Protein 7RZ3 (pdb70)

Foldseek 3Di:
DDDDDDPDDDDDDFDAWPAWDDPVDDAHDPQWGQDADDDVGRGTIDRDFAFDAQAKDQLVDHRHDPPWHFDDDDPRIGGTHD

Radius of gyration: 18.51 Å; Cα contacts (8 Å, |Δi|>4): 141; chains: 1; bounding box: 61×26×35 Å

Structure (mmCIF, N/CA/C/O backbone):
data_7RZ3
#
_entry.id   7RZ3
#
loop_
_atom_site.group_PDB
_atom_site.id
_atom_site.type_symbol
_atom_site.label_atom_id
_atom_site.label_alt_id
_atom_site.label_comp_id
_atom_site.label_asym_id
_atom_site.label_entity_id
_atom_site.label_seq_id
_atom_site.pdbx_PDB_ins_code
_atom_site.Cartn_x
_atom_site.Cartn_y
_atom_site.Cartn_z
_atom_site.occupancy
_atom_site.B_iso_or_equiv
_atom_site.auth_seq_id
_atom_site.auth_comp_id
_atom_site.auth_asym_id
_atom_site.auth_atom_id
_atom_site.pdbx_PDB_model_num
ATOM 1 N N . SER A 1 1 ? 0.228 5.814 17.807 1.00 73.11 1 SER A N 1
ATOM 2 C CA . SER A 1 1 ? 1.657 6.098 17.781 1.00 52.13 1 SER A CA 1
ATOM 3 C C . SER A 1 1 ? 2.323 5.424 16.586 1.00 73.05 1 SER A C 1
ATOM 4 O O . SER A 1 1 ? 3.163 4.539 16.747 1.00 43.25 1 SER A O 1
ATOM 12 N N . ALA A 1 2 ? 1.942 5.850 15.387 1.00 25.14 2 ALA A N 1
ATOM 13 C CA . ALA A 1 2 ? 2.503 5.291 14.164 1.00 4.35 2 ALA A CA 1
ATOM 14 C C . ALA A 1 2 ? 3.955 5.720 13.978 1.00 72.42 2 ALA A C 1
ATOM 15 O O . ALA A 1 2 ? 4.292 6.892 14.144 1.00 53.43 2 ALA A O 1
ATOM 22 N N . VAL A 1 3 ? 4.811 4.763 13.635 1.00 23.15 3 VAL A N 1
ATOM 23 C CA . VAL A 1 3 ? 6.227 5.042 13.427 1.00 75.31 3 VAL A CA 1
ATOM 24 C C . VAL A 1 3 ? 6.463 5.715 12.080 1.00 61.41 3 VAL A C 1
ATOM 25 O O . VAL A 1 3 ? 5.791 5.409 11.094 1.00 14.30 3 VAL A O 1
ATOM 38 N N . LEU A 1 4 ? 7.421 6.634 12.044 1.00 2.44 4 LEU A N 1
ATOM 39 C CA . LEU A 1 4 ? 7.747 7.352 10.817 1.00 42.34 4 LEU A CA 1
ATOM 40 C C . LEU A 1 4 ? 8.241 6.392 9.739 1.00 75.54 4 LEU A C 1
ATOM 41 O O . LEU A 1 4 ? 8.696 5.289 10.038 1.00 20.53 4 LEU A O 1
ATOM 57 N N . TRP A 1 5 ? 8.148 6.822 8.485 1.00 54.31 5 TRP A N 1
ATOM 58 C CA . TRP A 1 5 ? 8.588 6.000 7.364 1.00 13.01 5 TRP A CA 1
ATOM 59 C C . TRP A 1 5 ? 10.109 5.960 7.280 1.00 73.25 5 TRP A C 1
ATOM 60 O O . TRP A 1 5 ? 10.787 6.906 7.680 1.00 23.42 5 TRP A O 1
ATOM 81 N N . ASN A 1 6 ? 10.641 4.859 6.759 1.00 45.05 6 ASN A N 1
ATOM 82 C CA . ASN A 1 6 ? 12.083 4.696 6.624 1.00 51.42 6 ASN A CA 1
ATOM 83 C C . ASN A 1 6 ? 12.662 5.738 5.671 1.00 62.41 6 ASN A C 1
ATOM 84 O O . ASN A 1 6 ? 11.963 6.248 4.796 1.00 64.35 6 ASN A O 1
ATOM 95 N N . GLN A 1 7 ? 13.943 6.047 5.847 1.00 55.41 7 GLN A N 1
ATOM 96 C CA . GLN A 1 7 ? 14.615 7.028 5.003 1.00 53.02 7 GLN A CA 1
ATOM 97 C C . GLN A 1 7 ? 15.049 6.401 3.682 1.00 73.21 7 GLN A C 1
ATOM 98 O O . GLN A 1 7 ? 14.960 7.030 2.627 1.00 4.01 7 GLN A O 1
ATOM 112 N N . GLN A 1 8 ? 15.520 5.160 3.747 1.00 74.13 8 GLN A N 1
ATOM 113 C CA . GLN A 1 8 ? 15.970 4.450 2.556 1.00 51.12 8 GLN A CA 1
ATOM 114 C C . GLN A 1 8 ? 16.101 2.955 2.830 1.00 73.52 8 GLN A C 1
ATOM 115 O O . GLN A 1 8 ? 16.349 2.541 3.963 1.00 45.12 8 GLN A O 1
ATOM 129 N N . TYR A 1 9 ? 15.933 2.150 1.787 1.00 60.22 9 TYR A N 1
ATOM 130 C CA . TYR A 1 9 ? 16.031 0.701 1.916 1.00 72.40 9 TYR A CA 1
ATOM 131 C C . TYR A 1 9 ? 17.093 0.140 0.977 1.00 4.12 9 TYR A C 1
ATOM 132 O O . TYR A 1 9 ? 17.799 -0.810 1.317 1.00 45.00 9 TYR A O 1
ATOM 150 N N . ASP A 1 10 ? 17.203 0.736 -0.205 1.00 72.44 10 ASP A N 1
ATOM 151 C CA . ASP A 1 10 ? 18.181 0.298 -1.195 1.00 53.55 10 ASP A CA 1
ATOM 152 C C . ASP A 1 10 ? 19.583 0.266 -0.595 1.00 44.24 10 ASP A C 1
ATOM 153 O O . ASP A 1 10 ? 19.830 0.838 0.466 1.00 70.40 10 ASP A O 1
ATOM 162 N N . LYS A 1 11 ? 20.499 -0.410 -1.281 1.00 11.11 11 LYS A N 1
ATOM 163 C CA . LYS A 1 11 ? 21.877 -0.519 -0.818 1.00 45.20 11 LYS A CA 1
ATOM 164 C C . LYS A 1 11 ? 22.482 0.861 -0.582 1.00 1.20 11 LYS A C 1
ATOM 165 O O . LYS A 1 11 ? 21.858 1.883 -0.872 1.00 64.04 11 LYS A O 1
ATOM 184 N N . THR A 1 12 ? 23.702 0.885 -0.055 1.00 13.54 12 THR A N 1
ATOM 185 C CA . THR A 1 12 ? 24.392 2.139 0.220 1.00 4.01 12 THR A CA 1
ATOM 186 C C . THR A 1 12 ? 24.553 2.968 -1.050 1.00 31.01 12 THR A C 1
ATOM 187 O O . THR A 1 12 ? 25.262 2.572 -1.975 1.00 72.23 12 THR A O 1
ATOM 198 N N . VAL A 1 13 ? 23.891 4.120 -1.088 1.00 11.12 13 VAL A N 1
ATOM 199 C CA . VAL A 1 13 ? 23.962 5.005 -2.244 1.00 34.51 13 VAL A CA 1
ATOM 200 C C . VAL A 1 13 ? 24.814 6.234 -1.944 1.00 32.12 13 VAL A C 1
ATOM 201 O O . VAL A 1 13 ? 24.889 6.687 -0.802 1.00 14.35 13 VAL A O 1
ATOM 214 N N . CYS A 1 14 ? 25.455 6.769 -2.978 1.00 43.12 14 CYS A N 1
ATOM 215 C CA . CYS A 1 14 ? 26.302 7.946 -2.826 1.00 42.44 14 CYS A CA 1
ATOM 216 C C . CYS A 1 14 ? 25.741 9.125 -3.614 1.00 52.42 14 CYS A C 1
ATOM 217 O O . CYS A 1 14 ? 24.794 8.975 -4.386 1.00 44.10 14 CYS A O 1
ATOM 224 N N . ASN A 1 15 ? 26.332 10.298 -3.414 1.00 40.43 15 ASN A N 1
ATOM 225 C CA . ASN A 1 15 ? 25.891 11.505 -4.106 1.00 3.45 15 ASN A CA 1
ATOM 226 C C . ASN A 1 15 ? 27.085 12.313 -4.607 1.00 72.01 15 ASN A C 1
ATOM 227 O O . ASN A 1 15 ? 28.191 12.194 -4.079 1.00 51.21 15 ASN A O 1
ATOM 238 N N . GLN A 1 16 ? 26.852 13.133 -5.626 1.00 21.42 16 GLN A N 1
ATOM 239 C CA . GLN A 1 16 ? 27.909 13.959 -6.197 1.00 63.32 16 GLN A CA 1
ATOM 240 C C . GLN A 1 16 ? 28.243 15.129 -5.277 1.00 72.23 16 GLN A C 1
ATOM 241 O O . GLN A 1 16 ? 27.562 15.357 -4.277 1.00 10.32 16 GLN A O 1
ATOM 255 N N . GLU A 1 17 ? 29.294 15.865 -5.621 1.00 20.21 17 GLU A N 1
ATOM 256 C CA . GLU A 1 17 ? 29.718 17.010 -4.824 1.00 44.34 17 GLU A CA 1
ATOM 257 C C . GLU A 1 17 ? 28.549 17.957 -4.568 1.00 21.33 17 GLU A C 1
ATOM 258 O O . GLU A 1 17 ? 27.698 18.158 -5.434 1.00 61.44 17 GLU A O 1
ATOM 270 N N . GLY A 1 18 ? 28.516 18.537 -3.371 1.00 65.24 18 GLY A N 1
ATOM 271 C CA . GLY A 1 18 ? 27.448 19.455 -3.023 1.00 22.11 18 GLY A CA 1
ATOM 272 C C . GLY A 1 18 ? 26.539 18.905 -1.942 1.00 34.41 18 GLY A C 1
ATOM 273 O O . GLY A 1 18 ? 25.976 19.661 -1.150 1.00 24.53 18 GLY A O 1
ATOM 277 N N . GLU A 1 19 ? 26.394 17.584 -1.908 1.00 3.04 19 GLU A N 1
ATOM 278 C CA . GLU A 1 19 ? 25.546 16.934 -0.917 1.00 63.11 19 GLU A CA 1
ATOM 279 C C . GLU A 1 19 ? 26.096 17.141 0.491 1.00 4.44 19 GLU A C 1
ATOM 280 O O . GLU A 1 19 ? 27.288 17.389 0.674 1.00 5.13 19 GLU A O 1
ATOM 292 N N . PHE A 1 20 ? 25.219 17.038 1.484 1.00 3.42 20 PHE A N 1
ATOM 293 C CA . PHE A 1 20 ? 25.616 17.216 2.876 1.00 2.01 20 PHE A CA 1
ATOM 294 C C . PHE A 1 20 ? 25.845 15.868 3.553 1.00 70.14 20 PHE A C 1
ATOM 295 O O . PHE A 1 20 ? 25.259 14.857 3.164 1.00 3.52 20 PHE A O 1
ATOM 312 N N . CYS A 1 21 ? 26.704 15.861 4.567 1.00 34.20 21 CYS A N 1
ATOM 313 C CA . CYS A 1 21 ? 27.013 14.638 5.298 1.00 60.11 21 CYS A CA 1
ATOM 314 C C . CYS A 1 21 ? 26.480 14.709 6.726 1.00 34.23 21 CYS A C 1
ATOM 315 O O . CYS A 1 21 ? 26.629 15.724 7.406 1.00 61.12 21 CYS A O 1
ATOM 322 N N . SER A 1 22 ? 25.857 13.622 7.174 1.00 32.04 22 SER A N 1
ATOM 323 C CA . SER A 1 22 ? 25.299 13.562 8.519 1.00 34.41 22 SER A CA 1
ATOM 324 C C . SER A 1 22 ? 26.363 13.147 9.531 1.00 44.53 22 SER A C 1
ATOM 325 O O . SER A 1 22 ? 27.475 12.772 9.162 1.00 64.11 22 SER A O 1
ATOM 333 N N . LYS A 1 23 ? 26.011 13.216 10.811 1.00 12.05 23 LYS A N 1
ATOM 334 C CA . LYS A 1 23 ? 26.933 12.846 11.878 1.00 4.40 23 LYS A CA 1
ATOM 335 C C . LYS A 1 23 ? 26.919 11.340 12.113 1.00 32.54 23 LYS A C 1
ATOM 336 O O . LYS A 1 23 ? 27.614 10.832 12.992 1.00 51.52 23 LYS A O 1
ATOM 355 N N . SER A 1 24 ? 26.126 10.629 11.318 1.00 41.31 24 SER A N 1
ATOM 356 C CA . SER A 1 24 ? 26.021 9.180 11.439 1.00 14.33 24 SER A CA 1
ATOM 357 C C . SER A 1 24 ? 27.302 8.500 10.967 1.00 42.33 24 SER A C 1
ATOM 358 O O . SER A 1 24 ? 27.568 7.348 11.307 1.00 50.54 24 SER A O 1
ATOM 366 N N . GLY A 1 25 ? 28.093 9.225 10.182 1.00 63.14 25 GLY A N 1
ATOM 367 C CA . GLY A 1 25 ? 29.338 8.675 9.675 1.00 74.40 25 GLY A CA 1
ATOM 368 C C . GLY A 1 25 ? 29.266 8.343 8.198 1.00 10.11 25 GLY A C 1
ATOM 369 O O . GLY A 1 25 ? 29.965 7.449 7.721 1.00 64.11 25 GLY A O 1
ATOM 373 N N . VAL A 1 26 ? 28.417 9.063 7.471 1.00 13.21 26 VAL A N 1
ATOM 374 C CA . VAL A 1 26 ? 28.256 8.840 6.039 1.00 5.11 26 VAL A CA 1
ATOM 375 C C . VAL A 1 26 ? 29.452 9.374 5.261 1.00 11.32 26 VAL A C 1
ATOM 376 O O . VAL A 1 26 ? 30.032 10.400 5.621 1.00 40.54 26 VAL A O 1
ATOM 389 N N . ASP A 1 27 ? 29.817 8.673 4.194 1.00 44.45 27 ASP A N 1
ATOM 390 C CA . ASP A 1 27 ? 30.945 9.078 3.362 1.00 42.14 27 ASP A CA 1
ATOM 391 C C . ASP A 1 27 ? 30.488 9.391 1.941 1.00 54.34 27 ASP A C 1
ATOM 392 O O . ASP A 1 27 ? 29.705 8.647 1.351 1.00 45.41 27 ASP A O 1
ATOM 401 N N . CYS A 1 28 ? 30.980 10.500 1.398 1.00 41.42 28 CYS A N 1
ATOM 402 C CA . CYS A 1 28 ? 30.621 10.914 0.047 1.00 44.12 28 CYS A CA 1
ATOM 403 C C . CYS A 1 28 ? 31.058 9.870 -0.977 1.00 63.31 28 CYS A C 1
ATOM 404 O O . CYS A 1 28 ? 31.839 8.969 -0.667 1.00 73.15 28 CYS A O 1
ATOM 411 N N . CYS A 1 29 ? 30.551 9.998 -2.198 1.00 1.54 29 CYS A N 1
ATOM 412 C CA . CYS A 1 29 ? 30.887 9.067 -3.268 1.00 54.24 29 CYS A CA 1
ATOM 413 C C . CYS A 1 29 ? 32.397 9.003 -3.479 1.00 32.20 29 CYS A C 1
ATOM 414 O O . CYS A 1 29 ? 33.144 9.820 -2.942 1.00 2.31 29 CYS A O 1
ATOM 421 N N . ALA A 1 30 ? 32.838 8.026 -4.264 1.00 33.34 30 ALA A N 1
ATOM 422 C CA . ALA A 1 30 ? 34.258 7.856 -4.548 1.00 72.10 30 ALA A CA 1
ATOM 423 C C . ALA A 1 30 ? 34.849 9.119 -5.165 1.00 21.32 30 ALA A C 1
ATOM 424 O O . ALA A 1 30 ? 34.445 9.540 -6.249 1.00 11.13 30 ALA A O 1
ATOM 431 N N . GLY A 1 31 ? 35.809 9.720 -4.468 1.00 34.52 31 GLY A N 1
ATOM 432 C CA . GLY A 1 31 ? 36.438 10.930 -4.964 1.00 53.24 31 GLY A CA 1
ATOM 433 C C . GLY A 1 31 ? 35.778 12.188 -4.434 1.00 35.21 31 GLY A C 1
ATOM 434 O O . GLY A 1 31 ? 35.856 13.248 -5.056 1.00 13.11 31 GLY A O 1
ATOM 438 N N . LEU A 1 32 ? 35.122 12.070 -3.285 1.00 20.14 32 LEU A N 1
ATOM 439 C CA . LEU A 1 32 ? 34.444 13.206 -2.672 1.00 44.02 32 LEU A CA 1
ATOM 440 C C . LEU A 1 32 ? 34.759 13.292 -1.183 1.00 44.02 32 LEU A C 1
ATOM 441 O O . LEU A 1 32 ? 34.903 12.272 -0.509 1.00 41.20 32 LEU A O 1
ATOM 457 N N . SER A 1 33 ? 34.865 14.515 -0.674 1.00 54.13 33 SER A N 1
ATOM 458 C CA . SER A 1 33 ? 35.166 14.734 0.736 1.00 52.13 33 SER A CA 1
ATOM 459 C C . SER A 1 33 ? 34.277 15.830 1.317 1.00 12.14 33 SER A C 1
ATOM 460 O O . SER A 1 33 ? 34.143 16.909 0.738 1.00 34.42 33 SER A O 1
ATOM 468 N N . CYS A 1 34 ? 33.673 15.546 2.466 1.00 24.42 34 CYS A N 1
ATOM 469 C CA . CYS A 1 34 ? 32.798 16.504 3.127 1.00 21.31 34 CYS A CA 1
ATOM 470 C C . CYS A 1 34 ? 33.608 17.606 3.804 1.00 24.24 34 CYS A C 1
ATOM 471 O O . CYS A 1 34 ? 33.721 17.644 5.030 1.00 53.22 34 CYS A O 1
ATOM 478 N N . ARG A 1 35 ? 34.171 18.500 2.997 1.00 12.14 35 ARG A N 1
ATOM 479 C CA . ARG A 1 35 ? 34.973 19.601 3.518 1.00 51.14 35 ARG A CA 1
ATOM 480 C C . ARG A 1 35 ? 34.211 20.365 4.596 1.00 70.51 35 ARG A C 1
ATOM 481 O O . ARG A 1 35 ? 33.141 20.919 4.342 1.00 50.02 35 ARG A O 1
ATOM 502 N N . LYS A 1 36 ? 34.770 20.392 5.801 1.00 23.34 36 LYS A N 1
ATOM 503 C CA . LYS A 1 36 ? 34.145 21.088 6.920 1.00 33.43 36 LYS A CA 1
ATOM 504 C C . LYS A 1 36 ? 34.219 22.600 6.730 1.00 24.44 36 LYS A C 1
ATOM 505 O O . LYS A 1 36 ? 35.275 23.142 6.405 1.00 52.51 36 LYS A O 1
ATOM 524 N N . TYR A 1 37 ? 33.092 23.273 6.934 1.00 2.51 37 TYR A N 1
ATOM 525 C CA . TYR A 1 37 ? 33.030 24.721 6.784 1.00 11.51 37 TYR A CA 1
ATOM 526 C C . TYR A 1 37 ? 32.340 25.365 7.983 1.00 3.53 37 TYR A C 1
ATOM 527 O O . TYR A 1 37 ? 32.791 26.387 8.498 1.00 71.33 37 TYR A O 1
ATOM 545 N N . ASN A 1 38 ? 31.244 24.756 8.423 1.00 23.13 38 ASN A N 1
ATOM 546 C CA . ASN A 1 38 ? 30.491 25.267 9.562 1.00 20.42 38 ASN A CA 1
ATOM 547 C C . ASN A 1 38 ? 31.282 25.105 10.856 1.00 62.55 38 ASN A C 1
ATOM 548 O O . ASN A 1 38 ? 32.421 24.635 10.845 1.00 10.00 38 ASN A O 1
ATOM 559 N N . LEU A 1 39 ? 30.671 25.494 11.970 1.00 10.55 39 LEU A N 1
ATOM 560 C CA . LEU A 1 39 ? 31.319 25.392 13.273 1.00 0.14 39 LEU A CA 1
ATOM 561 C C . LEU A 1 39 ? 31.276 23.957 13.791 1.00 63.41 39 LEU A C 1
ATOM 562 O O . LEU A 1 39 ? 32.273 23.436 14.289 1.00 21.05 39 LEU A O 1
ATOM 578 N N . MET A 1 40 ? 30.114 23.324 13.667 1.00 32.04 40 MET A N 1
ATOM 579 C CA . MET A 1 40 ? 29.942 21.948 14.120 1.00 70.30 40 MET A CA 1
ATOM 580 C C . MET A 1 40 ? 30.564 20.969 13.129 1.00 10.43 40 MET A C 1
ATOM 581 O O . MET A 1 40 ? 30.947 19.860 13.497 1.00 41.32 40 MET A O 1
ATOM 595 N N . GLY A 1 41 ? 30.659 21.386 11.871 1.00 64.41 41 GLY A N 1
ATOM 596 C CA . GLY A 1 41 ? 31.234 20.533 10.848 1.00 42.42 41 GLY A CA 1
ATOM 597 C C . GLY A 1 41 ? 30.193 20.011 9.876 1.00 24.32 41 GLY A C 1
ATOM 598 O O . GLY A 1 41 ? 30.307 18.891 9.377 1.00 74.24 41 GLY A O 1
ATOM 602 N N . TYR A 1 42 ? 29.176 20.822 9.608 1.00 74.32 42 TYR A N 1
ATOM 603 C CA . TYR A 1 42 ? 28.109 20.434 8.694 1.00 53.42 42 TYR A CA 1
ATOM 604 C C . TYR A 1 42 ? 28.425 20.877 7.268 1.00 4.42 42 TYR A C 1
ATOM 605 O O . TYR A 1 42 ? 27.613 21.529 6.615 1.00 75.10 42 TYR A O 1
ATOM 623 N N . GLY A 1 43 ? 29.613 20.517 6.794 1.00 23.43 43 GLY A N 1
ATOM 624 C CA . GLY A 1 43 ? 30.018 20.884 5.449 1.00 44.45 43 GLY A CA 1
ATOM 625 C C . GLY A 1 43 ? 29.316 20.061 4.388 1.00 43.45 43 GLY A C 1
ATOM 626 O O . GLY A 1 43 ? 28.232 19.526 4.621 1.00 11.44 43 GLY A O 1
ATOM 630 N N . VAL A 1 44 ? 29.934 19.958 3.215 1.00 15.44 44 VAL A N 1
ATOM 631 C CA . VAL A 1 44 ? 29.363 19.194 2.113 1.00 34.23 44 VAL A CA 1
ATOM 632 C C . VAL A 1 44 ? 30.454 18.536 1.276 1.00 41.44 44 VAL A C 1
ATOM 633 O O . VAL A 1 44 ? 31.620 18.926 1.338 1.00 32.15 44 VAL A O 1
ATOM 646 N N . CYS A 1 45 ? 30.068 17.536 0.491 1.00 32.15 45 CYS A N 1
ATOM 647 C CA . CYS A 1 45 ? 31.012 16.823 -0.360 1.00 11.11 45 CYS A CA 1
ATOM 648 C C . CYS A 1 45 ? 31.769 17.791 -1.263 1.00 40.15 45 CYS A C 1
ATOM 649 O O . CYS A 1 45 ? 31.287 18.883 -1.562 1.00 4.13 45 CYS A O 1
ATOM 656 N N . ALA A 1 46 ? 32.959 17.382 -1.694 1.00 52.34 46 ALA A N 1
ATOM 657 C CA . ALA A 1 46 ? 33.782 18.213 -2.564 1.00 1.31 46 ALA A CA 1
ATOM 658 C C . ALA A 1 46 ? 34.888 17.392 -3.220 1.00 13.04 46 ALA A C 1
ATOM 659 O O . ALA A 1 46 ? 35.667 16.727 -2.539 1.00 12.35 46 ALA A O 1
ATOM 666 N N . ALA A 1 47 ? 34.948 17.443 -4.547 1.00 14.44 47 ALA A N 1
ATOM 667 C CA . ALA A 1 47 ? 35.958 16.706 -5.295 1.00 72.33 47 ALA A CA 1
ATOM 668 C C . ALA A 1 47 ? 37.358 17.005 -4.768 1.00 70.11 47 ALA A C 1
ATOM 669 O O . ALA A 1 47 ? 37.789 18.157 -4.747 1.00 53.34 47 ALA A O 1
ATOM 676 N N . GLN A 1 48 ? 38.061 15.960 -4.345 1.00 32.33 48 GLN A N 1
ATOM 677 C CA . GLN A 1 48 ? 39.412 16.112 -3.817 1.00 64.53 48 GLN A CA 1
ATOM 678 C C . GLN A 1 48 ? 40.288 16.904 -4.783 1.00 44.44 48 GLN A C 1
ATOM 679 O O . GLN A 1 48 ? 39.988 17.000 -5.974 1.00 71.42 48 GLN A O 1
ATOM 693 N N . THR A 1 49 ? 41.374 17.469 -4.264 1.00 61.23 49 THR A N 1
ATOM 694 C CA . THR A 1 49 ? 42.292 18.253 -5.079 1.00 43.30 49 THR A CA 1
ATOM 695 C C . THR A 1 49 ? 43.647 17.563 -5.198 1.00 64.12 49 THR A C 1
ATOM 696 O O . THR A 1 49 ? 44.315 17.659 -6.226 1.00 53.11 49 THR A O 1
ATOM 707 N N . CYS A 1 50 ? 44.046 16.868 -4.138 1.00 13.21 50 CYS A N 1
ATOM 708 C CA . CYS A 1 50 ? 45.321 16.163 -4.122 1.00 2.22 50 CYS A CA 1
ATOM 709 C C . CYS A 1 50 ? 45.340 15.048 -5.166 1.00 62.53 50 CYS A C 1
ATOM 710 O O . CYS A 1 50 ? 44.303 14.468 -5.487 1.00 20.42 50 CYS A O 1
ATOM 717 N N . SER A 1 51 ? 46.525 14.756 -5.691 1.00 62.22 51 SER A N 1
ATOM 718 C CA . SER A 1 51 ? 46.678 13.715 -6.700 1.00 14.52 51 SER A CA 1
ATOM 719 C C . SER A 1 51 ? 46.534 12.330 -6.077 1.00 13.40 51 SER A C 1
ATOM 720 O O . SER A 1 51 ? 46.914 12.112 -4.929 1.00 3.31 51 SER A O 1
ATOM 728 N N . GLU A 1 52 ? 45.979 11.397 -6.847 1.00 23.23 52 GLU A N 1
ATOM 729 C CA . GLU A 1 52 ? 45.783 10.033 -6.370 1.00 24.51 52 GLU A CA 1
ATOM 730 C C . GLU A 1 52 ? 47.083 9.237 -6.451 1.00 21.34 52 GLU A C 1
ATOM 731 O O . GLU A 1 52 ? 48.048 9.667 -7.081 1.00 42.43 52 GLU A O 1
ATOM 743 N N . GLU A 1 53 ? 47.098 8.074 -5.806 1.00 41.54 53 GLU A N 1
ATOM 744 C CA . GLU A 1 53 ? 48.279 7.219 -5.803 1.00 44.05 53 GLU A CA 1
ATOM 745 C C . GLU A 1 53 ? 48.426 6.491 -7.136 1.00 65.52 53 GLU A C 1
ATOM 746 O O . GLU A 1 53 ? 47.514 5.796 -7.580 1.00 1.24 53 GLU A O 1
ATOM 758 N N . GLY A 1 54 ? 49.584 6.658 -7.769 1.00 45.41 54 GLY A N 1
ATOM 759 C CA . GLY A 1 54 ? 49.831 6.012 -9.045 1.00 43.32 54 GLY A CA 1
ATOM 760 C C . GLY A 1 54 ? 49.766 6.980 -10.208 1.00 53.22 54 GLY A C 1
ATOM 761 O O . GLY A 1 54 ? 50.329 6.725 -11.273 1.00 13.42 54 GLY A O 1
ATOM 765 N N . THR A 1 55 ? 49.075 8.099 -10.006 1.00 41.11 55 THR A N 1
ATOM 766 C CA . THR A 1 55 ? 48.935 9.109 -11.048 1.00 54.03 55 THR A CA 1
ATOM 767 C C . THR A 1 55 ? 50.213 9.927 -11.196 1.00 33.40 55 THR A C 1
ATOM 768 O O . THR A 1 55 ? 50.920 10.175 -10.218 1.00 11.32 55 THR A O 1
ATOM 779 N N . PHE A 1 56 ? 50.505 10.344 -12.423 1.00 21.34 56 PHE A N 1
ATOM 780 C CA . PHE A 1 56 ? 51.698 11.135 -12.699 1.00 52.21 56 PHE A CA 1
ATOM 781 C C . PHE A 1 56 ? 51.647 12.472 -11.966 1.00 24.23 56 PHE A C 1
ATOM 782 O O . PHE A 1 56 ? 50.630 13.166 -11.988 1.00 42.43 56 PHE A O 1
ATOM 799 N N . CYS A 1 57 ? 52.751 12.827 -11.317 1.00 54.13 57 CYS A N 1
ATOM 800 C CA . CYS A 1 57 ? 52.832 14.080 -10.575 1.00 54.10 57 CYS A CA 1
ATOM 801 C C . CYS A 1 57 ? 54.160 14.783 -10.841 1.00 61.23 57 CYS A C 1
ATOM 802 O O . CYS A 1 57 ? 55.026 14.254 -11.537 1.00 75.44 57 CYS A O 1
ATOM 809 N N . SER A 1 58 ? 54.313 15.978 -10.281 1.00 74.30 58 SER A N 1
ATOM 810 C CA . SER A 1 58 ? 55.534 16.757 -10.460 1.00 11.24 58 SER A CA 1
ATOM 811 C C . SER A 1 58 ? 56.564 16.404 -9.391 1.00 30.51 58 SER A C 1
ATOM 812 O O . SER A 1 58 ? 56.388 16.719 -8.214 1.00 63.10 58 SER A O 1
ATOM 820 N N . LEU A 1 59 ? 57.640 15.746 -9.810 1.00 25.50 59 LEU A N 1
ATOM 821 C CA . LEU A 1 59 ? 58.700 15.349 -8.890 1.00 65.54 59 LEU A CA 1
ATOM 822 C C . LEU A 1 59 ? 59.347 16.571 -8.246 1.00 11.12 59 LEU A C 1
ATOM 823 O O . LEU A 1 59 ? 59.827 16.507 -7.114 1.00 3.24 59 LEU A O 1
ATOM 839 N N . SER A 1 60 ? 59.357 17.682 -8.975 1.00 22.22 60 SER A N 1
ATOM 840 C CA . SER A 1 60 ? 59.947 18.918 -8.474 1.00 13.32 60 SER A CA 1
ATOM 841 C C . SER A 1 60 ? 59.139 19.471 -7.304 1.00 22.13 60 SER A C 1
ATOM 842 O O . SER A 1 60 ? 59.677 20.157 -6.433 1.00 54.41 60 SER A O 1
ATOM 850 N N . ASP A 1 61 ? 57.846 19.168 -7.290 1.00 33.23 61 ASP A N 1
ATOM 851 C CA . ASP A 1 61 ? 56.964 19.633 -6.226 1.00 74.32 61 ASP A CA 1
ATOM 852 C C . ASP A 1 61 ? 55.819 18.649 -6.002 1.00 22.24 61 ASP A C 1
ATOM 853 O O . ASP A 1 61 ? 54.861 18.610 -6.773 1.00 15.21 61 ASP A O 1
ATOM 862 N N . SER A 1 62 ? 55.927 17.857 -4.940 1.00 32.11 62 SER A N 1
ATOM 863 C CA . SER A 1 62 ? 54.903 16.870 -4.616 1.00 2.31 62 SER A CA 1
ATOM 864 C C . SER A 1 62 ? 53.518 17.509 -4.597 1.00 64.24 62 SER A C 1
ATOM 865 O O . SER A 1 62 ? 53.328 18.586 -4.030 1.00 24.22 62 SER A O 1
ATOM 873 N N . ASP A 1 63 ? 52.555 16.839 -5.219 1.00 3.42 63 ASP A N 1
ATOM 874 C CA . ASP A 1 63 ? 51.187 17.340 -5.273 1.00 2.35 63 ASP A CA 1
ATOM 875 C C . ASP A 1 63 ? 50.185 16.208 -5.064 1.00 24.52 63 ASP A C 1
ATOM 876 O O . ASP A 1 63 ? 49.098 16.213 -5.642 1.00 75.34 63 ASP A O 1
ATOM 885 N N . CYS A 1 64 ? 50.559 15.240 -4.236 1.00 65.54 64 CYS A N 1
ATOM 886 C CA . CYS A 1 64 ? 49.695 14.100 -3.951 1.00 35.21 64 CYS A CA 1
ATOM 887 C C . CYS A 1 64 ? 49.079 14.219 -2.560 1.00 1.13 64 CYS A C 1
ATOM 888 O O . CYS A 1 64 ? 49.433 15.109 -1.787 1.00 20.53 64 CYS A O 1
ATOM 895 N N . CYS A 1 65 ? 48.155 13.315 -2.249 1.00 34.45 65 CYS A N 1
ATOM 896 C CA . CYS A 1 65 ? 47.489 13.317 -0.953 1.00 3.01 65 CYS A CA 1
ATOM 897 C C . CYS A 1 65 ? 48.471 12.980 0.164 1.00 52.31 65 CYS A C 1
ATOM 898 O O . CYS A 1 65 ? 49.648 12.719 -0.087 1.00 61.23 65 CYS A O 1
ATOM 905 N N . SER A 1 66 ? 47.979 12.986 1.399 1.00 52.41 66 SER A N 1
ATOM 906 C CA . SER A 1 66 ? 48.814 12.683 2.556 1.00 11.01 66 SER A CA 1
ATOM 907 C C . SER A 1 66 ? 49.218 11.212 2.565 1.00 34.45 66 SER A C 1
ATOM 908 O O . SER A 1 66 ? 48.379 10.327 2.726 1.00 33.14 66 SER A O 1
ATOM 916 N N . GLY A 1 67 ? 50.512 10.959 2.390 1.00 61.03 67 GLY A N 1
ATOM 917 C CA . GLY A 1 67 ? 51.006 9.594 2.380 1.00 74.44 67 GLY A CA 1
ATOM 918 C C . GLY A 1 67 ? 51.424 9.138 0.997 1.00 74.23 67 GLY A C 1
ATOM 919 O O . GLY A 1 67 ? 51.539 7.940 0.738 1.00 73.03 67 GLY A O 1
ATOM 923 N N . LEU A 1 68 ? 51.651 10.095 0.103 1.00 5.43 68 LEU A N 1
ATOM 924 C CA . LEU A 1 68 ? 52.057 9.786 -1.262 1.00 2.00 68 LEU A CA 1
ATOM 925 C C . LEU A 1 68 ? 53.296 10.584 -1.656 1.00 72.05 68 LEU A C 1
ATOM 926 O O . LEU A 1 68 ? 53.363 11.794 -1.441 1.00 34.21 68 LEU A O 1
ATOM 942 N N . LYS A 1 69 ? 54.276 9.898 -2.235 1.00 25.25 69 LYS A N 1
ATOM 943 C CA . LYS A 1 69 ? 55.512 10.542 -2.663 1.00 64.14 69 LYS A CA 1
ATOM 944 C C . LYS A 1 69 ? 55.747 10.333 -4.156 1.00 0.14 69 LYS A C 1
ATOM 945 O O . LYS A 1 69 ? 55.721 9.204 -4.646 1.00 40.41 69 LYS A O 1
ATOM 964 N N . CYS A 1 70 ? 55.975 11.428 -4.874 1.00 2.14 70 CYS A N 1
ATOM 965 C CA . CYS A 1 70 ? 56.215 11.365 -6.310 1.00 74.02 70 CYS A CA 1
ATOM 966 C C . CYS A 1 70 ? 57.551 10.689 -6.609 1.00 13.12 70 CYS A C 1
ATOM 967 O O . CYS A 1 70 ? 58.613 11.289 -6.442 1.00 23.43 70 CYS A O 1
ATOM 974 N N . LYS A 1 71 ? 57.489 9.439 -7.054 1.00 45.15 71 LYS A N 1
ATOM 975 C CA . LYS A 1 71 ? 58.691 8.681 -7.378 1.00 40.52 71 LYS A CA 1
ATOM 976 C C . LYS A 1 71 ? 58.942 8.679 -8.882 1.00 3.25 71 LYS A C 1
ATOM 977 O O . LYS A 1 71 ? 58.171 8.102 -9.649 1.00 40.52 71 LYS A O 1
ATOM 996 N N . ARG A 1 72 ? 60.028 9.324 -9.298 1.00 64.31 72 ARG A N 1
ATOM 997 C CA . ARG A 1 72 ? 60.380 9.395 -10.711 1.00 33.10 72 ARG A CA 1
ATOM 998 C C . ARG A 1 72 ? 60.299 8.017 -11.361 1.00 14.14 72 ARG A C 1
ATOM 999 O O . ARG A 1 72 ? 60.904 7.058 -10.884 1.00 64.23 72 ARG A O 1
ATOM 1020 N N . ARG A 1 73 ? 59.546 7.928 -12.453 1.00 63.53 73 ARG A N 1
ATOM 1021 C CA . ARG A 1 73 ? 59.384 6.668 -13.168 1.00 51.31 73 ARG A CA 1
ATOM 1022 C C . ARG A 1 73 ? 59.462 6.885 -14.676 1.00 42.45 73 ARG A C 1
ATOM 1023 O O . ARG A 1 73 ? 58.443 7.071 -15.341 1.00 73.23 73 ARG A O 1
ATOM 1044 N N . GLY A 1 74 ? 60.679 6.860 -15.211 1.00 54.12 74 GLY A N 1
ATOM 1045 C CA . GLY A 1 74 ? 60.867 7.056 -16.636 1.00 74.42 74 GLY A CA 1
ATOM 1046 C C . GLY A 1 74 ? 62.105 7.873 -16.951 1.00 32.13 74 GLY A C 1
ATOM 1047 O O . GLY A 1 74 ? 63.224 7.363 -16.897 1.00 12.34 74 GLY A O 1
ATOM 1051 N N . HIS A 1 75 ? 61.904 9.144 -17.284 1.00 33.33 75 HIS A N 1
ATOM 1052 C CA . HIS A 1 75 ? 63.013 10.034 -17.609 1.00 2.15 75 HIS A CA 1
ATOM 1053 C C . HIS A 1 75 ? 62.638 11.489 -17.348 1.00 64.01 75 HIS A C 1
ATOM 1054 O O . HIS A 1 75 ? 62.457 12.271 -18.281 1.00 5.40 75 HIS A O 1
ATOM 1068 N N . GLY A 1 76 ? 62.522 11.846 -16.073 1.00 51.24 76 GLY A N 1
ATOM 1069 C CA . GLY A 1 76 ? 62.168 13.206 -15.712 1.00 72.32 76 GLY A CA 1
ATOM 1070 C C . GLY A 1 76 ? 60.700 13.349 -15.360 1.00 3.42 76 GLY A C 1
ATOM 1071 O O . GLY A 1 76 ? 60.168 14.459 -15.327 1.00 34.42 76 GLY 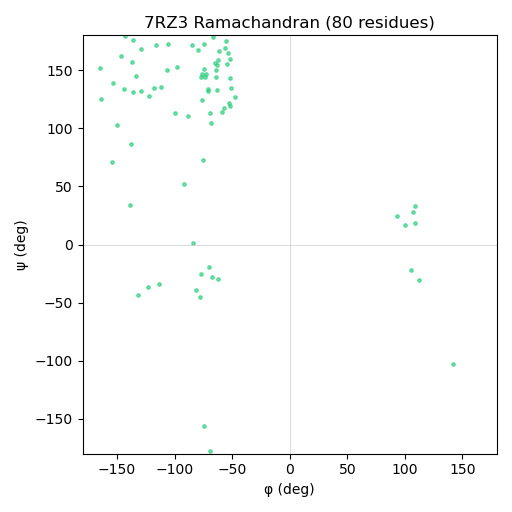A O 1
ATOM 1075 N N . TYR A 1 77 ? 60.044 12.225 -15.098 1.00 11.44 77 TYR A N 1
ATOM 1076 C CA . TYR A 1 77 ? 58.628 12.229 -14.752 1.00 65.45 77 TYR A CA 1
ATOM 1077 C C . TYR A 1 77 ? 58.272 11.017 -13.895 1.00 21.42 77 TYR A C 1
ATOM 1078 O O . TYR A 1 77 ? 58.741 9.908 -14.145 1.00 3.30 77 TYR A O 1
ATOM 1096 N N . GLY A 1 78 ? 57.438 11.240 -12.884 1.00 31.14 78 GLY A N 1
ATOM 1097 C CA . GLY A 1 78 ? 57.033 10.158 -12.006 1.00 31.14 78 GLY A CA 1
ATOM 1098 C C . GLY A 1 78 ? 55.588 10.281 -11.564 1.00 41.10 78 GLY A C 1
ATOM 1099 O O . GLY A 1 78 ? 54.898 11.228 -11.936 1.00 5.04 78 GLY A O 1
ATOM 1103 N N . GLU A 1 79 ? 55.130 9.319 -10.768 1.00 33.23 79 GLU A N 1
ATOM 1104 C CA . GLU A 1 79 ? 53.757 9.323 -10.278 1.00 34.42 79 GLU A CA 1
ATOM 1105 C C . GLU A 1 79 ? 53.719 9.143 -8.763 1.00 54.51 79 GLU A C 1
ATOM 1106 O O . GLU A 1 79 ? 54.727 8.801 -8.141 1.00 50.02 79 GLU A O 1
ATOM 1118 N N . CYS A 1 80 ? 52.552 9.375 -8.174 1.00 4.35 80 CYS A N 1
ATOM 1119 C CA . CYS A 1 80 ? 52.381 9.240 -6.732 1.00 75.42 80 CYS A CA 1
ATOM 1120 C C . CYS A 1 80 ? 52.587 7.794 -6.294 1.00 2.02 80 CYS A C 1
ATOM 1121 O O . CYS A 1 80 ? 52.217 6.859 -7.006 1.00 33.01 80 CYS A O 1
ATOM 1128 N N . SER A 1 81 ? 53.176 7.616 -5.116 1.00 23.04 81 SER A N 1
ATOM 1129 C CA . SER A 1 81 ? 53.434 6.283 -4.583 1.00 14.33 81 SER A CA 1
ATOM 1130 C C . SER A 1 81 ? 53.262 6.261 -3.067 1.00 14.23 81 SER A C 1
ATOM 1131 O O . SER A 1 81 ? 53.762 7.137 -2.361 1.00 14.21 81 SER A O 1
ATOM 1139 N N . LYS A 1 82 ? 52.550 5.255 -2.573 1.00 30.40 82 LYS A N 1
ATOM 1140 C CA . LYS A 1 82 ? 52.312 5.115 -1.141 1.00 53.43 82 LYS A CA 1
ATOM 1141 C C . LYS A 1 82 ? 53.623 4.911 -0.389 1.00 64.50 82 LYS A C 1
ATOM 1142 O O . LYS A 1 82 ? 54.181 3.814 -0.382 1.00 4.21 82 LYS A O 1
ATOM 1161 N N . SER A 1 1 ? 6.280 2.192 19.461 1.00 73.11 1 SER A N 2
ATOM 1162 C CA . SER A 1 1 ? 7.495 2.486 18.709 1.00 52.13 1 SER A CA 2
ATOM 1163 C C . SER A 1 1 ? 8.140 1.201 18.196 1.00 73.05 1 SER A C 2
ATOM 1164 O O . SER A 1 1 ? 8.455 0.300 18.972 1.00 43.25 1 SER A O 2
ATOM 1172 N N . ALA A 1 2 ? 8.331 1.127 16.884 1.00 25.14 2 ALA A N 2
ATOM 1173 C CA . ALA A 1 2 ? 8.938 -0.044 16.265 1.00 4.35 2 ALA A CA 2
ATOM 1174 C C . ALA A 1 2 ? 10.456 0.094 16.200 1.00 72.42 2 ALA A C 2
ATOM 1175 O O . ALA A 1 2 ? 10.995 1.190 16.348 1.00 53.43 2 ALA A O 2
ATOM 1182 N N . VAL A 1 3 ? 11.139 -1.025 15.979 1.00 23.15 3 VAL A N 2
ATOM 1183 C CA . VAL A 1 3 ? 12.594 -1.028 15.894 1.00 75.31 3 VAL A CA 2
ATOM 1184 C C . VAL A 1 3 ? 13.073 -0.340 14.620 1.00 61.41 3 VAL A C 2
ATOM 1185 O O . VAL A 1 3 ? 12.461 -0.478 13.560 1.00 14.30 3 VAL A O 2
ATOM 1198 N N . LEU A 1 4 ? 14.169 0.401 14.730 1.00 2.44 4 LEU A N 2
ATOM 1199 C CA . LEU A 1 4 ? 14.731 1.112 13.587 1.00 42.34 4 LEU A CA 2
ATOM 1200 C C . LEU A 1 4 ? 15.221 0.133 12.525 1.00 75.54 4 LEU A C 2
ATOM 1201 O O . LEU A 1 4 ? 15.759 -0.927 12.846 1.00 20.53 4 LEU A O 2
ATOM 1217 N N . TRP A 1 5 ? 15.035 0.496 11.262 1.00 54.31 5 TRP A N 2
ATOM 1218 C CA . TRP A 1 5 ? 15.462 -0.350 10.153 1.00 13.01 5 TRP A CA 2
ATOM 1219 C C . TRP A 1 5 ? 16.971 -0.262 9.950 1.00 73.25 5 TRP A C 2
ATOM 1220 O O . TRP A 1 5 ? 17.614 0.680 10.409 1.00 23.42 5 TRP A O 2
ATOM 1241 N N . ASN A 1 6 ? 17.528 -1.252 9.260 1.00 45.05 6 ASN A N 2
ATOM 1242 C CA . ASN A 1 6 ? 18.964 -1.286 8.999 1.00 51.42 6 ASN A CA 2
ATOM 1243 C C . ASN A 1 6 ? 19.435 0.025 8.377 1.00 62.41 6 ASN A C 2
ATOM 1244 O O . ASN A 1 6 ? 18.676 0.700 7.683 1.00 64.35 6 ASN A O 2
ATOM 1255 N N . GLN A 1 7 ? 20.690 0.377 8.634 1.00 55.41 7 GLN A N 2
ATOM 1256 C CA . GLN A 1 7 ? 21.261 1.608 8.100 1.00 53.02 7 GLN A CA 2
ATOM 1257 C C . GLN A 1 7 ? 21.055 1.695 6.592 1.00 73.21 7 GLN A C 2
ATOM 1258 O O . GLN A 1 7 ? 20.626 2.725 6.073 1.00 4.01 7 GLN A O 2
ATOM 1272 N N . GLN A 1 8 ? 21.363 0.607 5.894 1.00 74.13 8 GLN A N 2
ATOM 1273 C CA . GLN A 1 8 ? 21.212 0.561 4.444 1.00 51.12 8 GLN A CA 2
ATOM 1274 C C . GLN A 1 8 ? 21.325 -0.870 3.929 1.00 73.52 8 GLN A C 2
ATOM 1275 O O . GLN A 1 8 ? 22.087 -1.675 4.466 1.00 45.12 8 GLN A O 2
ATOM 1289 N N . TYR A 1 9 ? 20.563 -1.181 2.887 1.00 60.22 9 TYR A N 2
ATOM 1290 C CA . TYR A 1 9 ? 20.577 -2.516 2.301 1.00 72.40 9 TYR A CA 2
ATOM 1291 C C . TYR A 1 9 ? 20.916 -2.456 0.815 1.00 4.12 9 TYR A C 2
ATOM 1292 O O . TYR A 1 9 ? 21.602 -3.331 0.288 1.00 45.00 9 TYR A O 2
ATOM 1310 N N . ASP A 1 10 ? 20.432 -1.416 0.146 1.00 72.44 10 ASP A N 2
ATOM 1311 C CA . ASP A 1 10 ? 20.685 -1.239 -1.279 1.00 53.55 10 ASP A CA 2
ATOM 1312 C C . ASP A 1 10 ? 22.182 -1.175 -1.562 1.00 44.24 10 ASP A C 2
ATOM 1313 O O . ASP A 1 10 ? 22.989 -0.984 -0.652 1.00 70.40 10 ASP A O 2
ATOM 1322 N N . LYS A 1 11 ? 22.548 -1.336 -2.829 1.00 11.11 11 LYS A N 2
ATOM 1323 C CA . LYS A 1 11 ? 23.947 -1.295 -3.233 1.00 45.20 11 LYS A CA 2
ATOM 1324 C C . LYS A 1 11 ? 24.616 -0.009 -2.756 1.00 1.20 11 LYS A C 2
ATOM 1325 O O . LYS A 1 11 ? 23.956 0.887 -2.227 1.00 64.04 11 LYS A O 2
ATOM 1344 N N . THR A 1 12 ? 25.928 0.076 -2.948 1.00 13.54 12 THR A N 2
ATOM 1345 C CA . THR A 1 12 ? 26.685 1.253 -2.538 1.00 4.01 12 THR A CA 2
ATOM 1346 C C . THR A 1 12 ? 26.130 2.518 -3.184 1.00 31.01 12 THR A C 2
ATOM 1347 O O . THR A 1 12 ? 26.189 2.681 -4.402 1.00 72.23 12 THR A O 2
ATOM 1358 N N . VAL A 1 13 ? 25.589 3.409 -2.361 1.00 11.12 13 VAL A N 2
ATOM 1359 C CA . VAL A 1 13 ? 25.024 4.660 -2.853 1.00 34.51 13 VAL A CA 2
ATOM 1360 C C . VAL A 1 13 ? 25.930 5.839 -2.521 1.00 32.12 13 VAL A C 2
ATOM 1361 O O . VAL A 1 13 ? 26.641 5.828 -1.514 1.00 14.35 13 VAL A O 2
ATOM 1374 N N . CYS A 1 14 ? 25.901 6.859 -3.372 1.00 43.12 14 CYS A N 2
ATOM 1375 C CA . CYS A 1 14 ? 26.720 8.049 -3.170 1.00 42.44 14 CYS A CA 2
ATOM 1376 C C . CYS A 1 14 ? 26.116 9.252 -3.889 1.00 52.42 14 CYS A C 2
ATOM 1377 O O . CYS A 1 14 ? 25.156 9.119 -4.646 1.00 44.10 14 CYS A O 2
ATOM 1384 N N . ASN A 1 15 ? 26.689 10.426 -3.648 1.00 40.43 15 ASN A N 2
ATOM 1385 C CA . ASN A 1 15 ? 26.209 11.654 -4.272 1.00 3.45 15 ASN A CA 2
ATOM 1386 C C . ASN A 1 15 ? 27.376 12.533 -4.712 1.00 72.01 15 ASN A C 2
ATOM 1387 O O . ASN A 1 15 ? 28.425 12.554 -4.069 1.00 51.21 15 ASN A O 2
ATOM 1398 N N . GLN A 1 16 ? 27.182 13.259 -5.809 1.00 21.42 16 GLN A N 2
ATOM 1399 C CA . GLN A 1 16 ? 28.219 14.140 -6.334 1.00 63.32 16 GLN A CA 2
ATOM 1400 C C . GLN A 1 16 ? 28.487 15.296 -5.376 1.00 72.23 16 GLN A C 2
ATOM 1401 O O . GLN A 1 16 ? 27.752 15.497 -4.411 1.00 10.32 16 GLN A O 2
ATOM 1415 N N . GLU A 1 17 ? 29.547 16.051 -5.649 1.00 20.21 17 GLU A N 2
ATOM 1416 C CA . GLU A 1 17 ? 29.912 17.186 -4.809 1.00 44.34 17 GLU A CA 2
ATOM 1417 C C . GLU A 1 17 ? 28.724 18.122 -4.612 1.00 21.33 17 GLU A C 2
ATOM 1418 O O . GLU A 1 17 ? 27.939 18.350 -5.532 1.00 61.44 17 GLU A O 2
ATOM 1430 N N . GLY A 1 18 ? 28.597 18.662 -3.404 1.00 65.24 18 GLY A N 2
ATOM 1431 C CA . GLY A 1 18 ? 27.502 19.568 -3.107 1.00 22.11 18 GLY A CA 2
ATOM 1432 C C . GLY A 1 18 ? 26.514 18.978 -2.119 1.00 34.41 18 GLY A C 2
ATOM 1433 O O . GLY A 1 18 ? 25.889 19.705 -1.349 1.00 24.53 18 GLY A O 2
ATOM 1437 N N . GLU A 1 19 ? 26.372 17.656 -2.145 1.00 3.04 19 GLU A N 2
ATOM 1438 C CA . GLU A 1 19 ? 25.450 16.971 -1.247 1.00 63.11 19 GLU A CA 2
ATOM 1439 C C . GLU A 1 19 ? 25.977 16.984 0.187 1.00 4.44 19 GLU A C 2
ATOM 1440 O O . GLU A 1 19 ? 27.176 17.144 0.418 1.00 5.13 19 GLU A O 2
ATOM 1452 N N . PHE A 1 20 ? 25.071 16.816 1.145 1.00 3.42 20 PHE A N 2
ATOM 1453 C CA . PHE A 1 20 ? 25.442 16.811 2.555 1.00 2.01 20 PHE A CA 2
ATOM 1454 C C . PHE A 1 20 ? 25.657 15.386 3.056 1.00 70.14 20 PHE A C 2
ATOM 1455 O O . PHE A 1 20 ? 25.165 14.426 2.461 1.00 3.52 20 PHE A O 2
ATOM 1472 N N . CYS A 1 21 ? 26.393 15.256 4.153 1.00 34.20 21 CYS A N 2
ATOM 1473 C CA . CYS A 1 21 ? 26.675 13.948 4.735 1.00 60.11 21 CYS A CA 2
ATOM 1474 C C . CYS A 1 21 ? 26.185 13.879 6.178 1.00 34.23 21 CYS A C 2
ATOM 1475 O O . CYS A 1 21 ? 26.458 14.772 6.981 1.00 61.12 21 CYS A O 2
ATOM 1482 N N . SER A 1 22 ? 25.464 12.811 6.502 1.00 32.04 22 SER A N 2
ATOM 1483 C CA . SER A 1 22 ? 24.933 12.627 7.848 1.00 34.41 22 SER A CA 2
ATOM 1484 C C . SER A 1 22 ? 26.061 12.562 8.872 1.00 44.53 22 SER A C 2
ATOM 1485 O O . SER A 1 22 ? 27.231 12.410 8.517 1.00 64.11 22 SER A O 2
ATOM 1493 N N . LYS A 1 23 ? 25.703 12.676 10.147 1.00 12.05 23 LYS A N 2
ATOM 1494 C CA . LYS A 1 23 ? 26.682 12.630 11.225 1.00 4.40 23 LYS A CA 2
ATOM 1495 C C . LYS A 1 23 ? 27.013 11.188 11.598 1.00 32.54 23 LYS A C 2
ATOM 1496 O O . LYS A 1 23 ? 27.803 10.938 12.507 1.00 51.52 23 LYS A O 2
ATOM 1515 N N . SER A 1 24 ? 26.403 10.244 10.888 1.00 41.31 24 SER A N 2
ATOM 1516 C CA . SER A 1 24 ? 26.631 8.828 11.147 1.00 14.33 24 SER A CA 2
ATOM 1517 C C . SER A 1 24 ? 28.036 8.415 10.716 1.00 42.33 24 SER A C 2
ATOM 1518 O O . SER A 1 24 ? 28.555 7.389 11.154 1.00 50.54 24 SER A O 2
ATOM 1526 N N . GLY A 1 25 ? 28.645 9.225 9.856 1.00 63.14 25 GLY A N 2
ATOM 1527 C CA . GLY A 1 25 ? 29.983 8.928 9.379 1.00 74.40 25 GLY A CA 2
ATOM 1528 C C . GLY A 1 25 ? 29.996 8.457 7.939 1.00 10.11 25 GLY A C 2
ATOM 1529 O O . GLY A 1 25 ? 30.881 7.705 7.531 1.00 64.11 25 GLY A O 2
ATOM 1533 N N . VAL A 1 26 ? 29.009 8.900 7.165 1.00 13.21 26 VAL A N 2
ATOM 1534 C CA . VAL A 1 26 ? 28.909 8.517 5.760 1.00 5.11 26 VAL A CA 2
ATOM 1535 C C . VAL A 1 26 ? 30.065 9.094 4.952 1.00 11.32 26 VAL A C 2
ATOM 1536 O O . VAL A 1 26 ? 30.601 10.151 5.281 1.00 40.54 26 VAL A O 2
ATOM 1549 N N . ASP A 1 27 ? 30.443 8.392 3.889 1.00 44.45 27 ASP A N 2
ATOM 1550 C CA . ASP A 1 27 ? 31.534 8.835 3.028 1.00 42.14 27 ASP A CA 2
ATOM 1551 C C . ASP A 1 27 ? 31.024 9.168 1.631 1.00 54.34 27 ASP A C 2
ATOM 1552 O O . ASP A 1 27 ? 30.377 8.346 0.982 1.00 45.41 27 ASP A O 2
ATOM 1561 N N . CYS A 1 28 ? 31.319 10.380 1.171 1.00 41.42 28 CYS A N 2
ATOM 1562 C CA . CYS A 1 28 ? 30.890 10.824 -0.149 1.00 44.12 28 CYS A CA 2
ATOM 1563 C C . CYS A 1 28 ? 31.416 9.890 -1.234 1.00 63.31 28 CYS A C 2
ATOM 1564 O O . CYS A 1 28 ? 32.289 9.058 -0.984 1.00 73.15 28 CYS A O 2
ATOM 1571 N N . CYS A 1 29 ? 30.880 10.035 -2.442 1.00 1.54 29 CYS A N 2
ATOM 1572 C CA . CYS A 1 29 ? 31.295 9.204 -3.566 1.00 54.24 29 CYS A CA 2
ATOM 1573 C C . CYS A 1 29 ? 32.814 9.216 -3.721 1.00 32.20 29 CYS A C 2
ATOM 1574 O O . CYS A 1 29 ? 33.506 10.003 -3.078 1.00 2.31 29 CYS A O 2
ATOM 1581 N N . ALA A 1 30 ? 33.322 8.338 -4.579 1.00 33.34 30 ALA A N 2
ATOM 1582 C CA . ALA A 1 30 ? 34.757 8.248 -4.820 1.00 72.10 30 ALA A CA 2
ATOM 1583 C C . ALA A 1 30 ? 35.316 9.583 -5.300 1.00 21.32 30 ALA A C 2
ATOM 1584 O O . ALA A 1 30 ? 34.908 10.101 -6.339 1.00 11.13 30 ALA A O 2
ATOM 1591 N N . GLY A 1 31 ? 36.255 10.135 -4.538 1.00 34.52 31 GLY A N 2
ATOM 1592 C CA . GLY A 1 31 ? 36.854 11.405 -4.902 1.00 53.24 31 GLY A CA 2
ATOM 1593 C C . GLY A 1 31 ? 36.099 12.588 -4.330 1.00 35.21 31 GLY A C 2
ATOM 1594 O O . GLY A 1 31 ? 36.153 13.691 -4.876 1.00 13.11 31 GLY A O 2
ATOM 1598 N N . LEU A 1 32 ? 35.392 12.361 -3.230 1.00 20.14 32 LEU A N 2
ATOM 1599 C CA . LEU A 1 32 ? 34.619 13.416 -2.585 1.00 44.02 32 LEU A CA 2
ATOM 1600 C C . LEU A 1 32 ? 34.849 13.416 -1.077 1.00 44.02 32 LEU A C 2
ATOM 1601 O O . LEU A 1 32 ? 34.994 12.360 -0.462 1.00 41.20 32 LEU A O 2
ATOM 1617 N N . SER A 1 33 ? 34.879 14.608 -0.488 1.00 54.13 33 SER A N 2
ATOM 1618 C CA . SER A 1 33 ? 35.094 14.744 0.948 1.00 52.13 33 SER A CA 2
ATOM 1619 C C . SER A 1 33 ? 34.235 15.869 1.520 1.00 12.14 33 SER A C 2
ATOM 1620 O O . SER A 1 33 ? 34.104 16.934 0.917 1.00 34.42 33 SER A O 2
ATOM 1628 N N . CYS A 1 34 ? 33.653 15.623 2.690 1.00 24.42 34 CYS A N 2
ATOM 1629 C CA . CYS A 1 34 ? 32.808 16.613 3.345 1.00 21.31 34 CYS A CA 2
ATOM 1630 C C . CYS A 1 34 ? 33.628 17.817 3.799 1.00 24.24 34 CYS A C 2
ATOM 1631 O O . CYS A 1 34 ? 34.121 17.857 4.927 1.00 53.22 34 CYS A O 2
ATOM 1638 N N . ARG A 1 35 ? 33.773 18.796 2.912 1.00 12.14 35 ARG A N 2
ATOM 1639 C CA . ARG A 1 35 ? 34.535 20.001 3.220 1.00 51.14 35 ARG A CA 2
ATOM 1640 C C . ARG A 1 35 ? 33.619 21.108 3.731 1.00 70.51 35 ARG A C 2
ATOM 1641 O O . ARG A 1 35 ? 32.638 21.467 3.079 1.00 50.02 35 ARG A O 2
ATOM 1662 N N . LYS A 1 36 ? 33.945 21.646 4.902 1.00 23.34 36 LYS A N 2
ATOM 1663 C CA . LYS A 1 36 ? 33.152 22.713 5.502 1.00 33.43 36 LYS A CA 2
ATOM 1664 C C . LYS A 1 36 ? 32.983 23.876 4.530 1.00 24.44 36 LYS A C 2
ATOM 1665 O O . LYS A 1 36 ? 33.938 24.594 4.234 1.00 52.51 36 LYS A O 2
ATOM 1684 N N . TYR A 1 37 ? 31.761 24.056 4.037 1.00 2.51 37 TYR A N 2
ATOM 1685 C CA . TYR A 1 37 ? 31.467 25.131 3.098 1.00 11.51 37 TYR A CA 2
ATOM 1686 C C . TYR A 1 37 ? 30.248 25.931 3.550 1.00 3.53 37 TYR A C 2
ATOM 1687 O O . TYR A 1 37 ? 30.218 27.154 3.434 1.00 71.33 37 TYR A O 2
ATOM 1705 N N . ASN A 1 38 ? 29.245 25.227 4.066 1.00 23.13 38 ASN A N 2
ATOM 1706 C CA . ASN A 1 38 ? 28.023 25.869 4.536 1.00 20.42 38 ASN A CA 2
ATOM 1707 C C . ASN A 1 38 ? 28.343 27.002 5.507 1.00 62.55 38 ASN A C 2
ATOM 1708 O O . ASN A 1 38 ? 29.473 27.129 5.980 1.00 10.00 38 ASN A O 2
ATOM 1719 N N . LEU A 1 39 ? 27.340 27.821 5.800 1.00 10.55 39 LEU A N 2
ATOM 1720 C CA . LEU A 1 39 ? 27.512 28.943 6.717 1.00 0.14 39 LEU A CA 2
ATOM 1721 C C . LEU A 1 39 ? 27.479 28.473 8.167 1.00 63.41 39 LEU A C 2
ATOM 1722 O O . LEU A 1 39 ? 28.306 28.880 8.982 1.00 21.05 39 LEU A O 2
ATOM 1738 N N . MET A 1 40 ? 26.519 27.609 8.481 1.00 32.04 40 MET A N 2
ATOM 1739 C CA . MET A 1 40 ? 26.379 27.080 9.833 1.00 70.30 40 MET A CA 2
ATOM 1740 C C . MET A 1 40 ? 27.441 26.021 10.114 1.00 10.43 40 MET A C 2
ATOM 1741 O O . MET A 1 40 ? 27.810 25.789 11.264 1.00 41.32 40 MET A O 2
ATOM 1755 N N . GLY A 1 41 ? 27.926 25.381 9.054 1.00 64.41 41 GLY A N 2
ATOM 1756 C CA . GLY A 1 41 ? 28.941 24.355 9.210 1.00 42.42 41 GLY A CA 2
ATOM 1757 C C . GLY A 1 41 ? 28.376 22.955 9.058 1.00 24.32 41 GLY A C 2
ATOM 1758 O O . GLY A 1 41 ? 28.841 22.017 9.705 1.00 74.24 41 GLY A O 2
ATOM 1762 N N . TYR A 1 42 ? 27.371 22.815 8.201 1.00 74.32 42 TYR A N 2
ATOM 1763 C CA . TYR A 1 42 ? 26.740 21.521 7.969 1.00 53.42 42 TYR A CA 2
ATOM 1764 C C . TYR A 1 42 ? 27.717 20.546 7.319 1.00 4.42 42 TYR A C 2
ATOM 1765 O O . TYR A 1 42 ? 27.760 19.367 7.668 1.00 75.10 42 TYR A O 2
ATOM 1783 N N . GLY A 1 43 ? 28.504 21.051 6.373 1.00 23.43 43 GLY A N 2
ATOM 1784 C CA . GLY A 1 43 ? 29.471 20.212 5.689 1.00 44.45 43 GLY A CA 2
ATOM 1785 C C . GLY A 1 43 ? 28.878 19.502 4.489 1.00 43.45 43 GLY A C 2
ATOM 1786 O O . GLY A 1 43 ? 27.843 18.845 4.596 1.00 11.44 43 GLY A O 2
ATOM 1790 N N . VAL A 1 44 ? 29.535 19.634 3.340 1.00 15.44 44 VAL A N 2
ATOM 1791 C CA . VAL A 1 44 ? 29.066 19.000 2.114 1.00 34.23 44 VAL A CA 2
ATOM 1792 C C . VAL A 1 44 ? 30.228 18.412 1.321 1.00 41.44 44 VAL A C 2
ATOM 1793 O O . VAL A 1 44 ? 31.378 18.816 1.490 1.00 32.15 44 VAL A O 2
ATOM 1806 N N . CYS A 1 45 ? 29.918 17.455 0.453 1.00 32.15 45 CYS A N 2
ATOM 1807 C CA . CYS A 1 45 ? 30.936 16.807 -0.367 1.00 11.11 45 CYS A CA 2
ATOM 1808 C C . CYS A 1 45 ? 31.735 17.841 -1.155 1.00 40.15 45 CYS A C 2
ATOM 1809 O O . CYS A 1 45 ? 31.254 18.941 -1.424 1.00 4.13 45 CYS A O 2
ATOM 1816 N N . ALA A 1 46 ? 32.960 17.478 -1.521 1.00 52.34 46 ALA A N 2
ATOM 1817 C CA . ALA A 1 46 ? 33.828 18.372 -2.279 1.00 1.31 46 ALA A CA 2
ATOM 1818 C C . ALA A 1 46 ? 34.968 17.602 -2.938 1.00 13.04 46 ALA A C 2
ATOM 1819 O O . ALA A 1 46 ? 35.732 16.910 -2.264 1.00 12.35 46 ALA A O 2
ATOM 1826 N N . ALA A 1 47 ? 35.076 17.728 -4.255 1.00 14.44 47 ALA A N 2
ATOM 1827 C CA . ALA A 1 47 ? 36.125 17.045 -5.005 1.00 72.33 47 ALA A CA 2
ATOM 1828 C C . ALA A 1 47 ? 37.504 17.378 -4.445 1.00 70.11 47 ALA A C 2
ATOM 1829 O O . ALA A 1 47 ? 37.929 18.532 -4.462 1.00 53.34 47 ALA A O 2
ATOM 1836 N N . GLN A 1 48 ? 38.197 16.358 -3.949 1.00 32.33 48 GLN A N 2
ATOM 1837 C CA . GLN A 1 48 ? 39.529 16.544 -3.383 1.00 64.53 48 GLN A CA 2
ATOM 1838 C C . GLN A 1 48 ? 40.434 17.296 -4.354 1.00 44.44 48 GLN A C 2
ATOM 1839 O O . GLN A 1 48 ? 40.131 17.406 -5.542 1.00 71.42 48 GLN A O 2
ATOM 1853 N N . THR A 1 49 ? 41.546 17.810 -3.840 1.00 61.23 49 THR A N 2
ATOM 1854 C CA . THR A 1 49 ? 42.494 18.553 -4.661 1.00 43.30 49 THR A CA 2
ATOM 1855 C C . THR A 1 49 ? 43.821 17.811 -4.778 1.00 64.12 49 THR A C 2
ATOM 1856 O O . THR A 1 49 ? 44.483 17.859 -5.814 1.00 53.11 49 THR A O 2
ATOM 1867 N N . CYS A 1 50 ? 44.203 17.121 -3.707 1.00 13.21 50 CYS A N 2
ATOM 1868 C CA . CYS A 1 50 ? 45.451 16.368 -3.688 1.00 2.22 50 CYS A CA 2
ATOM 1869 C C . CYS A 1 50 ? 45.416 15.232 -4.706 1.00 62.53 50 CYS A C 2
ATOM 1870 O O . CYS A 1 50 ? 44.368 14.632 -4.946 1.00 20.42 50 CYS A O 2
ATOM 1877 N N . SER A 1 51 ? 46.569 14.942 -5.301 1.00 62.22 51 SER A N 2
ATOM 1878 C CA . SER A 1 51 ? 46.669 13.881 -6.296 1.00 14.52 51 SER A CA 2
ATOM 1879 C C . SER A 1 51 ? 46.534 12.508 -5.642 1.00 13.40 51 SER A C 2
ATOM 1880 O O . SER A 1 51 ? 46.995 12.295 -4.522 1.00 3.31 51 SER A O 2
ATOM 1888 N N . GLU A 1 52 ? 45.896 11.583 -6.352 1.00 23.23 52 GLU A N 2
ATOM 1889 C CA . GLU A 1 52 ? 45.698 10.231 -5.839 1.00 24.51 52 GLU A CA 2
ATOM 1890 C C . GLU A 1 52 ? 46.979 9.410 -5.963 1.00 21.34 52 GLU A C 2
ATOM 1891 O O . GLU A 1 52 ? 47.916 9.805 -6.656 1.00 42.43 52 GLU A O 2
ATOM 1903 N N . GLU A 1 53 ? 47.011 8.268 -5.284 1.00 41.54 53 GLU A N 2
ATOM 1904 C CA . GLU A 1 53 ? 48.176 7.393 -5.317 1.00 44.05 53 GLU A CA 2
ATOM 1905 C C . GLU A 1 53 ? 48.241 6.620 -6.631 1.00 65.52 53 GLU A C 2
ATOM 1906 O O . GLU A 1 53 ? 47.295 5.928 -7.005 1.00 1.24 53 GLU A O 2
ATOM 1918 N N . GLY A 1 54 ? 49.365 6.747 -7.329 1.00 45.41 54 GLY A N 2
ATOM 1919 C CA . GLY A 1 54 ? 49.533 6.057 -8.596 1.00 43.32 54 GLY A CA 2
ATOM 1920 C C . GLY A 1 54 ? 49.431 6.993 -9.783 1.00 53.22 54 GLY A C 2
ATOM 1921 O O . GLY A 1 54 ? 49.936 6.693 -10.867 1.00 13.42 54 GLY A O 2
ATOM 1925 N N . THR A 1 55 ? 48.774 8.131 -9.584 1.00 41.11 55 THR A N 2
ATOM 1926 C CA . THR A 1 55 ? 48.605 9.113 -10.648 1.00 54.03 55 THR A CA 2
ATOM 1927 C C . THR A 1 55 ? 49.886 9.908 -10.873 1.00 33.40 55 THR A C 2
ATOM 1928 O O . THR A 1 55 ? 50.641 10.165 -9.935 1.00 11.32 55 THR A O 2
ATOM 1939 N N . PHE A 1 56 ? 50.126 10.295 -12.121 1.00 21.34 56 PHE A N 2
ATOM 1940 C CA . PHE A 1 56 ? 51.317 11.061 -12.468 1.00 52.21 56 PHE A CA 2
ATOM 1941 C C . PHE A 1 56 ? 51.321 12.411 -11.758 1.00 24.23 56 PHE A C 2
ATOM 1942 O O . PHE A 1 56 ? 50.301 13.098 -11.698 1.00 42.43 56 PHE A O 2
ATOM 1959 N N . CYS A 1 57 ? 52.478 12.786 -11.220 1.00 54.13 57 CYS A N 2
ATOM 1960 C CA . CYS A 1 57 ? 52.617 14.053 -10.513 1.00 54.10 57 CYS A CA 2
ATOM 1961 C C . CYS A 1 57 ? 53.947 14.722 -10.850 1.00 61.23 57 CYS A C 2
ATOM 1962 O O . CYS A 1 57 ? 54.771 14.158 -11.571 1.00 75.44 57 CYS A O 2
ATOM 1969 N N . SER A 1 58 ? 54.149 15.927 -10.324 1.00 74.30 58 SER A N 2
ATOM 1970 C CA . SER A 1 58 ? 55.376 16.672 -10.572 1.00 11.24 58 SER A CA 2
ATOM 1971 C C . SER A 1 58 ? 56.443 16.322 -9.540 1.00 30.51 58 SER A C 2
ATOM 1972 O O . SER A 1 58 ? 56.324 16.670 -8.364 1.00 63.10 58 SER A O 2
ATOM 1980 N N . LEU A 1 59 ? 57.486 15.631 -9.986 1.00 25.50 59 LEU A N 2
ATOM 1981 C CA . LEU A 1 59 ? 58.575 15.233 -9.101 1.00 65.54 59 LEU A CA 2
ATOM 1982 C C . LEU A 1 59 ? 59.275 16.454 -8.515 1.00 11.12 59 LEU A C 2
ATOM 1983 O O . LEU A 1 59 ? 59.795 16.407 -7.401 1.00 3.24 59 LEU A O 2
ATOM 1999 N N . SER A 1 60 ? 59.281 17.546 -9.272 1.00 22.22 60 SER A N 2
ATOM 2000 C CA . SER A 1 60 ? 59.917 18.780 -8.828 1.00 13.32 60 SER A CA 2
ATOM 2001 C C . SER A 1 60 ? 59.169 19.384 -7.644 1.00 22.13 60 SER A C 2
ATOM 2002 O O . SER A 1 60 ? 59.754 20.077 -6.813 1.00 54.41 60 SER A O 2
ATOM 2010 N N . ASP A 1 61 ? 57.870 19.112 -7.574 1.00 33.23 61 ASP A N 2
ATOM 2011 C CA . ASP A 1 61 ? 57.039 19.627 -6.493 1.00 74.32 61 ASP A CA 2
ATOM 2012 C C . ASP A 1 61 ? 55.887 18.672 -6.191 1.00 22.24 61 ASP A C 2
ATOM 2013 O O . ASP A 1 61 ? 54.871 18.669 -6.887 1.00 15.21 61 ASP A O 2
ATOM 2022 N N . SER A 1 62 ? 56.053 17.863 -5.150 1.00 32.11 62 SER A N 2
ATOM 2023 C CA . SER A 1 62 ? 55.030 16.899 -4.759 1.00 2.31 62 SER A CA 2
ATOM 2024 C C . SER A 1 62 ? 53.669 17.576 -4.630 1.00 64.24 62 SER A C 2
ATOM 2025 O O . SER A 1 62 ? 53.550 18.648 -4.037 1.00 24.22 62 SER A O 2
ATOM 2033 N N . ASP A 1 63 ? 52.645 16.940 -5.190 1.00 3.42 63 ASP A N 2
ATOM 2034 C CA . ASP A 1 63 ? 51.290 17.479 -5.137 1.00 2.35 63 ASP A CA 2
ATOM 2035 C C . ASP A 1 63 ? 50.276 16.373 -4.870 1.00 24.52 63 ASP A C 2
ATOM 2036 O O . ASP A 1 63 ? 49.152 16.410 -5.373 1.00 75.34 63 ASP A O 2
ATOM 2045 N N . CYS A 1 64 ? 50.678 15.387 -4.074 1.00 65.54 64 CYS A N 2
ATOM 2046 C CA . CYS A 1 64 ? 49.806 14.268 -3.740 1.00 35.21 64 CYS A CA 2
ATOM 2047 C C . CYS A 1 64 ? 49.241 14.421 -2.331 1.00 1.13 64 CYS A C 2
ATOM 2048 O O . CYS A 1 64 ? 49.634 15.318 -1.585 1.00 20.53 64 CYS A O 2
ATOM 2055 N N . CYS A 1 65 ? 48.315 13.538 -1.972 1.00 34.45 65 CYS A N 2
ATOM 2056 C CA . CYS A 1 65 ? 47.696 13.572 -0.653 1.00 3.01 65 CYS A CA 2
ATOM 2057 C C . CYS A 1 65 ? 48.719 13.271 0.438 1.00 52.31 65 CYS A C 2
ATOM 2058 O O . CYS A 1 65 ? 49.890 13.019 0.153 1.00 61.23 65 CYS A O 2
ATOM 2065 N N . SER A 1 66 ? 48.269 13.297 1.688 1.00 52.41 66 SER A N 2
ATOM 2066 C CA . SER A 1 66 ? 49.145 13.031 2.822 1.00 11.01 66 SER A CA 2
ATOM 2067 C C . SER A 1 66 ? 49.549 11.560 2.864 1.00 34.45 66 SER A C 2
ATOM 2068 O O . SER A 1 66 ? 48.715 10.683 3.088 1.00 33.14 66 SER A O 2
ATOM 2076 N N . GLY A 1 67 ? 50.833 11.298 2.647 1.00 61.03 67 GLY A N 2
ATOM 2077 C CA . GLY A 1 67 ? 51.326 9.932 2.663 1.00 74.44 67 GLY A CA 2
ATOM 2078 C C . GLY A 1 67 ? 51.683 9.429 1.278 1.00 74.23 67 GLY A C 2
ATOM 2079 O O . GLY A 1 67 ? 51.785 8.222 1.056 1.00 73.03 67 GLY A O 2
ATOM 2083 N N . LEU A 1 68 ? 51.873 10.354 0.345 1.00 5.43 68 LEU A N 2
ATOM 2084 C CA . LEU A 1 68 ? 52.220 9.998 -1.026 1.00 2.00 68 LEU A CA 2
ATOM 2085 C C . LEU A 1 68 ? 53.452 10.768 -1.494 1.00 72.05 68 LEU A C 2
ATOM 2086 O O . LEU A 1 68 ? 53.554 11.978 -1.293 1.00 34.21 68 LEU A O 2
ATOM 2102 N N . LYS A 1 69 ? 54.384 10.058 -2.120 1.00 25.25 69 LYS A N 2
ATOM 2103 C CA . LYS A 1 69 ? 55.607 10.674 -2.621 1.00 64.14 69 LYS A CA 2
ATOM 2104 C C . LYS A 1 69 ? 55.775 10.415 -4.115 1.00 0.14 69 LYS A C 2
ATOM 2105 O O . LYS A 1 69 ? 55.746 9.269 -4.564 1.00 40.41 69 LYS A O 2
ATOM 2124 N N . CYS A 1 70 ? 55.953 11.487 -4.881 1.00 2.14 70 CYS A N 2
ATOM 2125 C CA . CYS A 1 70 ? 56.125 11.376 -6.323 1.00 74.02 70 CYS A CA 2
ATOM 2126 C C . CYS A 1 70 ? 57.433 10.665 -6.662 1.00 13.12 70 CYS A C 2
ATOM 2127 O O . CYS A 1 70 ? 58.514 11.247 -6.559 1.00 23.43 70 CYS A O 2
ATOM 2134 N N . LYS A 1 71 ? 57.328 9.404 -7.064 1.00 45.15 71 LYS A N 2
ATOM 2135 C CA . LYS A 1 71 ? 58.500 8.613 -7.419 1.00 40.52 71 LYS A CA 2
ATOM 2136 C C . LYS A 1 71 ? 58.686 8.562 -8.932 1.00 3.25 71 LYS A C 2
ATOM 2137 O O . LYS A 1 71 ? 57.868 7.983 -9.648 1.00 40.52 71 LYS A O 2
ATOM 2156 N N . ARG A 1 72 ? 59.765 9.172 -9.413 1.00 64.31 72 ARG A N 2
ATOM 2157 C CA . ARG A 1 72 ? 60.056 9.197 -10.842 1.00 33.10 72 ARG A CA 2
ATOM 2158 C C . ARG A 1 72 ? 59.912 7.804 -11.449 1.00 14.14 72 ARG A C 2
ATOM 2159 O O . ARG A 1 72 ? 60.539 6.848 -10.992 1.00 64.23 72 ARG A O 2
ATOM 2180 N N . ARG A 1 73 ? 59.082 7.698 -12.481 1.00 63.53 73 ARG A N 2
ATOM 2181 C CA . ARG A 1 73 ? 58.854 6.423 -13.150 1.00 51.31 73 ARG A CA 2
ATOM 2182 C C . ARG A 1 73 ? 58.876 6.593 -14.667 1.00 42.45 73 ARG A C 2
ATOM 2183 O O . ARG A 1 73 ? 57.837 6.802 -15.293 1.00 73.23 73 ARG A O 2
ATOM 2204 N N . GLY A 1 74 ? 60.066 6.503 -15.250 1.00 54.12 74 GLY A N 2
ATOM 2205 C CA . GLY A 1 74 ? 60.201 6.650 -16.688 1.00 74.42 74 GLY A CA 2
ATOM 2206 C C . GLY A 1 74 ? 61.430 7.447 -17.077 1.00 32.13 74 GLY A C 2
ATOM 2207 O O . GLY A 1 74 ? 62.539 6.913 -17.117 1.00 12.34 74 GLY A O 2
ATOM 2211 N N . HIS A 1 75 ? 61.235 8.730 -17.364 1.00 33.33 75 HIS A N 2
ATOM 2212 C CA . HIS A 1 75 ? 62.337 9.603 -17.754 1.00 2.15 75 HIS A CA 2
ATOM 2213 C C . HIS A 1 75 ? 61.979 11.067 -17.523 1.00 64.01 75 HIS A C 2
ATOM 2214 O O . HIS A 1 75 ? 61.633 11.788 -18.458 1.00 5.40 75 HIS A O 2
ATOM 2228 N N . GLY A 1 76 ? 62.062 11.501 -16.268 1.00 51.24 76 GLY A N 2
ATOM 2229 C CA . GLY A 1 76 ? 61.743 12.877 -15.936 1.00 72.32 76 GLY A CA 2
ATOM 2230 C C . GLY A 1 76 ? 60.291 13.056 -15.537 1.00 3.42 76 GLY A C 2
ATOM 2231 O O . GLY A 1 76 ? 59.781 14.176 -15.504 1.00 34.42 76 GLY A O 2
ATOM 2235 N N . TYR A 1 77 ? 59.622 11.948 -15.235 1.00 11.44 77 TYR A N 2
ATOM 2236 C CA . TYR A 1 77 ? 58.219 11.986 -14.839 1.00 65.45 77 TYR A CA 2
ATOM 2237 C C . TYR A 1 77 ? 57.871 10.797 -13.950 1.00 21.42 77 TYR A C 2
ATOM 2238 O O . TYR A 1 77 ? 58.308 9.672 -14.197 1.00 3.30 77 TYR A O 2
ATOM 2256 N N . GLY A 1 78 ? 57.081 11.053 -12.912 1.00 31.14 78 GLY A N 2
ATOM 2257 C CA . GLY A 1 78 ? 56.686 9.994 -12.001 1.00 31.14 78 GLY A CA 2
ATOM 2258 C C . GLY A 1 78 ? 55.267 10.162 -11.497 1.00 41.10 78 GLY A C 2
ATOM 2259 O O . GLY A 1 78 ? 54.583 11.119 -11.858 1.00 5.04 78 GLY A O 2
ATOM 2263 N N . GLU A 1 79 ? 54.823 9.230 -10.660 1.00 33.23 79 GLU A N 2
ATOM 2264 C CA . GLU A 1 79 ? 53.474 9.279 -10.108 1.00 34.42 79 GLU A CA 2
ATOM 2265 C C . GLU A 1 79 ? 53.502 9.138 -8.589 1.00 54.51 79 GLU A C 2
ATOM 2266 O O . GLU A 1 79 ? 54.530 8.793 -8.005 1.00 50.02 79 GLU A O 2
ATOM 2278 N N . CYS A 1 80 ? 52.366 9.407 -7.955 1.00 4.35 80 CYS A N 2
ATOM 2279 C CA . CYS A 1 80 ? 52.258 9.311 -6.504 1.00 75.42 80 CYS A CA 2
ATOM 2280 C C . CYS A 1 80 ? 52.461 7.872 -6.037 1.00 2.02 80 CYS A C 2
ATOM 2281 O O . CYS A 1 80 ? 52.032 6.928 -6.700 1.00 33.01 80 CYS A O 2
ATOM 2288 N N . SER A 1 81 ? 53.117 7.715 -4.892 1.00 23.04 81 SER A N 2
ATOM 2289 C CA . SER A 1 81 ? 53.380 6.392 -4.337 1.00 14.33 81 SER A CA 2
ATOM 2290 C C . SER A 1 81 ? 53.290 6.414 -2.814 1.00 14.23 81 SER A C 2
ATOM 2291 O O . SER A 1 81 ? 53.799 7.325 -2.163 1.00 14.21 81 SER A O 2
ATOM 2299 N N . LYS A 1 82 ? 52.638 5.401 -2.252 1.00 30.40 82 LYS A N 2
ATOM 2300 C CA . LYS A 1 82 ? 52.481 5.300 -0.807 1.00 53.43 82 LYS A CA 2
ATOM 2301 C C . LYS A 1 82 ? 53.830 5.105 -0.124 1.00 64.50 82 LYS A C 2
ATOM 2302 O O . LYS A 1 82 ? 54.294 3.977 0.046 1.00 4.21 82 LYS A O 2
ATOM 2321 N N . SER A 1 1 ? 9.749 -13.208 14.381 1.00 73.11 1 SER A N 3
ATOM 2322 C CA . SER A 1 1 ? 9.268 -11.838 14.510 1.00 52.13 1 SER A CA 3
ATOM 2323 C C . SER A 1 1 ? 9.744 -10.982 13.340 1.00 73.05 1 SER A C 3
ATOM 2324 O O . SER A 1 1 ? 10.899 -11.066 12.926 1.00 43.25 1 SER A O 3
ATOM 2332 N N . ALA A 1 2 ? 8.844 -10.159 12.812 1.00 25.14 2 ALA A N 3
ATOM 2333 C CA . ALA A 1 2 ? 9.170 -9.286 11.693 1.00 4.35 2 ALA A CA 3
ATOM 2334 C C . ALA A 1 2 ? 10.302 -8.330 12.054 1.00 72.42 2 ALA A C 3
ATOM 2335 O O . ALA A 1 2 ? 10.215 -7.594 13.037 1.00 53.43 2 ALA A O 3
ATOM 2342 N N . VAL A 1 3 ? 11.362 -8.344 11.254 1.00 23.15 3 VAL A N 3
ATOM 2343 C CA . VAL A 1 3 ? 12.510 -7.477 11.488 1.00 75.31 3 VAL A CA 3
ATOM 2344 C C . VAL A 1 3 ? 12.218 -6.046 11.052 1.00 61.41 3 VAL A C 3
ATOM 2345 O O . VAL A 1 3 ? 11.498 -5.818 10.078 1.00 14.30 3 VAL A O 3
ATOM 2358 N N . LEU A 1 4 ? 12.779 -5.085 11.777 1.00 2.44 4 LEU A N 3
ATOM 2359 C CA . LEU A 1 4 ? 12.579 -3.675 11.465 1.00 42.34 4 LEU A CA 3
ATOM 2360 C C . LEU A 1 4 ? 12.938 -3.383 10.011 1.00 75.54 4 LEU A C 3
ATOM 2361 O O . LEU A 1 4 ? 13.933 -3.890 9.493 1.00 20.53 4 LEU A O 3
ATOM 2377 N N . TRP A 1 5 ? 12.123 -2.561 9.360 1.00 54.31 5 TRP A N 3
ATOM 2378 C CA . TRP A 1 5 ? 12.356 -2.200 7.965 1.00 13.01 5 TRP A CA 3
ATOM 2379 C C . TRP A 1 5 ? 13.787 -1.714 7.760 1.00 73.25 5 TRP A C 3
ATOM 2380 O O . TRP A 1 5 ? 14.314 -0.953 8.570 1.00 23.42 5 TRP A O 3
ATOM 2401 N N . ASN A 1 6 ? 14.408 -2.159 6.673 1.00 45.05 6 ASN A N 3
ATOM 2402 C CA . ASN A 1 6 ? 15.780 -1.768 6.365 1.00 51.42 6 ASN A CA 3
ATOM 2403 C C . ASN A 1 6 ? 15.837 -0.324 5.880 1.00 62.41 6 ASN A C 3
ATOM 2404 O O . ASN A 1 6 ? 14.846 0.216 5.390 1.00 64.35 6 ASN A O 3
ATOM 2415 N N . GLN A 1 7 ? 17.005 0.297 6.022 1.00 55.41 7 GLN A N 3
ATOM 2416 C CA . GLN A 1 7 ? 17.190 1.679 5.599 1.00 53.02 7 GLN A CA 3
ATOM 2417 C C . GLN A 1 7 ? 17.399 1.764 4.091 1.00 73.21 7 GLN A C 3
ATOM 2418 O O . GLN A 1 7 ? 16.896 2.676 3.436 1.00 4.01 7 GLN A O 3
ATOM 2432 N N . GLN A 1 8 ? 18.144 0.806 3.546 1.00 74.13 8 GLN A N 3
ATOM 2433 C CA . GLN A 1 8 ? 18.420 0.774 2.115 1.00 51.12 8 GLN A CA 3
ATOM 2434 C C . GLN A 1 8 ? 18.741 -0.644 1.654 1.00 73.52 8 GLN A C 3
ATOM 2435 O O . GLN A 1 8 ? 19.353 -1.421 2.387 1.00 45.12 8 GLN A O 3
ATOM 2449 N N . TYR A 1 9 ? 18.324 -0.973 0.437 1.00 60.22 9 TYR A N 3
ATOM 2450 C CA . TYR A 1 9 ? 18.566 -2.298 -0.120 1.00 72.40 9 TYR A CA 3
ATOM 2451 C C . TYR A 1 9 ? 19.347 -2.205 -1.428 1.00 4.12 9 TYR A C 3
ATOM 2452 O O . TYR A 1 9 ? 20.192 -3.052 -1.721 1.00 45.00 9 TYR A O 3
ATOM 2470 N N . ASP A 1 10 ? 19.059 -1.171 -2.209 1.00 72.44 10 ASP A N 3
ATOM 2471 C CA . ASP A 1 10 ? 19.735 -0.966 -3.485 1.00 53.55 10 ASP A CA 3
ATOM 2472 C C . ASP A 1 10 ? 21.250 -0.963 -3.303 1.00 44.24 10 ASP A C 3
ATOM 2473 O O . ASP A 1 10 ? 21.753 -0.836 -2.186 1.00 70.40 10 ASP A O 3
ATOM 2482 N N . LYS A 1 11 ? 21.973 -1.107 -4.409 1.00 11.11 11 LYS A N 3
ATOM 2483 C CA . LYS A 1 11 ? 23.431 -1.122 -4.373 1.00 45.20 11 LYS A CA 3
ATOM 2484 C C . LYS A 1 11 ? 23.972 0.142 -3.712 1.00 1.20 11 LYS A C 3
ATOM 2485 O O . LYS A 1 11 ? 23.215 1.054 -3.378 1.00 64.04 11 LYS A O 3
ATOM 2504 N N . THR A 1 12 ? 25.287 0.190 -3.526 1.00 13.54 12 THR A N 3
ATOM 2505 C CA . THR A 1 12 ? 25.930 1.343 -2.906 1.00 4.01 12 THR A CA 3
ATOM 2506 C C . THR A 1 12 ? 25.656 2.618 -3.697 1.00 31.01 12 THR A C 3
ATOM 2507 O O . THR A 1 12 ? 26.099 2.758 -4.837 1.00 72.23 12 THR A O 3
ATOM 2518 N N . VAL A 1 13 ? 24.926 3.543 -3.083 1.00 11.12 13 VAL A N 3
ATOM 2519 C CA . VAL A 1 13 ? 24.594 4.807 -3.731 1.00 34.51 13 VAL A CA 3
ATOM 2520 C C . VAL A 1 13 ? 25.468 5.939 -3.203 1.00 32.12 13 VAL A C 3
ATOM 2521 O O . VAL A 1 13 ? 25.899 5.920 -2.049 1.00 14.35 13 VAL A O 3
ATOM 2534 N N . CYS A 1 14 ? 25.725 6.928 -4.053 1.00 43.12 14 CYS A N 3
ATOM 2535 C CA . CYS A 1 14 ? 26.547 8.070 -3.673 1.00 42.44 14 CYS A CA 3
ATOM 2536 C C . CYS A 1 14 ? 25.957 9.369 -4.215 1.00 52.42 14 CYS A C 3
ATOM 2537 O O . CYS A 1 14 ? 25.004 9.352 -4.993 1.00 44.10 14 CYS A O 3
ATOM 2544 N N . ASN A 1 15 ? 26.532 10.492 -3.799 1.00 40.43 15 ASN A N 3
ATOM 2545 C CA . ASN A 1 15 ? 26.063 11.800 -4.243 1.00 3.45 15 ASN A CA 3
ATOM 2546 C C . ASN A 1 15 ? 27.228 12.663 -4.717 1.00 72.01 15 ASN A C 3
ATOM 2547 O O . ASN A 1 15 ? 28.353 12.521 -4.240 1.00 51.21 15 ASN A O 3
ATOM 2558 N N . GLN A 1 16 ? 26.948 13.557 -5.660 1.00 21.42 16 GLN A N 3
ATOM 2559 C CA . GLN A 1 16 ? 27.973 14.443 -6.200 1.00 63.32 16 GLN A CA 3
ATOM 2560 C C . GLN A 1 16 ? 28.302 15.559 -5.215 1.00 72.23 16 GLN A C 3
ATOM 2561 O O . GLN A 1 16 ? 27.604 15.745 -4.218 1.00 10.32 16 GLN A O 3
ATOM 2575 N N . GLU A 1 17 ? 29.370 16.299 -5.500 1.00 20.21 17 GLU A N 3
ATOM 2576 C CA . GLU A 1 17 ? 29.791 17.395 -4.637 1.00 44.34 17 GLU A CA 3
ATOM 2577 C C . GLU A 1 17 ? 28.630 18.344 -4.356 1.00 21.33 17 GLU A C 3
ATOM 2578 O O . GLU A 1 17 ? 27.820 18.630 -5.236 1.00 61.44 17 GLU A O 3
ATOM 2590 N N . GLY A 1 18 ? 28.555 18.828 -3.119 1.00 65.24 18 GLY A N 3
ATOM 2591 C CA . GLY A 1 18 ? 27.489 19.738 -2.742 1.00 22.11 18 GLY A CA 3
ATOM 2592 C C . GLY A 1 18 ? 26.526 19.123 -1.746 1.00 34.41 18 GLY A C 3
ATOM 2593 O O . GLY A 1 18 ? 25.943 19.825 -0.923 1.00 24.53 18 GLY A O 3
ATOM 2597 N N . GLU A 1 19 ? 26.356 17.806 -1.825 1.00 3.04 19 GLU A N 3
ATOM 2598 C CA . GLU A 1 19 ? 25.455 17.098 -0.924 1.00 63.11 19 GLU A CA 3
ATOM 2599 C C . GLU A 1 19 ? 26.035 17.031 0.485 1.00 4.44 19 GLU A C 3
ATOM 2600 O O 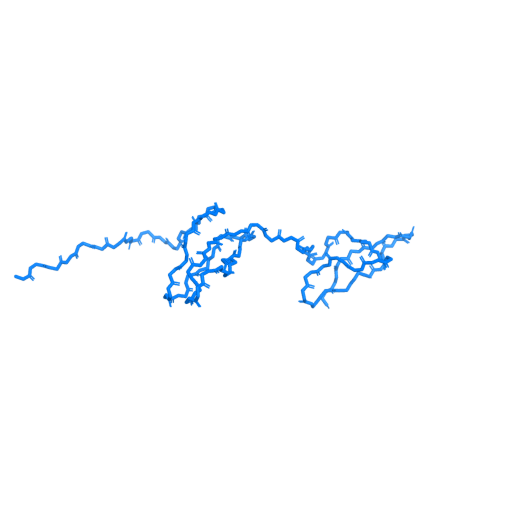. GLU A 1 19 ? 27.252 17.058 0.670 1.00 5.13 19 GLU A O 3
ATOM 2612 N N . PHE A 1 20 ? 25.155 16.946 1.478 1.00 3.42 20 PHE A N 3
ATOM 2613 C CA . PHE A 1 20 ? 25.579 16.878 2.872 1.00 2.01 20 PHE A CA 3
ATOM 2614 C C . PHE A 1 20 ? 25.771 15.429 3.310 1.00 70.14 20 PHE A C 3
ATOM 2615 O O . PHE A 1 20 ? 25.260 14.502 2.678 1.00 3.52 20 PHE A O 3
ATOM 2632 N N . CYS A 1 21 ? 26.512 15.240 4.397 1.00 34.20 21 CYS A N 3
ATOM 2633 C CA . CYS A 1 21 ? 26.773 13.904 4.923 1.00 60.11 21 CYS A CA 3
ATOM 2634 C C . CYS A 1 21 ? 26.358 13.805 6.387 1.00 34.23 21 CYS A C 3
ATOM 2635 O O . CYS A 1 21 ? 26.726 14.647 7.206 1.00 61.12 21 CYS A O 3
ATOM 2642 N N . SER A 1 22 ? 25.589 12.770 6.710 1.00 32.04 22 SER A N 3
ATOM 2643 C CA . SER A 1 22 ? 25.120 12.562 8.074 1.00 34.41 22 SER A CA 3
ATOM 2644 C C . SER A 1 22 ? 26.295 12.383 9.031 1.00 44.53 22 SER A C 3
ATOM 2645 O O . SER A 1 22 ? 27.438 12.216 8.605 1.00 64.11 22 SER A O 3
ATOM 2653 N N . LYS A 1 23 ? 26.005 12.419 10.327 1.00 12.05 23 LYS A N 3
ATOM 2654 C CA . LYS A 1 23 ? 27.035 12.259 11.348 1.00 4.40 23 LYS A CA 3
ATOM 2655 C C . LYS A 1 23 ? 27.321 10.783 11.606 1.00 32.54 23 LYS A C 3
ATOM 2656 O O . LYS A 1 23 ? 28.144 10.440 12.454 1.00 51.52 23 LYS A O 3
ATOM 2675 N N . SER A 1 24 ? 26.636 9.914 10.868 1.00 41.31 24 SER A N 3
ATOM 2676 C CA . SER A 1 24 ? 26.814 8.475 11.022 1.00 14.33 24 SER A CA 3
ATOM 2677 C C . SER A 1 24 ? 28.176 8.037 10.488 1.00 42.33 24 SER A C 3
ATOM 2678 O O . SER A 1 24 ? 28.673 6.965 10.830 1.00 50.54 24 SER A O 3
ATOM 2686 N N . GLY A 1 25 ? 28.773 8.877 9.647 1.00 63.14 25 GLY A N 3
ATOM 2687 C CA . GLY A 1 25 ? 30.070 8.560 9.080 1.00 74.40 25 GLY A CA 3
ATOM 2688 C C . GLY A 1 25 ? 29.986 8.181 7.615 1.00 10.11 25 GLY A C 3
ATOM 2689 O O . GLY A 1 25 ? 30.815 7.422 7.113 1.00 64.11 25 GLY A O 3
ATOM 2693 N N . VAL A 1 26 ? 28.980 8.710 6.927 1.00 13.21 26 VAL A N 3
ATOM 2694 C CA . VAL A 1 26 ? 28.790 8.424 5.509 1.00 5.11 26 VAL A CA 3
ATOM 2695 C C . VAL A 1 26 ? 29.962 8.936 4.682 1.00 11.32 26 VAL A C 3
ATOM 2696 O O . VAL A 1 26 ? 30.607 9.920 5.043 1.00 40.54 26 VAL A O 3
ATOM 2709 N N . ASP A 1 27 ? 30.234 8.263 3.569 1.00 44.45 27 ASP A N 3
ATOM 2710 C CA . ASP A 1 27 ? 31.330 8.650 2.689 1.00 42.14 27 ASP A CA 3
ATOM 2711 C C . ASP A 1 27 ? 30.802 9.092 1.327 1.00 54.34 27 ASP A C 3
ATOM 2712 O O . ASP A 1 27 ? 30.037 8.372 0.684 1.00 45.41 27 ASP A O 3
ATOM 2721 N N . CYS A 1 28 ? 31.214 10.278 0.894 1.00 41.42 28 CYS A N 3
ATOM 2722 C CA . CYS A 1 28 ? 30.783 10.816 -0.390 1.00 44.12 28 CYS A CA 3
ATOM 2723 C C . CYS A 1 28 ? 31.266 9.935 -1.540 1.00 63.31 28 CYS A C 3
ATOM 2724 O O . CYS A 1 28 ? 32.116 9.064 -1.353 1.00 73.15 28 CYS A O 3
ATOM 2731 N N . CYS A 1 29 ? 30.716 10.169 -2.727 1.00 1.54 29 CYS A N 3
ATOM 2732 C CA . CYS A 1 29 ? 31.089 9.398 -3.905 1.00 54.24 29 CYS A CA 3
ATOM 2733 C C . CYS A 1 29 ? 32.604 9.375 -4.086 1.00 32.20 29 CYS A C 3
ATOM 2734 O O . CYS A 1 29 ? 33.329 10.112 -3.418 1.00 2.31 29 CYS A O 3
ATOM 2741 N N . ALA A 1 30 ? 33.075 8.525 -4.992 1.00 33.34 30 ALA A N 3
ATOM 2742 C CA . ALA A 1 30 ? 34.501 8.408 -5.261 1.00 72.10 30 ALA A CA 3
ATOM 2743 C C . ALA A 1 30 ? 35.092 9.748 -5.689 1.00 21.32 30 ALA A C 3
ATOM 2744 O O . ALA A 1 30 ? 34.695 10.315 -6.708 1.00 11.13 30 ALA A O 3
ATOM 2751 N N . GLY A 1 31 ? 36.041 10.249 -4.905 1.00 34.52 31 GLY A N 3
ATOM 2752 C CA . GLY A 1 31 ? 36.668 11.520 -5.220 1.00 53.24 31 GLY A CA 3
ATOM 2753 C C . GLY A 1 31 ? 35.958 12.693 -4.575 1.00 35.21 31 GLY A C 3
ATOM 2754 O O . GLY A 1 31 ? 36.026 13.819 -5.071 1.00 13.11 31 GLY A O 3
ATOM 2758 N N . LEU A 1 32 ? 35.273 12.431 -3.467 1.00 20.14 32 LEU A N 3
ATOM 2759 C CA . LEU A 1 32 ? 34.546 13.475 -2.753 1.00 44.02 32 LEU A CA 3
ATOM 2760 C C . LEU A 1 32 ? 34.819 13.402 -1.254 1.00 44.02 32 LEU A C 3
ATOM 2761 O O . LEU A 1 32 ? 34.978 12.317 -0.695 1.00 41.20 32 LEU A O 3
ATOM 2777 N N . SER A 1 33 ? 34.871 14.564 -0.611 1.00 54.13 33 SER A N 3
ATOM 2778 C CA . SER A 1 33 ? 35.127 14.632 0.823 1.00 52.13 33 SER A CA 3
ATOM 2779 C C . SER A 1 33 ? 34.303 15.740 1.471 1.00 12.14 33 SER A C 3
ATOM 2780 O O . SER A 1 33 ? 34.147 16.824 0.907 1.00 34.42 33 SER A O 3
ATOM 2788 N N . CYS A 1 34 ? 33.774 15.460 2.657 1.00 24.42 34 CYS A N 3
ATOM 2789 C CA . CYS A 1 34 ? 32.964 16.431 3.382 1.00 21.31 34 CYS A CA 3
ATOM 2790 C C . CYS A 1 34 ? 33.824 17.583 3.893 1.00 24.24 34 CYS A C 3
ATOM 2791 O O . CYS A 1 34 ? 34.265 17.580 5.043 1.00 53.22 34 CYS A O 3
ATOM 2798 N N . ARG A 1 35 ? 34.056 18.568 3.031 1.00 12.14 35 ARG A N 3
ATOM 2799 C CA . ARG A 1 35 ? 34.864 19.726 3.393 1.00 51.14 35 ARG A CA 3
ATOM 2800 C C . ARG A 1 35 ? 34.026 20.757 4.145 1.00 70.51 35 ARG A C 3
ATOM 2801 O O . ARG A 1 35 ? 32.797 20.722 4.109 1.00 50.02 35 ARG A O 3
ATOM 2822 N N . LYS A 1 36 ? 34.703 21.676 4.828 1.00 23.34 36 LYS A N 3
ATOM 2823 C CA . LYS A 1 36 ? 34.024 22.719 5.587 1.00 33.43 36 LYS A CA 3
ATOM 2824 C C . LYS A 1 36 ? 33.601 23.868 4.678 1.00 24.44 36 LYS A C 3
ATOM 2825 O O . LYS A 1 36 ? 34.150 24.968 4.753 1.00 52.51 36 LYS A O 3
ATOM 2844 N N . TYR A 1 37 ? 32.620 23.607 3.819 1.00 2.51 37 TYR A N 3
ATOM 2845 C CA . TYR A 1 37 ? 32.125 24.619 2.894 1.00 11.51 37 TYR A CA 3
ATOM 2846 C C . TYR A 1 37 ? 30.631 24.854 3.093 1.00 3.53 37 TYR A C 3
ATOM 2847 O O . TYR A 1 37 ? 29.804 24.302 2.368 1.00 71.33 37 TYR A O 3
ATOM 2865 N N . ASN A 1 38 ? 30.293 25.676 4.080 1.00 23.13 38 ASN A N 3
ATOM 2866 C CA . ASN A 1 38 ? 28.899 25.985 4.375 1.00 20.42 38 ASN A CA 3
ATOM 2867 C C . ASN A 1 38 ? 28.789 27.241 5.233 1.00 62.55 38 ASN A C 3
ATOM 2868 O O . ASN A 1 38 ? 29.798 27.849 5.596 1.00 10.00 38 ASN A O 3
ATOM 2879 N N . LEU A 1 39 ? 27.560 27.625 5.555 1.00 10.55 39 LEU A N 3
ATOM 2880 C CA . LEU A 1 39 ? 27.317 28.810 6.372 1.00 0.14 39 LEU A CA 3
ATOM 2881 C C . LEU A 1 39 ? 27.651 28.539 7.835 1.00 63.41 39 LEU A C 3
ATOM 2882 O O . LEU A 1 39 ? 28.296 29.354 8.496 1.00 21.05 39 LEU A O 3
ATOM 2898 N N . MET A 1 40 ? 27.209 27.389 8.336 1.00 32.04 40 MET A N 3
ATOM 2899 C CA . MET A 1 40 ? 27.465 27.010 9.720 1.00 70.30 40 MET A CA 3
ATOM 2900 C C . MET A 1 40 ? 28.583 25.976 9.803 1.00 10.43 40 MET A C 3
ATOM 2901 O O . MET A 1 40 ? 29.264 25.864 10.822 1.00 41.32 40 MET A O 3
ATOM 2915 N N . GLY A 1 41 ? 28.766 25.221 8.725 1.00 64.41 41 GLY A N 3
ATOM 2916 C CA . GLY A 1 41 ? 29.803 24.206 8.697 1.00 42.42 41 GLY A CA 3
ATOM 2917 C C . GLY A 1 41 ? 29.246 22.803 8.846 1.00 24.32 41 GLY A C 3
ATOM 2918 O O . GLY A 1 41 ? 29.887 21.933 9.433 1.00 74.24 41 GLY A O 3
ATOM 2922 N N . TYR A 1 42 ? 28.046 22.587 8.317 1.00 74.32 42 TYR A N 3
ATOM 2923 C CA . TYR A 1 42 ? 27.400 21.281 8.397 1.00 53.42 42 TYR A CA 3
ATOM 2924 C C . TYR A 1 42 ? 28.289 20.196 7.798 1.00 4.42 42 TYR A C 3
ATOM 2925 O O . TYR A 1 42 ? 28.364 19.083 8.316 1.00 75.10 42 TYR A O 3
ATOM 2943 N N . GLY A 1 43 ? 28.960 20.530 6.700 1.00 23.43 43 GLY A N 3
ATOM 2944 C CA . GLY A 1 43 ? 29.835 19.573 6.047 1.00 44.45 43 GLY A CA 3
ATOM 2945 C C . GLY A 1 43 ? 29.217 18.985 4.794 1.00 43.45 43 GLY A C 3
ATOM 2946 O O . GLY A 1 43 ? 28.303 18.165 4.869 1.00 11.44 43 GLY A O 3
ATOM 2950 N N . VAL A 1 44 ? 29.719 19.404 3.636 1.00 15.44 44 VAL A N 3
ATOM 2951 C CA . VAL A 1 44 ? 29.211 18.913 2.361 1.00 34.23 44 VAL A CA 3
ATOM 2952 C C . VAL A 1 44 ? 30.335 18.346 1.502 1.00 41.44 44 VAL A C 3
ATOM 2953 O O . VAL A 1 44 ? 31.496 18.730 1.647 1.00 32.15 44 VAL A O 3
ATOM 2966 N N . CYS A 1 45 ? 29.984 17.431 0.606 1.00 32.15 45 CYS A N 3
ATOM 2967 C CA . CYS A 1 45 ? 30.963 16.808 -0.277 1.00 11.11 45 CYS A CA 3
ATOM 2968 C C . CYS A 1 45 ? 31.748 17.865 -1.048 1.00 40.15 45 CYS A C 3
ATOM 2969 O O . CYS A 1 45 ? 31.270 18.980 -1.255 1.00 4.13 45 CYS A O 3
ATOM 2976 N N . ALA A 1 46 ? 32.956 17.507 -1.471 1.00 52.34 46 ALA A N 3
ATOM 2977 C CA . ALA A 1 46 ? 33.807 18.423 -2.221 1.00 1.31 46 ALA A CA 3
ATOM 2978 C C . ALA A 1 46 ? 34.933 17.675 -2.926 1.00 13.04 46 ALA A C 3
ATOM 2979 O O . ALA A 1 46 ? 35.711 16.965 -2.289 1.00 12.35 46 ALA A O 3
ATOM 2986 N N . ALA A 1 47 ? 35.013 17.837 -4.242 1.00 14.44 47 ALA A N 3
ATOM 2987 C CA . ALA A 1 47 ? 36.044 17.178 -5.032 1.00 72.33 47 ALA A CA 3
ATOM 2988 C C . ALA A 1 47 ? 37.437 17.520 -4.513 1.00 70.11 47 ALA A C 3
ATOM 2989 O O . ALA A 1 47 ? 37.854 18.678 -4.547 1.00 53.34 47 ALA A O 3
ATOM 2996 N N . GLN A 1 48 ? 38.150 16.507 -4.031 1.00 32.33 48 GLN A N 3
ATOM 2997 C CA . GLN A 1 48 ? 39.494 16.703 -3.503 1.00 64.53 48 GLN A CA 3
ATOM 2998 C C . GLN A 1 48 ? 40.388 17.392 -4.530 1.00 44.44 48 GLN A C 3
ATOM 2999 O O . GLN A 1 48 ? 40.069 17.429 -5.719 1.00 71.42 48 GLN A O 3
ATOM 3013 N N . THR A 1 49 ? 41.507 17.935 -4.063 1.00 61.23 49 THR A N 3
ATOM 3014 C CA . THR A 1 49 ? 42.447 18.622 -4.940 1.00 43.30 49 THR A CA 3
ATOM 3015 C C . THR A 1 49 ? 43.772 17.876 -5.021 1.00 64.12 49 THR A C 3
ATOM 3016 O O . THR A 1 49 ? 44.429 17.868 -6.062 1.00 53.11 49 THR A O 3
ATOM 3027 N N . CYS A 1 50 ? 44.161 17.250 -3.915 1.00 13.21 50 CYS A N 3
ATOM 3028 C CA . CYS A 1 50 ? 45.411 16.499 -3.860 1.00 2.22 50 CYS A CA 3
ATOM 3029 C C . CYS A 1 50 ? 45.372 15.310 -4.815 1.00 62.53 50 CYS A C 3
ATOM 3030 O O . CYS A 1 50 ? 44.323 14.698 -5.019 1.00 20.42 50 CYS A O 3
ATOM 3037 N N . SER A 1 51 ? 46.524 14.986 -5.394 1.00 62.22 51 SER A N 3
ATOM 3038 C CA . SER A 1 51 ? 46.621 13.871 -6.330 1.00 14.52 51 SER A CA 3
ATOM 3039 C C . SER A 1 51 ? 46.514 12.538 -5.599 1.00 13.40 51 SER A C 3
ATOM 3040 O O . SER A 1 51 ? 46.986 12.397 -4.471 1.00 3.31 51 SER A O 3
ATOM 3048 N N . GLU A 1 52 ? 45.890 11.561 -6.250 1.00 23.23 52 GLU A N 3
ATOM 3049 C CA . GLU A 1 52 ? 45.720 10.238 -5.661 1.00 24.51 52 GLU A CA 3
ATOM 3050 C C . GLU A 1 52 ? 47.008 9.427 -5.761 1.00 21.34 52 GLU A C 3
ATOM 3051 O O . GLU A 1 52 ? 47.948 9.820 -6.453 1.00 42.43 52 GLU A O 3
ATOM 3063 N N . GLU A 1 53 ? 47.046 8.296 -5.065 1.00 41.54 53 GLU A N 3
ATOM 3064 C CA . GLU A 1 53 ? 48.220 7.431 -5.075 1.00 44.05 53 GLU A CA 3
ATOM 3065 C C . GLU A 1 53 ? 48.301 6.640 -6.377 1.00 65.52 53 GLU A C 3
ATOM 3066 O O . GLU A 1 53 ? 47.356 5.950 -6.758 1.00 1.24 53 GLU A O 3
ATOM 3078 N N . GLY A 1 54 ? 49.438 6.743 -7.056 1.00 45.41 54 GLY A N 3
ATOM 3079 C CA . GLY A 1 54 ? 49.624 6.032 -8.308 1.00 43.32 54 GLY A CA 3
ATOM 3080 C C . GLY A 1 54 ? 49.494 6.940 -9.515 1.00 53.22 54 GLY A C 3
ATOM 3081 O O . GLY A 1 54 ? 50.008 6.634 -10.592 1.00 13.42 54 GLY A O 3
ATOM 3085 N N . THR A 1 55 ? 48.801 8.061 -9.338 1.00 41.11 55 THR A N 3
ATOM 3086 C CA . THR A 1 55 ? 48.602 9.016 -10.422 1.00 54.03 55 THR A CA 3
ATOM 3087 C C . THR A 1 55 ? 49.873 9.813 -10.694 1.00 33.40 55 THR A C 3
ATOM 3088 O O . THR A 1 55 ? 50.614 10.151 -9.772 1.00 11.32 55 THR A O 3
ATOM 3099 N N . PHE A 1 56 ? 50.117 10.109 -11.966 1.00 21.34 56 PHE A N 3
ATOM 3100 C CA . PHE A 1 56 ? 51.301 10.866 -12.358 1.00 52.21 56 PHE A CA 3
ATOM 3101 C C . PHE A 1 56 ? 51.303 12.248 -11.711 1.00 24.23 56 PHE A C 3
ATOM 3102 O O . PHE A 1 56 ? 50.276 12.928 -11.667 1.00 42.43 56 PHE A O 3
ATOM 3119 N N . CYS A 1 57 ? 52.462 12.656 -11.206 1.00 54.13 57 CYS A N 3
ATOM 3120 C CA . CYS A 1 57 ? 52.600 13.955 -10.559 1.00 54.10 57 CYS A CA 3
ATOM 3121 C C . CYS A 1 57 ? 53.928 14.609 -10.927 1.00 61.23 57 CYS A C 3
ATOM 3122 O O . CYS A 1 57 ? 54.753 14.015 -11.620 1.00 75.44 57 CYS A O 3
ATOM 3129 N N . SER A 1 58 ? 54.128 15.836 -10.459 1.00 74.30 58 SER A N 3
ATOM 3130 C CA . SER A 1 58 ? 55.354 16.574 -10.741 1.00 11.24 58 SER A CA 3
ATOM 3131 C C . SER A 1 58 ? 56.421 16.273 -9.694 1.00 30.51 58 SER A C 3
ATOM 3132 O O . SER A 1 58 ? 56.304 16.674 -8.536 1.00 63.10 58 SER A O 3
ATOM 3140 N N . LEU A 1 59 ? 57.466 15.563 -10.110 1.00 25.50 59 LEU A N 3
ATOM 3141 C CA . LEU A 1 59 ? 58.556 15.208 -9.209 1.00 65.54 59 LEU A CA 3
ATOM 3142 C C . LEU A 1 59 ? 59.250 16.456 -8.673 1.00 11.12 59 LEU A C 3
ATOM 3143 O O . LEU A 1 59 ? 59.767 16.460 -7.556 1.00 3.24 59 LEU A O 3
ATOM 3159 N N . SER A 1 60 ? 59.251 17.516 -9.475 1.00 22.22 60 SER A N 3
ATOM 3160 C CA . SER A 1 60 ? 59.881 18.771 -9.082 1.00 13.32 60 SER A CA 3
ATOM 3161 C C . SER A 1 60 ? 59.123 19.423 -7.931 1.00 22.13 60 SER A C 3
ATOM 3162 O O . SER A 1 60 ? 59.699 20.156 -7.127 1.00 54.41 60 SER A O 3
ATOM 3170 N N . ASP A 1 61 ? 57.824 19.150 -7.858 1.00 33.23 61 ASP A N 3
ATOM 3171 C CA . ASP A 1 61 ? 56.983 19.708 -6.805 1.00 74.32 61 ASP A CA 3
ATOM 3172 C C . ASP A 1 61 ? 55.836 18.761 -6.465 1.00 22.24 61 ASP A C 3
ATOM 3173 O O . ASP A 1 61 ? 54.830 18.709 -7.174 1.00 15.21 61 ASP A O 3
ATOM 3182 N N . SER A 1 62 ? 55.996 18.014 -5.379 1.00 32.11 62 SER A N 3
ATOM 3183 C CA . SER A 1 62 ? 54.976 17.064 -4.947 1.00 2.31 62 SER A CA 3
ATOM 3184 C C . SER A 1 62 ? 53.608 17.734 -4.872 1.00 64.24 62 SER A C 3
ATOM 3185 O O . SER A 1 62 ? 53.474 18.842 -4.350 1.00 24.22 62 SER A O 3
ATOM 3193 N N . ASP A 1 63 ? 52.594 17.055 -5.396 1.00 3.42 63 ASP A N 3
ATOM 3194 C CA . ASP A 1 63 ? 51.233 17.582 -5.388 1.00 2.35 63 ASP A CA 3
ATOM 3195 C C . ASP A 1 63 ? 50.227 16.484 -5.060 1.00 24.52 63 ASP A C 3
ATOM 3196 O O . ASP A 1 63 ? 49.108 16.478 -5.575 1.00 75.34 63 ASP A O 3
ATOM 3205 N N . CYS A 1 64 ? 50.631 15.556 -4.199 1.00 65.54 64 CYS A N 3
ATOM 3206 C CA . CYS A 1 64 ? 49.766 14.451 -3.802 1.00 35.21 64 CYS A CA 3
ATOM 3207 C C . CYS A 1 64 ? 49.212 14.671 -2.398 1.00 1.13 64 CYS A C 3
ATOM 3208 O O . CYS A 1 64 ? 49.601 15.613 -1.707 1.00 20.53 64 CYS A O 3
ATOM 3215 N N . CYS A 1 65 ? 48.301 13.798 -1.984 1.00 34.45 65 CYS A N 3
ATOM 3216 C CA . CYS A 1 65 ? 47.691 13.895 -0.663 1.00 3.01 65 CYS A CA 3
ATOM 3217 C C . CYS A 1 65 ? 48.726 13.651 0.433 1.00 52.31 65 CYS A C 3
ATOM 3218 O O . CYS A 1 65 ? 49.892 13.377 0.149 1.00 61.23 65 CYS A O 3
ATOM 3225 N N . SER A 1 66 ? 48.289 13.752 1.684 1.00 52.41 66 SER A N 3
ATOM 3226 C CA . SER A 1 66 ? 49.177 13.544 2.823 1.00 11.01 66 SER A CA 3
ATOM 3227 C C . SER A 1 66 ? 49.595 12.081 2.926 1.00 34.45 66 SER A C 3
ATOM 3228 O O . SER A 1 66 ? 48.772 11.207 3.195 1.00 33.14 66 SER A O 3
ATOM 3236 N N . GLY A 1 67 ? 50.881 11.823 2.711 1.00 61.03 67 GLY A N 3
ATOM 3237 C CA . GLY A 1 67 ? 51.388 10.464 2.783 1.00 74.44 67 GLY A CA 3
ATOM 3238 C C . GLY A 1 67 ? 51.712 9.892 1.418 1.00 74.23 67 GLY A C 3
ATOM 3239 O O . GLY A 1 67 ? 51.821 8.677 1.256 1.00 73.03 67 GLY A O 3
ATOM 3243 N N . LEU A 1 68 ? 51.866 10.769 0.432 1.00 5.43 68 LEU A N 3
ATOM 3244 C CA . LEU A 1 68 ? 52.178 10.345 -0.928 1.00 2.00 68 LEU A CA 3
ATOM 3245 C C . LEU A 1 68 ? 53.384 11.102 -1.473 1.00 72.05 68 LEU A C 3
ATOM 3246 O O . LEU A 1 68 ? 53.433 12.332 -1.421 1.00 34.21 68 LEU A O 3
ATOM 3262 N N . LYS A 1 69 ? 54.356 10.363 -1.994 1.00 25.25 69 LYS A N 3
ATOM 3263 C CA . LYS A 1 69 ? 55.562 10.964 -2.552 1.00 64.14 69 LYS A CA 3
ATOM 3264 C C . LYS A 1 69 ? 55.701 10.631 -4.033 1.00 0.14 69 LYS A C 3
ATOM 3265 O O . LYS A 1 69 ? 55.556 9.476 -4.437 1.00 40.41 69 LYS A O 3
ATOM 3284 N N . CYS A 1 70 ? 55.983 11.649 -4.838 1.00 2.14 70 CYS A N 3
ATOM 3285 C CA . CYS A 1 70 ? 56.143 11.465 -6.276 1.00 74.02 70 CYS A CA 3
ATOM 3286 C C . CYS A 1 70 ? 57.452 10.747 -6.591 1.00 13.12 70 CYS A C 3
ATOM 3287 O O . CYS A 1 70 ? 58.529 11.341 -6.535 1.00 23.43 70 CYS A O 3
ATOM 3294 N N . LYS A 1 71 ? 57.352 9.464 -6.924 1.00 45.15 71 LYS A N 3
ATOM 3295 C CA . LYS A 1 71 ? 58.526 8.663 -7.250 1.00 40.52 71 LYS A CA 3
ATOM 3296 C C . LYS A 1 71 ? 58.712 8.559 -8.760 1.00 3.25 71 LYS A C 3
ATOM 3297 O O . LYS A 1 71 ? 57.895 7.951 -9.454 1.00 40.52 71 LYS A O 3
ATOM 3316 N N . ARG A 1 72 ? 59.789 9.152 -9.262 1.00 64.31 72 ARG A N 3
ATOM 3317 C CA . ARG A 1 72 ? 60.081 9.125 -10.691 1.00 33.10 72 ARG A CA 3
ATOM 3318 C C . ARG A 1 72 ? 59.938 7.710 -11.247 1.00 14.14 72 ARG A C 3
ATOM 3319 O O . ARG A 1 72 ? 60.565 6.773 -10.755 1.00 64.23 72 ARG A O 3
ATOM 3340 N N . ARG A 1 73 ? 59.108 7.567 -12.275 1.00 63.53 73 ARG A N 3
ATOM 3341 C CA . ARG A 1 73 ? 58.882 6.267 -12.898 1.00 51.31 73 ARG A CA 3
ATOM 3342 C C . ARG A 1 73 ? 58.941 6.376 -14.419 1.00 42.45 73 ARG A C 3
ATOM 3343 O O . ARG A 1 73 ? 57.919 6.560 -15.078 1.00 73.23 73 ARG A O 3
ATOM 3364 N N . GLY A 1 74 ? 60.146 6.262 -14.969 1.00 54.12 74 GLY A N 3
ATOM 3365 C CA . GLY A 1 74 ? 60.315 6.349 -16.408 1.00 74.42 74 GLY A CA 3
ATOM 3366 C C . GLY A 1 74 ? 61.558 7.126 -16.798 1.00 32.13 74 GLY A C 3
ATOM 3367 O O . GLY A 1 74 ? 62.670 6.600 -16.743 1.00 12.34 74 GLY A O 3
ATOM 3371 N N . HIS A 1 75 ? 61.369 8.381 -17.195 1.00 33.33 75 HIS A N 3
ATOM 3372 C CA . HIS A 1 75 ? 62.482 9.231 -17.599 1.00 2.15 75 HIS A CA 3
ATOM 3373 C C . HIS A 1 75 ? 62.120 10.705 -17.458 1.00 64.01 75 HIS A C 3
ATOM 3374 O O . HIS A 1 75 ? 61.900 11.398 -18.449 1.00 5.40 75 HIS A O 3
ATOM 3388 N N . GLY A 1 76 ? 62.059 11.179 -16.217 1.00 51.24 76 GLY A N 3
ATOM 3389 C CA . GLY A 1 76 ? 61.720 12.568 -15.969 1.00 72.32 76 GLY A CA 3
ATOM 3390 C C . GLY A 1 76 ? 60.264 12.752 -15.590 1.00 3.42 76 GLY A C 3
ATOM 3391 O O . GLY A 1 76 ? 59.743 13.867 -15.622 1.00 34.42 76 GLY A O 3
ATOM 3395 N N . TYR A 1 77 ? 59.604 11.656 -15.232 1.00 11.44 77 TYR A N 3
ATOM 3396 C CA . TYR A 1 77 ? 58.198 11.701 -14.851 1.00 65.45 77 TYR A CA 3
ATOM 3397 C C . TYR A 1 77 ? 57.855 10.558 -13.901 1.00 21.42 77 TYR A C 3
ATOM 3398 O O . TYR A 1 77 ? 58.284 9.421 -14.097 1.00 3.30 77 TYR A O 3
ATOM 3416 N N . GLY A 1 78 ? 57.077 10.868 -12.867 1.00 31.14 78 GLY A N 3
ATOM 3417 C CA . GLY A 1 78 ? 56.688 9.858 -11.901 1.00 31.14 78 GLY A CA 3
ATOM 3418 C C . GLY A 1 78 ? 55.277 10.059 -11.389 1.00 41.10 78 GLY A C 3
ATOM 3419 O O . GLY A 1 78 ? 54.604 11.018 -11.766 1.00 5.04 78 GLY A O 3
ATOM 3423 N N . GLU A 1 79 ? 54.825 9.152 -10.529 1.00 33.23 79 GLU A N 3
ATOM 3424 C CA . GLU A 1 79 ? 53.482 9.233 -9.966 1.00 34.42 79 GLU A CA 3
ATOM 3425 C C . GLU A 1 79 ? 53.522 9.132 -8.444 1.00 54.51 79 GLU A C 3
ATOM 3426 O O . GLU A 1 79 ? 54.557 8.807 -7.859 1.00 50.02 79 GLU A O 3
ATOM 3438 N N . CYS A 1 80 ? 52.390 9.413 -7.808 1.00 4.35 80 CYS A N 3
ATOM 3439 C CA . CYS A 1 80 ? 52.294 9.356 -6.354 1.00 75.42 80 CYS A CA 3
ATOM 3440 C C . CYS A 1 80 ? 52.507 7.931 -5.852 1.00 2.02 80 CYS A C 3
ATOM 3441 O O . CYS A 1 80 ? 52.120 6.965 -6.511 1.00 33.01 80 CYS A O 3
ATOM 3448 N N . SER A 1 81 ? 53.122 7.807 -4.680 1.00 23.04 81 SER A N 3
ATOM 3449 C CA . SER A 1 81 ? 53.389 6.501 -4.089 1.00 14.33 81 SER A CA 3
ATOM 3450 C C . SER A 1 81 ? 53.256 6.554 -2.571 1.00 14.23 81 SER A C 3
ATOM 3451 O O . SER A 1 81 ? 53.807 7.441 -1.919 1.00 14.21 81 SER A O 3
ATOM 3459 N N . LYS A 1 82 ? 52.523 5.597 -2.014 1.00 30.40 82 LYS A N 3
ATOM 3460 C CA . LYS A 1 82 ? 52.318 5.530 -0.573 1.00 53.43 82 LYS A CA 3
ATOM 3461 C C . LYS A 1 82 ? 53.646 5.372 0.160 1.00 64.50 82 LYS A C 3
ATOM 3462 O O . LYS A 1 82 ? 54.223 4.285 0.193 1.00 4.21 82 LYS A O 3
ATOM 3481 N N . SER A 1 1 ? -3.266 -2.260 3.114 1.00 73.11 1 SER A N 4
ATOM 3482 C CA . SER A 1 1 ? -2.466 -1.257 3.807 1.00 52.13 1 SER A CA 4
ATOM 3483 C C . SER A 1 1 ? -1.195 -0.942 3.024 1.00 73.05 1 SER A C 4
ATOM 3484 O O . SER A 1 1 ? -0.598 -1.822 2.407 1.00 43.25 1 SER A O 4
ATOM 3492 N N . ALA A 1 2 ? -0.789 0.323 3.055 1.00 25.14 2 ALA A N 4
ATOM 3493 C CA . ALA A 1 2 ? 0.410 0.758 2.349 1.00 4.35 2 ALA A CA 4
ATOM 3494 C C . ALA A 1 2 ? 1.645 0.627 3.235 1.00 72.42 2 ALA A C 4
ATOM 3495 O O . ALA A 1 2 ? 1.637 1.040 4.395 1.00 53.43 2 ALA A O 4
ATOM 3502 N N . VAL A 1 3 ? 2.707 0.050 2.682 1.00 23.15 3 VAL A N 4
ATOM 3503 C CA . VAL A 1 3 ? 3.949 -0.134 3.421 1.00 75.31 3 VAL A CA 4
ATOM 3504 C C . VAL A 1 3 ? 4.660 1.196 3.644 1.00 61.41 3 VAL A C 4
ATOM 3505 O O . VAL A 1 3 ? 4.562 2.110 2.823 1.00 14.30 3 VAL A O 4
ATOM 3518 N N . LEU A 1 4 ? 5.375 1.299 4.757 1.00 2.44 4 LEU A N 4
ATOM 3519 C CA . LEU A 1 4 ? 6.105 2.518 5.088 1.00 42.34 4 LEU A CA 4
ATOM 3520 C C . LEU A 1 4 ? 7.206 2.788 4.069 1.00 75.54 4 LEU A C 4
ATOM 3521 O O . LEU A 1 4 ? 8.009 1.908 3.759 1.00 20.53 4 LEU A O 4
ATOM 3537 N N . TRP A 1 5 ? 7.238 4.011 3.550 1.00 54.31 5 TRP A N 4
ATOM 3538 C CA . TRP A 1 5 ? 8.243 4.398 2.566 1.00 13.01 5 TRP A CA 4
ATOM 3539 C C . TRP A 1 5 ? 9.646 4.053 3.057 1.00 73.25 5 TRP A C 4
ATOM 3540 O O . TRP A 1 5 ? 9.988 4.301 4.210 1.00 23.42 5 TRP A O 4
ATOM 3561 N N . ASN A 1 6 ? 10.453 3.478 2.170 1.00 45.05 6 ASN A N 4
ATOM 3562 C CA . ASN A 1 6 ? 11.817 3.098 2.511 1.00 51.42 6 ASN A CA 4
ATOM 3563 C C . ASN A 1 6 ? 12.805 4.184 2.095 1.00 62.41 6 ASN A C 4
ATOM 3564 O O . ASN A 1 6 ? 12.614 4.855 1.081 1.00 64.35 6 ASN A O 4
ATOM 3575 N N . GLN A 1 7 ? 13.862 4.351 2.885 1.00 55.41 7 GLN A N 4
ATOM 3576 C CA . GLN A 1 7 ? 14.878 5.355 2.598 1.00 53.02 7 GLN A CA 4
ATOM 3577 C C . GLN A 1 7 ? 15.388 5.220 1.166 1.00 73.21 7 GLN A C 4
ATOM 3578 O O . GLN A 1 7 ? 15.577 6.217 0.470 1.00 4.01 7 GLN A O 4
ATOM 3592 N N . GLN A 1 8 ? 15.607 3.982 0.735 1.00 74.13 8 GLN A N 4
ATOM 3593 C CA . GLN A 1 8 ? 16.095 3.719 -0.614 1.00 51.12 8 GLN A CA 4
ATOM 3594 C C . GLN A 1 8 ? 15.947 2.242 -0.967 1.00 73.52 8 GLN A C 4
ATOM 3595 O O . GLN A 1 8 ? 15.917 1.383 -0.085 1.00 45.12 8 GLN A O 4
ATOM 3609 N N . TYR A 1 9 ? 15.856 1.956 -2.261 1.00 60.22 9 TYR A N 4
ATOM 3610 C CA . TYR A 1 9 ? 15.708 0.583 -2.731 1.00 72.40 9 TYR A CA 4
ATOM 3611 C C . TYR A 1 9 ? 17.069 -0.041 -3.025 1.00 4.12 9 TYR A C 4
ATOM 3612 O O . TYR A 1 9 ? 17.342 -1.176 -2.635 1.00 45.00 9 TYR A O 4
ATOM 3630 N N . ASP A 1 10 ? 17.920 0.710 -3.715 1.00 72.44 10 ASP A N 4
ATOM 3631 C CA . ASP A 1 10 ? 19.253 0.233 -4.061 1.00 53.55 10 ASP A CA 4
ATOM 3632 C C . ASP A 1 10 ? 20.237 0.500 -2.926 1.00 44.24 10 ASP A C 4
ATOM 3633 O O . ASP A 1 10 ? 19.959 1.286 -2.020 1.00 70.40 10 ASP A O 4
ATOM 3642 N N . LYS A 1 11 ? 21.389 -0.162 -2.981 1.00 11.11 11 LYS A N 4
ATOM 3643 C CA . LYS A 1 11 ? 22.415 0.002 -1.959 1.00 45.20 11 LYS A CA 4
ATOM 3644 C C . LYS A 1 11 ? 22.783 1.473 -1.787 1.00 1.20 11 LYS A C 4
ATOM 3645 O O . LYS A 1 11 ? 22.309 2.333 -2.531 1.00 64.04 11 LYS A O 4
ATOM 3664 N N . THR A 1 12 ? 23.632 1.756 -0.804 1.00 13.54 12 THR A N 4
ATOM 3665 C CA . THR A 1 12 ? 24.064 3.122 -0.536 1.00 4.01 12 THR A CA 4
ATOM 3666 C C . THR A 1 12 ? 24.655 3.767 -1.784 1.00 31.01 12 THR A C 4
ATOM 3667 O O . THR A 1 12 ? 25.699 3.342 -2.279 1.00 72.23 12 THR A O 4
ATOM 3678 N N . VAL A 1 13 ? 23.980 4.795 -2.291 1.00 11.12 13 VAL A N 4
ATOM 3679 C CA . VAL A 1 13 ? 24.440 5.499 -3.480 1.00 34.51 13 VAL A CA 4
ATOM 3680 C C . VAL A 1 13 ? 25.222 6.754 -3.109 1.00 32.12 13 VAL A C 4
ATOM 3681 O O . VAL A 1 13 ? 24.990 7.356 -2.059 1.00 14.35 13 VAL A O 4
ATOM 3694 N N . CYS A 1 14 ? 26.149 7.147 -3.975 1.00 43.12 14 CYS A N 4
ATOM 3695 C CA . CYS A 1 14 ? 26.966 8.332 -3.740 1.00 42.44 14 CYS A CA 4
ATOM 3696 C C . CYS A 1 14 ? 26.411 9.535 -4.496 1.00 52.42 14 CYS A C 4
ATOM 3697 O O . CYS A 1 14 ? 25.490 9.404 -5.302 1.00 44.10 14 CYS A O 4
ATOM 3704 N N . ASN A 1 15 ? 26.978 10.707 -4.230 1.00 40.43 15 ASN A N 4
ATOM 3705 C CA . ASN A 1 15 ? 26.539 11.933 -4.885 1.00 3.45 15 ASN A CA 4
ATOM 3706 C C . ASN A 1 15 ? 27.725 12.849 -5.173 1.00 72.01 15 ASN A C 4
ATOM 3707 O O . ASN A 1 15 ? 28.826 12.629 -4.672 1.00 51.21 15 ASN A O 4
ATOM 3718 N N . GLN A 1 16 ? 27.488 13.878 -5.982 1.00 21.42 16 GLN A N 4
ATOM 3719 C CA . GLN A 1 16 ? 28.538 14.827 -6.335 1.00 63.32 16 GLN A CA 4
ATOM 3720 C C . GLN A 1 16 ? 28.726 15.867 -5.234 1.00 72.23 16 GLN A C 4
ATOM 3721 O O . GLN A 1 16 ? 27.969 15.901 -4.266 1.00 10.32 16 GLN A O 4
ATOM 3735 N N . GLU A 1 17 ? 29.741 16.710 -5.392 1.00 20.21 17 GLU A N 4
ATOM 3736 C CA . GLU A 1 17 ? 30.029 17.748 -4.410 1.00 44.34 17 GLU A CA 4
ATOM 3737 C C . GLU A 1 17 ? 28.782 18.580 -4.116 1.00 21.33 17 GLU A C 4
ATOM 3738 O O . GLU A 1 17 ? 27.983 18.857 -5.009 1.00 61.44 17 GLU A O 4
ATOM 3750 N N . GLY A 1 18 ? 28.624 18.972 -2.856 1.00 65.24 18 GLY A N 4
ATOM 3751 C CA . GLY A 1 18 ? 27.473 19.767 -2.465 1.00 22.11 18 GLY A CA 4
ATOM 3752 C C . GLY A 1 18 ? 26.531 19.010 -1.550 1.00 34.41 18 GLY A C 4
ATOM 3753 O O . GLY A 1 18 ? 25.864 19.607 -0.706 1.00 24.53 18 GLY A O 4
ATOM 3757 N N . GLU A 1 19 ? 26.475 17.693 -1.718 1.00 3.04 19 GLU A N 4
ATOM 3758 C CA . GLU A 1 19 ? 25.605 16.856 -0.902 1.00 63.11 19 GLU A CA 4
ATOM 3759 C C . GLU A 1 19 ? 26.134 16.750 0.525 1.00 4.44 19 GLU A C 4
ATOM 3760 O O . GLU A 1 19 ? 27.320 16.963 0.776 1.00 5.13 19 GLU A O 4
ATOM 3772 N N . PHE A 1 20 ? 25.245 16.420 1.457 1.00 3.42 20 PHE A N 4
ATOM 3773 C CA . PHE A 1 20 ? 25.621 16.288 2.859 1.00 2.01 20 PHE A CA 4
ATOM 3774 C C . PHE A 1 20 ? 25.885 14.829 3.216 1.00 70.14 20 PHE A C 4
ATOM 3775 O O . PHE A 1 20 ? 25.249 13.921 2.679 1.00 3.52 20 PHE A O 4
ATOM 3792 N N . CYS A 1 21 ? 26.828 14.609 4.127 1.00 34.20 21 CYS A N 4
ATOM 3793 C CA . CYS A 1 21 ? 27.178 13.261 4.557 1.00 60.11 21 CYS A CA 4
ATOM 3794 C C . CYS A 1 21 ? 26.278 12.803 5.701 1.00 34.23 21 CYS A C 4
ATOM 3795 O O . CYS A 1 21 ? 25.953 13.580 6.598 1.00 61.12 21 CYS A O 4
ATOM 3802 N N . SER A 1 22 ? 25.879 11.535 5.661 1.00 32.04 22 SER A N 4
ATOM 3803 C CA . SER A 1 22 ? 25.015 10.974 6.692 1.00 34.41 22 SER A CA 4
ATOM 3804 C C . SER A 1 22 ? 25.694 11.021 8.057 1.00 44.53 22 SER A C 4
ATOM 3805 O O . SER A 1 22 ? 26.921 10.990 8.154 1.00 64.11 22 SER A O 4
ATOM 3813 N N . LYS A 1 23 ? 24.886 11.099 9.110 1.00 12.05 23 LYS A N 4
ATOM 3814 C CA . LYS A 1 23 ? 25.408 11.150 10.472 1.00 4.40 23 LYS A CA 4
ATOM 3815 C C . LYS A 1 23 ? 26.100 9.841 10.839 1.00 32.54 23 LYS A C 4
ATOM 3816 O O . LYS A 1 23 ? 26.908 9.795 11.765 1.00 51.52 23 LYS A O 4
ATOM 3835 N N . SER A 1 24 ? 25.778 8.780 10.106 1.00 41.31 24 SER A N 4
ATOM 3836 C CA . SER A 1 24 ? 26.366 7.470 10.356 1.00 14.33 24 SER A CA 4
ATOM 3837 C C . SER A 1 24 ? 27.847 7.461 9.989 1.00 42.33 24 SER A C 4
ATOM 3838 O O . SER A 1 24 ? 28.601 6.594 10.427 1.00 50.54 24 SER A O 4
ATOM 3846 N N . GLY A 1 25 ? 28.256 8.434 9.181 1.00 63.14 25 GLY A N 4
ATOM 3847 C CA . GLY A 1 25 ? 29.645 8.520 8.768 1.00 74.40 25 GLY A CA 4
ATOM 3848 C C . GLY A 1 25 ? 29.842 8.137 7.316 1.00 10.11 25 GLY A C 4
ATOM 3849 O O . GLY A 1 25 ? 30.906 7.649 6.933 1.00 64.11 25 GLY A O 4
ATOM 3853 N N . VAL A 1 26 ? 28.814 8.355 6.502 1.00 13.21 26 VAL A N 4
ATOM 3854 C CA . VAL A 1 26 ? 28.879 8.028 5.082 1.00 5.11 26 VAL A CA 4
ATOM 3855 C C . VAL A 1 26 ? 29.955 8.847 4.378 1.00 11.32 26 VAL A C 4
ATOM 3856 O O . VAL A 1 26 ? 30.179 10.011 4.707 1.00 40.54 26 VAL A O 4
ATOM 3869 N N . ASP A 1 27 ? 30.620 8.227 3.409 1.00 44.45 27 ASP A N 4
ATOM 3870 C CA . ASP A 1 27 ? 31.675 8.898 2.657 1.00 42.14 27 ASP A CA 4
ATOM 3871 C C . ASP A 1 27 ? 31.193 9.267 1.257 1.00 54.34 27 ASP A C 4
ATOM 3872 O O . ASP A 1 27 ? 30.608 8.443 0.553 1.00 45.41 27 ASP A O 4
ATOM 3881 N N . CYS A 1 28 ? 31.442 10.510 0.859 1.00 41.42 28 CYS A N 4
ATOM 3882 C CA . CYS A 1 28 ? 31.034 10.990 -0.455 1.00 44.12 28 CYS A CA 4
ATOM 3883 C C . CYS A 1 28 ? 31.609 10.107 -1.558 1.00 63.31 28 CYS A C 4
ATOM 3884 O O . CYS A 1 28 ? 32.498 9.291 -1.316 1.00 73.15 28 CYS A O 4
ATOM 3891 N N . CYS A 1 29 ? 31.095 10.278 -2.773 1.00 1.54 29 CYS A N 4
ATOM 3892 C CA . CYS A 1 29 ? 31.556 9.499 -3.915 1.00 54.24 29 CYS A CA 4
ATOM 3893 C C . CYS A 1 29 ? 33.075 9.573 -4.047 1.00 32.20 29 CYS A C 4
ATOM 3894 O O . CYS A 1 29 ? 33.731 10.351 -3.355 1.00 2.31 29 CYS A O 4
ATOM 3901 N N . ALA A 1 30 ? 33.627 8.760 -4.942 1.00 33.34 30 ALA A N 4
ATOM 3902 C CA . ALA A 1 30 ? 35.066 8.734 -5.166 1.00 72.10 30 ALA A CA 4
ATOM 3903 C C . ALA A 1 30 ? 35.571 10.091 -5.648 1.00 21.32 30 ALA A C 4
ATOM 3904 O O . ALA A 1 30 ? 35.201 10.554 -6.725 1.00 11.13 30 ALA A O 4
ATOM 3911 N N . GLY A 1 31 ? 36.415 10.724 -4.839 1.00 34.52 31 GLY A N 4
ATOM 3912 C CA . GLY A 1 31 ? 36.955 12.022 -5.200 1.00 53.24 31 GLY A CA 4
ATOM 3913 C C . GLY A 1 31 ? 36.254 13.160 -4.484 1.00 35.21 31 GLY A C 4
ATOM 3914 O O . GLY A 1 31 ? 36.328 14.312 -4.913 1.00 13.11 31 GLY A O 4
ATOM 3918 N N . LEU A 1 32 ? 35.572 12.838 -3.391 1.00 20.14 32 LEU A N 4
ATOM 3919 C CA . LEU A 1 32 ? 34.852 13.843 -2.615 1.00 44.02 32 LEU A CA 4
ATOM 3920 C C . LEU A 1 32 ? 35.123 13.676 -1.123 1.00 44.02 32 LEU A C 4
ATOM 3921 O O . LEU A 1 32 ? 35.355 12.565 -0.645 1.00 41.20 32 LEU A O 4
ATOM 3937 N N . SER A 1 33 ? 35.090 14.785 -0.393 1.00 54.13 33 SER A N 4
ATOM 3938 C CA . SER A 1 33 ? 35.334 14.760 1.045 1.00 52.13 33 SER A CA 4
ATOM 3939 C C . SER A 1 33 ? 34.366 15.688 1.775 1.00 12.14 33 SER A C 4
ATOM 3940 O O . SER A 1 33 ? 33.985 16.738 1.260 1.00 34.42 33 SER A O 4
ATOM 3948 N N . CYS A 1 34 ? 33.972 15.289 2.981 1.00 24.42 34 CYS A N 4
ATOM 3949 C CA . CYS A 1 34 ? 33.048 16.080 3.784 1.00 21.31 34 CYS A CA 4
ATOM 3950 C C . CYS A 1 34 ? 33.734 17.329 4.329 1.00 24.24 34 CYS A C 4
ATOM 3951 O O . CYS A 1 34 ? 34.142 17.369 5.490 1.00 53.22 34 CYS A O 4
ATOM 3958 N N . ARG A 1 35 ? 33.857 18.347 3.483 1.00 12.14 35 ARG A N 4
ATOM 3959 C CA . ARG A 1 35 ? 34.494 19.597 3.879 1.00 51.14 35 ARG A CA 4
ATOM 3960 C C . ARG A 1 35 ? 33.482 20.547 4.514 1.00 70.51 35 ARG A C 4
ATOM 3961 O O . ARG A 1 35 ? 32.271 20.369 4.367 1.00 50.02 35 ARG A O 4
ATOM 3982 N N . LYS A 1 36 ? 33.984 21.553 5.220 1.00 23.34 36 LYS A N 4
ATOM 3983 C CA . LYS A 1 36 ? 33.125 22.531 5.877 1.00 33.43 36 LYS A CA 4
ATOM 3984 C C . LYS A 1 36 ? 32.843 23.713 4.957 1.00 24.44 36 LYS A C 4
ATOM 3985 O O . LYS A 1 36 ? 33.072 24.866 5.322 1.00 52.51 36 LYS A O 4
ATOM 4004 N N . TYR A 1 37 ? 32.342 23.419 3.762 1.00 2.51 37 TYR A N 4
ATOM 4005 C CA . TYR A 1 37 ? 32.029 24.458 2.788 1.00 11.51 37 TYR A CA 4
ATOM 4006 C C . TYR A 1 37 ? 30.903 25.355 3.292 1.00 3.53 37 TYR A C 4
ATOM 4007 O O . TYR A 1 37 ? 30.900 26.561 3.046 1.00 71.33 37 TYR A O 4
ATOM 4025 N N . ASN A 1 38 ? 29.950 24.757 4.000 1.00 23.13 38 ASN A N 4
ATOM 4026 C CA . ASN A 1 38 ? 28.819 25.504 4.540 1.00 20.42 38 ASN A CA 4
ATOM 4027 C C . ASN A 1 38 ? 29.296 26.717 5.334 1.00 62.55 38 ASN A C 4
ATOM 4028 O O . ASN A 1 38 ? 30.461 26.800 5.721 1.00 10.00 38 ASN A O 4
ATOM 4039 N N . LEU A 1 39 ? 28.386 27.654 5.572 1.00 10.55 39 LEU A N 4
ATOM 4040 C CA . LEU A 1 39 ? 28.712 28.864 6.320 1.00 0.14 39 LEU A CA 4
ATOM 4041 C C . LEU A 1 39 ? 28.745 28.585 7.819 1.00 63.41 39 LEU A C 4
ATOM 4042 O O . LEU A 1 39 ? 29.657 29.019 8.521 1.00 21.05 39 LEU A O 4
ATOM 4058 N N . MET A 1 40 ? 27.744 27.855 8.301 1.00 32.04 40 MET A N 4
ATOM 4059 C CA . MET A 1 40 ? 27.662 27.516 9.717 1.00 70.30 40 MET A CA 4
ATOM 4060 C C . MET A 1 40 ? 28.639 26.399 10.068 1.00 10.43 40 MET A C 4
ATOM 4061 O O . MET A 1 40 ? 29.072 26.277 11.212 1.00 41.32 40 MET A O 4
ATOM 4075 N N . GLY A 1 41 ? 28.984 25.586 9.072 1.00 64.41 41 GLY A N 4
ATOM 4076 C CA . GLY A 1 41 ? 29.908 24.491 9.296 1.00 42.42 41 GLY A CA 4
ATOM 4077 C C . GLY A 1 41 ? 29.211 23.146 9.350 1.00 24.32 41 GLY A C 4
ATOM 4078 O O . GLY A 1 41 ? 29.631 22.251 10.084 1.00 74.24 41 GLY A O 4
ATOM 4082 N N . TYR A 1 42 ? 28.144 23.003 8.572 1.00 74.32 42 TYR A N 4
ATOM 4083 C CA . TYR A 1 42 ? 27.384 21.759 8.537 1.00 53.42 42 TYR A CA 4
ATOM 4084 C C . TYR A 1 42 ? 28.247 20.608 8.029 1.00 4.42 42 TYR A C 4
ATOM 4085 O O . TYR A 1 42 ? 28.317 19.549 8.649 1.00 75.10 42 TYR A O 4
ATOM 4103 N N . GLY A 1 43 ? 28.905 20.827 6.894 1.00 23.43 43 GLY A N 4
ATOM 4104 C CA . GLY A 1 43 ? 29.756 19.801 6.320 1.00 44.45 43 GLY A CA 4
ATOM 4105 C C . GLY A 1 43 ? 29.132 19.145 5.103 1.00 43.45 43 GLY A C 4
ATOM 4106 O O . GLY A 1 43 ? 28.122 18.449 5.213 1.00 11.44 43 GLY A O 4
ATOM 4110 N N . VAL A 1 44 ? 29.733 19.369 3.940 1.00 15.44 44 VAL A N 4
ATOM 4111 C CA . VAL A 1 44 ? 29.231 18.795 2.697 1.00 34.23 44 VAL A CA 4
ATOM 4112 C C . VAL A 1 44 ? 30.374 18.293 1.822 1.00 41.44 44 VAL A C 4
ATOM 4113 O O . VAL A 1 44 ? 31.537 18.635 2.044 1.00 32.15 44 VAL A O 4
ATOM 4126 N N . CYS A 1 45 ? 30.037 17.481 0.825 1.00 32.15 45 CYS A N 4
ATOM 4127 C CA . CYS A 1 45 ? 31.034 16.933 -0.085 1.00 11.11 45 CYS A CA 4
ATOM 4128 C C . CYS A 1 45 ? 31.864 18.044 -0.720 1.00 40.15 45 CYS A C 4
ATOM 4129 O O . CYS A 1 45 ? 31.414 19.185 -0.825 1.00 4.13 45 CYS A O 4
ATOM 4136 N N . ALA A 1 46 ? 33.077 17.704 -1.141 1.00 52.34 46 ALA A N 4
ATOM 4137 C CA . ALA A 1 46 ? 33.968 18.673 -1.766 1.00 1.31 46 ALA A CA 4
ATOM 4138 C C . ALA A 1 46 ? 35.089 17.975 -2.530 1.00 13.04 46 ALA A C 4
ATOM 4139 O O . ALA A 1 46 ? 35.852 17.196 -1.960 1.00 12.35 46 ALA A O 4
ATOM 4146 N N . ALA A 1 47 ? 35.182 18.260 -3.826 1.00 14.44 47 ALA A N 4
ATOM 4147 C CA . ALA A 1 47 ? 36.209 17.660 -4.667 1.00 72.33 47 ALA A CA 4
ATOM 4148 C C . ALA A 1 47 ? 37.604 18.033 -4.181 1.00 70.11 47 ALA A C 4
ATOM 4149 O O . ALA A 1 47 ? 37.984 19.204 -4.194 1.00 53.34 47 ALA A O 4
ATOM 4156 N N . GLN A 1 48 ? 38.365 17.031 -3.750 1.00 32.33 48 GLN A N 4
ATOM 4157 C CA . GLN A 1 48 ? 39.718 17.256 -3.257 1.00 64.53 48 GLN A CA 4
ATOM 4158 C C . GLN A 1 48 ? 40.598 17.865 -4.343 1.00 44.44 48 GLN A C 4
ATOM 4159 O O . GLN A 1 48 ? 40.254 17.838 -5.525 1.00 71.42 48 GLN A O 4
ATOM 4173 N N . THR A 1 49 ? 41.737 18.417 -3.935 1.00 61.23 49 THR A N 4
ATOM 4174 C CA . THR A 1 49 ? 42.666 19.035 -4.872 1.00 43.30 49 THR A CA 4
ATOM 4175 C C . THR A 1 49 ? 43.970 18.248 -4.953 1.00 64.12 49 THR A C 4
ATOM 4176 O O . THR A 1 49 ? 44.590 18.162 -6.014 1.00 53.11 49 THR A O 4
ATOM 4187 N N . CYS A 1 50 ? 44.380 17.676 -3.827 1.00 13.21 50 CYS A N 4
ATOM 4188 C CA . CYS A 1 50 ? 45.611 16.894 -3.771 1.00 2.22 50 CYS A CA 4
ATOM 4189 C C . CYS A 1 50 ? 45.509 15.653 -4.652 1.00 62.53 50 CYS A C 4
ATOM 4190 O O . CYS A 1 50 ? 44.436 15.065 -4.793 1.00 20.42 50 CYS A O 4
ATOM 4197 N N . SER A 1 51 ? 46.632 15.259 -5.241 1.00 62.22 51 SER A N 4
ATOM 4198 C CA . SER A 1 51 ? 46.670 14.090 -6.112 1.00 14.52 51 SER A CA 4
ATOM 4199 C C . SER A 1 51 ? 46.562 12.804 -5.298 1.00 13.40 51 SER A C 4
ATOM 4200 O O . SER A 1 51 ? 47.063 12.722 -4.178 1.00 3.31 51 SER A O 4
ATOM 4208 N N . GLU A 1 52 ? 45.906 11.800 -5.873 1.00 23.23 52 GLU A N 4
ATOM 4209 C CA . GLU A 1 52 ? 45.732 10.518 -5.201 1.00 24.51 52 GLU A CA 4
ATOM 4210 C C . GLU A 1 52 ? 47.002 9.678 -5.295 1.00 21.34 52 GLU A C 4
ATOM 4211 O O . GLU A 1 52 ? 47.912 9.995 -6.061 1.00 42.43 52 GLU A O 4
ATOM 4223 N N . GLU A 1 53 ? 47.056 8.607 -4.510 1.00 41.54 53 GLU A N 4
ATOM 4224 C CA . GLU A 1 53 ? 48.215 7.722 -4.502 1.00 44.05 53 GLU A CA 4
ATOM 4225 C C . GLU A 1 53 ? 48.223 6.828 -5.738 1.00 65.52 53 GLU A C 4
ATOM 4226 O O . GLU A 1 53 ? 47.268 6.095 -5.995 1.00 1.24 53 GLU A O 4
ATOM 4238 N N . GLY A 1 54 ? 49.310 6.893 -6.503 1.00 45.41 54 GLY A N 4
ATOM 4239 C CA . GLY A 1 54 ? 49.423 6.085 -7.702 1.00 43.32 54 GLY A CA 4
ATOM 4240 C C . GLY A 1 54 ? 49.260 6.901 -8.969 1.00 53.22 54 GLY A C 4
ATOM 4241 O O . GLY A 1 54 ? 49.707 6.493 -10.042 1.00 13.42 54 GLY A O 4
ATOM 4245 N N . THR A 1 55 ? 48.617 8.058 -8.847 1.00 41.11 55 THR A N 4
ATOM 4246 C CA . THR A 1 55 ? 48.395 8.933 -9.991 1.00 54.03 55 THR A CA 4
ATOM 4247 C C . THR A 1 55 ? 49.670 9.679 -10.370 1.00 33.40 55 THR A C 4
ATOM 4248 O O . THR A 1 55 ? 50.482 10.016 -9.508 1.00 11.32 55 THR A O 4
ATOM 4259 N N . PHE A 1 56 ? 49.839 9.936 -11.663 1.00 21.34 56 PHE A N 4
ATOM 4260 C CA . PHE A 1 56 ? 51.015 10.643 -12.155 1.00 52.21 56 PHE A CA 4
ATOM 4261 C C . PHE A 1 56 ? 51.064 12.066 -11.606 1.00 24.23 56 PHE A C 4
ATOM 4262 O O . PHE A 1 56 ? 50.069 12.790 -11.640 1.00 42.43 56 PHE A O 4
ATOM 4279 N N . CYS A 1 57 ? 52.229 12.459 -11.101 1.00 54.13 57 CYS A N 4
ATOM 4280 C CA . CYS A 1 57 ? 52.409 13.793 -10.543 1.00 54.10 57 CYS A CA 4
ATOM 4281 C C . CYS A 1 57 ? 53.720 14.411 -11.023 1.00 61.23 57 CYS A C 4
ATOM 4282 O O . CYS A 1 57 ? 54.502 13.766 -11.722 1.00 75.44 57 CYS A O 4
ATOM 4289 N N . SER A 1 58 ? 53.952 15.662 -10.642 1.00 74.30 58 SER A N 4
ATOM 4290 C CA . SER A 1 58 ? 55.165 16.369 -11.036 1.00 11.24 58 SER A CA 4
ATOM 4291 C C . SER A 1 58 ? 56.287 16.126 -10.030 1.00 30.51 58 SER A C 4
ATOM 4292 O O . SER A 1 58 ? 56.233 16.600 -8.895 1.00 63.10 58 SER A O 4
ATOM 4300 N N . LEU A 1 59 ? 57.301 15.381 -10.454 1.00 25.50 59 LEU A N 4
ATOM 4301 C CA . LEU A 1 59 ? 58.438 15.072 -9.592 1.00 65.54 59 LEU A CA 4
ATOM 4302 C C . LEU A 1 59 ? 59.171 16.345 -9.181 1.00 11.12 59 LEU A C 4
ATOM 4303 O O . LEU A 1 59 ? 59.753 16.417 -8.099 1.00 3.24 59 LEU A O 4
ATOM 4319 N N . SER A 1 60 ? 59.134 17.349 -10.051 1.00 22.22 60 SER A N 4
ATOM 4320 C CA . SER A 1 60 ? 59.797 18.620 -9.780 1.00 13.32 60 SER A CA 4
ATOM 4321 C C . SER A 1 60 ? 59.116 19.353 -8.627 1.00 22.13 60 SER A C 4
ATOM 4322 O O . SER A 1 60 ? 59.748 20.129 -7.911 1.00 54.41 60 SER A O 4
ATOM 4330 N N . ASP A 1 61 ? 57.824 19.099 -8.457 1.00 33.23 61 ASP A N 4
ATOM 4331 C CA . ASP A 1 61 ? 57.054 19.733 -7.392 1.00 74.32 61 ASP A CA 4
ATOM 4332 C C . ASP A 1 61 ? 55.917 18.827 -6.930 1.00 22.24 61 ASP A C 4
ATOM 4333 O O . ASP A 1 61 ? 54.894 18.707 -7.601 1.00 15.21 61 ASP A O 4
ATOM 4342 N N . SER A 1 62 ? 56.106 18.191 -5.777 1.00 32.11 62 SER A N 4
ATOM 4343 C CA . SER A 1 62 ? 55.099 17.293 -5.225 1.00 2.31 62 SER A CA 4
ATOM 4344 C C . SER A 1 62 ? 53.732 17.969 -5.183 1.00 64.24 62 SER A C 4
ATOM 4345 O O . SER A 1 62 ? 53.609 19.119 -4.761 1.00 24.22 62 SER A O 4
ATOM 4353 N N . ASP A 1 63 ? 52.708 17.247 -5.622 1.00 3.42 63 ASP A N 4
ATOM 4354 C CA . ASP A 1 63 ? 51.348 17.775 -5.634 1.00 2.35 63 ASP A CA 4
ATOM 4355 C C . ASP A 1 63 ? 50.348 16.713 -5.186 1.00 24.52 63 ASP A C 4
ATOM 4356 O O . ASP A 1 63 ? 49.218 16.665 -5.672 1.00 75.34 63 ASP A O 4
ATOM 4365 N N . CYS A 1 64 ? 50.773 15.863 -4.256 1.00 65.54 64 CYS A N 4
ATOM 4366 C CA . CYS A 1 64 ? 49.916 14.802 -3.743 1.00 35.21 64 CYS A CA 4
ATOM 4367 C C . CYS A 1 64 ? 49.439 15.121 -2.329 1.00 1.13 64 CYS A C 4
ATOM 4368 O O . CYS A 1 64 ? 49.876 16.101 -1.722 1.00 20.53 64 CYS A O 4
ATOM 4375 N N . CYS A 1 65 ? 48.542 14.290 -1.811 1.00 34.45 65 CYS A N 4
ATOM 4376 C CA . CYS A 1 65 ? 48.006 14.483 -0.469 1.00 3.01 65 CYS A CA 4
ATOM 4377 C C . CYS A 1 65 ? 49.088 14.274 0.586 1.00 52.31 65 CYS A C 4
ATOM 4378 O O . CYS A 1 65 ? 50.220 13.912 0.265 1.00 61.23 65 CYS A O 4
ATOM 4385 N N . SER A 1 66 ? 48.732 14.505 1.845 1.00 52.41 66 SER A N 4
ATOM 4386 C CA . SER A 1 66 ? 49.673 14.344 2.948 1.00 11.01 66 SER A CA 4
ATOM 4387 C C . SER A 1 66 ? 50.053 12.878 3.129 1.00 34.45 66 SER A C 4
ATOM 4388 O O . SER A 1 66 ? 49.222 12.051 3.498 1.00 33.14 66 SER A O 4
ATOM 4396 N N . GLY A 1 67 ? 51.318 12.565 2.866 1.00 61.03 67 GLY A N 4
ATOM 4397 C CA . GLY A 1 67 ? 51.789 11.199 3.006 1.00 74.44 67 GLY A CA 4
ATOM 4398 C C . GLY A 1 67 ? 52.055 10.538 1.667 1.00 74.23 67 GLY A C 4
ATOM 4399 O O . GLY A 1 67 ? 52.125 9.312 1.574 1.00 73.03 67 GLY A O 4
ATOM 4403 N N . LEU A 1 68 ? 52.201 11.351 0.626 1.00 5.43 68 LEU A N 4
ATOM 4404 C CA . LEU A 1 68 ? 52.460 10.837 -0.715 1.00 2.00 68 LEU A CA 4
ATOM 4405 C C . LEU A 1 68 ? 53.672 11.524 -1.337 1.00 72.05 68 LEU A C 4
ATOM 4406 O O . LEU A 1 68 ? 53.782 12.750 -1.318 1.00 34.21 68 LEU A O 4
ATOM 4422 N N . LYS A 1 69 ? 54.579 10.725 -1.888 1.00 25.25 69 LYS A N 4
ATOM 4423 C CA . LYS A 1 69 ? 55.782 11.254 -2.520 1.00 64.14 69 LYS A CA 4
ATOM 4424 C C . LYS A 1 69 ? 55.856 10.838 -3.984 1.00 0.14 69 LYS A C 4
ATOM 4425 O O . LYS A 1 69 ? 55.738 9.656 -4.312 1.00 40.41 69 LYS A O 4
ATOM 4444 N N . CYS A 1 70 ? 56.053 11.814 -4.864 1.00 2.14 70 CYS A N 4
ATOM 4445 C CA . CYS A 1 70 ? 56.144 11.551 -6.294 1.00 74.02 70 CYS A CA 4
ATOM 4446 C C . CYS A 1 70 ? 57.427 10.796 -6.628 1.00 13.12 70 CYS A C 4
ATOM 4447 O O . CYS A 1 70 ? 58.513 11.376 -6.649 1.00 23.43 70 CYS A O 4
ATOM 4454 N N . LYS A 1 71 ? 57.294 9.500 -6.888 1.00 45.15 71 LYS A N 4
ATOM 4455 C CA . LYS A 1 71 ? 58.443 8.665 -7.223 1.00 40.52 71 LYS A CA 4
ATOM 4456 C C . LYS A 1 71 ? 58.546 8.461 -8.731 1.00 3.25 71 LYS A C 4
ATOM 4457 O O . LYS A 1 71 ? 57.689 7.821 -9.341 1.00 40.52 71 LYS A O 4
ATOM 4476 N N . ARG A 1 72 ? 59.601 9.007 -9.327 1.00 64.31 72 ARG A N 4
ATOM 4477 C CA . ARG A 1 72 ? 59.816 8.885 -10.763 1.00 33.10 72 ARG A CA 4
ATOM 4478 C C . ARG A 1 72 ? 59.627 7.441 -11.219 1.00 14.14 72 ARG A C 4
ATOM 4479 O O . ARG A 1 72 ? 60.268 6.526 -10.702 1.00 64.23 72 ARG A O 4
ATOM 4500 N N . ARG A 1 73 ? 58.742 7.244 -12.191 1.00 63.53 73 ARG A N 4
ATOM 4501 C CA . ARG A 1 73 ? 58.467 5.913 -12.716 1.00 51.31 73 ARG A CA 4
ATOM 4502 C C . ARG A 1 73 ? 58.432 5.925 -14.241 1.00 42.45 73 ARG A C 4
ATOM 4503 O O . ARG A 1 73 ? 57.374 6.081 -14.848 1.00 73.23 73 ARG A O 4
ATOM 4524 N N . GLY A 1 74 ? 59.600 5.761 -14.855 1.00 54.12 74 GLY A N 4
ATOM 4525 C CA . GLY A 1 74 ? 59.683 5.758 -16.304 1.00 74.42 74 GLY A CA 4
ATOM 4526 C C . GLY A 1 74 ? 60.901 6.500 -16.816 1.00 32.13 74 GLY A C 4
ATOM 4527 O O . GLY A 1 74 ? 62.014 5.972 -16.796 1.00 12.34 74 GLY A O 4
ATOM 4531 N N . HIS A 1 75 ? 60.693 7.729 -17.280 1.00 33.33 75 HIS A N 4
ATOM 4532 C CA . HIS A 1 75 ? 61.782 8.544 -17.802 1.00 2.15 75 HIS A CA 4
ATOM 4533 C C . HIS A 1 75 ? 61.433 10.028 -17.733 1.00 64.01 75 HIS A C 4
ATOM 4534 O O . HIS A 1 75 ? 61.119 10.650 -18.747 1.00 5.40 75 HIS A O 4
ATOM 4548 N N . GLY A 1 76 ? 61.488 10.588 -16.529 1.00 51.24 76 GLY A N 4
ATOM 4549 C CA . GLY A 1 76 ? 61.173 11.994 -16.350 1.00 72.32 76 GLY A CA 4
ATOM 4550 C C . GLY A 1 76 ? 59.744 12.215 -15.894 1.00 3.42 76 GLY A C 4
ATOM 4551 O O . GLY A 1 76 ? 59.229 13.331 -15.961 1.00 34.42 76 GLY A O 4
ATOM 4555 N N . TYR A 1 77 ? 59.100 11.148 -15.432 1.00 11.44 77 TYR A N 4
ATOM 4556 C CA . TYR A 1 77 ? 57.722 11.230 -14.968 1.00 65.45 77 TYR A CA 4
ATOM 4557 C C . TYR A 1 77 ? 57.430 10.150 -13.930 1.00 21.42 77 TYR A C 4
ATOM 4558 O O . TYR A 1 77 ? 57.852 9.004 -14.075 1.00 3.30 77 TYR A O 4
ATOM 4576 N N . GLY A 1 78 ? 56.704 10.526 -12.882 1.00 31.14 78 GLY A N 4
ATOM 4577 C CA . GLY A 1 78 ? 56.367 9.579 -11.834 1.00 31.14 78 GLY A CA 4
ATOM 4578 C C . GLY A 1 78 ? 54.978 9.805 -11.273 1.00 41.10 78 GLY A C 4
ATOM 4579 O O . GLY A 1 78 ? 54.272 10.719 -11.697 1.00 5.04 78 GLY A O 4
ATOM 4583 N N . GLU A 1 79 ? 54.583 8.967 -10.321 1.00 33.23 79 GLU A N 4
ATOM 4584 C CA . GLU A 1 79 ? 53.265 9.078 -9.704 1.00 34.42 79 GLU A CA 4
ATOM 4585 C C . GLU A 1 79 ? 53.379 9.110 -8.183 1.00 54.51 79 GLU A C 4
ATOM 4586 O O . GLU A 1 79 ? 54.442 8.840 -7.621 1.00 50.02 79 GLU A O 4
ATOM 4598 N N . CYS A 1 80 ? 52.276 9.442 -7.519 1.00 4.35 80 CYS A N 4
ATOM 4599 C CA . CYS A 1 80 ? 52.248 9.509 -6.064 1.00 75.42 80 CYS A CA 4
ATOM 4600 C C . CYS A 1 80 ? 52.473 8.131 -5.450 1.00 2.02 80 CYS A C 4
ATOM 4601 O O . CYS A 1 80 ? 52.020 7.119 -5.988 1.00 33.01 80 CYS A O 4
ATOM 4608 N N . SER A 1 81 ? 53.173 8.098 -4.321 1.00 23.04 81 SER A N 4
ATOM 4609 C CA . SER A 1 81 ? 53.460 6.843 -3.635 1.00 14.33 81 SER A CA 4
ATOM 4610 C C . SER A 1 81 ? 53.475 7.040 -2.123 1.00 14.23 81 SER A C 4
ATOM 4611 O O . SER A 1 81 ? 54.027 8.018 -1.618 1.00 14.21 81 SER A O 4
ATOM 4619 N N . LYS A 1 82 ? 52.862 6.106 -1.404 1.00 30.40 82 LYS A N 4
ATOM 4620 C CA . LYS A 1 82 ? 52.804 6.174 0.051 1.00 53.43 82 LYS A CA 4
ATOM 4621 C C . LYS A 1 82 ? 54.183 5.943 0.662 1.00 64.50 82 LYS A C 4
ATOM 4622 O O . LYS A 1 82 ? 54.821 4.920 0.411 1.00 4.21 82 LYS A O 4
ATOM 4641 N N . SER A 1 1 ? -2.458 -3.532 4.733 1.00 73.11 1 SER A N 5
ATOM 4642 C CA . SER A 1 1 ? -1.518 -3.732 5.831 1.00 52.13 1 SER A CA 5
ATOM 4643 C C . SER A 1 1 ? -0.142 -4.125 5.303 1.00 73.05 1 SER A C 5
ATOM 4644 O O . SER A 1 1 ? 0.332 -5.235 5.542 1.00 43.25 1 SER A O 5
ATOM 4652 N N . ALA A 1 2 ? 0.494 -3.205 4.583 1.00 25.14 2 ALA A N 5
ATOM 4653 C CA . ALA A 1 2 ? 1.816 -3.454 4.023 1.00 4.35 2 ALA A CA 5
ATOM 4654 C C . ALA A 1 2 ? 2.912 -3.048 5.003 1.00 72.42 2 ALA A C 5
ATOM 4655 O O . ALA A 1 2 ? 2.740 -2.120 5.792 1.00 53.43 2 ALA A O 5
ATOM 4662 N N . VAL A 1 3 ? 4.040 -3.751 4.946 1.00 23.15 3 VAL A N 5
ATOM 4663 C CA . VAL A 1 3 ? 5.164 -3.464 5.828 1.00 75.31 3 VAL A CA 5
ATOM 4664 C C . VAL A 1 3 ? 5.785 -2.110 5.504 1.00 61.41 3 VAL A C 5
ATOM 4665 O O . VAL A 1 3 ? 5.765 -1.664 4.356 1.00 14.30 3 VAL A O 5
ATOM 4678 N N . LEU A 1 4 ? 6.335 -1.459 6.523 1.00 2.44 4 LEU A N 5
ATOM 4679 C CA . LEU A 1 4 ? 6.963 -0.154 6.348 1.00 42.34 4 LEU A CA 5
ATOM 4680 C C . LEU A 1 4 ? 8.112 -0.233 5.346 1.00 75.54 4 LEU A C 5
ATOM 4681 O O . LEU A 1 4 ? 8.735 -1.282 5.184 1.00 20.53 4 LEU A O 5
ATOM 4697 N N . TRP A 1 5 ? 8.386 0.882 4.680 1.00 54.31 5 TRP A N 5
ATOM 4698 C CA . TRP A 1 5 ? 9.460 0.941 3.695 1.00 13.01 5 TRP A CA 5
ATOM 4699 C C . TRP A 1 5 ? 10.821 0.988 4.380 1.00 73.25 5 TRP A C 5
ATOM 4700 O O . TRP A 1 5 ? 10.960 1.544 5.468 1.00 23.42 5 TRP A O 5
ATOM 4721 N N . ASN A 1 6 ? 11.825 0.404 3.733 1.00 45.05 6 ASN A N 5
ATOM 4722 C CA . ASN A 1 6 ? 13.177 0.380 4.280 1.00 51.42 6 ASN A CA 5
ATOM 4723 C C . ASN A 1 6 ? 13.967 1.607 3.834 1.00 62.41 6 ASN A C 5
ATOM 4724 O O . ASN A 1 6 ? 13.645 2.228 2.821 1.00 64.35 6 ASN A O 5
ATOM 4735 N N . GLN A 1 7 ? 15.000 1.948 4.596 1.00 55.41 7 GLN A N 5
ATOM 4736 C CA . GLN A 1 7 ? 15.835 3.100 4.279 1.00 53.02 7 GLN A CA 5
ATOM 4737 C C . GLN A 1 7 ? 16.326 3.037 2.836 1.00 73.21 7 GLN A C 5
ATOM 4738 O O . GLN A 1 7 ? 16.338 4.045 2.131 1.00 4.01 7 GLN A O 5
ATOM 4752 N N . GLN A 1 8 ? 16.731 1.846 2.407 1.00 74.13 8 GLN A N 5
ATOM 4753 C CA . GLN A 1 8 ? 17.225 1.651 1.049 1.00 51.12 8 GLN A CA 5
ATOM 4754 C C . GLN A 1 8 ? 17.156 0.181 0.650 1.00 73.52 8 GLN A C 5
ATOM 4755 O O . GLN A 1 8 ? 17.217 -0.707 1.502 1.00 45.12 8 GLN A O 5
ATOM 4769 N N . TYR A 1 9 ? 17.030 -0.070 -0.648 1.00 60.22 9 TYR A N 5
ATOM 4770 C CA . TYR A 1 9 ? 16.952 -1.434 -1.159 1.00 72.40 9 TYR A CA 5
ATOM 4771 C C . TYR A 1 9 ? 18.181 -1.774 -1.997 1.00 4.12 9 TYR A C 5
ATOM 4772 O O . TYR A 1 9 ? 18.669 -2.904 -1.972 1.00 45.00 9 TYR A O 5
ATOM 4790 N N . ASP A 1 10 ? 18.678 -0.787 -2.734 1.00 72.44 10 ASP A N 5
ATOM 4791 C CA . ASP A 1 10 ? 19.852 -0.979 -3.578 1.00 53.55 10 ASP A CA 5
ATOM 4792 C C . ASP A 1 10 ? 21.134 -0.833 -2.765 1.00 44.24 10 ASP A C 5
ATOM 4793 O O . ASP A 1 10 ? 21.119 -0.315 -1.648 1.00 70.40 10 ASP A O 5
ATOM 4802 N N . LYS A 1 11 ? 22.244 -1.293 -3.332 1.00 11.11 11 LYS A N 5
ATOM 4803 C CA . LYS A 1 11 ? 23.538 -1.214 -2.662 1.00 45.20 11 LYS A CA 5
ATOM 4804 C C . LYS A 1 11 ? 23.852 0.222 -2.257 1.00 1.20 11 LYS A C 5
ATOM 4805 O O . LYS A 1 11 ? 23.110 1.148 -2.585 1.00 64.04 11 LYS A O 5
ATOM 4824 N N . THR A 1 12 ? 24.958 0.401 -1.542 1.00 13.54 12 THR A N 5
ATOM 4825 C CA . THR A 1 12 ? 25.372 1.724 -1.092 1.00 4.01 12 THR A CA 5
ATOM 4826 C C . THR A 1 12 ? 25.546 2.676 -2.269 1.00 31.01 12 THR A C 5
ATOM 4827 O O . THR A 1 12 ? 26.428 2.489 -3.107 1.00 72.23 12 THR A O 5
ATOM 4838 N N . VAL A 1 13 ? 24.698 3.698 -2.327 1.00 11.12 13 VAL A N 5
ATOM 4839 C CA . VAL A 1 13 ? 24.760 4.682 -3.402 1.00 34.51 13 VAL A CA 5
ATOM 4840 C C . VAL A 1 13 ? 25.522 5.927 -2.965 1.00 32.12 13 VAL A C 5
ATOM 4841 O O . VAL A 1 13 ? 25.529 6.283 -1.786 1.00 14.35 13 VAL A O 5
ATOM 4854 N N . CYS A 1 14 ? 26.164 6.587 -3.924 1.00 43.12 14 CYS A N 5
ATOM 4855 C CA . CYS A 1 14 ? 26.931 7.794 -3.639 1.00 42.44 14 CYS A CA 5
ATOM 4856 C C . CYS A 1 14 ? 26.363 8.991 -4.396 1.00 52.42 14 CYS A C 5
ATOM 4857 O O . CYS A 1 14 ? 25.476 8.843 -5.235 1.00 44.10 14 CYS A O 5
ATOM 4864 N N . ASN A 1 15 ? 26.880 10.176 -4.092 1.00 40.43 15 ASN A N 5
ATOM 4865 C CA . ASN A 1 15 ? 26.424 11.400 -4.742 1.00 3.45 15 ASN A CA 5
ATOM 4866 C C . ASN A 1 15 ? 27.607 12.271 -5.153 1.00 72.01 15 ASN A C 5
ATOM 4867 O O . ASN A 1 15 ? 28.745 12.016 -4.760 1.00 51.21 15 ASN A O 5
ATOM 4878 N N . GLN A 1 16 ? 27.328 13.302 -5.947 1.00 21.42 16 GLN A N 5
ATOM 4879 C CA . GLN A 1 16 ? 28.370 14.210 -6.410 1.00 63.32 16 GLN A CA 5
ATOM 4880 C C . GLN A 1 16 ? 28.613 15.322 -5.396 1.00 72.23 16 GLN A C 5
ATOM 4881 O O . GLN A 1 16 ? 27.891 15.442 -4.408 1.00 10.32 16 GLN A O 5
ATOM 4895 N N . GLU A 1 17 ? 29.636 16.133 -5.649 1.00 20.21 17 GLU A N 5
ATOM 4896 C CA . GLU A 1 17 ? 29.975 17.235 -4.756 1.00 44.34 17 GLU A CA 5
ATOM 4897 C C . GLU A 1 17 ? 28.751 18.099 -4.468 1.00 21.33 17 GLU A C 5
ATOM 4898 O O . GLU A 1 17 ? 27.907 18.308 -5.339 1.00 61.44 17 GLU A O 5
ATOM 4910 N N . GLY A 1 18 ? 28.662 18.598 -3.239 1.00 65.24 18 GLY A N 5
ATOM 4911 C CA . GLY A 1 18 ? 27.537 19.432 -2.858 1.00 22.11 18 GLY A CA 5
ATOM 4912 C C . GLY A 1 18 ? 26.639 18.764 -1.834 1.00 34.41 18 GLY A C 5
ATOM 4913 O O . GLY A 1 18 ? 26.021 19.434 -1.010 1.00 24.53 18 GLY A O 5
ATOM 4917 N N . GLU A 1 19 ? 26.567 17.438 -1.889 1.00 3.04 19 GLU A N 5
ATOM 4918 C CA . GLU A 1 19 ? 25.736 16.679 -0.961 1.00 63.11 19 GLU A CA 5
ATOM 4919 C C . GLU A 1 19 ? 26.206 16.881 0.476 1.00 4.44 19 GLU A C 5
ATOM 4920 O O . GLU A 1 19 ? 27.307 17.372 0.720 1.00 5.13 19 GLU A O 5
ATOM 4932 N N . PHE A 1 20 ? 25.358 16.498 1.427 1.00 3.42 20 PHE A N 5
ATOM 4933 C CA . PHE A 1 20 ? 25.683 16.638 2.841 1.00 2.01 20 PHE A CA 5
ATOM 4934 C C . PHE A 1 20 ? 25.998 15.280 3.463 1.00 70.14 20 PHE A C 5
ATOM 4935 O O . PHE A 1 20 ? 25.583 14.240 2.954 1.00 3.52 20 PHE A O 5
ATOM 4952 N N . CYS A 1 21 ? 26.738 15.300 4.567 1.00 34.20 21 CYS A N 5
ATOM 4953 C CA . CYS A 1 21 ? 27.113 14.072 5.260 1.00 60.11 21 CYS A CA 5
ATOM 4954 C C . CYS A 1 21 ? 26.624 14.094 6.705 1.00 34.23 21 CYS A C 5
ATOM 4955 O O . CYS A 1 21 ? 26.946 15.006 7.467 1.00 61.12 21 CYS A O 5
ATOM 4962 N N . SER A 1 22 ? 25.846 13.082 7.077 1.00 32.04 22 SER A N 5
ATOM 4963 C CA . SER A 1 22 ? 25.311 12.986 8.430 1.00 34.41 22 SER A CA 5
ATOM 4964 C C . SER A 1 22 ? 26.360 12.437 9.392 1.00 44.53 22 SER A C 5
ATOM 4965 O O . SER A 1 22 ? 27.472 12.094 8.987 1.00 64.11 22 SER A O 5
ATOM 4973 N N . LYS A 1 23 ? 25.999 12.355 10.668 1.00 12.05 23 LYS A N 5
ATOM 4974 C CA . LYS A 1 23 ? 26.908 11.847 11.689 1.00 4.40 23 LYS A CA 5
ATOM 4975 C C . LYS A 1 23 ? 26.876 10.324 11.735 1.00 32.54 23 LYS A C 5
ATOM 4976 O O . LYS A 1 23 ? 27.557 9.704 12.553 1.00 51.52 23 LYS A O 5
ATOM 4995 N N . SER A 1 24 ? 26.086 9.725 10.851 1.00 41.31 24 SER A N 5
ATOM 4996 C CA . SER A 1 24 ? 25.964 8.272 10.793 1.00 14.33 24 SER A CA 5
ATOM 4997 C C . SER A 1 24 ? 27.244 7.642 10.255 1.00 42.33 24 SER A C 5
ATOM 4998 O O . SER A 1 24 ? 27.496 6.453 10.451 1.00 50.54 24 SER A O 5
ATOM 5006 N N . GLY A 1 25 ? 28.054 8.449 9.574 1.00 63.14 25 GLY A N 5
ATOM 5007 C CA . GLY A 1 25 ? 29.299 7.954 9.017 1.00 74.40 25 GLY A CA 5
ATOM 5008 C C . GLY A 1 25 ? 29.243 7.808 7.509 1.00 10.11 25 GLY A C 5
ATOM 5009 O O . GLY A 1 25 ? 29.938 6.972 6.932 1.00 64.11 25 GLY A O 5
ATOM 5013 N N . VAL A 1 26 ? 28.410 8.622 6.868 1.00 13.21 26 VAL A N 5
ATOM 5014 C CA . VAL A 1 26 ? 28.265 8.580 5.418 1.00 5.11 26 VAL A CA 5
ATOM 5015 C C . VAL A 1 26 ? 29.545 9.034 4.725 1.00 11.32 26 VAL A C 5
ATOM 5016 O O . VAL A 1 26 ? 30.219 9.956 5.185 1.00 40.54 26 VAL A O 5
ATOM 5029 N N . ASP A 1 27 ? 29.873 8.382 3.615 1.00 44.45 27 ASP A N 5
ATOM 5030 C CA . ASP A 1 27 ? 31.071 8.721 2.855 1.00 42.14 27 ASP A CA 5
ATOM 5031 C C . ASP A 1 27 ? 30.715 9.112 1.424 1.00 54.34 27 ASP A C 5
ATOM 5032 O O . ASP A 1 27 ? 30.014 8.380 0.724 1.00 45.41 27 ASP A O 5
ATOM 5041 N N . CYS A 1 28 ? 31.200 10.273 0.995 1.00 41.42 28 CYS A N 5
ATOM 5042 C CA . CYS A 1 28 ? 30.932 10.764 -0.351 1.00 44.12 28 CYS A CA 5
ATOM 5043 C C . CYS A 1 28 ? 31.509 9.817 -1.400 1.00 63.31 28 CYS A C 5
ATOM 5044 O O . CYS A 1 28 ? 32.311 8.936 -1.084 1.00 73.15 28 CYS A O 5
ATOM 5051 N N . CYS A 1 29 ? 31.098 10.006 -2.649 1.00 1.54 29 CYS A N 5
ATOM 5052 C CA . CYS A 1 29 ? 31.572 9.170 -3.745 1.00 54.24 29 CYS A CA 5
ATOM 5053 C C . CYS A 1 29 ? 33.088 9.270 -3.889 1.00 32.20 29 CYS A C 5
ATOM 5054 O O . CYS A 1 29 ? 33.730 10.099 -3.243 1.00 2.31 29 CYS A O 5
ATOM 5061 N N . ALA A 1 30 ? 33.655 8.421 -4.740 1.00 33.34 30 ALA A N 5
ATOM 5062 C CA . ALA A 1 30 ? 35.094 8.416 -4.971 1.00 72.10 30 ALA A CA 5
ATOM 5063 C C . ALA A 1 30 ? 35.576 9.773 -5.471 1.00 21.32 30 ALA A C 5
ATOM 5064 O O . ALA A 1 30 ? 35.155 10.239 -6.528 1.00 11.13 30 ALA A O 5
ATOM 5071 N N . GLY A 1 31 ? 36.460 10.402 -4.704 1.00 34.52 31 GLY A N 5
ATOM 5072 C CA . GLY A 1 31 ? 36.983 11.700 -5.086 1.00 53.24 31 GLY A CA 5
ATOM 5073 C C . GLY A 1 31 ? 36.210 12.844 -4.461 1.00 35.21 31 GLY A C 5
ATOM 5074 O O . GLY A 1 31 ? 36.224 13.965 -4.971 1.00 13.11 31 GLY A O 5
ATOM 5078 N N . LEU A 1 32 ? 35.533 12.562 -3.353 1.00 20.14 32 LEU A N 5
ATOM 5079 C CA . LEU A 1 32 ? 34.748 13.577 -2.658 1.00 44.02 32 LEU A CA 5
ATOM 5080 C C . LEU A 1 32 ? 35.014 13.535 -1.156 1.00 44.02 32 LEU A C 5
ATOM 5081 O O . LEU A 1 32 ? 35.213 12.465 -0.579 1.00 41.20 32 LEU A O 5
ATOM 5097 N N . SER A 1 33 ? 35.012 14.707 -0.527 1.00 54.13 33 SER A N 5
ATOM 5098 C CA . SER A 1 33 ? 35.254 14.803 0.908 1.00 52.13 33 SER A CA 5
ATOM 5099 C C . SER A 1 33 ? 34.476 15.967 1.512 1.00 12.14 33 SER A C 5
ATOM 5100 O O . SER A 1 33 ? 34.352 17.030 0.904 1.00 34.42 33 SER A O 5
ATOM 5108 N N . CYS A 1 34 ? 33.950 15.758 2.715 1.00 24.42 34 CYS A N 5
ATOM 5109 C CA . CYS A 1 34 ? 33.182 16.788 3.404 1.00 21.31 34 CYS A CA 5
ATOM 5110 C C . CYS A 1 34 ? 34.103 17.855 3.989 1.00 24.24 34 CYS A C 5
ATOM 5111 O O . CYS A 1 34 ? 34.625 17.701 5.093 1.00 53.22 34 CYS A O 5
ATOM 5118 N N . ARG A 1 35 ? 34.300 18.935 3.240 1.00 12.14 35 ARG A N 5
ATOM 5119 C CA . ARG A 1 35 ? 35.159 20.026 3.683 1.00 51.14 35 ARG A CA 5
ATOM 5120 C C . ARG A 1 35 ? 34.759 20.500 5.078 1.00 70.51 35 ARG A C 5
ATOM 5121 O O . ARG A 1 35 ? 33.715 20.111 5.603 1.00 50.02 35 ARG A O 5
ATOM 5142 N N . LYS A 1 36 ? 35.599 21.340 5.674 1.00 23.34 36 LYS A N 5
ATOM 5143 C CA . LYS A 1 36 ? 35.335 21.868 7.008 1.00 33.43 36 LYS A CA 5
ATOM 5144 C C . LYS A 1 36 ? 34.668 23.236 6.928 1.00 24.44 36 LYS A C 5
ATOM 5145 O O . LYS A 1 36 ? 34.926 24.113 7.754 1.00 52.51 36 LYS A O 5
ATOM 5164 N N . TYR A 1 37 ? 33.807 23.413 5.933 1.00 2.51 37 TYR A N 5
ATOM 5165 C CA . TYR A 1 37 ? 33.102 24.675 5.746 1.00 11.51 37 TYR A CA 5
ATOM 5166 C C . TYR A 1 37 ? 31.636 24.545 6.148 1.00 3.53 37 TYR A C 5
ATOM 5167 O O . TYR A 1 37 ? 30.841 23.921 5.446 1.00 71.33 37 TYR A O 5
ATOM 5185 N N . ASN A 1 38 ? 31.286 25.141 7.283 1.00 23.13 38 ASN A N 5
ATOM 5186 C CA . ASN A 1 38 ? 29.915 25.092 7.780 1.00 20.42 38 ASN A CA 5
ATOM 5187 C C . ASN A 1 38 ? 29.783 25.870 9.088 1.00 62.55 38 ASN A C 5
ATOM 5188 O O . ASN A 1 38 ? 30.611 25.733 9.990 1.00 10.00 38 ASN A O 5
ATOM 5199 N N . LEU A 1 39 ? 28.739 26.685 9.182 1.00 10.55 39 LEU A N 5
ATOM 5200 C CA . LEU A 1 39 ? 28.496 27.484 10.378 1.00 0.14 39 LEU A CA 5
ATOM 5201 C C . LEU A 1 39 ? 27.751 26.671 11.433 1.00 63.41 39 LEU A C 5
ATOM 5202 O O . LEU A 1 39 ? 28.103 26.699 12.613 1.00 21.05 39 LEU A O 5
ATOM 5218 N N . MET A 1 40 ? 26.724 25.948 11.000 1.00 32.04 40 MET A N 5
ATOM 5219 C CA . MET A 1 40 ? 25.933 25.126 11.908 1.00 70.30 40 MET A CA 5
ATOM 5220 C C . MET A 1 40 ? 26.572 23.755 12.096 1.00 10.43 40 MET A C 5
ATOM 5221 O O . MET A 1 40 ? 26.366 23.097 13.115 1.00 41.32 40 MET A O 5
ATOM 5235 N N . GLY A 1 41 ? 27.349 23.327 11.104 1.00 64.41 41 GLY A N 5
ATOM 5236 C CA . GLY A 1 41 ? 28.005 22.035 11.180 1.00 42.42 41 GLY A CA 5
ATOM 5237 C C . GLY A 1 41 ? 27.453 21.043 10.176 1.00 24.32 41 GLY A C 5
ATOM 5238 O O . GLY A 1 41 ? 27.406 19.841 10.440 1.00 74.24 41 GLY A O 5
ATOM 5242 N N . TYR A 1 42 ? 27.032 21.547 9.021 1.00 74.32 42 TYR A N 5
ATOM 5243 C CA . TYR A 1 42 ? 26.475 20.697 7.974 1.00 53.42 42 TYR A CA 5
ATOM 5244 C C . TYR A 1 42 ? 27.399 20.653 6.760 1.00 4.42 42 TYR A C 5
ATOM 5245 O O . TYR A 1 42 ? 27.019 21.059 5.663 1.00 75.10 42 TYR A O 5
ATOM 5263 N N . GLY A 1 43 ? 28.615 20.156 6.968 1.00 23.43 43 GLY A N 5
ATOM 5264 C CA . GLY A 1 43 ? 29.574 20.067 5.882 1.00 44.45 43 GLY A CA 5
ATOM 5265 C C . GLY A 1 43 ? 29.007 19.366 4.664 1.00 43.45 43 GLY A C 5
ATOM 5266 O O . GLY A 1 43 ? 28.046 18.603 4.768 1.00 11.44 43 GLY A O 5
ATOM 5270 N N . VAL A 1 44 ? 29.602 19.625 3.504 1.00 15.44 44 VAL A N 5
ATOM 5271 C CA . VAL A 1 44 ? 29.150 19.013 2.259 1.00 34.23 44 VAL A CA 5
ATOM 5272 C C . VAL A 1 44 ? 30.327 18.478 1.451 1.00 41.44 44 VAL A C 5
ATOM 5273 O O . VAL A 1 44 ? 31.455 18.956 1.584 1.00 32.15 44 VAL A O 5
ATOM 5286 N N . CYS A 1 45 ? 30.059 17.482 0.613 1.00 32.15 45 CYS A N 5
ATOM 5287 C CA . CYS A 1 45 ? 31.094 16.881 -0.218 1.00 11.11 45 CYS A CA 5
ATOM 5288 C C . CYS A 1 45 ? 31.811 17.942 -1.047 1.00 40.15 45 CYS A C 5
ATOM 5289 O O . CYS A 1 45 ? 31.258 19.003 -1.330 1.00 4.13 45 CYS A O 5
ATOM 5296 N N . ALA A 1 46 ? 33.049 17.647 -1.433 1.00 52.34 46 ALA A N 5
ATOM 5297 C CA . ALA A 1 46 ? 33.841 18.574 -2.232 1.00 1.31 46 ALA A CA 5
ATOM 5298 C C . ALA A 1 46 ? 34.992 17.853 -2.927 1.00 13.04 46 ALA A C 5
ATOM 5299 O O . ALA A 1 46 ? 35.807 17.196 -2.282 1.00 12.35 46 ALA A O 5
ATOM 5306 N N . ALA A 1 47 ? 35.050 17.982 -4.249 1.00 14.44 47 ALA A N 5
ATOM 5307 C CA . ALA A 1 47 ? 36.101 17.345 -5.033 1.00 72.33 47 ALA A CA 5
ATOM 5308 C C . ALA A 1 47 ? 37.482 17.707 -4.496 1.00 70.11 47 ALA A C 5
ATOM 5309 O O . ALA A 1 47 ? 37.868 18.876 -4.487 1.00 53.34 47 ALA A O 5
ATOM 5316 N N . GLN A 1 48 ? 38.221 16.696 -4.047 1.00 32.33 48 GLN A N 5
ATOM 5317 C CA . GLN A 1 48 ? 39.558 16.910 -3.508 1.00 64.53 48 GLN A CA 5
ATOM 5318 C C . GLN A 1 48 ? 40.446 17.626 -4.520 1.00 44.44 48 GLN A C 5
ATOM 5319 O O . G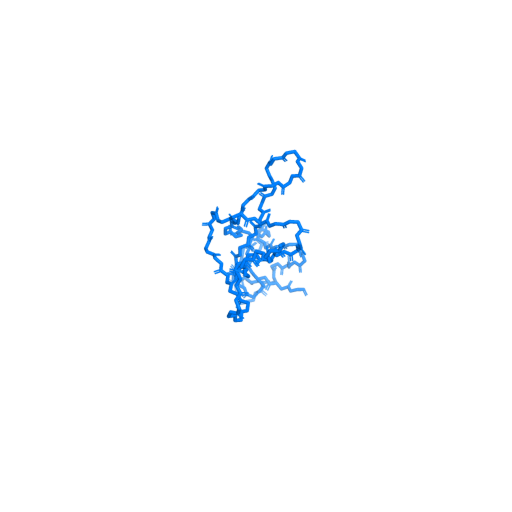LN A 1 48 ? 40.126 17.688 -5.708 1.00 71.42 48 GLN A O 5
ATOM 5333 N N . THR A 1 49 ? 41.563 18.167 -4.042 1.00 61.23 49 THR A N 5
ATOM 5334 C CA . THR A 1 49 ? 42.497 18.880 -4.905 1.00 43.30 49 THR A CA 5
ATOM 5335 C C . THR A 1 49 ? 43.827 18.142 -5.004 1.00 64.12 49 THR A C 5
ATOM 5336 O O . THR A 1 49 ? 44.474 18.145 -6.052 1.00 53.11 49 THR A O 5
ATOM 5347 N N . CYS A 1 50 ? 44.231 17.509 -3.907 1.00 13.21 50 CYS A N 5
ATOM 5348 C CA . CYS A 1 50 ? 45.484 16.767 -3.870 1.00 2.22 50 CYS A CA 5
ATOM 5349 C C . CYS A 1 50 ? 45.443 15.581 -4.831 1.00 62.53 50 CYS A C 5
ATOM 5350 O O . CYS A 1 50 ? 44.392 14.976 -5.043 1.00 20.42 50 CYS A O 5
ATOM 5357 N N . SER A 1 51 ? 46.595 15.256 -5.409 1.00 62.22 51 SER A N 5
ATOM 5358 C CA . SER A 1 51 ? 46.690 14.147 -6.351 1.00 14.52 51 SER A CA 5
ATOM 5359 C C . SER A 1 51 ? 46.531 12.810 -5.633 1.00 13.40 51 SER A C 5
ATOM 5360 O O . SER A 1 51 ? 47.008 12.634 -4.512 1.00 3.31 51 SER A O 5
ATOM 5368 N N . GLU A 1 52 ? 45.855 11.871 -6.286 1.00 23.23 52 GLU A N 5
ATOM 5369 C CA . GLU A 1 52 ? 45.630 10.549 -5.710 1.00 24.51 52 GLU A CA 5
ATOM 5370 C C . GLU A 1 52 ? 46.892 9.697 -5.800 1.00 21.34 52 GLU A C 5
ATOM 5371 O O . GLU A 1 52 ? 47.835 10.038 -6.512 1.00 42.43 52 GLU A O 5
ATOM 5383 N N . GLU A 1 53 ? 46.900 8.585 -5.070 1.00 41.54 53 GLU A N 5
ATOM 5384 C CA . GLU A 1 53 ? 48.046 7.684 -5.065 1.00 44.05 53 GLU A CA 5
ATOM 5385 C C . GLU A 1 53 ? 48.090 6.853 -6.345 1.00 65.52 53 GLU A C 5
ATOM 5386 O O . GLU A 1 53 ? 47.128 6.165 -6.686 1.00 1.24 53 GLU A O 5
ATOM 5398 N N . GLY A 1 54 ? 49.215 6.924 -7.052 1.00 45.41 54 GLY A N 5
ATOM 5399 C CA . GLY A 1 54 ? 49.364 6.175 -8.285 1.00 43.32 54 GLY A CA 5
ATOM 5400 C C . GLY A 1 54 ? 49.274 7.059 -9.514 1.00 53.22 54 GLY A C 5
ATOM 5401 O O . GLY A 1 54 ? 49.765 6.700 -10.584 1.00 13.42 54 GLY A O 5
ATOM 5405 N N . THR A 1 55 ? 48.641 8.217 -9.363 1.00 41.11 55 THR A N 5
ATOM 5406 C CA . THR A 1 55 ? 48.485 9.154 -10.468 1.00 54.03 55 THR A CA 5
ATOM 5407 C C . THR A 1 55 ? 49.782 9.906 -10.738 1.00 33.40 55 THR A C 5
ATOM 5408 O O . THR A 1 55 ? 50.549 10.192 -9.819 1.00 11.32 55 THR A O 5
ATOM 5419 N N . PHE A 1 56 ? 50.022 10.227 -12.005 1.00 21.34 56 PHE A N 5
ATOM 5420 C CA . PHE A 1 56 ? 51.228 10.947 -12.398 1.00 52.21 56 PHE A CA 5
ATOM 5421 C C . PHE A 1 56 ? 51.266 12.332 -11.758 1.00 24.23 56 PHE A C 5
ATOM 5422 O O . PHE A 1 56 ? 50.271 13.058 -11.764 1.00 42.43 56 PHE A O 5
ATOM 5439 N N . CYS A 1 57 ? 52.420 12.691 -11.207 1.00 54.13 57 CYS A N 5
ATOM 5440 C CA . CYS A 1 57 ? 52.590 13.988 -10.562 1.00 54.10 57 CYS A CA 5
ATOM 5441 C C . CYS A 1 57 ? 53.928 14.614 -10.943 1.00 61.23 57 CYS A C 5
ATOM 5442 O O . CYS A 1 57 ? 54.734 14.003 -11.645 1.00 75.44 57 CYS A O 5
ATOM 5449 N N . SER A 1 58 ? 54.158 15.838 -10.476 1.00 74.30 58 SER A N 5
ATOM 5450 C CA . SER A 1 58 ? 55.396 16.548 -10.771 1.00 11.24 58 SER A CA 5
ATOM 5451 C C . SER A 1 58 ? 56.465 16.230 -9.731 1.00 30.51 58 SER A C 5
ATOM 5452 O O . SER A 1 58 ? 56.364 16.635 -8.572 1.00 63.10 58 SER A O 5
ATOM 5460 N N . LEU A 1 59 ? 57.491 15.498 -10.152 1.00 25.50 59 LEU A N 5
ATOM 5461 C CA . LEU A 1 59 ? 58.582 15.124 -9.259 1.00 65.54 59 LEU A CA 5
ATOM 5462 C C . LEU A 1 59 ? 59.309 16.360 -8.738 1.00 11.12 59 LEU A C 5
ATOM 5463 O O . LEU A 1 59 ? 59.843 16.358 -7.629 1.00 3.24 59 LEU A O 5
ATOM 5479 N N . SER A 1 60 ? 59.324 17.415 -9.546 1.00 22.22 60 SER A N 5
ATOM 5480 C CA . SER A 1 60 ? 59.988 18.657 -9.169 1.00 13.32 60 SER A CA 5
ATOM 5481 C C . SER A 1 60 ? 59.264 19.328 -8.005 1.00 22.13 60 SER A C 5
ATOM 5482 O O . SER A 1 60 ? 59.872 20.049 -7.214 1.00 54.41 60 SER A O 5
ATOM 5490 N N . ASP A 1 61 ? 57.962 19.081 -7.907 1.00 33.23 61 ASP A N 5
ATOM 5491 C CA . ASP A 1 61 ? 57.154 19.660 -6.839 1.00 74.32 61 ASP A CA 5
ATOM 5492 C C . ASP A 1 61 ? 55.984 18.747 -6.489 1.00 22.24 61 ASP A C 5
ATOM 5493 O O . ASP A 1 61 ? 54.965 18.731 -7.181 1.00 15.21 61 ASP A O 5
ATOM 5502 N N . SER A 1 62 ? 56.137 17.984 -5.410 1.00 32.11 62 SER A N 5
ATOM 5503 C CA . SER A 1 62 ? 55.095 17.063 -4.970 1.00 2.31 62 SER A CA 5
ATOM 5504 C C . SER A 1 62 ? 53.750 17.776 -4.866 1.00 64.24 62 SER A C 5
ATOM 5505 O O . SER A 1 62 ? 53.657 18.876 -4.321 1.00 24.22 62 SER A O 5
ATOM 5513 N N . ASP A 1 63 ? 52.708 17.139 -5.393 1.00 3.42 63 ASP A N 5
ATOM 5514 C CA . ASP A 1 63 ? 51.368 17.710 -5.358 1.00 2.35 63 ASP A CA 5
ATOM 5515 C C . ASP A 1 63 ? 50.330 16.639 -5.033 1.00 24.52 63 ASP A C 5
ATOM 5516 O O . ASP A 1 63 ? 49.205 16.677 -5.535 1.00 75.34 63 ASP A O 5
ATOM 5525 N N . CYS A 1 64 ? 50.715 15.684 -4.195 1.00 65.54 64 CYS A N 5
ATOM 5526 C CA . CYS A 1 64 ? 49.820 14.602 -3.804 1.00 35.21 64 CYS A CA 5
ATOM 5527 C C . CYS A 1 64 ? 49.273 14.829 -2.398 1.00 1.13 64 CYS A C 5
ATOM 5528 O O . CYS A 1 64 ? 49.695 15.749 -1.697 1.00 20.53 64 CYS A O 5
ATOM 5535 N N . CYS A 1 65 ? 48.329 13.986 -1.993 1.00 34.45 65 CYS A N 5
ATOM 5536 C CA . CYS A 1 65 ? 47.722 14.093 -0.672 1.00 3.01 65 CYS A CA 5
ATOM 5537 C C . CYS A 1 65 ? 48.749 13.818 0.423 1.00 52.31 65 CYS A C 5
ATOM 5538 O O . CYS A 1 65 ? 49.913 13.533 0.138 1.00 61.23 65 CYS A O 5
ATOM 5545 N N . SER A 1 66 ? 48.309 13.905 1.675 1.00 52.41 66 SER A N 5
ATOM 5546 C CA . SER A 1 66 ? 49.192 13.668 2.812 1.00 11.01 66 SER A CA 5
ATOM 5547 C C . SER A 1 66 ? 49.561 12.192 2.916 1.00 34.45 66 SER A C 5
ATOM 5548 O O . SER A 1 66 ? 48.711 11.345 3.184 1.00 33.14 66 SER A O 5
ATOM 5556 N N . GLY A 1 67 ? 50.838 11.892 2.698 1.00 61.03 67 GLY A N 5
ATOM 5557 C CA . GLY A 1 67 ? 51.300 10.518 2.772 1.00 74.44 67 GLY A CA 5
ATOM 5558 C C . GLY A 1 67 ? 51.633 9.946 1.409 1.00 74.23 67 GLY A C 5
ATOM 5559 O O . GLY A 1 67 ? 51.708 8.728 1.240 1.00 73.03 67 GLY A O 5
ATOM 5563 N N . LEU A 1 68 ? 51.833 10.825 0.432 1.00 5.43 68 LEU A N 5
ATOM 5564 C CA . LEU A 1 68 ? 52.159 10.399 -0.925 1.00 2.00 68 LEU A CA 5
ATOM 5565 C C . LEU A 1 68 ? 53.404 11.116 -1.435 1.00 72.05 68 LEU A C 5
ATOM 5566 O O . LEU A 1 68 ? 53.529 12.334 -1.308 1.00 34.21 68 LEU A O 5
ATOM 5582 N N . LYS A 1 69 ? 54.324 10.354 -2.018 1.00 25.25 69 LYS A N 5
ATOM 5583 C CA . LYS A 1 69 ? 55.558 10.915 -2.551 1.00 64.14 69 LYS A CA 5
ATOM 5584 C C . LYS A 1 69 ? 55.706 10.590 -4.035 1.00 0.14 69 LYS A C 5
ATOM 5585 O O . LYS A 1 69 ? 55.623 9.430 -4.438 1.00 40.41 69 LYS A O 5
ATOM 5604 N N . CYS A 1 70 ? 55.929 11.622 -4.842 1.00 2.14 70 CYS A N 5
ATOM 5605 C CA . CYS A 1 70 ? 56.090 11.446 -6.280 1.00 74.02 70 CYS A CA 5
ATOM 5606 C C . CYS A 1 70 ? 57.381 10.696 -6.596 1.00 13.12 70 CYS A C 5
ATOM 5607 O O . CYS A 1 70 ? 58.473 11.261 -6.527 1.00 23.43 70 CYS A O 5
ATOM 5614 N N . LYS A 1 71 ? 57.248 9.420 -6.942 1.00 45.15 71 LYS A N 5
ATOM 5615 C CA . LYS A 1 71 ? 58.402 8.593 -7.270 1.00 40.52 71 LYS A CA 5
ATOM 5616 C C . LYS A 1 71 ? 58.576 8.476 -8.781 1.00 3.25 71 LYS A C 5
ATOM 5617 O O . LYS A 1 71 ? 57.742 7.885 -9.467 1.00 40.52 71 LYS A O 5
ATOM 5636 N N . ARG A 1 72 ? 59.665 9.042 -9.292 1.00 64.31 72 ARG A N 5
ATOM 5637 C CA . ARG A 1 72 ? 59.949 9.000 -10.722 1.00 33.10 72 ARG A CA 5
ATOM 5638 C C . ARG A 1 72 ? 59.765 7.588 -11.272 1.00 14.14 72 ARG A C 5
ATOM 5639 O O . ARG A 1 72 ? 60.366 6.636 -10.773 1.00 64.23 72 ARG A O 5
ATOM 5660 N N . ARG A 1 73 ? 58.933 7.461 -12.299 1.00 63.53 73 ARG A N 5
ATOM 5661 C CA . ARG A 1 73 ? 58.670 6.166 -12.915 1.00 51.31 73 ARG A CA 5
ATOM 5662 C C . ARG A 1 73 ? 58.714 6.270 -14.437 1.00 42.45 73 ARG A C 5
ATOM 5663 O O . ARG A 1 73 ? 57.689 6.476 -15.086 1.00 73.23 73 ARG A O 5
ATOM 5684 N N . GLY A 1 74 ? 59.910 6.123 -15.001 1.00 54.12 74 GLY A N 5
ATOM 5685 C CA . GLY A 1 74 ? 60.066 6.203 -16.441 1.00 74.42 74 GLY A CA 5
ATOM 5686 C C . GLY A 1 74 ? 61.317 6.955 -16.848 1.00 32.13 74 GLY A C 5
ATOM 5687 O O . GLY A 1 74 ? 62.420 6.407 -16.808 1.00 12.34 74 GLY A O 5
ATOM 5691 N N . HIS A 1 75 ? 61.147 8.213 -17.242 1.00 33.33 75 HIS A N 5
ATOM 5692 C CA . HIS A 1 75 ? 62.273 9.042 -17.659 1.00 2.15 75 HIS A CA 5
ATOM 5693 C C . HIS A 1 75 ? 61.940 10.523 -17.518 1.00 64.01 75 HIS A C 5
ATOM 5694 O O . HIS A 1 75 ? 61.704 11.215 -18.507 1.00 5.40 75 HIS A O 5
ATOM 5708 N N . GLY A 1 76 ? 61.920 11.006 -16.278 1.00 51.24 76 GLY A N 5
ATOM 5709 C CA . GLY A 1 76 ? 61.613 12.401 -16.030 1.00 72.32 76 GLY A CA 5
ATOM 5710 C C . GLY A 1 76 ? 60.164 12.615 -15.638 1.00 3.42 76 GLY A C 5
ATOM 5711 O O . GLY A 1 76 ? 59.666 13.741 -15.669 1.00 34.42 76 GLY A O 5
ATOM 5715 N N . TYR A 1 77 ? 59.485 11.533 -15.273 1.00 11.44 77 TYR A N 5
ATOM 5716 C CA . TYR A 1 77 ? 58.084 11.608 -14.878 1.00 65.45 77 TYR A CA 5
ATOM 5717 C C . TYR A 1 77 ? 57.727 10.474 -13.922 1.00 21.42 77 TYR A C 5
ATOM 5718 O O . TYR A 1 77 ? 58.137 9.331 -14.115 1.00 3.30 77 TYR A O 5
ATOM 5736 N N . GLY A 1 78 ? 56.958 10.801 -12.887 1.00 31.14 78 GLY A N 5
ATOM 5737 C CA . GLY A 1 78 ? 56.556 9.801 -11.916 1.00 31.14 78 GLY A CA 5
ATOM 5738 C C . GLY A 1 78 ? 55.144 10.017 -11.410 1.00 41.10 78 GLY A C 5
ATOM 5739 O O . GLY A 1 78 ? 54.472 10.966 -11.815 1.00 5.04 78 GLY A O 5
ATOM 5743 N N . GLU A 1 79 ? 54.694 9.135 -10.524 1.00 33.23 79 GLU A N 5
ATOM 5744 C CA . GLU A 1 79 ? 53.349 9.234 -9.965 1.00 34.42 79 GLU A CA 5
ATOM 5745 C C . GLU A 1 79 ? 53.389 9.163 -8.440 1.00 54.51 79 GLU A C 5
ATOM 5746 O O . GLU A 1 79 ? 54.415 8.833 -7.850 1.00 50.02 79 GLU A O 5
ATOM 5758 N N . CYS A 1 80 ? 52.261 9.478 -7.812 1.00 4.35 80 CYS A N 5
ATOM 5759 C CA . CYS A 1 80 ? 52.163 9.453 -6.357 1.00 75.42 80 CYS A CA 5
ATOM 5760 C C . CYS A 1 80 ? 52.334 8.033 -5.825 1.00 2.02 80 CYS A C 5
ATOM 5761 O O . CYS A 1 80 ? 51.899 7.068 -6.452 1.00 33.01 80 CYS A O 5
ATOM 5768 N N . SER A 1 81 ? 52.972 7.913 -4.665 1.00 23.04 81 SER A N 5
ATOM 5769 C CA . SER A 1 81 ? 53.204 6.612 -4.051 1.00 14.33 81 SER A CA 5
ATOM 5770 C C . SER A 1 81 ? 53.125 6.707 -2.529 1.00 14.23 81 SER A C 5
ATOM 5771 O O . SER A 1 81 ? 53.666 7.634 -1.926 1.00 14.21 81 SER A O 5
ATOM 5779 N N . LYS A 1 82 ? 52.449 5.742 -1.917 1.00 30.40 82 LYS A N 5
ATOM 5780 C CA . LYS A 1 82 ? 52.300 5.715 -0.466 1.00 53.43 82 LYS A CA 5
ATOM 5781 C C . LYS A 1 82 ? 53.644 5.480 0.215 1.00 64.50 82 LYS A C 5
ATOM 5782 O O . LYS A 1 82 ? 53.911 4.393 0.726 1.00 4.21 82 LYS A O 5
ATOM 5801 N N . SER A 1 1 ? 12.834 -16.214 11.615 1.00 73.11 1 SER A N 6
ATOM 5802 C CA . SER A 1 1 ? 12.170 -16.243 10.316 1.00 52.13 1 SER A CA 6
ATOM 5803 C C . SER A 1 1 ? 12.869 -15.315 9.328 1.00 73.05 1 SER A C 6
ATOM 5804 O O . SER A 1 1 ? 13.552 -15.769 8.411 1.00 43.25 1 SER A O 6
ATOM 5812 N N . ALA A 1 2 ? 12.692 -14.013 9.522 1.00 25.14 2 ALA A N 6
ATOM 5813 C CA . ALA A 1 2 ? 13.308 -13.020 8.648 1.00 4.35 2 ALA A CA 6
ATOM 5814 C C . ALA A 1 2 ? 14.781 -12.826 8.990 1.00 72.42 2 ALA A C 6
ATOM 5815 O O . ALA A 1 2 ? 15.155 -12.780 10.161 1.00 53.43 2 ALA A O 6
ATOM 5822 N N . VAL A 1 3 ? 15.613 -12.713 7.959 1.00 23.15 3 VAL A N 6
ATOM 5823 C CA . VAL A 1 3 ? 17.045 -12.525 8.150 1.00 75.31 3 VAL A CA 6
ATOM 5824 C C . VAL A 1 3 ? 17.367 -11.074 8.491 1.00 61.41 3 VAL A C 6
ATOM 5825 O O . VAL A 1 3 ? 16.711 -10.150 8.006 1.00 14.30 3 VAL A O 6
ATOM 5838 N N . LEU A 1 4 ? 18.381 -10.879 9.327 1.00 2.44 4 LEU A N 6
ATOM 5839 C CA . LEU A 1 4 ? 18.791 -9.540 9.734 1.00 42.34 4 LEU A CA 6
ATOM 5840 C C . LEU A 1 4 ? 19.196 -8.704 8.524 1.00 75.54 4 LEU A C 6
ATOM 5841 O O . LEU A 1 4 ? 19.901 -9.181 7.635 1.00 20.53 4 LEU A O 6
ATOM 5857 N N . TRP A 1 5 ? 18.746 -7.455 8.498 1.00 54.31 5 TRP A N 6
ATOM 5858 C CA . TRP A 1 5 ? 19.064 -6.550 7.398 1.00 13.01 5 TRP A CA 6
ATOM 5859 C C . TRP A 1 5 ? 20.564 -6.521 7.134 1.00 73.25 5 TRP A C 6
ATOM 5860 O O . TRP A 1 5 ? 21.369 -6.555 8.064 1.00 23.42 5 TRP A O 6
ATOM 5881 N N . ASN A 1 6 ? 20.936 -6.459 5.859 1.00 45.05 6 ASN A N 6
ATOM 5882 C CA . ASN A 1 6 ? 22.342 -6.425 5.473 1.00 51.42 6 ASN A CA 6
ATOM 5883 C C . ASN A 1 6 ? 22.827 -4.989 5.313 1.00 62.41 6 ASN A C 6
ATOM 5884 O O . ASN A 1 6 ? 22.029 -4.069 5.136 1.00 64.35 6 ASN A O 6
ATOM 5895 N N . GLN A 1 7 ? 24.143 -4.803 5.375 1.00 55.41 7 GLN A N 6
ATOM 5896 C CA . GLN A 1 7 ? 24.735 -3.479 5.238 1.00 53.02 7 GLN A CA 6
ATOM 5897 C C . GLN A 1 7 ? 24.263 -2.801 3.956 1.00 73.21 7 GLN A C 6
ATOM 5898 O O . GLN A 1 7 ? 23.884 -1.630 3.964 1.00 4.01 7 GLN A O 6
ATOM 5912 N N . GLN A 1 8 ? 24.289 -3.547 2.855 1.00 74.13 8 GLN A N 6
ATOM 5913 C CA . GLN A 1 8 ? 23.864 -3.017 1.564 1.00 51.12 8 GLN A CA 6
ATOM 5914 C C . GLN A 1 8 ? 23.635 -4.144 0.563 1.00 73.52 8 GLN A C 6
ATOM 5915 O O . GLN A 1 8 ? 24.313 -5.170 0.603 1.00 45.12 8 GLN A O 6
ATOM 5929 N N . TYR A 1 9 ? 22.677 -3.945 -0.335 1.00 60.22 9 TYR A N 6
ATOM 5930 C CA . TYR A 1 9 ? 22.357 -4.945 -1.346 1.00 72.40 9 TYR A CA 6
ATOM 5931 C C . TYR A 1 9 ? 22.453 -4.352 -2.748 1.00 4.12 9 TYR A C 6
ATOM 5932 O O . TYR A 1 9 ? 22.885 -5.021 -3.689 1.00 45.00 9 TYR A O 6
ATOM 5950 N N . ASP A 1 10 ? 22.049 -3.095 -2.881 1.00 72.44 10 ASP A N 6
ATOM 5951 C CA . ASP A 1 10 ? 22.091 -2.409 -4.167 1.00 53.55 10 ASP A CA 6
ATOM 5952 C C . ASP A 1 10 ? 23.528 -2.071 -4.557 1.00 44.24 10 ASP A C 6
ATOM 5953 O O . ASP A 1 10 ? 24.431 -2.102 -3.722 1.00 70.40 10 ASP A O 6
ATOM 5962 N N . LYS A 1 11 ? 23.730 -1.751 -5.831 1.00 11.11 11 LYS A N 6
ATOM 5963 C CA . LYS A 1 11 ? 25.055 -1.408 -6.332 1.00 45.20 11 LYS A CA 6
ATOM 5964 C C . LYS A 1 11 ? 25.670 -0.275 -5.514 1.00 1.20 11 LYS A C 6
ATOM 5965 O O . LYS A 1 11 ? 25.019 0.296 -4.638 1.00 64.04 11 LYS A O 6
ATOM 5984 N N . THR A 1 12 ? 26.927 0.044 -5.806 1.00 13.54 12 THR A N 6
ATOM 5985 C CA . THR A 1 12 ? 27.628 1.109 -5.098 1.00 4.01 12 THR A CA 6
ATOM 5986 C C . THR A 1 12 ? 26.918 2.446 -5.274 1.00 31.01 12 THR A C 6
ATOM 5987 O O . THR A 1 12 ? 26.848 2.982 -6.381 1.00 72.23 12 THR A O 6
ATOM 5998 N N . VAL A 1 13 ? 26.394 2.982 -4.177 1.00 11.12 13 VAL A N 6
ATOM 5999 C CA . VAL A 1 13 ? 25.693 4.259 -4.211 1.00 34.51 13 VAL A CA 6
ATOM 6000 C C . VAL A 1 13 ? 26.558 5.377 -3.641 1.00 32.12 13 VAL A C 6
ATOM 6001 O O . VAL A 1 13 ? 27.384 5.149 -2.757 1.00 14.35 13 VAL A O 6
ATOM 6014 N N . CYS A 1 14 ? 26.364 6.588 -4.154 1.00 43.12 14 CYS A N 6
ATOM 6015 C CA . CYS A 1 14 ? 27.127 7.744 -3.699 1.00 42.44 14 CYS A CA 6
ATOM 6016 C C . CYS A 1 14 ? 26.451 9.044 -4.124 1.00 52.42 14 CYS A C 6
ATOM 6017 O O . CYS A 1 14 ? 25.482 9.033 -4.882 1.00 44.10 14 CYS A O 6
ATOM 6024 N N . ASN A 1 15 ? 26.970 10.164 -3.630 1.00 40.43 15 ASN A N 6
ATOM 6025 C CA . ASN A 1 15 ? 26.416 11.472 -3.958 1.00 3.45 15 ASN A CA 6
ATOM 6026 C C . ASN A 1 15 ? 27.498 12.396 -4.510 1.00 72.01 15 ASN A C 6
ATOM 6027 O O . ASN A 1 15 ? 28.648 12.347 -4.077 1.00 51.21 15 ASN A O 6
ATOM 6038 N N . GLN A 1 16 ? 27.118 13.240 -5.464 1.00 21.42 16 GLN A N 6
ATOM 6039 C CA . GLN A 1 16 ? 28.054 14.176 -6.073 1.00 63.32 16 GLN A CA 6
ATOM 6040 C C . GLN A 1 16 ? 28.347 15.343 -5.135 1.00 72.23 16 GLN A C 6
ATOM 6041 O O . GLN A 1 16 ? 27.689 15.503 -4.108 1.00 10.32 16 GLN A O 6
ATOM 6055 N N . GLU A 1 17 ? 29.336 16.154 -5.497 1.00 20.21 17 GLU A N 6
ATOM 6056 C CA . GLU A 1 17 ? 29.714 17.305 -4.686 1.00 44.34 17 GLU A CA 6
ATOM 6057 C C . GLU A 1 17 ? 28.497 18.169 -4.368 1.00 21.33 17 GLU A C 6
ATOM 6058 O O . GLU A 1 17 ? 27.644 18.398 -5.224 1.00 61.44 17 GLU A O 6
ATOM 6070 N N . GLY A 1 18 ? 28.426 18.647 -3.128 1.00 65.24 18 GLY A N 6
ATOM 6071 C CA . GLY A 1 18 ? 27.311 19.480 -2.718 1.00 22.11 18 GLY A CA 6
ATOM 6072 C C . GLY A 1 18 ? 26.422 18.797 -1.696 1.00 34.41 18 GLY A C 6
ATOM 6073 O O . GLY A 1 18 ? 25.811 19.456 -0.857 1.00 24.53 18 GLY A O 6
ATOM 6077 N N . GLU A 1 19 ? 26.348 17.471 -1.770 1.00 3.04 19 GLU A N 6
ATOM 6078 C CA . GLU A 1 19 ? 25.526 16.701 -0.846 1.00 63.11 19 GLU A CA 6
ATOM 6079 C C . GLU A 1 19 ? 26.155 16.666 0.544 1.00 4.44 19 GLU A C 6
ATOM 6080 O O . GLU A 1 19 ? 27.378 16.645 0.683 1.00 5.13 19 GLU A O 6
ATOM 6092 N N . PHE A 1 20 ? 25.310 16.662 1.570 1.00 3.42 20 PHE A N 6
ATOM 6093 C CA . PHE A 1 20 ? 25.782 16.633 2.949 1.00 2.01 20 PHE A CA 6
ATOM 6094 C C . PHE A 1 20 ? 26.272 15.238 3.326 1.00 70.14 20 PHE A C 6
ATOM 6095 O O . PHE A 1 20 ? 25.935 14.251 2.671 1.00 3.52 20 PHE A O 6
ATOM 6112 N N . CYS A 1 21 ? 27.069 15.164 4.387 1.00 34.20 21 CYS A N 6
ATOM 6113 C CA . CYS A 1 21 ? 27.607 13.892 4.852 1.00 60.11 21 CYS A CA 6
ATOM 6114 C C . CYS A 1 21 ? 27.108 13.571 6.259 1.00 34.23 21 CYS A C 6
ATOM 6115 O O . CYS A 1 21 ? 27.324 14.341 7.195 1.00 61.12 21 CYS A O 6
ATOM 6122 N N . SER A 1 22 ? 26.440 12.431 6.399 1.00 32.04 22 SER A N 6
ATOM 6123 C CA . SER A 1 22 ? 25.907 12.010 7.688 1.00 34.41 22 SER A CA 6
ATOM 6124 C C . SER A 1 22 ? 27.026 11.842 8.711 1.00 44.53 22 SER A C 6
ATOM 6125 O O . SER A 1 22 ? 28.197 11.709 8.351 1.00 64.11 22 SER A O 6
ATOM 6133 N N . LYS A 1 23 ? 26.659 11.848 9.987 1.00 12.05 23 LYS A N 6
ATOM 6134 C CA . LYS A 1 23 ? 27.632 11.695 11.064 1.00 4.40 23 LYS A CA 6
ATOM 6135 C C . LYS A 1 23 ? 27.936 10.222 11.317 1.00 32.54 23 LYS A C 6
ATOM 6136 O O . LYS A 1 23 ? 28.717 9.882 12.206 1.00 51.52 23 LYS A O 6
ATOM 6155 N N . SER A 1 24 ? 27.314 9.350 10.529 1.00 41.31 24 SER A N 6
ATOM 6156 C CA . SER A 1 24 ? 27.516 7.912 10.670 1.00 14.33 24 SER A CA 6
ATOM 6157 C C . SER A 1 24 ? 28.903 7.508 10.180 1.00 42.33 24 SER A C 6
ATOM 6158 O O . SER A 1 24 ? 29.410 6.442 10.526 1.00 50.54 24 SER A O 6
ATOM 6166 N N . GLY A 1 25 ? 29.514 8.370 9.372 1.00 63.14 25 GLY A N 6
ATOM 6167 C CA . GLY A 1 25 ? 30.836 8.087 8.847 1.00 74.40 25 GLY A CA 6
ATOM 6168 C C . GLY A 1 25 ? 30.811 7.727 7.376 1.00 10.11 25 GLY A C 6
ATOM 6169 O O . GLY A 1 25 ? 31.674 6.993 6.894 1.00 64.11 25 GLY A O 6
ATOM 6173 N N . VAL A 1 26 ? 29.819 8.246 6.659 1.00 13.21 26 VAL A N 6
ATOM 6174 C CA . VAL A 1 26 ? 29.685 7.975 5.231 1.00 5.11 26 VAL A CA 6
ATOM 6175 C C . VAL A 1 26 ? 30.774 8.683 4.433 1.00 11.32 26 VAL A C 6
ATOM 6176 O O . VAL A 1 26 ? 31.263 9.740 4.832 1.00 40.54 26 VAL A O 6
ATOM 6189 N N . ASP A 1 27 ? 31.150 8.093 3.304 1.00 44.45 27 ASP A N 6
ATOM 6190 C CA . ASP A 1 27 ? 32.179 8.668 2.446 1.00 42.14 27 ASP A CA 6
ATOM 6191 C C . ASP A 1 27 ? 31.603 9.061 1.091 1.00 54.34 27 ASP A C 6
ATOM 6192 O O . ASP A 1 27 ? 31.063 8.222 0.368 1.00 45.41 27 ASP A O 6
ATOM 6201 N N . CYS A 1 28 ? 31.717 10.340 0.752 1.00 41.42 28 CYS A N 6
ATOM 6202 C CA . CYS A 1 28 ? 31.207 10.845 -0.516 1.00 44.12 28 CYS A CA 6
ATOM 6203 C C . CYS A 1 28 ? 31.725 10.010 -1.683 1.00 63.31 28 CYS A C 6
ATOM 6204 O O . CYS A 1 28 ? 32.649 9.213 -1.528 1.00 73.15 28 CYS A O 6
ATOM 6211 N N . CYS A 1 29 ? 31.123 10.200 -2.853 1.00 1.54 29 CYS A N 6
ATOM 6212 C CA . CYS A 1 29 ? 31.522 9.465 -4.048 1.00 54.24 29 CYS A CA 6
ATOM 6213 C C . CYS A 1 29 ? 33.029 9.566 -4.269 1.00 32.20 29 CYS A C 6
ATOM 6214 O O . CYS A 1 29 ? 33.710 10.357 -3.619 1.00 2.31 29 CYS A O 6
ATOM 6221 N N . ALA A 1 30 ? 33.540 8.760 -5.194 1.00 33.34 30 ALA A N 6
ATOM 6222 C CA . ALA A 1 30 ? 34.965 8.760 -5.504 1.00 72.10 30 ALA A CA 6
ATOM 6223 C C . ALA A 1 30 ? 35.437 10.150 -5.917 1.00 21.32 30 ALA A C 6
ATOM 6224 O O . ALA A 1 30 ? 34.981 10.697 -6.919 1.00 11.13 30 ALA A O 6
ATOM 6231 N N . GLY A 1 31 ? 36.352 10.716 -5.135 1.00 34.52 31 GLY A N 6
ATOM 6232 C CA . GLY A 1 31 ? 36.869 12.037 -5.435 1.00 53.24 31 GLY A CA 6
ATOM 6233 C C . GLY A 1 31 ? 36.074 13.138 -4.762 1.00 35.21 31 GLY A C 6
ATOM 6234 O O . GLY A 1 31 ? 36.069 14.281 -5.222 1.00 13.11 31 GLY A O 6
ATOM 6238 N N . LEU A 1 32 ? 35.398 12.795 -3.672 1.00 20.14 32 LEU A N 6
ATOM 6239 C CA . LEU A 1 32 ? 34.593 13.763 -2.934 1.00 44.02 32 LEU A CA 6
ATOM 6240 C C . LEU A 1 32 ? 34.845 13.650 -1.434 1.00 44.02 32 LEU A C 6
ATOM 6241 O O . LEU A 1 32 ? 35.033 12.554 -0.907 1.00 41.20 32 LEU A O 6
ATOM 6257 N N . SER A 1 33 ? 34.844 14.791 -0.752 1.00 54.13 33 SER A N 6
ATOM 6258 C CA . SER A 1 33 ? 35.074 14.820 0.688 1.00 52.13 33 SER A CA 6
ATOM 6259 C C . SER A 1 33 ? 34.443 16.061 1.314 1.00 12.14 33 SER A C 6
ATOM 6260 O O . SER A 1 33 ? 34.470 17.146 0.733 1.00 34.42 33 SER A O 6
ATOM 6268 N N . CYS A 1 34 ? 33.874 15.892 2.502 1.00 24.42 34 CYS A N 6
ATOM 6269 C CA . CYS A 1 34 ? 33.236 16.996 3.209 1.00 21.31 34 CYS A CA 6
ATOM 6270 C C . CYS A 1 34 ? 34.267 18.031 3.646 1.00 24.24 34 CYS A C 6
ATOM 6271 O O . CYS A 1 34 ? 34.937 17.864 4.665 1.00 53.22 34 CYS A O 6
ATOM 6278 N N . ARG A 1 35 ? 34.389 19.103 2.869 1.00 12.14 35 ARG A N 6
ATOM 6279 C CA . ARG A 1 35 ? 35.338 20.165 3.175 1.00 51.14 35 ARG A CA 6
ATOM 6280 C C . ARG A 1 35 ? 34.613 21.478 3.459 1.00 70.51 35 ARG A C 6
ATOM 6281 O O . ARG A 1 35 ? 34.654 21.993 4.576 1.00 50.02 35 ARG A O 6
ATOM 6302 N N . LYS A 1 36 ? 33.950 22.014 2.439 1.00 23.34 36 LYS A N 6
ATOM 6303 C CA . LYS A 1 36 ? 33.214 23.265 2.578 1.00 33.43 36 LYS A CA 6
ATOM 6304 C C . LYS A 1 36 ? 32.270 23.211 3.775 1.00 24.44 36 LYS A C 6
ATOM 6305 O O . LYS A 1 36 ? 31.207 22.592 3.712 1.00 52.51 36 LYS A O 6
ATOM 6324 N N . TYR A 1 37 ? 32.662 23.864 4.863 1.00 2.51 37 TYR A N 6
ATOM 6325 C CA . TYR A 1 37 ? 31.851 23.890 6.074 1.00 11.51 37 TYR A CA 6
ATOM 6326 C C . TYR A 1 37 ? 31.304 25.289 6.333 1.00 3.53 37 TYR A C 6
ATOM 6327 O O . TYR A 1 37 ? 32.019 26.282 6.202 1.00 71.33 37 TYR A O 6
ATOM 6345 N N . ASN A 1 38 ? 30.030 25.360 6.703 1.00 23.13 38 ASN A N 6
ATOM 6346 C CA . ASN A 1 38 ? 29.384 26.638 6.983 1.00 20.42 38 ASN A CA 6
ATOM 6347 C C . ASN A 1 38 ? 29.606 27.055 8.433 1.00 62.55 38 ASN A C 6
ATOM 6348 O O . ASN A 1 38 ? 30.404 26.448 9.149 1.00 10.00 38 ASN A O 6
ATOM 6359 N N . LEU A 1 39 ? 28.893 28.090 8.861 1.00 10.55 39 LEU A N 6
ATOM 6360 C CA . LEU A 1 39 ? 29.010 28.588 10.227 1.00 0.14 39 LEU A CA 6
ATOM 6361 C C . LEU A 1 39 ? 28.344 27.633 11.213 1.00 63.41 39 LEU A C 6
ATOM 6362 O O . LEU A 1 39 ? 28.907 27.317 12.262 1.00 21.05 39 LEU A O 6
ATOM 6378 N N . MET A 1 40 ? 27.146 27.177 10.869 1.00 32.04 40 MET A N 6
ATOM 6379 C CA . MET A 1 40 ? 26.404 26.255 11.722 1.00 70.30 40 MET A CA 6
ATOM 6380 C C . MET A 1 40 ? 27.099 24.899 11.789 1.00 10.43 40 MET A C 6
ATOM 6381 O O . MET A 1 40 ? 26.937 24.156 12.756 1.00 41.32 40 MET A O 6
ATOM 6395 N N . GLY A 1 41 ? 27.871 24.583 10.754 1.00 64.41 41 GLY A N 6
ATOM 6396 C CA . GLY A 1 41 ? 28.578 23.316 10.716 1.00 42.42 41 GLY A CA 6
ATOM 6397 C C . GLY A 1 41 ? 27.908 22.306 9.806 1.00 24.32 41 GLY A C 6
ATOM 6398 O O . GLY A 1 41 ? 27.933 21.104 10.074 1.00 74.24 41 GLY A O 6
ATOM 6402 N N . TYR A 1 42 ? 27.308 22.793 8.725 1.00 74.32 42 TYR A N 6
ATOM 6403 C CA . TYR A 1 42 ? 26.625 21.926 7.774 1.00 53.42 42 TYR A CA 6
ATOM 6404 C C . TYR A 1 42 ? 27.598 20.931 7.147 1.00 4.42 42 TYR A C 6
ATOM 6405 O O . TYR A 1 42 ? 27.530 19.731 7.406 1.00 75.10 42 TYR A O 6
ATOM 6423 N N . GLY A 1 43 ? 28.505 21.441 6.320 1.00 23.43 43 GLY A N 6
ATOM 6424 C CA . GLY A 1 43 ? 29.480 20.587 5.669 1.00 44.45 43 GLY A CA 6
ATOM 6425 C C . GLY A 1 43 ? 28.883 19.791 4.527 1.00 43.45 43 GLY A C 6
ATOM 6426 O O . GLY A 1 43 ? 27.835 19.163 4.678 1.00 11.44 43 GLY A O 6
ATOM 6430 N N . VAL A 1 44 ? 29.550 19.816 3.377 1.00 15.44 44 VAL A N 6
ATOM 6431 C CA . VAL A 1 44 ? 29.078 19.091 2.203 1.00 34.23 44 VAL A CA 6
ATOM 6432 C C . VAL A 1 44 ? 30.245 18.583 1.365 1.00 41.44 44 VAL A C 6
ATOM 6433 O O . VAL A 1 44 ? 31.360 19.096 1.457 1.00 32.15 44 VAL A O 6
ATOM 6446 N N . CYS A 1 45 ? 29.981 17.571 0.545 1.00 32.15 45 CYS A N 6
ATOM 6447 C CA . CYS A 1 45 ? 31.009 16.991 -0.310 1.00 11.11 45 CYS A CA 6
ATOM 6448 C C . CYS A 1 45 ? 31.676 18.066 -1.164 1.00 40.15 45 CYS A C 6
ATOM 6449 O O . CYS A 1 45 ? 31.084 19.109 -1.442 1.00 4.13 45 CYS A O 6
ATOM 6456 N N . ALA A 1 46 ? 32.911 17.804 -1.575 1.00 52.34 46 ALA A N 6
ATOM 6457 C CA . ALA A 1 46 ? 33.659 18.746 -2.399 1.00 1.31 46 ALA A CA 6
ATOM 6458 C C . ALA A 1 46 ? 34.815 18.055 -3.114 1.00 13.04 46 ALA A C 6
ATOM 6459 O O . ALA A 1 46 ? 35.626 17.375 -2.486 1.00 12.35 46 ALA A O 6
ATOM 6466 N N . ALA A 1 47 ? 34.885 18.236 -4.428 1.00 14.44 47 ALA A N 6
ATOM 6467 C CA . ALA A 1 47 ? 35.944 17.631 -5.226 1.00 72.33 47 ALA A CA 6
ATOM 6468 C C . ALA A 1 47 ? 37.319 17.959 -4.654 1.00 70.11 47 ALA A C 6
ATOM 6469 O O . ALA A 1 47 ? 37.725 19.119 -4.614 1.00 53.34 47 ALA A O 6
ATOM 6476 N N . GLN A 1 48 ? 38.030 16.926 -4.211 1.00 32.33 48 GLN A N 6
ATOM 6477 C CA . GLN A 1 48 ? 39.360 17.105 -3.639 1.00 64.53 48 GLN A CA 6
ATOM 6478 C C . GLN A 1 48 ? 40.292 17.792 -4.631 1.00 44.44 48 GLN A C 6
ATOM 6479 O O . GLN A 1 48 ? 40.004 17.858 -5.827 1.00 71.42 48 GLN A O 6
ATOM 6493 N N . THR A 1 49 ? 41.412 18.303 -4.128 1.00 61.23 49 THR A N 6
ATOM 6494 C CA . THR A 1 49 ? 42.385 18.987 -4.970 1.00 43.30 49 THR A CA 6
ATOM 6495 C C . THR A 1 49 ? 43.697 18.213 -5.033 1.00 64.12 49 THR A C 6
ATOM 6496 O O . THR A 1 49 ? 44.371 18.197 -6.063 1.00 53.11 49 THR A O 6
ATOM 6507 N N . CYS A 1 50 ? 44.052 17.569 -3.926 1.00 13.21 50 CYS A N 6
ATOM 6508 C CA . CYS A 1 50 ? 45.284 16.793 -3.856 1.00 2.22 50 CYS A CA 6
ATOM 6509 C C . CYS A 1 50 ? 45.237 15.609 -4.820 1.00 62.53 50 CYS A C 6
ATOM 6510 O O . CYS A 1 50 ? 44.180 15.023 -5.046 1.00 20.42 50 CYS A O 6
ATOM 6517 N N . SER A 1 51 ? 46.390 15.266 -5.383 1.00 62.22 51 SER A N 6
ATOM 6518 C CA . SER A 1 51 ? 46.480 14.155 -6.324 1.00 14.52 51 SER A CA 6
ATOM 6519 C C . SER A 1 51 ? 46.295 12.821 -5.609 1.00 13.40 51 SER A C 6
ATOM 6520 O O . SER A 1 51 ? 46.733 12.649 -4.472 1.00 3.31 51 SER A O 6
ATOM 6528 N N . GLU A 1 52 ? 45.642 11.881 -6.285 1.00 23.23 52 GLU A N 6
ATOM 6529 C CA . GLU A 1 52 ? 45.398 10.562 -5.714 1.00 24.51 52 GLU A CA 6
ATOM 6530 C C . GLU A 1 52 ? 46.654 9.697 -5.782 1.00 21.34 52 GLU A C 6
ATOM 6531 O O . GLU A 1 52 ? 47.612 10.033 -6.476 1.00 42.43 52 GLU A O 6
ATOM 6543 N N . GLU A 1 53 ? 46.639 8.584 -5.056 1.00 41.54 53 GLU A N 6
ATOM 6544 C CA . GLU A 1 53 ? 47.778 7.674 -5.032 1.00 44.05 53 GLU A CA 6
ATOM 6545 C C . GLU A 1 53 ? 47.838 6.846 -6.314 1.00 65.52 53 GLU A C 6
ATOM 6546 O O . GLU A 1 53 ? 46.875 6.173 -6.676 1.00 1.24 53 GLU A O 6
ATOM 6558 N N . GLY A 1 54 ? 48.979 6.900 -6.994 1.00 45.41 54 GLY A N 6
ATOM 6559 C CA . GLY A 1 54 ? 49.145 6.152 -8.226 1.00 43.32 54 GLY A CA 6
ATOM 6560 C C . GLY A 1 54 ? 49.080 7.036 -9.455 1.00 53.22 54 GLY A C 6
ATOM 6561 O O . GLY A 1 54 ? 49.582 6.673 -10.519 1.00 13.42 54 GLY A O 6
ATOM 6565 N N . THR A 1 55 ? 48.459 8.203 -9.309 1.00 41.11 55 THR A N 6
ATOM 6566 C CA . THR A 1 55 ? 48.328 9.142 -10.417 1.00 54.03 55 THR A CA 6
ATOM 6567 C C . THR A 1 55 ? 49.634 9.887 -10.664 1.00 33.40 55 THR A C 6
ATOM 6568 O O . THR A 1 55 ? 50.385 10.169 -9.730 1.00 11.32 55 THR A O 6
ATOM 6579 N N . PHE A 1 56 ? 49.899 10.206 -11.926 1.00 21.34 56 PHE A N 6
ATOM 6580 C CA . PHE A 1 56 ? 51.117 10.919 -12.296 1.00 52.21 56 PHE A CA 6
ATOM 6581 C C . PHE A 1 56 ? 51.153 12.302 -11.652 1.00 24.23 56 PHE A C 6
ATOM 6582 O O . PHE A 1 56 ? 50.157 13.028 -11.658 1.00 42.43 56 PHE A O 6
ATOM 6599 N N . CYS A 1 57 ? 52.306 12.660 -11.096 1.00 54.13 57 CYS A N 6
ATOM 6600 C CA . CYS A 1 57 ? 52.473 13.954 -10.448 1.00 54.10 57 CYS A CA 6
ATOM 6601 C C . CYS A 1 57 ? 53.821 14.572 -10.806 1.00 61.23 57 CYS A C 6
ATOM 6602 O O . CYS A 1 57 ? 54.634 13.956 -11.494 1.00 75.44 57 CYS A O 6
ATOM 6609 N N . SER A 1 58 ? 54.051 15.793 -10.334 1.00 74.30 58 SER A N 6
ATOM 6610 C CA . SER A 1 58 ? 55.298 16.497 -10.607 1.00 11.24 58 SER A CA 6
ATOM 6611 C C . SER A 1 58 ? 56.349 16.171 -9.550 1.00 30.51 58 SER A C 6
ATOM 6612 O O . SER A 1 58 ? 56.230 16.577 -8.394 1.00 63.10 58 SER A O 6
ATOM 6620 N N . LEU A 1 59 ? 57.377 15.433 -9.955 1.00 25.50 59 LEU A N 6
ATOM 6621 C CA . LEU A 1 59 ? 58.450 15.051 -9.044 1.00 65.54 59 LEU A CA 6
ATOM 6622 C C . LEU A 1 59 ? 59.176 16.282 -8.511 1.00 11.12 59 LEU A C 6
ATOM 6623 O O . LEU A 1 59 ? 59.692 16.275 -7.394 1.00 3.24 59 LEU A O 6
ATOM 6639 N N . SER A 1 60 ? 59.210 17.338 -9.317 1.00 22.22 60 SER A N 6
ATOM 6640 C CA . SER A 1 60 ? 59.875 18.577 -8.927 1.00 13.32 60 SER A CA 6
ATOM 6641 C C . SER A 1 60 ? 59.137 19.249 -7.773 1.00 22.13 60 SER A C 6
ATOM 6642 O O . SER A 1 60 ? 59.736 19.968 -6.973 1.00 54.41 60 SER A O 6
ATOM 6650 N N . ASP A 1 61 ? 57.832 19.010 -7.696 1.00 33.23 61 ASP A N 6
ATOM 6651 C CA . ASP A 1 61 ? 57.011 19.590 -6.639 1.00 74.32 61 ASP A CA 6
ATOM 6652 C C . ASP A 1 61 ? 55.828 18.684 -6.310 1.00 22.24 61 ASP A C 6
ATOM 6653 O O . ASP A 1 61 ? 54.823 18.676 -7.022 1.00 15.21 61 ASP A O 6
ATOM 6662 N N . SER A 1 62 ? 55.956 17.921 -5.230 1.00 32.11 62 SER A N 6
ATOM 6663 C CA . SER A 1 62 ? 54.900 17.007 -4.810 1.00 2.31 62 SER A CA 6
ATOM 6664 C C . SER A 1 62 ? 53.557 17.728 -4.734 1.00 64.24 62 SER A C 6
ATOM 6665 O O . SER A 1 62 ? 53.461 18.830 -4.195 1.00 24.22 62 SER A O 6
ATOM 6673 N N . ASP A 1 63 ? 52.523 17.097 -5.278 1.00 3.42 63 ASP A N 6
ATOM 6674 C CA . ASP A 1 63 ? 51.184 17.676 -5.272 1.00 2.35 63 ASP A CA 6
ATOM 6675 C C . ASP A 1 63 ? 50.134 16.612 -4.966 1.00 24.52 63 ASP A C 6
ATOM 6676 O O . ASP A 1 63 ? 49.020 16.655 -5.490 1.00 75.34 63 ASP A O 6
ATOM 6685 N N . CYS A 1 64 ? 50.497 15.659 -4.116 1.00 65.54 64 CYS A N 6
ATOM 6686 C CA . CYS A 1 64 ? 49.587 14.583 -3.739 1.00 35.21 64 CYS A CA 6
ATOM 6687 C C . CYS A 1 64 ? 49.011 14.820 -2.346 1.00 1.13 64 CYS A C 6
ATOM 6688 O O . CYS A 1 64 ? 49.421 15.741 -1.640 1.00 20.53 64 CYS A O 6
ATOM 6695 N N . CYS A 1 65 ? 48.058 13.980 -1.956 1.00 34.45 65 CYS A N 6
ATOM 6696 C CA . CYS A 1 65 ? 47.424 14.097 -0.648 1.00 3.01 65 CYS A CA 6
ATOM 6697 C C . CYS A 1 65 ? 48.427 13.821 0.470 1.00 52.31 65 CYS A C 6
ATOM 6698 O O . CYS A 1 65 ? 49.594 13.529 0.211 1.00 61.23 65 CYS A O 6
ATOM 6705 N N . SER A 1 66 ? 47.962 13.917 1.711 1.00 52.41 66 SER A N 6
ATOM 6706 C CA . SER A 1 66 ? 48.819 13.681 2.867 1.00 11.01 66 SER A CA 6
ATOM 6707 C C . SER A 1 66 ? 49.196 12.207 2.973 1.00 34.45 66 SER A C 6
ATOM 6708 O O . SER A 1 66 ? 48.344 11.353 3.217 1.00 33.14 66 SER A O 6
ATOM 6716 N N . GLY A 1 67 ? 50.480 11.916 2.788 1.00 61.03 67 GLY A N 6
ATOM 6717 C CA . GLY A 1 67 ? 50.948 10.545 2.866 1.00 74.44 67 GLY A CA 6
ATOM 6718 C C . GLY A 1 67 ? 51.274 9.965 1.504 1.00 74.23 67 GLY A C 6
ATOM 6719 O O . GLY A 1 67 ? 51.350 8.746 1.342 1.00 73.03 67 GLY A O 6
ATOM 6723 N N . LEU A 1 68 ? 51.465 10.838 0.521 1.00 5.43 68 LEU A N 6
ATOM 6724 C CA . LEU A 1 68 ? 51.782 10.405 -0.834 1.00 2.00 68 LEU A CA 6
ATOM 6725 C C . LEU A 1 68 ? 53.023 11.122 -1.359 1.00 72.05 68 LEU A C 6
ATOM 6726 O O . LEU A 1 68 ? 53.114 12.349 -1.303 1.00 34.21 68 LEU A O 6
ATOM 6742 N N . LYS A 1 69 ? 53.976 10.350 -1.870 1.00 25.25 69 LYS A N 6
ATOM 6743 C CA . LYS A 1 69 ? 55.210 10.909 -2.406 1.00 64.14 69 LYS A CA 6
ATOM 6744 C C . LYS A 1 69 ? 55.358 10.576 -3.887 1.00 0.14 69 LYS A C 6
ATOM 6745 O O . LYS A 1 69 ? 55.152 9.436 -4.301 1.00 40.41 69 LYS A O 6
ATOM 6764 N N . CYS A 1 70 ? 55.718 11.580 -4.682 1.00 2.14 70 CYS A N 6
ATOM 6765 C CA . CYS A 1 70 ? 55.895 11.395 -6.117 1.00 74.02 70 CYS A CA 6
ATOM 6766 C C . CYS A 1 70 ? 57.184 10.635 -6.411 1.00 13.12 70 CYS A C 6
ATOM 6767 O O . CYS A 1 70 ? 58.280 11.192 -6.333 1.00 23.43 70 CYS A O 6
ATOM 6774 N N . LYS A 1 71 ? 57.048 9.357 -6.752 1.00 45.15 71 LYS A N 6
ATOM 6775 C CA . LYS A 1 71 ? 58.200 8.519 -7.060 1.00 40.52 71 LYS A CA 6
ATOM 6776 C C . LYS A 1 71 ? 58.396 8.397 -8.567 1.00 3.25 71 LYS A C 6
ATOM 6777 O O . LYS A 1 71 ? 57.570 7.808 -9.264 1.00 40.52 71 LYS A O 6
ATOM 6796 N N . ARG A 1 72 ? 59.495 8.955 -9.064 1.00 64.31 72 ARG A N 6
ATOM 6797 C CA . ARG A 1 72 ? 59.799 8.908 -10.489 1.00 33.10 72 ARG A CA 6
ATOM 6798 C C . ARG A 1 72 ? 59.628 7.493 -11.035 1.00 14.14 72 ARG A C 6
ATOM 6799 O O . ARG A 1 72 ? 60.239 6.548 -10.538 1.00 64.23 72 ARG A O 6
ATOM 6820 N N . ARG A 1 73 ? 58.792 7.357 -12.059 1.00 63.53 73 ARG A N 6
ATOM 6821 C CA . ARG A 1 73 ? 58.539 6.059 -12.671 1.00 51.31 73 ARG A CA 6
ATOM 6822 C C . ARG A 1 73 ? 58.585 6.156 -14.194 1.00 42.45 73 ARG A C 6
ATOM 6823 O O . ARG A 1 73 ? 57.561 6.363 -14.843 1.00 73.23 73 ARG A O 6
ATOM 6844 N N . GLY A 1 74 ? 59.781 6.006 -14.755 1.00 54.12 74 GLY A N 6
ATOM 6845 C CA . GLY A 1 74 ? 59.937 6.083 -16.197 1.00 74.42 74 GLY A CA 6
ATOM 6846 C C . GLY A 1 74 ? 61.197 6.819 -16.605 1.00 32.13 74 GLY A C 6
ATOM 6847 O O . GLY A 1 74 ? 62.292 6.255 -16.580 1.00 12.34 74 GLY A O 6
ATOM 6851 N N . HIS A 1 75 ? 61.044 8.085 -16.983 1.00 33.33 75 HIS A N 6
ATOM 6852 C CA . HIS A 1 75 ? 62.180 8.900 -17.400 1.00 2.15 75 HIS A CA 6
ATOM 6853 C C . HIS A 1 75 ? 61.866 10.386 -17.249 1.00 64.01 75 HIS A C 6
ATOM 6854 O O . HIS A 1 75 ? 61.613 11.080 -18.232 1.00 5.40 75 HIS A O 6
ATOM 6868 N N . GLY A 1 76 ? 61.885 10.867 -16.009 1.00 51.24 76 GLY A N 6
ATOM 6869 C CA . GLY A 1 76 ? 61.600 12.267 -15.752 1.00 72.32 76 GLY A CA 6
ATOM 6870 C C . GLY A 1 76 ? 60.151 12.503 -15.376 1.00 3.42 76 GLY A C 6
ATOM 6871 O O . GLY A 1 76 ? 59.672 13.637 -15.409 1.00 34.42 76 GLY A O 6
ATOM 6875 N N . TYR A 1 77 ? 59.450 11.432 -15.023 1.00 11.44 77 TYR A N 6
ATOM 6876 C CA . TYR A 1 77 ? 58.045 11.529 -14.646 1.00 65.45 77 TYR A CA 6
ATOM 6877 C C . TYR A 1 77 ? 57.658 10.399 -13.696 1.00 21.42 77 TYR A C 6
ATOM 6878 O O . TYR A 1 77 ? 58.058 9.250 -13.885 1.00 3.30 77 TYR A O 6
ATOM 6896 N N . GLY A 1 78 ? 56.875 10.733 -12.676 1.00 31.14 78 GLY A N 6
ATOM 6897 C CA . GLY A 1 78 ? 56.444 9.736 -11.713 1.00 31.14 78 GLY A CA 6
ATOM 6898 C C . GLY A 1 78 ? 55.025 9.968 -11.233 1.00 41.10 78 GLY A C 6
ATOM 6899 O O . GLY A 1 78 ? 54.374 10.928 -11.643 1.00 5.04 78 GLY A O 6
ATOM 6903 N N . GLU A 1 79 ? 54.545 9.085 -10.363 1.00 33.23 79 GLU A N 6
ATOM 6904 C CA . GLU A 1 79 ? 53.192 9.198 -9.828 1.00 34.42 79 GLU A CA 6
ATOM 6905 C C . GLU A 1 79 ? 53.199 9.115 -8.305 1.00 54.51 79 GLU A C 6
ATOM 6906 O O . GLU A 1 79 ? 54.208 8.757 -7.696 1.00 50.02 79 GLU A O 6
ATOM 6918 N N . CYS A 1 80 ? 52.068 9.450 -7.696 1.00 4.35 80 CYS A N 6
ATOM 6919 C CA . CYS A 1 80 ? 51.943 9.416 -6.243 1.00 75.42 80 CYS A CA 6
ATOM 6920 C C . CYS A 1 80 ? 52.088 7.991 -5.719 1.00 2.02 80 CYS A C 6
ATOM 6921 O O . CYS A 1 80 ? 51.646 7.036 -6.356 1.00 33.01 80 CYS A O 6
ATOM 6928 N N . SER A 1 81 ? 52.709 7.856 -4.550 1.00 23.04 81 SER A N 6
ATOM 6929 C CA . SER A 1 81 ? 52.915 6.548 -3.941 1.00 14.33 81 SER A CA 6
ATOM 6930 C C . SER A 1 81 ? 52.737 6.620 -2.427 1.00 14.23 81 SER A C 6
ATOM 6931 O O . SER A 1 81 ? 53.223 7.545 -1.776 1.00 14.21 81 SER A O 6
ATOM 6939 N N . LYS A 1 82 ? 52.034 5.638 -1.873 1.00 30.40 82 LYS A N 6
ATOM 6940 C CA . LYS A 1 82 ? 51.792 5.587 -0.437 1.00 53.43 82 LYS A CA 6
ATOM 6941 C C . LYS A 1 82 ? 53.092 5.353 0.328 1.00 64.50 82 LYS A C 6
ATOM 6942 O O . LYS A 1 82 ? 53.085 5.189 1.548 1.00 4.21 82 LYS A O 6
ATOM 6961 N N . SER A 1 1 ? 14.576 -20.823 8.849 1.00 73.11 1 SER A N 7
ATOM 6962 C CA . SER A 1 1 ? 15.420 -20.957 7.667 1.00 52.13 1 SER A CA 7
ATOM 6963 C C . SER A 1 1 ? 15.575 -19.615 6.957 1.00 73.05 1 SER A C 7
ATOM 6964 O O . SER A 1 1 ? 16.662 -19.270 6.492 1.00 43.25 1 SER A O 7
ATOM 6972 N N . ALA A 1 2 ? 14.483 -18.863 6.880 1.00 25.14 2 ALA A N 7
ATOM 6973 C CA . ALA A 1 2 ? 14.498 -17.558 6.228 1.00 4.35 2 ALA A CA 7
ATOM 6974 C C . ALA A 1 2 ? 15.449 -16.602 6.940 1.00 72.42 2 ALA A C 7
ATOM 6975 O O . ALA A 1 2 ? 15.455 -16.515 8.168 1.00 53.43 2 ALA A O 7
ATOM 6982 N N . VAL A 1 3 ? 16.252 -15.886 6.159 1.00 23.15 3 VAL A N 7
ATOM 6983 C CA . VAL A 1 3 ? 17.208 -14.934 6.715 1.00 75.31 3 VAL A CA 7
ATOM 6984 C C . VAL A 1 3 ? 16.508 -13.665 7.189 1.00 61.41 3 VAL A C 7
ATOM 6985 O O . VAL A 1 3 ? 15.531 -13.219 6.586 1.00 14.30 3 VAL A O 7
ATOM 6998 N N . LEU A 1 4 ? 17.014 -13.087 8.273 1.00 2.44 4 LEU A N 7
ATOM 6999 C CA . LEU A 1 4 ? 16.437 -11.867 8.829 1.00 42.34 4 LEU A CA 7
ATOM 7000 C C . LEU A 1 4 ? 16.411 -10.754 7.787 1.00 75.54 4 LEU A C 7
ATOM 7001 O O . LEU A 1 4 ? 17.385 -10.541 7.067 1.00 20.53 4 LEU A O 7
ATOM 7017 N N . TRP A 1 5 ? 15.290 -10.046 7.714 1.00 54.31 5 TRP A N 7
ATOM 7018 C CA . TRP A 1 5 ? 15.137 -8.952 6.763 1.00 13.01 5 TRP A CA 7
ATOM 7019 C C . TRP A 1 5 ? 16.307 -7.980 6.857 1.00 73.25 5 TRP A C 7
ATOM 7020 O O . TRP A 1 5 ? 16.7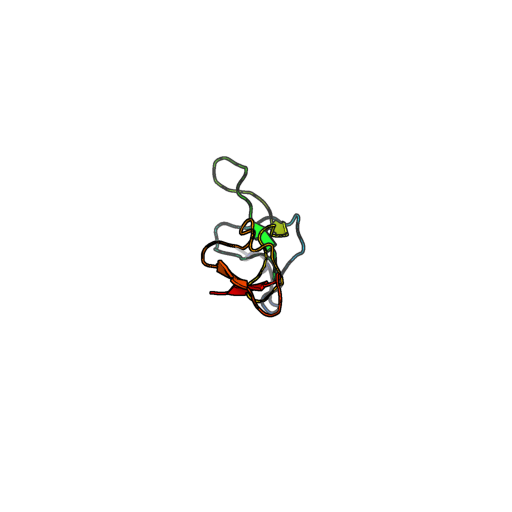51 -7.634 7.950 1.00 23.42 5 TRP A O 7
ATOM 7041 N N . ASN A 1 6 ? 16.802 -7.542 5.704 1.00 45.05 6 ASN A N 7
ATOM 7042 C CA . ASN A 1 6 ? 17.922 -6.609 5.657 1.00 51.42 6 ASN A CA 7
ATOM 7043 C C . ASN A 1 6 ? 17.441 -5.172 5.832 1.00 62.41 6 ASN A C 7
ATOM 7044 O O . ASN A 1 6 ? 16.240 -4.915 5.904 1.00 64.35 6 ASN A O 7
ATOM 7055 N N . GLN A 1 7 ? 18.388 -4.241 5.900 1.00 55.41 7 GLN A N 7
ATOM 7056 C CA . GLN A 1 7 ? 18.058 -2.830 6.066 1.00 53.02 7 GLN A CA 7
ATOM 7057 C C . GLN A 1 7 ? 17.863 -2.154 4.714 1.00 73.21 7 GLN A C 7
ATOM 7058 O O . GLN A 1 7 ? 17.010 -1.278 4.566 1.00 4.01 7 GLN A O 7
ATOM 7072 N N . GLN A 1 8 ? 18.656 -2.566 3.731 1.00 74.13 8 GLN A N 7
ATOM 7073 C CA . GLN A 1 8 ? 18.571 -1.998 2.391 1.00 51.12 8 GLN A CA 7
ATOM 7074 C C . GLN A 1 8 ? 18.739 -3.081 1.329 1.00 73.52 8 GLN A C 7
ATOM 7075 O O . GLN A 1 8 ? 19.420 -4.081 1.550 1.00 45.12 8 GLN A O 7
ATOM 7089 N N . TYR A 1 9 ? 18.111 -2.874 0.176 1.00 60.22 9 TYR A N 7
ATOM 7090 C CA . TYR A 1 9 ? 18.189 -3.833 -0.919 1.00 72.40 9 TYR A CA 7
ATOM 7091 C C . TYR A 1 9 ? 19.092 -3.314 -2.035 1.00 4.12 9 TYR A C 7
ATOM 7092 O O . TYR A 1 9 ? 19.822 -4.081 -2.663 1.00 45.00 9 TYR A O 7
ATOM 7110 N N . ASP A 1 10 ? 19.035 -2.009 -2.272 1.00 72.44 10 ASP A N 7
ATOM 7111 C CA . ASP A 1 10 ? 19.849 -1.386 -3.310 1.00 53.55 10 ASP A CA 7
ATOM 7112 C C . ASP A 1 10 ? 21.319 -1.355 -2.904 1.00 44.24 10 ASP A C 7
ATOM 7113 O O . ASP A 1 10 ? 21.652 -1.490 -1.726 1.00 70.40 10 ASP A O 7
ATOM 7122 N N . LYS A 1 11 ? 22.195 -1.176 -3.887 1.00 11.11 11 LYS A N 7
ATOM 7123 C CA . LYS A 1 11 ? 23.631 -1.127 -3.632 1.00 45.20 11 LYS A CA 7
ATOM 7124 C C . LYS A 1 11 ? 24.035 0.227 -3.056 1.00 1.20 11 LYS A C 7
ATOM 7125 O O . LYS A 1 11 ? 23.214 1.139 -2.952 1.00 64.04 11 LYS A O 7
ATOM 7144 N N . THR A 1 12 ? 25.304 0.351 -2.683 1.00 13.54 12 THR A N 7
ATOM 7145 C CA . THR A 1 12 ? 25.818 1.592 -2.118 1.00 4.01 12 THR A CA 7
ATOM 7146 C C . THR A 1 12 ? 25.721 2.735 -3.123 1.00 31.01 12 THR A C 7
ATOM 7147 O O . THR A 1 12 ? 26.373 2.712 -4.168 1.00 72.23 12 THR A O 7
ATOM 7158 N N . VAL A 1 13 ? 24.905 3.734 -2.801 1.00 11.12 13 VAL A N 7
ATOM 7159 C CA . VAL A 1 13 ? 24.724 4.885 -3.675 1.00 34.51 13 VAL A CA 7
ATOM 7160 C C . VAL A 1 13 ? 25.541 6.078 -3.187 1.00 32.12 13 VAL A C 7
ATOM 7161 O O . VAL A 1 13 ? 25.784 6.230 -1.990 1.00 14.35 13 VAL A O 7
ATOM 7174 N N . CYS A 1 14 ? 25.960 6.923 -4.123 1.00 43.12 14 CYS A N 7
ATOM 7175 C CA . CYS A 1 14 ? 26.748 8.103 -3.790 1.00 42.44 14 CYS A CA 7
ATOM 7176 C C . CYS A 1 14 ? 26.116 9.362 -4.374 1.00 52.42 14 CYS A C 7
ATOM 7177 O O . CYS A 1 14 ? 25.183 9.288 -5.173 1.00 44.10 14 CYS A O 7
ATOM 7184 N N . ASN A 1 15 ? 26.631 10.520 -3.969 1.00 40.43 15 ASN A N 7
ATOM 7185 C CA . ASN A 1 15 ? 26.117 11.796 -4.452 1.00 3.45 15 ASN A CA 7
ATOM 7186 C C . ASN A 1 15 ? 27.256 12.705 -4.904 1.00 72.01 15 ASN A C 7
ATOM 7187 O O . ASN A 1 15 ? 28.416 12.481 -4.559 1.00 51.21 15 ASN A O 7
ATOM 7198 N N . GLN A 1 16 ? 26.915 13.731 -5.677 1.00 21.42 16 GLN A N 7
ATOM 7199 C CA . GLN A 1 16 ? 27.909 14.674 -6.176 1.00 63.32 16 GLN A CA 7
ATOM 7200 C C . GLN A 1 16 ? 28.241 15.725 -5.122 1.00 72.23 16 GLN A C 7
ATOM 7201 O O . GLN A 1 16 ? 27.594 15.793 -4.077 1.00 10.32 16 GLN A O 7
ATOM 7215 N N . GLU A 1 17 ? 29.254 16.538 -5.402 1.00 20.21 17 GLU A N 7
ATOM 7216 C CA . GLU A 1 17 ? 29.672 17.584 -4.476 1.00 44.34 17 GLU A CA 7
ATOM 7217 C C . GLU A 1 17 ? 28.485 18.446 -4.058 1.00 21.33 17 GLU A C 7
ATOM 7218 O O . GLU A 1 17 ? 27.599 18.735 -4.862 1.00 61.44 17 GLU A O 7
ATOM 7230 N N . GLY A 1 18 ? 28.474 18.856 -2.793 1.00 65.24 18 GLY A N 7
ATOM 7231 C CA . GLY A 1 18 ? 27.391 19.681 -2.288 1.00 22.11 18 GLY A CA 7
ATOM 7232 C C . GLY A 1 18 ? 26.536 18.956 -1.268 1.00 34.41 18 GLY A C 7
ATOM 7233 O O . GLY A 1 18 ? 25.979 19.576 -0.364 1.00 24.53 18 GLY A O 7
ATOM 7237 N N . GLU A 1 19 ? 26.433 17.639 -1.414 1.00 3.04 19 GLU A N 7
ATOM 7238 C CA . GLU A 1 19 ? 25.638 16.829 -0.498 1.00 63.11 19 GLU A CA 7
ATOM 7239 C C . GLU A 1 19 ? 26.236 16.847 0.905 1.00 4.44 19 GLU A C 7
ATOM 7240 O O . GLU A 1 19 ? 27.390 17.235 1.095 1.00 5.13 19 GLU A O 7
ATOM 7252 N N . PHE A 1 20 ? 25.446 16.424 1.885 1.00 3.42 20 PHE A N 7
ATOM 7253 C CA . PHE A 1 20 ? 25.897 16.393 3.272 1.00 2.01 20 PHE A CA 7
ATOM 7254 C C . PHE A 1 20 ? 26.186 14.962 3.718 1.00 70.14 20 PHE A C 7
ATOM 7255 O O . PHE A 1 20 ? 25.723 14.002 3.099 1.00 3.52 20 PHE A O 7
ATOM 7272 N N . CYS A 1 21 ? 26.954 14.827 4.793 1.00 34.20 21 CYS A N 7
ATOM 7273 C CA . CYS A 1 21 ? 27.306 13.515 5.322 1.00 60.11 21 CYS A CA 7
ATOM 7274 C C . CYS A 1 21 ? 26.930 13.404 6.797 1.00 34.23 21 CYS A C 7
ATOM 7275 O O . CYS A 1 21 ? 27.409 14.174 7.629 1.00 61.12 21 CYS A O 7
ATOM 7282 N N . SER A 1 22 ? 26.071 12.441 7.113 1.00 32.04 22 SER A N 7
ATOM 7283 C CA . SER A 1 22 ? 25.628 12.231 8.486 1.00 34.41 22 SER A CA 7
ATOM 7284 C C . SER A 1 22 ? 26.783 11.760 9.363 1.00 44.53 22 SER A C 7
ATOM 7285 O O . SER A 1 22 ? 27.896 11.545 8.883 1.00 64.11 22 SER A O 7
ATOM 7293 N N . LYS A 1 23 ? 26.512 11.601 10.654 1.00 12.05 23 LYS A N 7
ATOM 7294 C CA . LYS A 1 23 ? 27.526 11.155 11.601 1.00 4.40 23 LYS A CA 7
ATOM 7295 C C . LYS A 1 23 ? 27.646 9.634 11.593 1.00 32.54 23 LYS A C 7
ATOM 7296 O O . LYS A 1 23 ? 28.433 9.059 12.345 1.00 51.52 23 LYS A O 7
ATOM 7315 N N . SER A 1 24 ? 26.861 8.987 10.738 1.00 41.31 24 SER A N 7
ATOM 7316 C CA . SER A 1 24 ? 26.878 7.532 10.633 1.00 14.33 24 SER A CA 7
ATOM 7317 C C . SER A 1 24 ? 28.176 7.048 9.995 1.00 42.33 24 SER A C 7
ATOM 7318 O O . SER A 1 24 ? 28.552 5.886 10.131 1.00 50.54 24 SER A O 7
ATOM 7326 N N . GLY A 1 25 ? 28.856 7.951 9.294 1.00 63.14 25 GLY A N 7
ATOM 7327 C CA . GLY A 1 25 ? 30.104 7.599 8.644 1.00 74.40 25 GLY A CA 7
ATOM 7328 C C . GLY A 1 25 ? 29.963 7.492 7.138 1.00 10.11 25 GLY A C 7
ATOM 7329 O O . GLY A 1 25 ? 30.698 6.747 6.489 1.00 64.11 25 GLY A O 7
ATOM 7333 N N . VAL A 1 26 ? 29.015 8.238 6.579 1.00 13.21 26 VAL A N 7
ATOM 7334 C CA . VAL A 1 26 ? 28.780 8.224 5.140 1.00 5.11 26 VAL A CA 7
ATOM 7335 C C . VAL A 1 26 ? 29.990 8.755 4.380 1.00 11.32 26 VAL A C 7
ATOM 7336 O O . VAL A 1 26 ? 30.673 9.670 4.840 1.00 40.54 26 VAL A O 7
ATOM 7349 N N . ASP A 1 27 ? 30.249 8.175 3.213 1.00 44.45 27 ASP A N 7
ATOM 7350 C CA . ASP A 1 27 ? 31.377 8.590 2.386 1.00 42.14 27 ASP A CA 7
ATOM 7351 C C . ASP A 1 27 ? 30.899 9.092 1.027 1.00 54.34 27 ASP A C 7
ATOM 7352 O O . ASP A 1 27 ? 30.150 8.408 0.331 1.00 45.41 27 ASP A O 7
ATOM 7361 N N . CYS A 1 28 ? 31.338 10.290 0.657 1.00 41.42 28 CYS A N 7
ATOM 7362 C CA . CYS A 1 28 ? 30.955 10.885 -0.617 1.00 44.12 28 CYS A CA 7
ATOM 7363 C C . CYS A 1 28 ? 31.413 10.014 -1.784 1.00 63.31 28 CYS A C 7
ATOM 7364 O O . CYS A 1 28 ? 32.222 9.100 -1.612 1.00 73.15 28 CYS A O 7
ATOM 7371 N N . CYS A 1 29 ? 30.891 10.302 -2.972 1.00 1.54 29 CYS A N 7
ATOM 7372 C CA . CYS A 1 29 ? 31.247 9.548 -4.167 1.00 54.24 29 CYS A CA 7
ATOM 7373 C C . CYS A 1 29 ? 32.748 9.613 -4.427 1.00 32.20 29 CYS A C 7
ATOM 7374 O O . CYS A 1 29 ? 33.460 10.409 -3.813 1.00 2.31 29 CYS A O 7
ATOM 7381 N N . ALA A 1 30 ? 33.223 8.774 -5.342 1.00 33.34 30 ALA A N 7
ATOM 7382 C CA . ALA A 1 30 ? 34.638 8.739 -5.685 1.00 72.10 30 ALA A CA 7
ATOM 7383 C C . ALA A 1 30 ? 35.127 10.109 -6.143 1.00 21.32 30 ALA A C 7
ATOM 7384 O O . ALA A 1 30 ? 34.659 10.641 -7.149 1.00 11.13 30 ALA A O 7
ATOM 7391 N N . GLY A 1 31 ? 36.070 10.677 -5.396 1.00 34.52 31 GLY A N 7
ATOM 7392 C CA . GLY A 1 31 ? 36.605 11.981 -5.742 1.00 53.24 31 GLY A CA 7
ATOM 7393 C C . GLY A 1 31 ? 35.914 13.106 -4.999 1.00 35.21 31 GLY A C 7
ATOM 7394 O O . GLY A 1 31 ? 35.913 14.251 -5.453 1.00 13.11 31 GLY A O 7
ATOM 7398 N N . LEU A 1 32 ? 35.322 12.782 -3.854 1.00 20.14 32 LEU A N 7
ATOM 7399 C CA . LEU A 1 32 ? 34.623 13.774 -3.047 1.00 44.02 32 LEU A CA 7
ATOM 7400 C C . LEU A 1 32 ? 35.009 13.651 -1.577 1.00 44.02 32 LEU A C 7
ATOM 7401 O O . LEU A 1 32 ? 35.228 12.549 -1.073 1.00 41.20 32 LEU A O 7
ATOM 7417 N N . SER A 1 33 ? 35.087 14.788 -0.893 1.00 54.13 33 SER A N 7
ATOM 7418 C CA . SER A 1 33 ? 35.449 14.807 0.520 1.00 52.13 33 SER A CA 7
ATOM 7419 C C . SER A 1 33 ? 34.604 15.823 1.283 1.00 12.14 33 SER A C 7
ATOM 7420 O O . SER A 1 33 ? 34.411 16.952 0.831 1.00 34.42 33 SER A O 7
ATOM 7428 N N . CYS A 1 34 ? 34.104 15.414 2.444 1.00 24.42 34 CYS A N 7
ATOM 7429 C CA . CYS A 1 34 ? 33.277 16.286 3.271 1.00 21.31 34 CYS A CA 7
ATOM 7430 C C . CYS A 1 34 ? 34.130 17.350 3.957 1.00 24.24 34 CYS A C 7
ATOM 7431 O O . CYS A 1 34 ? 34.568 17.172 5.093 1.00 53.22 34 CYS A O 7
ATOM 7438 N N . ARG A 1 35 ? 34.361 18.456 3.258 1.00 12.14 35 ARG A N 7
ATOM 7439 C CA . ARG A 1 35 ? 35.162 19.549 3.798 1.00 51.14 35 ARG A CA 7
ATOM 7440 C C . ARG A 1 35 ? 34.456 20.887 3.605 1.00 70.51 35 ARG A C 7
ATOM 7441 O O . ARG A 1 35 ? 34.604 21.537 2.570 1.00 50.02 35 ARG A O 7
ATOM 7462 N N . LYS A 1 36 ? 33.686 21.295 4.609 1.00 23.34 36 LYS A N 7
ATOM 7463 C CA . LYS A 1 36 ? 32.957 22.556 4.551 1.00 33.43 36 LYS A CA 7
ATOM 7464 C C . LYS A 1 36 ? 32.340 22.890 5.905 1.00 24.44 36 LYS A C 7
ATOM 7465 O O . LYS A 1 36 ? 32.169 22.015 6.754 1.00 52.51 36 LYS A O 7
ATOM 7484 N N . TYR A 1 37 ? 32.006 24.161 6.101 1.00 2.51 37 TYR A N 7
ATOM 7485 C CA . TYR A 1 37 ? 31.409 24.611 7.353 1.00 11.51 37 TYR A CA 7
ATOM 7486 C C . TYR A 1 37 ? 30.119 23.851 7.645 1.00 3.53 37 TYR A C 7
ATOM 7487 O O . TYR A 1 37 ? 29.611 23.118 6.796 1.00 71.33 37 TYR A O 7
ATOM 7505 N N . ASN A 1 38 ? 29.593 24.033 8.852 1.00 23.13 38 ASN A N 7
ATOM 7506 C CA . ASN A 1 38 ? 28.361 23.365 9.256 1.00 20.42 38 ASN A CA 7
ATOM 7507 C C . ASN A 1 38 ? 27.927 23.820 10.648 1.00 62.55 38 ASN A C 7
ATOM 7508 O O . ASN A 1 38 ? 28.617 24.606 11.299 1.00 10.00 38 ASN A O 7
ATOM 7519 N N . LEU A 1 39 ? 26.780 23.322 11.095 1.00 10.55 39 LEU A N 7
ATOM 7520 C CA . LEU A 1 39 ? 26.253 23.677 12.409 1.00 0.14 39 LEU A CA 7
ATOM 7521 C C . LEU A 1 39 ? 26.869 22.803 13.497 1.00 63.41 39 LEU A C 7
ATOM 7522 O O . LEU A 1 39 ? 27.281 23.298 14.546 1.00 21.05 39 LEU A O 7
ATOM 7538 N N . MET A 1 40 ? 26.928 21.501 13.238 1.00 32.04 40 MET A N 7
ATOM 7539 C CA . MET A 1 40 ? 27.496 20.558 14.195 1.00 70.30 40 MET A CA 7
ATOM 7540 C C . MET A 1 40 ? 28.968 20.296 13.891 1.00 10.43 40 MET A C 7
ATOM 7541 O O . MET A 1 40 ? 29.739 19.929 14.777 1.00 41.32 40 MET A O 7
ATOM 7555 N N . GLY A 1 41 ? 29.351 20.488 12.632 1.00 64.41 41 GLY A N 7
ATOM 7556 C CA . GLY A 1 41 ? 30.731 20.267 12.235 1.00 42.42 41 GLY A CA 7
ATOM 7557 C C . GLY A 1 41 ? 30.886 19.069 11.321 1.00 24.32 41 GLY A C 7
ATOM 7558 O O . GLY A 1 41 ? 31.908 18.383 11.353 1.00 74.24 41 GLY A O 7
ATOM 7562 N N . TYR A 1 42 ? 29.868 18.811 10.508 1.00 74.32 42 TYR A N 7
ATOM 7563 C CA . TYR A 1 42 ? 29.895 17.683 9.583 1.00 53.42 42 TYR A CA 7
ATOM 7564 C C . TYR A 1 42 ? 30.592 18.062 8.281 1.00 4.42 42 TYR A C 7
ATOM 7565 O O . TYR A 1 42 ? 31.656 17.537 7.958 1.00 75.10 42 TYR A O 7
ATOM 7583 N N . GLY A 1 43 ? 29.983 18.980 7.535 1.00 23.43 43 GLY A N 7
ATOM 7584 C CA . GLY A 1 43 ? 30.559 19.416 6.277 1.00 44.45 43 GLY A CA 7
ATOM 7585 C C . GLY A 1 43 ? 29.913 18.744 5.081 1.00 43.45 43 GLY A C 7
ATOM 7586 O O . GLY A 1 43 ? 29.294 17.688 5.212 1.00 11.44 43 GLY A O 7
ATOM 7590 N N . VAL A 1 44 ? 30.057 19.357 3.911 1.00 15.44 44 VAL A N 7
ATOM 7591 C CA . VAL A 1 44 ? 29.484 18.812 2.686 1.00 34.23 44 VAL A CA 7
ATOM 7592 C C . VAL A 1 44 ? 30.574 18.323 1.739 1.00 41.44 44 VAL A C 7
ATOM 7593 O O . VAL A 1 44 ? 31.724 18.756 1.821 1.00 32.15 44 VAL A O 7
ATOM 7606 N N . CYS A 1 45 ? 30.204 17.420 0.837 1.00 32.15 45 CYS A N 7
ATOM 7607 C CA . CYS A 1 45 ? 31.149 16.871 -0.129 1.00 11.11 45 CYS A CA 7
ATOM 7608 C C . CYS A 1 45 ? 31.836 17.987 -0.911 1.00 40.15 45 CYS A C 7
ATOM 7609 O O . CYS A 1 45 ? 31.299 19.085 -1.048 1.00 4.13 45 CYS A O 7
ATOM 7616 N N . ALA A 1 46 ? 33.028 17.695 -1.423 1.00 52.34 46 ALA A N 7
ATOM 7617 C CA . ALA A 1 46 ? 33.788 18.671 -2.194 1.00 1.31 46 ALA A CA 7
ATOM 7618 C C . ALA A 1 46 ? 34.890 17.994 -3.002 1.00 13.04 46 ALA A C 7
ATOM 7619 O O . ALA A 1 46 ? 35.741 17.301 -2.448 1.00 12.35 46 ALA A O 7
ATOM 7626 N N . ALA A 1 47 ? 34.864 18.200 -4.316 1.00 14.44 47 ALA A N 7
ATOM 7627 C CA . ALA A 1 47 ? 35.863 17.611 -5.201 1.00 72.33 47 ALA A CA 7
ATOM 7628 C C . ALA A 1 47 ? 37.275 17.966 -4.747 1.00 70.11 47 ALA A C 7
ATOM 7629 O O . ALA A 1 47 ? 37.661 19.134 -4.746 1.00 53.34 47 ALA A O 7
ATOM 7636 N N . GLN A 1 48 ? 38.042 16.949 -4.364 1.00 32.33 48 GLN A N 7
ATOM 7637 C CA . GLN A 1 48 ? 39.410 17.156 -3.907 1.00 64.53 48 GLN A CA 7
ATOM 7638 C C . GLN A 1 48 ? 40.250 17.823 -4.992 1.00 44.44 48 GLN A C 7
ATOM 7639 O O . GLN A 1 48 ? 39.901 17.790 -6.172 1.00 71.42 48 GLN A O 7
ATOM 7653 N N . THR A 1 49 ? 41.363 18.427 -4.584 1.00 61.23 49 THR A N 7
ATOM 7654 C CA . THR A 1 49 ? 42.252 19.104 -5.519 1.00 43.30 49 THR A CA 7
ATOM 7655 C C . THR A 1 49 ? 43.601 18.396 -5.606 1.00 64.12 49 THR A C 7
ATOM 7656 O O . THR A 1 49 ? 44.217 18.339 -6.669 1.00 53.11 49 THR A O 7
ATOM 7667 N N . CYS A 1 50 ? 44.053 17.857 -4.478 1.00 13.21 50 CYS A N 7
ATOM 7668 C CA . CYS A 1 50 ? 45.328 17.152 -4.426 1.00 2.22 50 CYS A CA 7
ATOM 7669 C C . CYS A 1 50 ? 45.294 15.900 -5.297 1.00 62.53 50 CYS A C 7
ATOM 7670 O O . CYS A 1 50 ? 44.233 15.319 -5.525 1.00 20.42 50 CYS A O 7
ATOM 7677 N N . SER A 1 51 ? 46.463 15.489 -5.779 1.00 62.22 51 SER A N 7
ATOM 7678 C CA . SER A 1 51 ? 46.566 14.309 -6.628 1.00 14.52 51 SER A CA 7
ATOM 7679 C C . SER A 1 51 ? 46.396 13.032 -5.808 1.00 13.40 51 SER A C 7
ATOM 7680 O O . SER A 1 51 ? 46.863 12.946 -4.674 1.00 3.31 51 SER A O 7
ATOM 7688 N N . GLU A 1 52 ? 45.722 12.046 -6.393 1.00 23.23 52 GLU A N 7
ATOM 7689 C CA . GLU A 1 52 ? 45.488 10.776 -5.716 1.00 24.51 52 GLU A CA 7
ATOM 7690 C C . GLU A 1 52 ? 46.747 9.915 -5.726 1.00 21.34 52 GLU A C 7
ATOM 7691 O O . GLU A 1 52 ? 47.715 10.221 -6.421 1.00 42.43 52 GLU A O 7
ATOM 7703 N N . GLU A 1 53 ? 46.726 8.836 -4.949 1.00 41.54 53 GLU A N 7
ATOM 7704 C CA . GLU A 1 53 ? 47.866 7.931 -4.868 1.00 44.05 53 GLU A CA 7
ATOM 7705 C C . GLU A 1 53 ? 47.947 7.045 -6.108 1.00 65.52 53 GLU A C 7
ATOM 7706 O O . GLU A 1 53 ? 46.981 6.375 -6.469 1.00 1.24 53 GLU A O 7
ATOM 7718 N N . GLY A 1 54 ? 49.108 7.049 -6.756 1.00 45.41 54 GLY A N 7
ATOM 7719 C CA . GLY A 1 54 ? 49.295 6.243 -7.948 1.00 43.32 54 GLY A CA 7
ATOM 7720 C C . GLY A 1 54 ? 49.226 7.066 -9.220 1.00 53.22 54 GLY A C 7
ATOM 7721 O O . GLY A 1 54 ? 49.759 6.667 -10.256 1.00 13.42 54 GLY A O 7
ATOM 7725 N N . THR A 1 55 ? 48.571 8.221 -9.144 1.00 41.11 55 THR A N 7
ATOM 7726 C CA . THR A 1 55 ? 48.434 9.099 -10.297 1.00 54.03 55 THR A CA 7
ATOM 7727 C C . THR A 1 55 ? 49.736 9.835 -10.585 1.00 33.40 55 THR A C 7
ATOM 7728 O O . THR A 1 55 ? 50.466 10.209 -9.668 1.00 11.32 55 THR A O 7
ATOM 7739 N N . PHE A 1 56 ? 50.023 10.041 -11.867 1.00 21.34 56 PHE A N 7
ATOM 7740 C CA . PHE A 1 56 ? 51.239 10.733 -12.277 1.00 52.21 56 PHE A CA 7
ATOM 7741 C C . PHE A 1 56 ? 51.277 12.148 -11.711 1.00 24.23 56 PHE A C 7
ATOM 7742 O O . PHE A 1 56 ? 50.263 12.846 -11.685 1.00 42.43 56 PHE A O 7
ATOM 7759 N N . CYS A 1 57 ? 52.454 12.567 -11.256 1.00 54.13 57 CYS A N 7
ATOM 7760 C CA . CYS A 1 57 ? 52.625 13.899 -10.689 1.00 54.10 57 CYS A CA 7
ATOM 7761 C C . CYS A 1 57 ? 53.988 14.476 -11.059 1.00 61.23 57 CYS A C 7
ATOM 7762 O O . CYS A 1 57 ? 54.809 13.806 -11.688 1.00 75.44 57 CYS A O 7
ATOM 7769 N N . SER A 1 58 ? 54.224 15.723 -10.664 1.00 74.30 58 SER A N 7
ATOM 7770 C CA . SER A 1 58 ? 55.487 16.392 -10.956 1.00 11.24 58 SER A CA 7
ATOM 7771 C C . SER A 1 58 ? 56.513 16.120 -9.861 1.00 30.51 58 SER A C 7
ATOM 7772 O O . SER A 1 58 ? 56.379 16.601 -8.736 1.00 63.10 58 SER A O 7
ATOM 7780 N N . LEU A 1 59 ? 57.537 15.344 -10.198 1.00 25.50 59 LEU A N 7
ATOM 7781 C CA . LEU A 1 59 ? 58.586 15.005 -9.244 1.00 65.54 59 LEU A CA 7
ATOM 7782 C C . LEU A 1 59 ? 59.314 16.259 -8.768 1.00 11.12 59 LEU A C 7
ATOM 7783 O O . LEU A 1 59 ? 59.800 16.314 -7.639 1.00 3.24 59 LEU A O 7
ATOM 7799 N N . SER A 1 60 ? 59.383 17.263 -9.636 1.00 22.22 60 SER A N 7
ATOM 7800 C CA . SER A 1 60 ? 60.052 18.516 -9.304 1.00 13.32 60 SER A CA 7
ATOM 7801 C C . SER A 1 60 ? 59.291 19.268 -8.217 1.00 22.13 60 SER A C 7
ATOM 7802 O O . SER A 1 60 ? 59.877 20.027 -7.445 1.00 54.41 60 SER A O 7
ATOM 7810 N N . ASP A 1 61 ? 57.981 19.049 -8.161 1.00 33.23 61 ASP A N 7
ATOM 7811 C CA . ASP A 1 61 ? 57.138 19.704 -7.168 1.00 74.32 61 ASP A CA 7
ATOM 7812 C C . ASP A 1 61 ? 55.945 18.826 -6.803 1.00 22.24 61 ASP A C 7
ATOM 7813 O O . ASP A 1 61 ? 54.958 18.767 -7.537 1.00 15.21 61 ASP A O 7
ATOM 7822 N N . SER A 1 62 ? 56.043 18.143 -5.667 1.00 32.11 62 SER A N 7
ATOM 7823 C CA . SER A 1 62 ? 54.975 17.263 -5.209 1.00 2.31 62 SER A CA 7
ATOM 7824 C C . SER A 1 62 ? 53.633 17.989 -5.217 1.00 64.24 62 SER A C 7
ATOM 7825 O O . SER A 1 62 ? 53.533 19.137 -4.780 1.00 24.22 62 SER A O 7
ATOM 7833 N N . ASP A 1 63 ? 52.605 17.314 -5.715 1.00 3.42 63 ASP A N 7
ATOM 7834 C CA . ASP A 1 63 ? 51.268 17.893 -5.780 1.00 2.35 63 ASP A CA 7
ATOM 7835 C C . ASP A 1 63 ? 50.210 16.862 -5.398 1.00 24.52 63 ASP A C 7
ATOM 7836 O O . ASP A 1 63 ? 49.099 16.869 -5.931 1.00 75.34 63 ASP A O 7
ATOM 7845 N N . CYS A 1 64 ? 50.561 15.975 -4.474 1.00 65.54 64 CYS A N 7
ATOM 7846 C CA . CYS A 1 64 ? 49.645 14.935 -4.021 1.00 35.21 64 CYS A CA 7
ATOM 7847 C C . CYS A 1 64 ? 49.070 15.277 -2.650 1.00 1.13 64 CYS A C 7
ATOM 7848 O O . CYS A 1 64 ? 49.483 16.248 -2.015 1.00 20.53 64 CYS A O 7
ATOM 7855 N N . CYS A 1 65 ? 48.114 14.473 -2.198 1.00 34.45 65 CYS A N 7
ATOM 7856 C CA . CYS A 1 65 ? 47.480 14.688 -0.903 1.00 3.01 65 CYS A CA 7
ATOM 7857 C C . CYS A 1 65 ? 48.476 14.468 0.231 1.00 52.31 65 CYS A C 7
ATOM 7858 O O . CYS A 1 65 ? 49.641 14.146 -0.003 1.00 61.23 65 CYS A O 7
ATOM 7865 N N . SER A 1 66 ? 48.009 14.642 1.464 1.00 52.41 66 SER A N 7
ATOM 7866 C CA . SER A 1 66 ? 48.858 14.465 2.637 1.00 11.01 66 SER A CA 7
ATOM 7867 C C . SER A 1 66 ? 49.216 12.995 2.832 1.00 34.45 66 SER A C 7
ATOM 7868 O O . SER A 1 66 ? 48.353 12.168 3.122 1.00 33.14 66 SER A O 7
ATOM 7876 N N . GLY A 1 67 ? 50.498 12.678 2.670 1.00 61.03 67 GLY A N 7
ATOM 7877 C CA . GLY A 1 67 ? 50.949 11.308 2.832 1.00 74.44 67 GLY A CA 7
ATOM 7878 C C . GLY A 1 67 ? 51.275 10.645 1.507 1.00 74.23 67 GLY A C 7
ATOM 7879 O O . GLY A 1 67 ? 51.339 9.419 1.418 1.00 73.03 67 GLY A O 7
ATOM 7883 N N . LEU A 1 68 ? 51.482 11.457 0.476 1.00 5.43 68 LEU A N 7
ATOM 7884 C CA . LEU A 1 68 ? 51.802 10.943 -0.850 1.00 2.00 68 LEU A CA 7
ATOM 7885 C C . LEU A 1 68 ? 53.037 11.633 -1.419 1.00 72.05 68 LEU A C 7
ATOM 7886 O O . LEU A 1 68 ? 53.106 12.862 -1.472 1.00 34.21 68 LEU A O 7
ATOM 7902 N N . LYS A 1 69 ? 54.011 10.836 -1.845 1.00 25.25 69 LYS A N 7
ATOM 7903 C CA . LYS A 1 69 ? 55.243 11.370 -2.414 1.00 64.14 69 LYS A CA 7
ATOM 7904 C C . LYS A 1 69 ? 55.413 10.923 -3.863 1.00 0.14 69 LYS A C 7
ATOM 7905 O O . LYS A 1 69 ? 55.242 9.747 -4.184 1.00 40.41 69 LYS A O 7
ATOM 7924 N N . CYS A 1 70 ? 55.749 11.869 -4.733 1.00 2.14 70 CYS A N 7
ATOM 7925 C CA . CYS A 1 70 ? 55.942 11.573 -6.148 1.00 74.02 70 CYS A CA 7
ATOM 7926 C C . CYS A 1 70 ? 57.232 10.788 -6.368 1.00 13.12 70 CYS A C 7
ATOM 7927 O O . CYS A 1 70 ? 58.328 11.346 -6.317 1.00 23.43 70 CYS A O 7
ATOM 7934 N N . LYS A 1 71 ? 57.093 9.490 -6.613 1.00 45.15 71 LYS A N 7
ATOM 7935 C CA . LYS A 1 71 ? 58.246 8.627 -6.843 1.00 40.52 71 LYS A CA 7
ATOM 7936 C C . LYS A 1 71 ? 58.471 8.406 -8.335 1.00 3.25 71 LYS A C 7
ATOM 7937 O O . LYS A 1 71 ? 57.652 7.782 -9.011 1.00 40.52 71 LYS A O 7
ATOM 7956 N N . ARG A 1 72 ? 59.587 8.920 -8.843 1.00 64.31 72 ARG A N 7
ATOM 7957 C CA . ARG A 1 72 ? 59.919 8.779 -10.255 1.00 33.10 72 ARG A CA 7
ATOM 7958 C C . ARG A 1 72 ? 59.741 7.333 -10.714 1.00 14.14 72 ARG A C 7
ATOM 7959 O O . ARG A 1 72 ? 60.311 6.413 -10.130 1.00 64.23 72 ARG A O 7
ATOM 7980 N N . ARG A 1 73 ? 58.946 7.145 -11.762 1.00 63.53 73 ARG A N 7
ATOM 7981 C CA . ARG A 1 73 ? 58.691 5.813 -12.297 1.00 51.31 73 ARG A CA 7
ATOM 7982 C C . ARG A 1 73 ? 58.760 5.817 -13.821 1.00 42.45 73 ARG A C 7
ATOM 7983 O O . ARG A 1 73 ? 57.747 5.984 -14.498 1.00 73.23 73 ARG A O 7
ATOM 8004 N N . GLY A 1 74 ? 59.964 5.633 -14.356 1.00 54.12 74 GLY A N 7
ATOM 8005 C CA . GLY A 1 74 ? 60.142 5.619 -15.796 1.00 74.42 74 GLY A CA 7
ATOM 8006 C C . GLY A 1 74 ? 61.419 6.313 -16.227 1.00 32.13 74 GLY A C 7
ATOM 8007 O O . GLY A 1 74 ? 62.507 5.745 -16.128 1.00 12.34 74 GLY A O 7
ATOM 8011 N N . HIS A 1 75 ? 61.287 7.543 -16.713 1.00 33.33 75 HIS A N 7
ATOM 8012 C CA . HIS A 1 75 ? 62.439 8.315 -17.164 1.00 2.15 75 HIS A CA 7
ATOM 8013 C C . HIS A 1 75 ? 62.147 9.811 -17.109 1.00 64.01 75 HIS A C 7
ATOM 8014 O O . HIS A 1 75 ? 61.961 10.456 -18.140 1.00 5.40 75 HIS A O 7
ATOM 8028 N N . GLY A 1 76 ? 62.107 10.359 -15.897 1.00 51.24 76 GLY A N 7
ATOM 8029 C CA . GLY A 1 76 ? 61.837 11.774 -15.731 1.00 72.32 76 GLY A CA 7
ATOM 8030 C C . GLY A 1 76 ? 60.385 12.050 -15.390 1.00 3.42 76 GLY A C 7
ATOM 8031 O O . GLY A 1 76 ? 59.918 13.185 -15.503 1.00 34.42 76 GLY A O 7
ATOM 8035 N N . TYR A 1 77 ? 59.669 11.012 -14.974 1.00 11.44 77 TYR A N 7
ATOM 8036 C CA . TYR A 1 77 ? 58.261 11.146 -14.620 1.00 65.45 77 TYR A CA 7
ATOM 8037 C C . TYR A 1 77 ? 57.851 10.085 -13.604 1.00 21.42 77 TYR A C 7
ATOM 8038 O O . TYR A 1 77 ? 58.247 8.924 -13.708 1.00 3.30 77 TYR A O 7
ATOM 8056 N N . GLY A 1 78 ? 57.052 10.491 -12.622 1.00 31.14 78 GLY A N 7
ATOM 8057 C CA . GLY A 1 78 ? 56.599 9.564 -11.602 1.00 31.14 78 GLY A CA 7
ATOM 8058 C C . GLY A 1 78 ? 55.184 9.850 -11.145 1.00 41.10 78 GLY A C 7
ATOM 8059 O O . GLY A 1 78 ? 54.562 10.812 -11.594 1.00 5.04 78 GLY A O 7
ATOM 8063 N N . GLU A 1 79 ? 54.671 9.011 -10.248 1.00 33.23 79 GLU A N 7
ATOM 8064 C CA . GLU A 1 79 ? 53.317 9.180 -9.733 1.00 34.42 79 GLU A CA 7
ATOM 8065 C C . GLU A 1 79 ? 53.313 9.182 -8.206 1.00 54.51 79 GLU A C 7
ATOM 8066 O O . GLU A 1 79 ? 54.318 8.860 -7.572 1.00 50.02 79 GLU A O 7
ATOM 8078 N N . CYS A 1 80 ? 52.176 9.548 -7.624 1.00 4.35 80 CYS A N 7
ATOM 8079 C CA . CYS A 1 80 ? 52.039 9.594 -6.173 1.00 75.42 80 CYS A CA 7
ATOM 8080 C C . CYS A 1 80 ? 52.186 8.200 -5.570 1.00 2.02 80 CYS A C 7
ATOM 8081 O O . CYS A 1 80 ? 51.784 7.205 -6.173 1.00 33.01 80 CYS A O 7
ATOM 8088 N N . SER A 1 81 ? 52.763 8.137 -4.373 1.00 23.04 81 SER A N 7
ATOM 8089 C CA . SER A 1 81 ? 52.965 6.866 -3.689 1.00 14.33 81 SER A CA 7
ATOM 8090 C C . SER A 1 81 ? 52.818 7.034 -2.179 1.00 14.23 81 SER A C 7
ATOM 8091 O O . SER A 1 81 ? 53.365 7.966 -1.590 1.00 14.21 81 SER A O 7
ATOM 8099 N N . LYS A 1 82 ? 52.077 6.123 -1.559 1.00 30.40 82 LYS A N 7
ATOM 8100 C CA . LYS A 1 82 ? 51.859 6.166 -0.118 1.00 53.43 82 LYS A CA 7
ATOM 8101 C C . LYS A 1 82 ? 53.156 5.900 0.637 1.00 64.50 82 LYS A C 7
ATOM 8102 O O . LYS A 1 82 ? 53.456 4.761 0.997 1.00 4.21 82 LYS A O 7
ATOM 8121 N N . SER A 1 1 ? 0.502 -5.870 8.050 1.00 73.11 1 SER A N 8
ATOM 8122 C CA . SER A 1 1 ? 1.776 -5.455 8.626 1.00 52.13 1 SER A CA 8
ATOM 8123 C C . SER A 1 1 ? 2.942 -6.115 7.896 1.00 73.05 1 SER A C 8
ATOM 8124 O O . SER A 1 1 ? 3.481 -7.124 8.350 1.00 43.25 1 SER A O 8
ATOM 8132 N N . ALA A 1 2 ? 3.325 -5.539 6.761 1.00 25.14 2 ALA A N 8
ATOM 8133 C CA . ALA A 1 2 ? 4.427 -6.069 5.970 1.00 4.35 2 ALA A CA 8
ATOM 8134 C C . ALA A 1 2 ? 5.768 -5.807 6.648 1.00 72.42 2 ALA A C 8
ATOM 8135 O O . ALA A 1 2 ? 5.886 -4.914 7.486 1.00 53.43 2 ALA A O 8
ATOM 8142 N N . VAL A 1 3 ? 6.776 -6.590 6.278 1.00 23.15 3 VAL A N 8
ATOM 8143 C CA . VAL A 1 3 ? 8.109 -6.441 6.851 1.00 75.31 3 VAL A CA 8
ATOM 8144 C C . VAL A 1 3 ? 8.799 -5.190 6.320 1.00 61.41 3 VAL A C 8
ATOM 8145 O O . VAL A 1 3 ? 8.662 -4.842 5.147 1.00 14.30 3 VAL A O 8
ATOM 8158 N N . LEU A 1 4 ? 9.540 -4.514 7.192 1.00 2.44 4 LEU A N 8
ATOM 8159 C CA . LEU A 1 4 ? 10.253 -3.299 6.811 1.00 42.34 4 LEU A CA 8
ATOM 8160 C C . LEU A 1 4 ? 11.299 -3.594 5.742 1.00 75.54 4 LEU A C 8
ATOM 8161 O O . LEU A 1 4 ? 11.744 -4.733 5.592 1.00 20.53 4 LEU A O 8
ATOM 8177 N N . TRP A 1 5 ? 11.688 -2.562 5.001 1.00 54.31 5 TRP A N 8
ATOM 8178 C CA . TRP A 1 5 ? 12.684 -2.712 3.946 1.00 13.01 5 TRP A CA 8
ATOM 8179 C C . TRP A 1 5 ? 14.082 -2.868 4.535 1.00 73.25 5 TRP A C 8
ATOM 8180 O O . TRP A 1 5 ? 14.366 -2.370 5.623 1.00 23.42 5 TRP A O 8
ATOM 8201 N N . ASN A 1 6 ? 14.951 -3.563 3.808 1.00 45.05 6 ASN A N 8
ATOM 8202 C CA . ASN A 1 6 ? 16.319 -3.784 4.260 1.00 51.42 6 ASN A CA 8
ATOM 8203 C C . ASN A 1 6 ? 17.124 -2.489 4.216 1.00 62.41 6 ASN A C 8
ATOM 8204 O O . ASN A 1 6 ? 16.729 -1.524 3.560 1.00 64.35 6 ASN A O 8
ATOM 8215 N N . GLN A 1 7 ? 18.253 -2.475 4.918 1.00 55.41 7 GLN A N 8
ATOM 8216 C CA . GLN A 1 7 ? 19.112 -1.297 4.958 1.00 53.02 7 GLN A CA 8
ATOM 8217 C C . GLN A 1 7 ? 19.482 -0.844 3.550 1.00 73.21 7 GLN A C 8
ATOM 8218 O O . GLN A 1 7 ? 19.430 0.344 3.238 1.00 4.01 7 GLN A O 8
ATOM 8232 N N . GLN A 1 8 ? 19.854 -1.800 2.706 1.00 74.13 8 GLN A N 8
ATOM 8233 C CA . GLN A 1 8 ? 20.233 -1.497 1.330 1.00 51.12 8 GLN A CA 8
ATOM 8234 C C . GLN A 1 8 ? 20.297 -2.769 0.491 1.00 73.52 8 GLN A C 8
ATOM 8235 O O . GLN A 1 8 ? 20.669 -3.834 0.986 1.00 45.12 8 GLN A O 8
ATOM 8249 N N . TYR A 1 9 ? 19.930 -2.653 -0.780 1.00 60.22 9 TYR A N 8
ATOM 8250 C CA . TYR A 1 9 ? 19.942 -3.794 -1.688 1.00 72.40 9 TYR A CA 8
ATOM 8251 C C . TYR A 1 9 ? 20.813 -3.510 -2.908 1.00 4.12 9 TYR A C 8
ATOM 8252 O O . TYR A 1 9 ? 21.492 -4.400 -3.420 1.00 45.00 9 TYR A O 8
ATOM 8270 N N . ASP A 1 10 ? 20.788 -2.264 -3.367 1.00 72.44 10 ASP A N 8
ATOM 8271 C CA . ASP A 1 10 ? 21.574 -1.860 -4.527 1.00 53.55 10 ASP A CA 8
ATOM 8272 C C . ASP A 1 10 ? 23.041 -1.672 -4.149 1.00 44.24 10 ASP A C 8
ATOM 8273 O O . ASP A 1 10 ? 23.377 -1.536 -2.973 1.00 70.40 10 ASP A O 8
ATOM 8282 N N . LYS A 1 11 ? 23.910 -1.668 -5.155 1.00 11.11 11 LYS A N 8
ATOM 8283 C CA . LYS A 1 11 ? 25.340 -1.497 -4.930 1.00 45.20 11 LYS A CA 8
ATOM 8284 C C . LYS A 1 11 ? 25.621 -0.204 -4.170 1.00 1.20 11 LYS A C 8
ATOM 8285 O O . LYS A 1 11 ? 24.714 0.587 -3.912 1.00 64.04 11 LYS A O 8
ATOM 8304 N N . THR A 1 12 ? 26.884 0.005 -3.812 1.00 13.54 12 THR A N 8
ATOM 8305 C CA . THR A 1 12 ? 27.285 1.200 -3.083 1.00 4.01 12 THR A CA 8
ATOM 8306 C C . THR A 1 12 ? 26.961 2.462 -3.876 1.00 31.01 12 THR A C 8
ATOM 8307 O O . THR A 1 12 ? 27.530 2.702 -4.941 1.00 72.23 12 THR A O 8
ATOM 8318 N N . VAL A 1 13 ? 26.045 3.268 -3.349 1.00 11.12 13 VAL A N 8
ATOM 8319 C CA . VAL A 1 13 ? 25.647 4.506 -4.006 1.00 34.51 13 VAL A CA 8
ATOM 8320 C C . VAL A 1 13 ? 26.442 5.692 -3.471 1.00 32.12 13 VAL A C 8
ATOM 8321 O O . VAL A 1 13 ? 26.857 5.705 -2.311 1.00 14.35 13 VAL A O 8
ATOM 8334 N N . CYS A 1 14 ? 26.650 6.691 -4.323 1.00 43.12 14 CYS A N 8
ATOM 8335 C CA . CYS A 1 14 ? 27.395 7.883 -3.937 1.00 42.44 14 CYS A CA 8
ATOM 8336 C C . CYS A 1 14 ? 26.738 9.140 -4.498 1.00 52.42 14 CYS A C 8
ATOM 8337 O O . CYS A 1 14 ? 25.948 9.072 -5.439 1.00 44.10 14 CYS A O 8
ATOM 8344 N N . ASN A 1 15 ? 27.072 10.288 -3.916 1.00 40.43 15 ASN A N 8
ATOM 8345 C CA . ASN A 1 15 ? 26.515 11.560 -4.357 1.00 3.45 15 ASN A CA 8
ATOM 8346 C C . ASN A 1 15 ? 27.615 12.491 -4.856 1.00 72.01 15 ASN A C 8
ATOM 8347 O O . ASN A 1 15 ? 28.791 12.300 -4.547 1.00 51.21 15 ASN A O 8
ATOM 8358 N N . GLN A 1 16 ? 27.225 13.500 -5.631 1.00 21.42 16 GLN A N 8
ATOM 8359 C CA . GLN A 1 16 ? 28.178 14.461 -6.172 1.00 63.32 16 GLN A CA 8
ATOM 8360 C C . GLN A 1 16 ? 28.432 15.593 -5.182 1.00 72.23 16 GLN A C 8
ATOM 8361 O O . GLN A 1 16 ? 27.743 15.709 -4.170 1.00 10.32 16 GLN A O 8
ATOM 8375 N N . GLU A 1 17 ? 29.424 16.425 -5.484 1.00 20.21 17 GLU A N 8
ATOM 8376 C CA . GLU A 1 17 ? 29.769 17.547 -4.620 1.00 44.34 17 GLU A CA 8
ATOM 8377 C C . GLU A 1 17 ? 28.536 18.388 -4.304 1.00 21.33 17 GLU A C 8
ATOM 8378 O O . GLU A 1 17 ? 27.717 18.664 -5.181 1.00 61.44 17 GLU A O 8
ATOM 8390 N N . GLY A 1 18 ? 28.409 18.795 -3.044 1.00 65.24 18 GLY A N 8
ATOM 8391 C CA . GLY A 1 18 ? 27.274 19.601 -2.634 1.00 22.11 18 GLY A CA 8
ATOM 8392 C C . GLY A 1 18 ? 26.348 18.859 -1.691 1.00 34.41 18 GLY A C 8
ATOM 8393 O O . GLY A 1 18 ? 25.703 19.469 -0.839 1.00 24.53 18 GLY A O 8
ATOM 8397 N N . GLU A 1 19 ? 26.280 17.541 -1.845 1.00 3.04 19 GLU A N 8
ATOM 8398 C CA . GLU A 1 19 ? 25.423 16.717 -1.001 1.00 63.11 19 GLU A CA 8
ATOM 8399 C C . GLU A 1 19 ? 26.009 16.582 0.402 1.00 4.44 19 GLU A C 8
ATOM 8400 O O . GLU A 1 19 ? 27.224 16.480 0.571 1.00 5.13 19 GLU A O 8
ATOM 8412 N N . PHE A 1 20 ? 25.136 16.580 1.403 1.00 3.42 20 PHE A N 8
ATOM 8413 C CA . PHE A 1 20 ? 25.565 16.459 2.791 1.00 2.01 20 PHE A CA 8
ATOM 8414 C C . PHE A 1 20 ? 25.863 15.004 3.144 1.00 70.14 20 PHE A C 8
ATOM 8415 O O . PHE A 1 20 ? 25.421 14.084 2.456 1.00 3.52 20 PHE A O 8
ATOM 8432 N N . CYS A 1 21 ? 26.618 14.804 4.220 1.00 34.20 21 CYS A N 8
ATOM 8433 C CA . CYS A 1 21 ? 26.978 13.464 4.664 1.00 60.11 21 CYS A CA 8
ATOM 8434 C C . CYS A 1 21 ? 26.556 13.240 6.113 1.00 34.23 21 CYS A C 8
ATOM 8435 O O . CYS A 1 21 ? 26.741 14.110 6.966 1.00 61.12 21 CYS A O 8
ATOM 8442 N N . SER A 1 22 ? 25.990 12.069 6.386 1.00 32.04 22 SER A N 8
ATOM 8443 C CA . SER A 1 22 ? 25.540 11.731 7.731 1.00 34.41 22 SER A CA 8
ATOM 8444 C C . SER A 1 22 ? 26.714 11.707 8.707 1.00 44.53 22 SER A C 8
ATOM 8445 O O . SER A 1 22 ? 27.875 11.692 8.299 1.00 64.11 22 SER A O 8
ATOM 8453 N N . LYS A 1 23 ? 26.401 11.704 9.998 1.00 12.05 23 LYS A N 8
ATOM 8454 C CA . LYS A 1 23 ? 27.427 11.679 11.034 1.00 4.40 23 LYS A CA 8
ATOM 8455 C C . LYS A 1 23 ? 27.906 10.254 11.293 1.00 32.54 23 LYS A C 8
ATOM 8456 O O . LYS A 1 23 ? 28.756 10.021 12.152 1.00 51.52 23 LYS A O 8
ATOM 8475 N N . SER A 1 24 ? 27.356 9.305 10.542 1.00 41.31 24 SER A N 8
ATOM 8476 C CA . SER A 1 24 ? 27.726 7.903 10.694 1.00 14.33 24 SER A CA 8
ATOM 8477 C C . SER A 1 24 ? 29.141 7.654 10.180 1.00 42.33 24 SER A C 8
ATOM 8478 O O . SER A 1 24 ? 29.774 6.659 10.526 1.00 50.54 24 SER A O 8
ATOM 8486 N N . GLY A 1 25 ? 29.631 8.572 9.350 1.00 63.14 25 GLY A N 8
ATOM 8487 C CA . GLY A 1 25 ? 30.968 8.435 8.801 1.00 74.40 25 GLY A CA 8
ATOM 8488 C C . GLY A 1 25 ? 30.956 8.055 7.334 1.00 10.11 25 GLY A C 8
ATOM 8489 O O . GLY A 1 25 ? 31.888 7.419 6.843 1.00 64.11 25 GLY A O 8
ATOM 8493 N N . VAL A 1 26 ? 29.897 8.446 6.632 1.00 13.21 26 VAL A N 8
ATOM 8494 C CA . VAL A 1 26 ? 29.767 8.141 5.212 1.00 5.11 26 VAL A CA 8
ATOM 8495 C C . VAL A 1 26 ? 30.871 8.812 4.403 1.00 11.32 26 VAL A C 8
ATOM 8496 O O . VAL A 1 26 ? 31.375 9.870 4.778 1.00 40.54 26 VAL A O 8
ATOM 8509 N N . ASP A 1 27 ? 31.245 8.188 3.291 1.00 44.45 27 ASP A N 8
ATOM 8510 C CA . ASP A 1 27 ? 32.290 8.724 2.427 1.00 42.14 27 ASP A CA 8
ATOM 8511 C C . ASP A 1 27 ? 31.722 9.121 1.067 1.00 54.34 27 ASP A C 8
ATOM 8512 O O . ASP A 1 27 ? 31.143 8.295 0.360 1.00 45.41 27 ASP A O 8
ATOM 8521 N N . CYS A 1 28 ? 31.886 10.389 0.711 1.00 41.42 28 CYS A N 8
ATOM 8522 C CA . CYS A 1 28 ? 31.389 10.897 -0.562 1.00 44.12 28 CYS A CA 8
ATOM 8523 C C . CYS A 1 28 ? 31.955 10.091 -1.728 1.00 63.31 28 CYS A C 8
ATOM 8524 O O . CYS A 1 28 ? 32.899 9.318 -1.563 1.00 73.15 28 CYS A O 8
ATOM 8531 N N . CYS A 1 29 ? 31.374 10.279 -2.908 1.00 1.54 29 CYS A N 8
ATOM 8532 C CA . CYS A 1 29 ? 31.819 9.572 -4.103 1.00 54.24 29 CYS A CA 8
ATOM 8533 C C . CYS A 1 29 ? 33.325 9.722 -4.294 1.00 32.20 29 CYS A C 8
ATOM 8534 O O . CYS A 1 29 ? 33.967 10.534 -3.628 1.00 2.31 29 CYS A O 8
ATOM 8541 N N . ALA A 1 30 ? 33.881 8.936 -5.209 1.00 33.34 30 ALA A N 8
ATOM 8542 C CA . ALA A 1 30 ? 35.311 8.983 -5.491 1.00 72.10 30 ALA A CA 8
ATOM 8543 C C . ALA A 1 30 ? 35.741 10.382 -5.915 1.00 21.32 30 ALA A C 8
ATOM 8544 O O . ALA A 1 30 ? 35.279 10.905 -6.928 1.00 11.13 30 ALA A O 8
ATOM 8551 N N . GLY A 1 31 ? 36.629 10.987 -5.132 1.00 34.52 31 GLY A N 8
ATOM 8552 C CA . GLY A 1 31 ? 37.106 12.321 -5.444 1.00 53.24 31 GLY A CA 8
ATOM 8553 C C . GLY A 1 31 ? 36.290 13.403 -4.759 1.00 35.21 31 GLY A C 8
ATOM 8554 O O . GLY A 1 31 ? 36.234 14.539 -5.231 1.00 13.11 31 GLY A O 8
ATOM 8558 N N . LEU A 1 32 ? 35.658 13.049 -3.647 1.00 20.14 32 LEU A N 8
ATOM 8559 C CA . LEU A 1 32 ? 34.840 13.997 -2.898 1.00 44.02 32 LEU A CA 8
ATOM 8560 C C . LEU A 1 32 ? 35.150 13.923 -1.407 1.00 44.02 32 LEU A C 8
ATOM 8561 O O . LEU A 1 32 ? 35.407 12.846 -0.867 1.00 41.20 32 LEU A O 8
ATOM 8577 N N . SER A 1 33 ? 35.120 15.075 -0.742 1.00 54.13 33 SER A N 8
ATOM 8578 C CA . SER A 1 33 ? 35.399 15.141 0.687 1.00 52.13 33 SER A CA 8
ATOM 8579 C C . SER A 1 33 ? 34.455 16.119 1.379 1.00 12.14 33 SER A C 8
ATOM 8580 O O . SER A 1 33 ? 34.173 17.201 0.862 1.00 34.42 33 SER A O 8
ATOM 8588 N N . CYS A 1 34 ? 33.971 15.732 2.555 1.00 24.42 34 CYS A N 8
ATOM 8589 C CA . CYS A 1 34 ? 33.058 16.573 3.321 1.00 21.31 34 CYS A CA 8
ATOM 8590 C C . CYS A 1 34 ? 33.822 17.651 4.083 1.00 24.24 34 CYS A C 8
ATOM 8591 O O . CYS A 1 34 ? 34.198 17.461 5.239 1.00 53.22 34 CYS A O 8
ATOM 8598 N N . ARG A 1 35 ? 34.048 18.785 3.426 1.00 12.14 35 ARG A N 8
ATOM 8599 C CA . ARG A 1 35 ? 34.767 19.893 4.039 1.00 51.14 35 ARG A CA 8
ATOM 8600 C C . ARG A 1 35 ? 33.986 21.196 3.895 1.00 70.51 35 ARG A C 8
ATOM 8601 O O . ARG A 1 35 ? 33.593 21.811 4.887 1.00 50.02 35 ARG A O 8
ATOM 8622 N N . LYS A 1 36 ? 33.764 21.611 2.653 1.00 23.34 36 LYS A N 8
ATOM 8623 C CA . LYS A 1 36 ? 33.029 22.840 2.377 1.00 33.43 36 LYS A CA 8
ATOM 8624 C C . LYS A 1 36 ? 31.695 22.854 3.116 1.00 24.44 36 LYS A C 8
ATOM 8625 O O . LYS A 1 36 ? 31.202 21.811 3.547 1.00 52.51 36 LYS A O 8
ATOM 8644 N N . TYR A 1 37 ? 31.115 24.040 3.260 1.00 2.51 37 TYR A N 8
ATOM 8645 C CA . TYR A 1 37 ? 29.838 24.189 3.947 1.00 11.51 37 TYR A CA 8
ATOM 8646 C C . TYR A 1 37 ? 29.944 23.732 5.400 1.00 3.53 37 TYR A C 8
ATOM 8647 O O . TYR A 1 37 ? 29.195 22.864 5.845 1.00 71.33 37 TYR A O 8
ATOM 8665 N N . ASN A 1 38 ? 30.884 24.323 6.132 1.00 23.13 38 ASN A N 8
ATOM 8666 C CA . ASN A 1 38 ? 31.090 23.975 7.534 1.00 20.42 38 ASN A CA 8
ATOM 8667 C C . ASN A 1 38 ? 30.904 25.196 8.428 1.00 62.55 38 ASN A C 8
ATOM 8668 O O . ASN A 1 38 ? 31.598 25.356 9.433 1.00 10.00 38 ASN A O 8
ATOM 8679 N N . LEU A 1 39 ? 29.961 26.057 8.057 1.00 10.55 39 LEU A N 8
ATOM 8680 C CA . LEU A 1 39 ? 29.682 27.265 8.828 1.00 0.14 39 LEU A CA 8
ATOM 8681 C C . LEU A 1 39 ? 28.729 26.967 9.981 1.00 63.41 39 LEU A C 8
ATOM 8682 O O . LEU A 1 39 ? 28.943 27.415 11.107 1.00 21.05 39 LEU A O 8
ATOM 8698 N N . MET A 1 40 ? 27.678 26.206 9.691 1.00 32.04 40 MET A N 8
ATOM 8699 C CA . MET A 1 40 ? 26.694 25.845 10.706 1.00 70.30 40 MET A CA 8
ATOM 8700 C C . MET A 1 40 ? 27.113 24.578 11.444 1.00 10.43 40 MET A C 8
ATOM 8701 O O . MET A 1 40 ? 26.721 24.356 12.589 1.00 41.32 40 MET A O 8
ATOM 8715 N N . GLY A 1 41 ? 27.914 23.749 10.781 1.00 64.41 41 GLY A N 8
ATOM 8716 C CA . GLY A 1 41 ? 28.373 22.515 11.390 1.00 42.42 41 GLY A CA 8
ATOM 8717 C C . GLY A 1 41 ? 27.784 21.286 10.725 1.00 24.32 41 GLY A C 8
ATOM 8718 O O . GLY A 1 41 ? 27.505 20.287 11.387 1.00 74.24 41 GLY A O 8
ATOM 8722 N N . TYR A 1 42 ? 27.593 21.360 9.413 1.00 74.32 42 TYR A N 8
ATOM 8723 C CA . TYR A 1 42 ? 27.028 20.248 8.658 1.00 53.42 42 TYR A CA 8
ATOM 8724 C C . TYR A 1 42 ? 28.116 19.506 7.887 1.00 4.42 42 TYR A C 8
ATOM 8725 O O . TYR A 1 42 ? 28.516 18.403 8.259 1.00 75.10 42 TYR A O 8
ATOM 8743 N N . GLY A 1 43 ? 28.591 20.122 6.807 1.00 23.43 43 GLY A N 8
ATOM 8744 C CA . GLY A 1 43 ? 29.627 19.508 6.000 1.00 44.45 43 GLY A CA 8
ATOM 8745 C C . GLY A 1 43 ? 29.074 18.845 4.753 1.00 43.45 43 GLY A C 8
ATOM 8746 O O . GLY A 1 43 ? 28.297 17.894 4.841 1.00 11.44 43 GLY A O 8
ATOM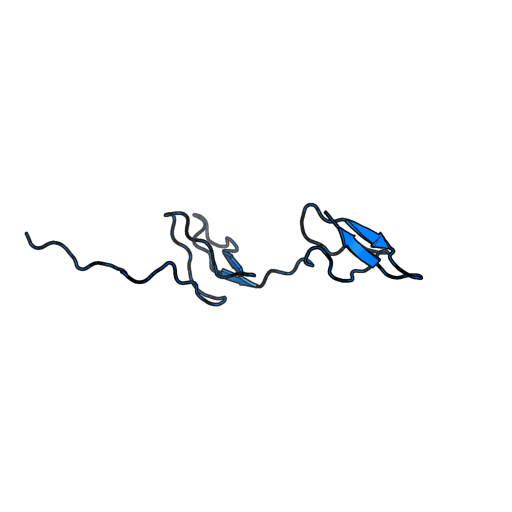 8750 N N . VAL A 1 44 ? 29.476 19.346 3.589 1.00 15.44 44 VAL A N 8
ATOM 8751 C CA . VAL A 1 44 ? 29.014 18.796 2.320 1.00 34.23 44 VAL A CA 8
ATOM 8752 C C . VAL A 1 44 ? 30.187 18.337 1.463 1.00 41.44 44 VAL A C 8
ATOM 8753 O O . VAL A 1 44 ? 31.311 18.813 1.621 1.00 32.15 44 VAL A O 8
ATOM 8766 N N . CYS A 1 45 ? 29.920 17.406 0.551 1.00 32.15 45 CYS A N 8
ATOM 8767 C CA . CYS A 1 45 ? 30.952 16.881 -0.333 1.00 11.11 45 CYS A CA 8
ATOM 8768 C C . CYS A 1 45 ? 31.652 18.009 -1.083 1.00 40.15 45 CYS A C 8
ATOM 8769 O O . CYS A 1 45 ? 31.085 19.084 -1.277 1.00 4.13 45 CYS A O 8
ATOM 8776 N N . ALA A 1 46 ? 32.887 17.756 -1.502 1.00 52.34 46 ALA A N 8
ATOM 8777 C CA . ALA A 1 46 ? 33.665 18.750 -2.232 1.00 1.31 46 ALA A CA 8
ATOM 8778 C C . ALA A 1 46 ? 34.810 18.096 -2.997 1.00 13.04 46 ALA A C 8
ATOM 8779 O O . ALA A 1 46 ? 35.570 17.305 -2.439 1.00 12.35 46 ALA A O 8
ATOM 8786 N N . ALA A 1 47 ? 34.927 18.431 -4.278 1.00 14.44 47 ALA A N 8
ATOM 8787 C CA . ALA A 1 47 ? 35.982 17.877 -5.119 1.00 72.33 47 ALA A CA 8
ATOM 8788 C C . ALA A 1 47 ? 37.360 18.196 -4.552 1.00 70.11 47 ALA A C 8
ATOM 8789 O O . ALA A 1 47 ? 37.752 19.358 -4.465 1.00 53.34 47 ALA A O 8
ATOM 8796 N N . GLN A 1 48 ? 38.091 17.153 -4.168 1.00 32.33 48 GLN A N 8
ATOM 8797 C CA . GLN A 1 48 ? 39.427 17.322 -3.606 1.00 64.53 48 GLN A CA 8
ATOM 8798 C C . GLN A 1 48 ? 40.366 17.962 -4.623 1.00 44.44 48 GLN A C 8
ATOM 8799 O O . GLN A 1 48 ? 40.074 17.998 -5.819 1.00 71.42 48 GLN A O 8
ATOM 8813 N N . THR A 1 49 ? 41.499 18.466 -4.140 1.00 61.23 49 THR A N 8
ATOM 8814 C CA . THR A 1 49 ? 42.482 19.104 -5.006 1.00 43.30 49 THR A CA 8
ATOM 8815 C C . THR A 1 49 ? 43.774 18.298 -5.060 1.00 64.12 49 THR A C 8
ATOM 8816 O O . THR A 1 49 ? 44.441 18.244 -6.093 1.00 53.11 49 THR A O 8
ATOM 8827 N N . CYS A 1 50 ? 44.121 17.669 -3.943 1.00 13.21 50 CYS A N 8
ATOM 8828 C CA . CYS A 1 50 ? 45.334 16.864 -3.862 1.00 2.22 50 CYS A CA 8
ATOM 8829 C C . CYS A 1 50 ? 45.251 15.662 -4.799 1.00 62.53 50 CYS A C 8
ATOM 8830 O O . CYS A 1 50 ? 44.178 15.094 -5.006 1.00 20.42 50 CYS A O 8
ATOM 8837 N N . SER A 1 51 ? 46.392 15.281 -5.366 1.00 62.22 51 SER A N 8
ATOM 8838 C CA . SER A 1 51 ? 46.450 14.150 -6.284 1.00 14.52 51 SER A CA 8
ATOM 8839 C C . SER A 1 51 ? 46.285 12.832 -5.533 1.00 13.40 51 SER A C 8
ATOM 8840 O O . SER A 1 51 ? 46.755 12.686 -4.405 1.00 3.31 51 SER A O 8
ATOM 8848 N N . GLU A 1 52 ? 45.614 11.876 -6.168 1.00 23.23 52 GLU A N 8
ATOM 8849 C CA . GLU A 1 52 ? 45.388 10.570 -5.561 1.00 24.51 52 GLU A CA 8
ATOM 8850 C C . GLU A 1 52 ? 46.646 9.710 -5.632 1.00 21.34 52 GLU A C 8
ATOM 8851 O O . GLU A 1 52 ? 47.593 10.038 -6.346 1.00 42.43 52 GLU A O 8
ATOM 8863 N N . GLU A 1 53 ? 46.646 8.609 -4.887 1.00 41.54 53 GLU A N 8
ATOM 8864 C CA . GLU A 1 53 ? 47.789 7.703 -4.865 1.00 44.05 53 GLU A CA 8
ATOM 8865 C C . GLU A 1 53 ? 47.838 6.858 -6.134 1.00 65.52 53 GLU A C 8
ATOM 8866 O O . GLU A 1 53 ? 46.873 6.172 -6.474 1.00 1.24 53 GLU A O 8
ATOM 8878 N N . GLY A 1 54 ? 48.968 6.914 -6.833 1.00 45.41 54 GLY A N 8
ATOM 8879 C CA . GLY A 1 54 ? 49.121 6.149 -8.057 1.00 43.32 54 GLY A CA 8
ATOM 8880 C C . GLY A 1 54 ? 49.038 7.018 -9.297 1.00 53.22 54 GLY A C 8
ATOM 8881 O O . GLY A 1 54 ? 49.540 6.648 -10.359 1.00 13.42 54 GLY A O 8
ATOM 8885 N N . THR A 1 55 ? 48.401 8.177 -9.164 1.00 41.11 55 THR A N 8
ATOM 8886 C CA . THR A 1 55 ? 48.251 9.100 -10.282 1.00 54.03 55 THR A CA 8
ATOM 8887 C C . THR A 1 55 ? 49.555 9.839 -10.563 1.00 33.40 55 THR A C 8
ATOM 8888 O O . THR A 1 55 ? 50.321 10.135 -9.648 1.00 11.32 55 THR A O 8
ATOM 8899 N N . PHE A 1 56 ? 49.798 10.136 -11.835 1.00 21.34 56 PHE A N 8
ATOM 8900 C CA . PHE A 1 56 ? 51.009 10.840 -12.237 1.00 52.21 56 PHE A CA 8
ATOM 8901 C C . PHE A 1 56 ? 51.057 12.235 -11.618 1.00 24.23 56 PHE A C 8
ATOM 8902 O O . PHE A 1 56 ? 50.066 12.965 -11.626 1.00 42.43 56 PHE A O 8
ATOM 8919 N N . CYS A 1 57 ? 52.219 12.598 -11.084 1.00 54.13 57 CYS A N 8
ATOM 8920 C CA . CYS A 1 57 ? 52.399 13.903 -10.460 1.00 54.10 57 CYS A CA 8
ATOM 8921 C C . CYS A 1 57 ? 53.745 14.510 -10.846 1.00 61.23 57 CYS A C 8
ATOM 8922 O O . CYS A 1 57 ? 54.548 13.878 -11.530 1.00 75.44 57 CYS A O 8
ATOM 8929 N N . SER A 1 58 ? 53.984 15.738 -10.399 1.00 74.30 58 SER A N 8
ATOM 8930 C CA . SER A 1 58 ? 55.231 16.433 -10.699 1.00 11.24 58 SER A CA 8
ATOM 8931 C C . SER A 1 58 ? 56.292 16.121 -9.649 1.00 30.51 58 SER A C 8
ATOM 8932 O O . SER A 1 58 ? 56.188 16.549 -8.498 1.00 63.10 58 SER A O 8
ATOM 8940 N N . LEU A 1 59 ? 57.313 15.373 -10.052 1.00 25.50 59 LEU A N 8
ATOM 8941 C CA . LEU A 1 59 ? 58.396 15.003 -9.147 1.00 65.54 59 LEU A CA 8
ATOM 8942 C C . LEU A 1 59 ? 59.131 16.240 -8.642 1.00 11.12 59 LEU A C 8
ATOM 8943 O O . LEU A 1 59 ? 59.659 16.250 -7.531 1.00 3.24 59 LEU A O 8
ATOM 8959 N N . SER A 1 60 ? 59.159 17.282 -9.468 1.00 22.22 60 SER A N 8
ATOM 8960 C CA . SER A 1 60 ? 59.833 18.524 -9.106 1.00 13.32 60 SER A CA 8
ATOM 8961 C C . SER A 1 60 ? 59.110 19.219 -7.956 1.00 22.13 60 SER A C 8
ATOM 8962 O O . SER A 1 60 ? 59.720 19.950 -7.176 1.00 54.41 60 SER A O 8
ATOM 8970 N N . ASP A 1 61 ? 57.806 18.987 -7.859 1.00 33.23 61 ASP A N 8
ATOM 8971 C CA . ASP A 1 61 ? 56.998 19.588 -6.805 1.00 74.32 61 ASP A CA 8
ATOM 8972 C C . ASP A 1 61 ? 55.821 18.688 -6.442 1.00 22.24 61 ASP A C 8
ATOM 8973 O O . ASP A 1 61 ? 54.822 18.635 -7.160 1.00 15.21 61 ASP A O 8
ATOM 8982 N N . SER A 1 62 ? 55.945 17.980 -5.322 1.00 32.11 62 SER A N 8
ATOM 8983 C CA . SER A 1 62 ? 54.894 17.079 -4.866 1.00 2.31 62 SER A CA 8
ATOM 8984 C C . SER A 1 62 ? 53.545 17.790 -4.835 1.00 64.24 62 SER A C 8
ATOM 8985 O O . SER A 1 62 ? 53.435 18.916 -4.348 1.00 24.22 62 SER A O 8
ATOM 8993 N N . ASP A 1 63 ? 52.519 17.126 -5.356 1.00 3.42 63 ASP A N 8
ATOM 8994 C CA . ASP A 1 63 ? 51.176 17.692 -5.389 1.00 2.35 63 ASP A CA 8
ATOM 8995 C C . ASP A 1 63 ? 50.132 16.634 -5.045 1.00 24.52 63 ASP A C 8
ATOM 8996 O O . ASP A 1 63 ? 49.022 16.646 -5.576 1.00 75.34 63 ASP A O 8
ATOM 9005 N N . CYS A 1 64 ? 50.496 15.719 -4.151 1.00 65.54 64 CYS A N 8
ATOM 9006 C CA . CYS A 1 64 ? 49.593 14.654 -3.736 1.00 35.21 64 CYS A CA 8
ATOM 9007 C C . CYS A 1 64 ? 49.044 14.918 -2.337 1.00 1.13 64 CYS A C 8
ATOM 9008 O O . CYS A 1 64 ? 49.468 15.854 -1.659 1.00 20.53 64 CYS A O 8
ATOM 9015 N N . CYS A 1 65 ? 48.099 14.087 -1.911 1.00 34.45 65 CYS A N 8
ATOM 9016 C CA . CYS A 1 65 ? 47.492 14.230 -0.593 1.00 3.01 65 CYS A CA 8
ATOM 9017 C C . CYS A 1 65 ? 48.512 13.954 0.508 1.00 52.31 65 CYS A C 8
ATOM 9018 O O . CYS A 1 65 ? 49.662 13.615 0.233 1.00 61.23 65 CYS A O 8
ATOM 9025 N N . SER A 1 66 ? 48.080 14.105 1.757 1.00 52.41 66 SER A N 8
ATOM 9026 C CA . SER A 1 66 ? 48.955 13.876 2.900 1.00 11.01 66 SER A CA 8
ATOM 9027 C C . SER A 1 66 ? 49.302 12.396 3.031 1.00 34.45 66 SER A C 8
ATOM 9028 O O . SER A 1 66 ? 48.437 11.568 3.313 1.00 33.14 66 SER A O 8
ATOM 9036 N N . GLY A 1 67 ? 50.575 12.073 2.824 1.00 61.03 67 GLY A N 8
ATOM 9037 C CA . GLY A 1 67 ? 51.015 10.693 2.923 1.00 74.44 67 GLY A CA 8
ATOM 9038 C C . GLY A 1 67 ? 51.342 10.090 1.572 1.00 74.23 67 GLY A C 8
ATOM 9039 O O . GLY A 1 67 ? 51.396 8.868 1.426 1.00 73.03 67 GLY A O 8
ATOM 9043 N N . LEU A 1 68 ? 51.557 10.946 0.580 1.00 5.43 68 LEU A N 8
ATOM 9044 C CA . LEU A 1 68 ? 51.878 10.492 -0.768 1.00 2.00 68 LEU A CA 8
ATOM 9045 C C . LEU A 1 68 ? 53.128 11.189 -1.295 1.00 72.05 68 LEU A C 8
ATOM 9046 O O . LEU A 1 68 ? 53.254 12.412 -1.209 1.00 34.21 68 LEU A O 8
ATOM 9062 N N . LYS A 1 69 ? 54.050 10.405 -1.844 1.00 25.25 69 LYS A N 8
ATOM 9063 C CA . LYS A 1 69 ? 55.290 10.945 -2.388 1.00 64.14 69 LYS A CA 8
ATOM 9064 C C . LYS A 1 69 ? 55.436 10.590 -3.865 1.00 0.14 69 LYS A C 8
ATOM 9065 O O . LYS A 1 69 ? 55.320 9.425 -4.247 1.00 40.41 69 LYS A O 8
ATOM 9084 N N . CYS A 1 70 ? 55.691 11.599 -4.689 1.00 2.14 70 CYS A N 8
ATOM 9085 C CA . CYS A 1 70 ? 55.855 11.395 -6.123 1.00 74.02 70 CYS A CA 8
ATOM 9086 C C . CYS A 1 70 ? 57.141 10.629 -6.421 1.00 13.12 70 CYS A C 8
ATOM 9087 O O . CYS A 1 70 ? 58.237 11.185 -6.358 1.00 23.43 70 CYS A O 8
ATOM 9094 N N . LYS A 1 71 ? 56.999 9.348 -6.744 1.00 45.15 71 LYS A N 8
ATOM 9095 C CA . LYS A 1 71 ? 58.147 8.504 -7.052 1.00 40.52 71 LYS A CA 8
ATOM 9096 C C . LYS A 1 71 ? 58.327 8.361 -8.560 1.00 3.25 71 LYS A C 8
ATOM 9097 O O . LYS A 1 71 ? 57.491 7.767 -9.241 1.00 40.52 71 LYS A O 8
ATOM 9116 N N . ARG A 1 72 ? 59.423 8.908 -9.075 1.00 64.31 72 ARG A N 8
ATOM 9117 C CA . ARG A 1 72 ? 59.713 8.840 -10.502 1.00 33.10 72 ARG A CA 8
ATOM 9118 C C . ARG A 1 72 ? 59.520 7.421 -11.029 1.00 14.14 72 ARG A C 8
ATOM 9119 O O . ARG A 1 72 ? 60.119 6.472 -10.521 1.00 64.23 72 ARG A O 8
ATOM 9140 N N . ARG A 1 73 ? 58.680 7.282 -12.050 1.00 63.53 73 ARG A N 8
ATOM 9141 C CA . ARG A 1 73 ? 58.408 5.979 -12.645 1.00 51.31 73 ARG A CA 8
ATOM 9142 C C . ARG A 1 73 ? 58.470 6.053 -14.168 1.00 42.45 73 ARG A C 8
ATOM 9143 O O . ARG A 1 73 ? 57.454 6.261 -14.831 1.00 73.23 73 ARG A O 8
ATOM 9164 N N . GLY A 1 74 ? 59.669 5.881 -14.716 1.00 54.12 74 GLY A N 8
ATOM 9165 C CA . GLY A 1 74 ? 59.842 5.932 -16.155 1.00 74.42 74 GLY A CA 8
ATOM 9166 C C . GLY A 1 74 ? 61.102 6.669 -16.562 1.00 32.13 74 GLY A C 8
ATOM 9167 O O . GLY A 1 74 ? 62.199 6.112 -16.511 1.00 12.34 74 GLY A O 8
ATOM 9171 N N . HIS A 1 75 ? 60.947 7.924 -16.972 1.00 33.33 75 HIS A N 8
ATOM 9172 C CA . HIS A 1 75 ? 62.082 8.739 -17.389 1.00 2.15 75 HIS A CA 8
ATOM 9173 C C . HIS A 1 75 ? 61.752 10.224 -17.289 1.00 64.01 75 HIS A C 8
ATOM 9174 O O . HIS A 1 75 ? 61.530 10.891 -18.299 1.00 5.40 75 HIS A O 8
ATOM 9188 N N . GLY A 1 76 ? 61.719 10.737 -16.063 1.00 51.24 76 GLY A N 8
ATOM 9189 C CA . GLY A 1 76 ? 61.413 12.140 -15.852 1.00 72.32 76 GLY A CA 8
ATOM 9190 C C . GLY A 1 76 ? 59.963 12.368 -15.476 1.00 3.42 76 GLY A C 8
ATOM 9191 O O . GLY A 1 76 ? 59.470 13.494 -15.534 1.00 34.42 76 GLY A O 8
ATOM 9195 N N . TYR A 1 77 ? 59.278 11.297 -15.091 1.00 11.44 77 TYR A N 8
ATOM 9196 C CA . TYR A 1 77 ? 57.875 11.385 -14.708 1.00 65.45 77 TYR A CA 8
ATOM 9197 C C . TYR A 1 77 ? 57.507 10.274 -13.730 1.00 21.42 77 TYR A C 8
ATOM 9198 O O . TYR A 1 77 ? 57.897 9.120 -13.907 1.00 3.30 77 TYR A O 8
ATOM 9216 N N . GLY A 1 78 ? 56.749 10.630 -12.696 1.00 31.14 78 GLY A N 8
ATOM 9217 C CA . GLY A 1 78 ? 56.339 9.653 -11.705 1.00 31.14 78 GLY A CA 8
ATOM 9218 C C . GLY A 1 78 ? 54.927 9.888 -11.208 1.00 41.10 78 GLY A C 8
ATOM 9219 O O . GLY A 1 78 ? 54.268 10.841 -11.622 1.00 5.04 78 GLY A O 8
ATOM 9223 N N . GLU A 1 79 ? 54.461 9.017 -10.319 1.00 33.23 79 GLU A N 8
ATOM 9224 C CA . GLU A 1 79 ? 53.117 9.135 -9.766 1.00 34.42 79 GLU A CA 8
ATOM 9225 C C . GLU A 1 79 ? 53.148 9.098 -8.242 1.00 54.51 79 GLU A C 8
ATOM 9226 O O . GLU A 1 79 ? 54.172 8.777 -7.639 1.00 50.02 79 GLU A O 8
ATOM 9238 N N . CYS A 1 80 ? 52.019 9.431 -7.624 1.00 4.35 80 CYS A N 8
ATOM 9239 C CA . CYS A 1 80 ? 51.916 9.438 -6.170 1.00 75.42 80 CYS A CA 8
ATOM 9240 C C . CYS A 1 80 ? 52.080 8.030 -5.606 1.00 2.02 80 CYS A C 8
ATOM 9241 O O . CYS A 1 80 ? 51.642 7.052 -6.213 1.00 33.01 80 CYS A O 8
ATOM 9248 N N . SER A 1 81 ? 52.713 7.933 -4.441 1.00 23.04 81 SER A N 8
ATOM 9249 C CA . SER A 1 81 ? 52.938 6.645 -3.796 1.00 14.33 81 SER A CA 8
ATOM 9250 C C . SER A 1 81 ? 52.849 6.775 -2.279 1.00 14.23 81 SER A C 8
ATOM 9251 O O . SER A 1 81 ? 53.424 7.689 -1.687 1.00 14.21 81 SER A O 8
ATOM 9259 N N . LYS A 1 82 ? 52.126 5.852 -1.654 1.00 30.40 82 LYS A N 8
ATOM 9260 C CA . LYS A 1 82 ? 51.961 5.859 -0.205 1.00 53.43 82 LYS A CA 8
ATOM 9261 C C . LYS A 1 82 ? 53.302 5.662 0.496 1.00 64.50 82 LYS A C 8
ATOM 9262 O O . LYS A 1 82 ? 53.396 5.769 1.718 1.00 4.21 82 LYS A O 8
ATOM 9281 N N . SER A 1 1 ? 23.883 -2.268 20.156 1.00 73.11 1 SER A N 9
ATOM 9282 C CA . SER A 1 1 ? 22.647 -1.565 19.833 1.00 52.13 1 SER A CA 9
ATOM 9283 C C . SER A 1 1 ? 22.201 -1.877 18.408 1.00 73.05 1 SER A C 9
ATOM 9284 O O . SER A 1 1 ? 23.000 -2.305 17.576 1.00 43.25 1 SER A O 9
ATOM 9292 N N . ALA A 1 2 ? 20.918 -1.659 18.134 1.00 25.14 2 ALA A N 9
ATOM 9293 C CA . ALA A 1 2 ? 20.365 -1.916 16.810 1.00 4.35 2 ALA A CA 9
ATOM 9294 C C . ALA A 1 2 ? 20.729 -0.798 15.839 1.00 72.42 2 ALA A C 9
ATOM 9295 O O . ALA A 1 2 ? 20.648 0.384 16.176 1.00 53.43 2 ALA A O 9
ATOM 9302 N N . VAL A 1 3 ? 21.130 -1.180 14.630 1.00 23.15 3 VAL A N 9
ATOM 9303 C CA . VAL A 1 3 ? 21.506 -0.210 13.608 1.00 75.31 3 VAL A CA 9
ATOM 9304 C C . VAL A 1 3 ? 20.274 0.438 12.987 1.00 61.41 3 VAL A C 9
ATOM 9305 O O . VAL A 1 3 ? 19.248 -0.214 12.789 1.00 14.30 3 VAL A O 9
ATOM 9318 N N . LEU A 1 4 ? 20.382 1.726 12.679 1.00 2.44 4 LEU A N 9
ATOM 9319 C CA . LEU A 1 4 ? 19.276 2.465 12.078 1.00 42.34 4 LEU A CA 9
ATOM 9320 C C . LEU A 1 4 ? 18.914 1.889 10.713 1.00 75.54 4 LEU A C 9
ATOM 9321 O O . LEU A 1 4 ? 19.785 1.669 9.870 1.00 20.53 4 LEU A O 9
ATOM 9337 N N . TRP A 1 5 ? 17.626 1.647 10.501 1.00 54.31 5 TRP A N 9
ATOM 9338 C CA . TRP A 1 5 ? 17.149 1.098 9.237 1.00 13.01 5 TRP A CA 9
ATOM 9339 C C . TRP A 1 5 ? 17.681 1.905 8.057 1.00 73.25 5 TRP A C 9
ATOM 9340 O O . TRP A 1 5 ? 17.767 3.131 8.122 1.00 23.42 5 TRP A O 9
ATOM 9361 N N . ASN A 1 6 ? 18.037 1.209 6.983 1.00 45.05 6 ASN A N 9
ATOM 9362 C CA . ASN A 1 6 ? 18.559 1.863 5.788 1.00 51.42 6 ASN A CA 9
ATOM 9363 C C . ASN A 1 6 ? 17.431 2.472 4.962 1.00 62.41 6 ASN A C 9
ATOM 9364 O O . ASN A 1 6 ? 16.362 1.877 4.821 1.00 64.35 6 ASN A O 9
ATOM 9375 N N . GLN A 1 7 ? 17.678 3.658 4.418 1.00 55.41 7 GLN A N 9
ATOM 9376 C CA . GLN A 1 7 ? 16.682 4.348 3.605 1.00 53.02 7 GLN A CA 9
ATOM 9377 C C . GLN A 1 7 ? 16.538 3.684 2.239 1.00 73.21 7 GLN A C 9
ATOM 9378 O O . GLN A 1 7 ? 15.438 3.591 1.696 1.00 4.01 7 GLN A O 9
ATOM 9392 N N . GLN A 1 8 ? 17.659 3.224 1.691 1.00 74.13 8 GLN A N 9
ATOM 9393 C CA . GLN A 1 8 ? 17.657 2.568 0.388 1.00 51.12 8 GLN A CA 9
ATOM 9394 C C . GLN A 1 8 ? 18.086 1.110 0.511 1.00 73.52 8 GLN A C 9
ATOM 9395 O O . GLN A 1 8 ? 18.827 0.746 1.423 1.00 45.12 8 GLN A O 9
ATOM 9409 N N . TYR A 1 9 ? 17.613 0.280 -0.412 1.00 60.22 9 TYR A N 9
ATOM 9410 C CA . TYR A 1 9 ? 17.944 -1.139 -0.405 1.00 72.40 9 TYR A CA 9
ATOM 9411 C C . TYR A 1 9 ? 19.097 -1.435 -1.361 1.00 4.12 9 TYR A C 9
ATOM 9412 O O . TYR A 1 9 ? 19.943 -2.287 -1.086 1.00 45.00 9 TYR A O 9
ATOM 9430 N N . ASP A 1 10 ? 19.123 -0.725 -2.482 1.00 72.44 10 ASP A N 9
ATOM 9431 C CA . ASP A 1 10 ? 20.171 -0.909 -3.480 1.00 53.55 10 ASP A CA 9
ATOM 9432 C C . ASP A 1 10 ? 21.552 -0.770 -2.848 1.00 44.24 10 ASP A C 9
ATOM 9433 O O . ASP A 1 10 ? 21.689 -0.264 -1.734 1.00 70.40 10 ASP A O 9
ATOM 9442 N N . LYS A 1 11 ? 22.574 -1.224 -3.565 1.00 11.11 11 LYS A N 9
ATOM 9443 C CA . LYS A 1 11 ? 23.946 -1.151 -3.077 1.00 45.20 11 LYS A CA 9
ATOM 9444 C C . LYS A 1 11 ? 24.287 0.266 -2.626 1.00 1.20 11 LYS A C 9
ATOM 9445 O O . LYS A 1 11 ? 23.536 1.209 -2.878 1.00 64.04 11 LYS A O 9
ATOM 9464 N N . THR A 1 12 ? 25.428 0.411 -1.958 1.00 13.54 12 THR A N 9
ATOM 9465 C CA . THR A 1 12 ? 25.871 1.712 -1.473 1.00 4.01 12 THR A CA 9
ATOM 9466 C C . THR A 1 12 ? 25.978 2.716 -2.614 1.00 31.01 12 THR A C 9
ATOM 9467 O O . THR A 1 12 ? 26.809 2.567 -3.510 1.00 72.23 12 THR A O 9
ATOM 9478 N N . VAL A 1 13 ? 25.133 3.742 -2.576 1.00 11.12 13 VAL A N 9
ATOM 9479 C CA . VAL A 1 13 ? 25.134 4.773 -3.607 1.00 34.51 13 VAL A CA 9
ATOM 9480 C C . VAL A 1 13 ? 25.882 6.017 -3.140 1.00 32.12 13 VAL A C 9
ATOM 9481 O O . VAL A 1 13 ? 25.920 6.320 -1.947 1.00 14.35 13 VAL A O 9
ATOM 9494 N N . CYS A 1 14 ? 26.476 6.735 -4.088 1.00 43.12 14 CYS A N 9
ATOM 9495 C CA . CYS A 1 14 ? 27.224 7.946 -3.774 1.00 42.44 14 CYS A CA 9
ATOM 9496 C C . CYS A 1 14 ? 26.619 9.157 -4.480 1.00 52.42 14 CYS A C 9
ATOM 9497 O O . CYS A 1 14 ? 25.777 9.014 -5.366 1.00 44.10 14 CYS A O 9
ATOM 9504 N N . ASN A 1 15 ? 27.054 10.347 -4.079 1.00 40.43 15 ASN A N 9
ATOM 9505 C CA . ASN A 1 15 ? 26.556 11.581 -4.672 1.00 3.45 15 ASN A CA 9
ATOM 9506 C C . ASN A 1 15 ? 27.708 12.511 -5.043 1.00 72.01 15 ASN A C 9
ATOM 9507 O O . ASN A 1 15 ? 28.829 12.345 -4.564 1.00 51.21 15 ASN A O 9
ATOM 9518 N N . GLN A 1 16 ? 27.421 13.490 -5.895 1.00 21.42 16 GLN A N 9
ATOM 9519 C CA . GLN A 1 16 ? 28.433 14.445 -6.329 1.00 63.32 16 GLN A CA 9
ATOM 9520 C C . GLN A 1 16 ? 28.624 15.545 -5.289 1.00 72.23 16 GLN A C 9
ATOM 9521 O O . GLN A 1 16 ? 27.901 15.604 -4.294 1.00 10.32 16 GLN A O 9
ATOM 9535 N N . GLU A 1 17 ? 29.602 16.414 -5.527 1.00 20.21 17 GLU A N 9
ATOM 9536 C CA . GLU A 1 17 ? 29.887 17.511 -4.609 1.00 44.34 17 GLU A CA 9
ATOM 9537 C C . GLU A 1 17 ? 28.621 18.299 -4.292 1.00 21.33 17 GLU A C 9
ATOM 9538 O O . GLU A 1 17 ? 27.775 18.514 -5.160 1.00 61.44 17 GLU A O 9
ATOM 9550 N N . GLY A 1 18 ? 28.494 18.726 -3.039 1.00 65.24 18 GLY A N 9
ATOM 9551 C CA . GLY A 1 18 ? 27.329 19.484 -2.627 1.00 22.11 18 GLY A CA 9
ATOM 9552 C C . GLY A 1 18 ? 26.456 18.721 -1.649 1.00 34.41 18 GLY A C 9
ATOM 9553 O O . GLY A 1 18 ? 25.797 19.319 -0.799 1.00 24.53 18 GLY A O 9
ATOM 9557 N N . GLU A 1 19 ? 26.451 17.397 -1.771 1.00 3.04 19 GLU A N 9
ATOM 9558 C CA . GLU A 1 19 ? 25.651 16.553 -0.891 1.00 63.11 19 GLU A CA 9
ATOM 9559 C C . GLU A 1 19 ? 26.189 16.590 0.536 1.00 4.44 19 GLU A C 9
ATOM 9560 O O . GLU A 1 19 ? 27.397 16.684 0.754 1.00 5.13 19 GLU A O 9
ATOM 9572 N N . PHE A 1 20 ? 25.283 16.518 1.506 1.00 3.42 20 PHE A N 9
ATOM 9573 C CA . PHE A 1 20 ? 25.665 16.546 2.912 1.00 2.01 20 PHE A CA 9
ATOM 9574 C C . PHE A 1 20 ? 26.107 15.163 3.383 1.00 70.14 20 PHE A C 9
ATOM 9575 O O . PHE A 1 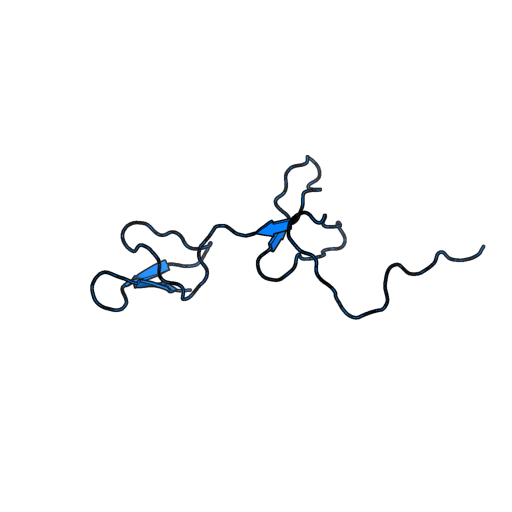20 ? 25.792 14.150 2.755 1.00 3.52 20 PHE A O 9
ATOM 9592 N N . CYS A 1 21 ? 26.837 15.127 4.492 1.00 34.20 21 CYS A N 9
ATOM 9593 C CA . CYS A 1 21 ? 27.324 13.869 5.048 1.00 60.11 21 CYS A CA 9
ATOM 9594 C C . CYS A 1 21 ? 26.673 13.585 6.398 1.00 34.23 21 CYS A C 9
ATOM 9595 O O . CYS A 1 21 ? 26.719 14.414 7.308 1.00 61.12 21 CYS A O 9
ATOM 9602 N N . SER A 1 22 ? 26.069 12.407 6.523 1.00 32.04 22 SER A N 9
ATOM 9603 C CA . SER A 1 22 ? 25.407 12.014 7.760 1.00 34.41 22 SER A CA 9
ATOM 9604 C C . SER A 1 22 ? 26.428 11.598 8.815 1.00 44.53 22 SER A C 9
ATOM 9605 O O . SER A 1 22 ? 27.595 11.356 8.505 1.00 64.11 22 SER A O 9
ATOM 9613 N N . LYS A 1 23 ? 25.981 11.519 10.063 1.00 12.05 23 LYS A N 9
ATOM 9614 C CA . LYS A 1 23 ? 26.852 11.132 11.165 1.00 4.40 23 LYS A CA 9
ATOM 9615 C C . LYS A 1 23 ? 26.967 9.614 11.263 1.00 32.54 23 LYS A C 9
ATOM 9616 O O . LYS A 1 23 ? 27.641 9.089 12.149 1.00 51.52 23 LYS A O 9
ATOM 9635 N N . SER A 1 24 ? 26.306 8.915 10.345 1.00 41.31 24 SER A N 9
ATOM 9636 C CA . SER A 1 24 ? 26.332 7.457 10.329 1.00 14.33 24 SER A CA 9
ATOM 9637 C C . SER A 1 24 ? 27.704 6.943 9.907 1.00 42.33 24 SER A C 9
ATOM 9638 O O . SER A 1 24 ? 28.054 5.791 10.161 1.00 50.54 24 SER A O 9
ATOM 9646 N N . GLY A 1 25 ? 28.480 7.808 9.259 1.00 63.14 25 GLY A N 9
ATOM 9647 C CA . GLY A 1 25 ? 29.805 7.423 8.810 1.00 74.40 25 GLY A CA 9
ATOM 9648 C C . GLY A 1 25 ? 29.878 7.232 7.307 1.00 10.11 25 GLY A C 9
ATOM 9649 O O . GLY A 1 25 ? 30.691 6.455 6.812 1.00 64.11 25 GLY A O 9
ATOM 9653 N N . VAL A 1 26 ? 29.022 7.945 6.582 1.00 13.21 26 VAL A N 9
ATOM 9654 C CA . VAL A 1 26 ? 28.991 7.851 5.127 1.00 5.11 26 VAL A CA 9
ATOM 9655 C C . VAL A 1 26 ? 30.130 8.646 4.501 1.00 11.32 26 VAL A C 9
ATOM 9656 O O . VAL A 1 26 ? 30.532 9.688 5.020 1.00 40.54 26 VAL A O 9
ATOM 9669 N N . ASP A 1 27 ? 30.645 8.150 3.381 1.00 44.45 27 ASP A N 9
ATOM 9670 C CA . ASP A 1 27 ? 31.738 8.816 2.681 1.00 42.14 27 ASP A CA 9
ATOM 9671 C C . ASP A 1 27 ? 31.313 9.222 1.273 1.00 54.34 27 ASP A C 9
ATOM 9672 O O . ASP A 1 27 ? 30.800 8.407 0.508 1.00 45.41 27 ASP A O 9
ATOM 9681 N N . CYS A 1 28 ? 31.533 10.489 0.938 1.00 41.42 28 CYS A N 9
ATOM 9682 C CA . CYS A 1 28 ? 31.172 11.006 -0.377 1.00 44.12 28 CYS A CA 9
ATOM 9683 C C . CYS A 1 28 ? 31.754 10.130 -1.484 1.00 63.31 28 CYS A C 9
ATOM 9684 O O . CYS A 1 28 ? 32.656 9.326 -1.245 1.00 73.15 28 CYS A O 9
ATOM 9691 N N . CYS A 1 29 ? 31.230 10.289 -2.694 1.00 1.54 29 CYS A N 9
ATOM 9692 C CA . CYS A 1 29 ? 31.694 9.515 -3.838 1.00 54.24 29 CYS A CA 9
ATOM 9693 C C . CYS A 1 29 ? 33.209 9.621 -3.988 1.00 32.20 29 CYS A C 9
ATOM 9694 O O . CYS A 1 29 ? 33.849 10.455 -3.348 1.00 2.31 29 CYS A O 9
ATOM 9701 N N . ALA A 1 30 ? 33.776 8.773 -4.840 1.00 33.34 30 ALA A N 9
ATOM 9702 C CA . ALA A 1 30 ? 35.213 8.773 -5.076 1.00 72.10 30 ALA A CA 9
ATOM 9703 C C . ALA A 1 30 ? 35.688 10.136 -5.569 1.00 21.32 30 ALA A C 9
ATOM 9704 O O . ALA A 1 30 ? 35.298 10.590 -6.645 1.00 11.13 30 ALA A O 9
ATOM 9711 N N . GLY A 1 31 ? 36.532 10.787 -4.774 1.00 34.52 31 GLY A N 9
ATOM 9712 C CA . GLY A 1 31 ? 37.046 12.093 -5.146 1.00 53.24 31 GLY A CA 9
ATOM 9713 C C . GLY A 1 31 ? 36.270 13.225 -4.503 1.00 35.21 31 GLY A C 9
ATOM 9714 O O . GLY A 1 31 ? 36.277 14.353 -4.999 1.00 13.11 31 GLY A O 9
ATOM 9718 N N . LEU A 1 32 ? 35.599 12.927 -3.397 1.00 20.14 32 LEU A N 9
ATOM 9719 C CA . LEU A 1 32 ? 34.813 13.928 -2.685 1.00 44.02 32 LEU A CA 9
ATOM 9720 C C . LEU A 1 32 ? 35.080 13.865 -1.184 1.00 44.02 32 LEU A C 9
ATOM 9721 O O . LEU A 1 32 ? 35.281 12.787 -0.624 1.00 41.20 32 LEU A O 9
ATOM 9737 N N . SER A 1 33 ? 35.081 15.027 -0.538 1.00 54.13 33 SER A N 9
ATOM 9738 C CA . SER A 1 33 ? 35.326 15.104 0.897 1.00 52.13 33 SER A CA 9
ATOM 9739 C C . SER A 1 33 ? 34.380 16.103 1.557 1.00 12.14 33 SER A C 9
ATOM 9740 O O . SER A 1 33 ? 34.229 17.233 1.092 1.00 34.42 33 SER A O 9
ATOM 9748 N N . CYS A 1 34 ? 33.745 15.678 2.643 1.00 24.42 34 CYS A N 9
ATOM 9749 C CA . CYS A 1 34 ? 32.811 16.532 3.368 1.00 21.31 34 CYS A CA 9
ATOM 9750 C C . CYS A 1 34 ? 33.561 17.572 4.198 1.00 24.24 34 CYS A C 9
ATOM 9751 O O . CYS A 1 34 ? 33.905 17.327 5.354 1.00 53.22 34 CYS A O 9
ATOM 9758 N N . ARG A 1 35 ? 33.807 18.733 3.599 1.00 12.14 35 ARG A N 9
ATOM 9759 C CA . ARG A 1 35 ? 34.513 19.810 4.282 1.00 51.14 35 ARG A CA 9
ATOM 9760 C C . ARG A 1 35 ? 33.698 20.333 5.461 1.00 70.51 35 ARG A C 9
ATOM 9761 O O . ARG A 1 35 ? 32.548 20.741 5.302 1.00 50.02 35 ARG A O 9
ATOM 9782 N N . LYS A 1 36 ? 34.302 20.318 6.645 1.00 23.34 36 LYS A N 9
ATOM 9783 C CA . LYS A 1 36 ? 33.634 20.793 7.850 1.00 33.43 36 LYS A CA 9
ATOM 9784 C C . LYS A 1 36 ? 33.045 22.183 7.635 1.00 24.44 36 LYS A C 9
ATOM 9785 O O . LYS A 1 36 ? 33.463 22.912 6.736 1.00 52.51 36 LYS A O 9
ATOM 9804 N N . TYR A 1 37 ? 32.072 22.543 8.466 1.00 2.51 37 TYR A N 9
ATOM 9805 C CA . TYR A 1 37 ? 31.424 23.845 8.365 1.00 11.51 37 TYR A CA 9
ATOM 9806 C C . TYR A 1 37 ? 32.458 24.967 8.337 1.00 3.53 37 TYR A C 9
ATOM 9807 O O . TYR A 1 37 ? 33.030 25.325 9.365 1.00 71.33 37 TYR A O 9
ATOM 9825 N N . ASN A 1 38 ? 32.692 25.518 7.150 1.00 23.13 38 ASN A N 9
ATOM 9826 C CA . ASN A 1 38 ? 33.656 26.599 6.984 1.00 20.42 38 ASN A CA 9
ATOM 9827 C C . ASN A 1 38 ? 33.173 27.869 7.679 1.00 62.55 38 ASN A C 9
ATOM 9828 O O . ASN A 1 38 ? 32.217 27.840 8.454 1.00 10.00 38 ASN A O 9
ATOM 9839 N N . LEU A 1 39 ? 33.841 28.982 7.396 1.00 10.55 39 LEU A N 9
ATOM 9840 C CA . LEU A 1 39 ? 33.480 30.263 7.993 1.00 0.14 39 LEU A CA 9
ATOM 9841 C C . LEU A 1 39 ? 31.991 30.543 7.822 1.00 63.41 39 LEU A C 9
ATOM 9842 O O . LEU A 1 39 ? 31.319 30.971 8.760 1.00 21.05 39 LEU A O 9
ATOM 9858 N N . MET A 1 40 ? 31.482 30.296 6.620 1.00 32.04 40 MET A N 9
ATOM 9859 C CA . MET A 1 40 ? 30.069 30.519 6.329 1.00 70.30 40 MET A CA 9
ATOM 9860 C C . MET A 1 40 ? 29.213 29.390 6.894 1.00 10.43 40 MET A C 9
ATOM 9861 O O . MET A 1 40 ? 28.026 29.571 7.159 1.00 41.32 40 MET A O 9
ATOM 9875 N N . GLY A 1 41 ? 29.825 28.225 7.078 1.00 64.41 41 GLY A N 9
ATOM 9876 C CA . GLY A 1 41 ? 29.103 27.083 7.610 1.00 42.42 41 GLY A CA 9
ATOM 9877 C C . GLY A 1 41 ? 28.787 26.049 6.548 1.00 24.32 41 GLY A C 9
ATOM 9878 O O . GLY A 1 41 ? 27.716 25.441 6.563 1.00 74.24 41 GLY A O 9
ATOM 9882 N N . TYR A 1 42 ? 29.717 25.852 5.623 1.00 74.32 42 TYR A N 9
ATOM 9883 C CA . TYR A 1 42 ? 29.531 24.887 4.544 1.00 53.42 42 TYR A CA 9
ATOM 9884 C C . TYR A 1 42 ? 29.942 23.487 4.989 1.00 4.42 42 TYR A C 9
ATOM 9885 O O . TYR A 1 42 ? 31.115 23.228 5.258 1.00 75.10 42 TYR A O 9
ATOM 9903 N N . GLY A 1 43 ? 28.967 22.587 5.065 1.00 23.43 43 GLY A N 9
ATOM 9904 C CA . GLY A 1 43 ? 29.245 21.223 5.477 1.00 44.45 43 GLY A CA 9
ATOM 9905 C C . GLY A 1 43 ? 28.730 20.201 4.484 1.00 43.45 43 GLY A C 9
ATOM 9906 O O . GLY A 1 43 ? 27.751 19.504 4.751 1.00 11.44 43 GLY A O 9
ATOM 9910 N N . VAL A 1 44 ? 29.389 20.111 3.333 1.00 15.44 44 VAL A N 9
ATOM 9911 C CA . VAL A 1 44 ? 28.993 19.167 2.296 1.00 34.23 44 VAL A CA 9
ATOM 9912 C C . VAL A 1 44 ? 30.205 18.651 1.529 1.00 41.44 44 VAL A C 9
ATOM 9913 O O . VAL A 1 44 ? 31.320 19.141 1.707 1.00 32.15 44 VAL A O 9
ATOM 9926 N N . CYS A 1 45 ? 29.979 17.658 0.675 1.00 32.15 45 CYS A N 9
ATOM 9927 C CA . CYS A 1 45 ? 31.052 17.075 -0.121 1.00 11.11 45 CYS A CA 9
ATOM 9928 C C . CYS A 1 45 ? 31.775 18.148 -0.931 1.00 40.15 45 CYS A C 9
ATOM 9929 O O . CYS A 1 45 ? 31.211 19.200 -1.228 1.00 4.13 45 CYS A O 9
ATOM 9936 N N . ALA A 1 46 ? 33.025 17.872 -1.285 1.00 52.34 46 ALA A N 9
ATOM 9937 C CA . ALA A 1 46 ? 33.824 18.811 -2.063 1.00 1.31 46 ALA A CA 9
ATOM 9938 C C . ALA A 1 46 ? 34.966 18.099 -2.780 1.00 13.04 46 ALA A C 9
ATOM 9939 O O . ALA A 1 46 ? 35.737 17.363 -2.163 1.00 12.35 46 ALA A O 9
ATOM 9946 N N . ALA A 1 47 ? 35.070 18.322 -4.087 1.00 14.44 47 ALA A N 9
ATOM 9947 C CA . ALA A 1 47 ? 36.118 17.702 -4.886 1.00 72.33 47 ALA A CA 9
ATOM 9948 C C . ALA A 1 47 ? 37.500 18.049 -4.342 1.00 70.11 47 ALA A C 9
ATOM 9949 O O . ALA A 1 47 ? 37.872 19.219 -4.264 1.00 53.34 47 ALA A O 9
ATOM 9956 N N . GLN A 1 48 ? 38.257 17.022 -3.966 1.00 32.33 48 GLN A N 9
ATOM 9957 C CA . GLN A 1 48 ? 39.597 17.220 -3.427 1.00 64.53 48 GLN A CA 9
ATOM 9958 C C . GLN A 1 48 ? 40.514 17.854 -4.468 1.00 44.44 48 GLN A C 9
ATOM 9959 O O . GLN A 1 48 ? 40.205 17.867 -5.660 1.00 71.42 48 GLN A O 9
ATOM 9973 N N . THR A 1 49 ? 41.646 18.382 -4.010 1.00 61.23 49 THR A N 9
ATOM 9974 C CA . THR A 1 49 ? 42.607 19.020 -4.901 1.00 43.30 49 THR A CA 9
ATOM 9975 C C . THR A 1 49 ? 43.903 18.222 -4.973 1.00 64.12 49 THR A C 9
ATOM 9976 O O . THR A 1 49 ? 44.551 18.165 -6.018 1.00 53.11 49 THR A O 9
ATOM 9987 N N . CYS A 1 50 ? 44.276 17.606 -3.856 1.00 13.21 50 CYS A N 9
ATOM 9988 C CA . CYS A 1 50 ? 45.495 16.810 -3.792 1.00 2.22 50 CYS A CA 9
ATOM 9989 C C . CYS A 1 50 ? 45.404 15.600 -4.717 1.00 62.53 50 CYS A C 9
ATOM 9990 O O . CYS A 1 50 ? 44.330 15.031 -4.910 1.00 20.42 50 CYS A O 9
ATOM 9997 N N . SER A 1 51 ? 46.541 15.211 -5.288 1.00 62.22 51 SER A N 9
ATOM 9998 C CA . SER A 1 51 ? 46.589 14.071 -6.196 1.00 14.52 51 SER A CA 9
ATOM 9999 C C . SER A 1 51 ? 46.467 12.759 -5.427 1.00 13.40 51 SER A C 9
ATOM 10000 O O . SER A 1 51 ? 46.974 12.630 -4.314 1.00 3.31 51 SER A O 9
ATOM 10008 N N . GLU A 1 52 ? 45.788 11.788 -6.030 1.00 23.23 52 GLU A N 9
ATOM 10009 C CA . GLU A 1 52 ? 45.598 10.486 -5.402 1.00 24.51 52 GLU A CA 9
ATOM 10010 C C . GLU A 1 52 ? 46.868 9.645 -5.497 1.00 21.34 52 GLU A C 9
ATOM 10011 O O . GLU A 1 52 ? 47.791 9.979 -6.239 1.00 42.43 52 GLU A O 9
ATOM 10023 N N . GLU A 1 53 ? 46.906 8.554 -4.739 1.00 41.54 53 GLU A N 9
ATOM 10024 C CA . GLU A 1 53 ? 48.063 7.666 -4.737 1.00 44.05 53 GLU A CA 9
ATOM 10025 C C . GLU A 1 53 ? 48.089 6.802 -5.994 1.00 65.52 53 GLU A C 9
ATOM 10026 O O . GLU A 1 53 ? 47.130 6.092 -6.293 1.00 1.24 53 GLU A O 9
ATOM 10038 N N . GLY A 1 54 ? 49.195 6.870 -6.729 1.00 45.41 54 GLY A N 9
ATOM 10039 C CA . GLY A 1 54 ? 49.326 6.090 -7.946 1.00 43.32 54 GLY A CA 9
ATOM 10040 C C . GLY A 1 54 ? 49.203 6.939 -9.194 1.00 53.22 54 GLY A C 9
ATOM 10041 O O . GLY A 1 54 ? 49.679 6.558 -10.264 1.00 13.42 54 GLY A O 9
ATOM 10045 N N . THR A 1 55 ? 48.559 8.095 -9.062 1.00 41.11 55 THR A N 9
ATOM 10046 C CA . THR A 1 55 ? 48.370 8.999 -10.188 1.00 54.03 55 THR A CA 9
ATOM 10047 C C . THR A 1 55 ? 49.656 9.753 -10.509 1.00 33.40 55 THR A C 9
ATOM 10048 O O . THR A 1 55 ? 50.440 10.072 -9.616 1.00 11.32 55 THR A O 9
ATOM 10059 N N . PHE A 1 56 ? 49.867 10.034 -11.790 1.00 21.34 56 PHE A N 9
ATOM 10060 C CA . PHE A 1 56 ? 51.060 10.749 -12.230 1.00 52.21 56 PHE A CA 9
ATOM 10061 C C . PHE A 1 56 ? 51.101 12.155 -11.635 1.00 24.23 56 PHE A C 9
ATOM 10062 O O . PHE A 1 56 ? 50.103 12.875 -11.647 1.00 42.43 56 PHE A O 9
ATOM 10079 N N . CYS A 1 57 ? 52.262 12.536 -11.115 1.00 54.13 57 CYS A N 9
ATOM 10080 C CA . CYS A 1 57 ? 52.435 13.852 -10.513 1.00 54.10 57 CYS A CA 9
ATOM 10081 C C . CYS A 1 57 ? 53.760 14.477 -10.943 1.00 61.23 57 CYS A C 9
ATOM 10082 O O . CYS A 1 57 ? 54.557 13.849 -11.64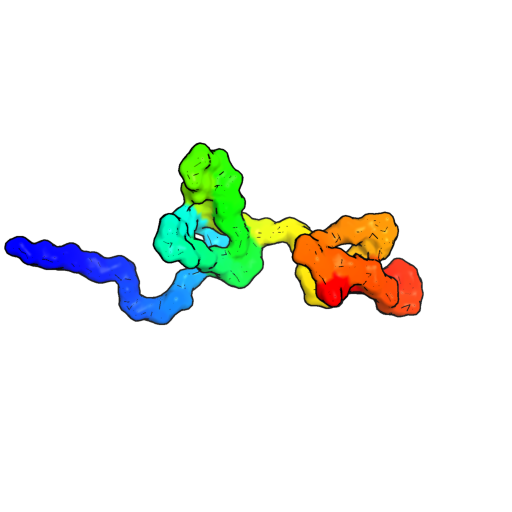1 1.00 75.44 57 CYS A O 9
ATOM 10089 N N . SER A 1 58 ? 53.989 15.716 -10.521 1.00 74.30 58 SER A N 9
ATOM 10090 C CA . SER A 1 58 ? 55.214 16.428 -10.864 1.00 11.24 58 SER A CA 9
ATOM 10091 C C . SER A 1 58 ? 56.310 16.148 -9.840 1.00 30.51 58 SER A C 9
ATOM 10092 O O . SER A 1 58 ? 56.229 16.586 -8.691 1.00 63.10 58 SER A O 9
ATOM 10100 N N . LEU A 1 59 ? 57.333 15.414 -10.263 1.00 25.50 59 LEU A N 9
ATOM 10101 C CA . LEU A 1 59 ? 58.445 15.074 -9.383 1.00 65.54 59 LEU A CA 9
ATOM 10102 C C . LEU A 1 59 ? 59.174 16.330 -8.917 1.00 11.12 59 LEU A C 9
ATOM 10103 O O . LEU A 1 59 ? 59.735 16.365 -7.821 1.00 3.24 59 LEU A O 9
ATOM 10119 N N . SER A 1 60 ? 59.160 17.362 -9.755 1.00 22.22 60 SER A N 9
ATOM 10120 C CA . SER A 1 60 ? 59.821 18.620 -9.429 1.00 13.32 60 SER A CA 9
ATOM 10121 C C . SER A 1 60 ? 59.121 19.317 -8.266 1.00 22.13 60 SER A C 9
ATOM 10122 O O . SER A 1 60 ? 59.741 20.066 -7.512 1.00 54.41 60 SER A O 9
ATOM 10130 N N . ASP A 1 61 ? 57.824 19.062 -8.128 1.00 33.23 61 ASP A N 9
ATOM 10131 C CA . ASP A 1 61 ? 57.039 19.663 -7.056 1.00 74.32 61 ASP A CA 9
ATOM 10132 C C . ASP A 1 61 ? 55.884 18.749 -6.652 1.00 22.24 61 ASP A C 9
ATOM 10133 O O . ASP A 1 61 ? 54.873 18.667 -7.348 1.00 15.21 61 ASP A O 9
ATOM 10142 N N . SER A 1 62 ? 56.045 18.066 -5.522 1.00 32.11 62 SER A N 9
ATOM 10143 C CA . SER A 1 62 ? 55.019 17.156 -5.028 1.00 2.31 62 SER A CA 9
ATOM 10144 C C . SER A 1 62 ? 53.658 17.845 -4.981 1.00 64.24 62 SER A C 9
ATOM 10145 O O . SER A 1 62 ? 53.540 18.978 -4.511 1.00 24.22 62 SER A O 9
ATOM 10153 N N . ASP A 1 63 ? 52.634 17.154 -5.469 1.00 3.42 63 ASP A N 9
ATOM 10154 C CA . ASP A 1 63 ? 51.282 17.698 -5.481 1.00 2.35 63 ASP A CA 9
ATOM 10155 C C . ASP A 1 63 ? 50.263 16.629 -5.096 1.00 24.52 63 ASP A C 9
ATOM 10156 O O . ASP A 1 63 ? 49.141 16.613 -5.604 1.00 75.34 63 ASP A O 9
ATOM 10165 N N . CYS A 1 64 ? 50.662 15.737 -4.195 1.00 65.54 64 CYS A N 9
ATOM 10166 C CA . CYS A 1 64 ? 49.785 14.664 -3.741 1.00 35.21 64 CYS A CA 9
ATOM 10167 C C . CYS A 1 64 ? 49.271 14.941 -2.332 1.00 1.13 64 CYS A C 9
ATOM 10168 O O . CYS A 1 64 ? 49.698 15.892 -1.678 1.00 20.53 64 CYS A O 9
ATOM 10175 N N . CYS A 1 65 ? 48.349 14.103 -1.869 1.00 34.45 65 CYS A N 9
ATOM 10176 C CA . CYS A 1 65 ? 47.775 14.256 -0.538 1.00 3.01 65 CYS A CA 9
ATOM 10177 C C . CYS A 1 65 ? 48.826 14.008 0.539 1.00 52.31 65 CYS A C 9
ATOM 10178 O O . CYS A 1 65 ? 49.970 13.665 0.239 1.00 61.23 65 CYS A O 9
ATOM 10185 N N . SER A 1 66 ? 48.430 14.183 1.797 1.00 52.41 66 SER A N 9
ATOM 10186 C CA . SER A 1 66 ? 49.339 13.983 2.919 1.00 11.01 66 SER A CA 9
ATOM 10187 C C . SER A 1 66 ? 49.707 12.509 3.064 1.00 34.45 66 SER A C 9
ATOM 10188 O O . SER A 1 66 ? 48.860 11.674 3.381 1.00 33.14 66 SER A O 9
ATOM 10196 N N . GLY A 1 67 ? 50.978 12.196 2.827 1.00 61.03 67 GLY A N 9
ATOM 10197 C CA . GLY A 1 67 ? 51.437 10.825 2.935 1.00 74.44 67 GLY A CA 9
ATOM 10198 C C . GLY A 1 67 ? 51.741 10.207 1.584 1.00 74.23 67 GLY A C 9
ATOM 10199 O O . GLY A 1 67 ? 51.809 8.984 1.453 1.00 73.03 67 GLY A O 9
ATOM 10203 N N . LEU A 1 68 ? 51.922 11.052 0.577 1.00 5.43 68 LEU A N 9
ATOM 10204 C CA . LEU A 1 68 ? 52.220 10.584 -0.773 1.00 2.00 68 LEU A CA 9
ATOM 10205 C C . LEU A 1 68 ? 53.450 11.287 -1.335 1.00 72.05 68 LEU A C 9
ATOM 10206 O O . LEU A 1 68 ? 53.569 12.510 -1.258 1.00 34.21 68 LEU A O 9
ATOM 10222 N N . LYS A 1 69 ? 54.362 10.508 -1.907 1.00 25.25 69 LYS A N 9
ATOM 10223 C CA . LYS A 1 69 ? 55.583 11.055 -2.486 1.00 64.14 69 LYS A CA 9
ATOM 10224 C C . LYS A 1 69 ? 55.698 10.683 -3.961 1.00 0.14 69 LYS A C 9
ATOM 10225 O O . LYS A 1 69 ? 55.594 9.512 -4.326 1.00 40.41 69 LYS A O 9
ATOM 10244 N N . CYS A 1 70 ? 55.917 11.687 -4.804 1.00 2.14 70 CYS A N 9
ATOM 10245 C CA . CYS A 1 70 ? 56.049 11.466 -6.240 1.00 74.02 70 CYS A CA 9
ATOM 10246 C C . CYS A 1 70 ? 57.340 10.718 -6.558 1.00 13.12 70 CYS A C 9
ATOM 10247 O O . CYS A 1 70 ? 58.428 11.294 -6.531 1.00 23.43 70 CYS A O 9
ATOM 10254 N N . LYS A 1 71 ? 57.213 9.430 -6.862 1.00 45.15 71 LYS A N 9
ATOM 10255 C CA . LYS A 1 71 ? 58.367 8.602 -7.186 1.00 40.52 71 LYS A CA 9
ATOM 10256 C C . LYS A 1 71 ? 58.509 8.436 -8.696 1.00 3.25 71 LYS A C 9
ATOM 10257 O O . LYS A 1 71 ? 57.667 7.811 -9.343 1.00 40.52 71 LYS A O 9
ATOM 10276 N N . ARG A 1 72 ? 59.578 8.997 -9.252 1.00 64.31 72 ARG A N 9
ATOM 10277 C CA . ARG A 1 72 ? 59.829 8.909 -10.684 1.00 33.10 72 ARG A CA 9
ATOM 10278 C C . ARG A 1 72 ? 59.659 7.477 -11.181 1.00 14.14 72 ARG A C 9
ATOM 10279 O O . ARG A 1 72 ? 60.267 6.548 -10.648 1.00 64.23 72 ARG A O 9
ATOM 10300 N N . ARG A 1 73 ? 58.827 7.304 -12.204 1.00 63.53 73 ARG A N 9
ATOM 10301 C CA . ARG A 1 73 ? 58.576 5.985 -12.769 1.00 51.31 73 ARG A CA 9
ATOM 10302 C C . ARG A 1 73 ? 58.549 6.044 -14.294 1.00 42.45 73 ARG A C 9
ATOM 10303 O O . ARG A 1 73 ? 57.489 6.199 -14.900 1.00 73.23 73 ARG A O 9
ATOM 10324 N N . GLY A 1 74 ? 59.721 5.918 -14.907 1.00 54.12 74 GLY A N 9
ATOM 10325 C CA . GLY A 1 74 ? 59.810 5.959 -16.355 1.00 74.42 74 GLY A CA 9
ATOM 10326 C C . GLY A 1 74 ? 61.042 6.696 -16.840 1.00 32.13 74 GLY A C 9
ATOM 10327 O O . GLY A 1 74 ? 62.145 6.149 -16.829 1.00 12.34 74 GLY A O 9
ATOM 10331 N N . HIS A 1 75 ? 60.855 7.941 -17.268 1.00 33.33 75 HIS A N 9
ATOM 10332 C CA . HIS A 1 75 ? 61.962 8.754 -17.760 1.00 2.15 75 HIS A CA 9
ATOM 10333 C C . HIS A 1 75 ? 61.646 10.240 -17.624 1.00 64.01 75 HIS A C 9
ATOM 10334 O O . HIS A 1 75 ? 61.412 10.929 -18.617 1.00 5.40 75 HIS A O 9
ATOM 10348 N N . GLY A 1 76 ? 61.641 10.729 -16.388 1.00 51.24 76 GLY A N 9
ATOM 10349 C CA . GLY A 1 76 ? 61.353 12.131 -16.145 1.00 72.32 76 GLY A CA 9
ATOM 10350 C C . GLY A 1 76 ? 59.918 12.361 -15.715 1.00 3.42 76 GLY A C 9
ATOM 10351 O O . GLY A 1 76 ? 59.421 13.487 -15.758 1.00 34.42 76 GLY A O 9
ATOM 10355 N N . TYR A 1 77 ? 59.248 11.291 -15.297 1.00 11.44 77 TYR A N 9
ATOM 10356 C CA . TYR A 1 77 ? 57.861 11.381 -14.859 1.00 65.45 77 TYR A CA 9
ATOM 10357 C C . TYR A 1 77 ? 57.531 10.274 -13.863 1.00 21.42 77 TYR A C 9
ATOM 10358 O O . TYR A 1 77 ? 57.942 9.127 -14.032 1.00 3.30 77 TYR A O 9
ATOM 10376 N N . GLY A 1 78 ? 56.784 10.628 -12.821 1.00 31.14 78 GLY A N 9
ATOM 10377 C CA . GLY A 1 78 ? 56.411 9.655 -11.811 1.00 31.14 78 GLY A CA 9
ATOM 10378 C C . GLY A 1 78 ? 55.008 9.876 -11.284 1.00 41.10 78 GLY A C 9
ATOM 10379 O O . GLY A 1 78 ? 54.322 10.809 -11.700 1.00 5.04 78 GLY A O 9
ATOM 10383 N N . GLU A 1 79 ? 54.578 9.013 -10.368 1.00 33.23 79 GLU A N 9
ATOM 10384 C CA . GLU A 1 79 ? 53.245 9.117 -9.787 1.00 34.42 79 GLU A CA 9
ATOM 10385 C C . GLU A 1 79 ? 53.313 9.096 -8.262 1.00 54.51 79 GLU A C 9
ATOM 10386 O O . GLU A 1 79 ? 54.353 8.786 -7.680 1.00 50.02 79 GLU A O 9
ATOM 10398 N N . CYS A 1 80 ? 52.197 9.429 -7.621 1.00 4.35 80 CYS A N 9
ATOM 10399 C CA . CYS A 1 80 ? 52.129 9.450 -6.165 1.00 75.42 80 CYS A CA 9
ATOM 10400 C C . CYS A 1 80 ? 52.326 8.049 -5.592 1.00 2.02 80 CYS A C 9
ATOM 10401 O O . CYS A 1 80 ? 51.878 7.061 -6.172 1.00 33.01 80 CYS A O 9
ATOM 10408 N N . SER A 1 81 ? 53.000 7.975 -4.448 1.00 23.04 81 SER A N 9
ATOM 10409 C CA . SER A 1 81 ? 53.259 6.696 -3.797 1.00 14.33 81 SER A CA 9
ATOM 10410 C C . SER A 1 81 ? 53.259 6.848 -2.279 1.00 14.23 81 SER A C 9
ATOM 10411 O O . SER A 1 81 ? 53.837 7.793 -1.738 1.00 14.21 81 SER A O 9
ATOM 10419 N N . LYS A 1 82 ? 52.606 5.914 -1.597 1.00 30.40 82 LYS A N 9
ATOM 10420 C CA . LYS A 1 82 ? 52.530 5.942 -0.141 1.00 53.43 82 LYS A CA 9
ATOM 10421 C C . LYS A 1 82 ? 53.899 5.686 0.481 1.00 64.50 82 LYS A C 9
ATOM 10422 O O . LYS A 1 82 ? 54.009 5.427 1.680 1.00 4.21 82 LYS A O 9
ATOM 10441 N N . SER A 1 1 ? 21.653 -25.311 5.151 1.00 73.11 1 SER A N 10
ATOM 10442 C CA . SER A 1 1 ? 22.675 -24.906 4.194 1.00 52.13 1 SER A CA 10
ATOM 10443 C C . SER A 1 1 ? 22.592 -23.410 3.910 1.00 73.05 1 SER A C 10
ATOM 10444 O O . SER A 1 1 ? 22.760 -22.971 2.772 1.00 43.25 1 SER A O 10
ATOM 10452 N N . ALA A 1 2 ? 22.329 -22.630 4.954 1.00 25.14 2 ALA A N 10
ATOM 10453 C CA . ALA A 1 2 ? 22.225 -21.182 4.819 1.00 4.35 2 ALA A CA 10
ATOM 10454 C C . ALA A 1 2 ? 23.551 -20.574 4.378 1.00 72.42 2 ALA A C 10
ATOM 10455 O O . ALA A 1 2 ? 24.599 -20.857 4.959 1.00 53.43 2 ALA A O 10
ATOM 10462 N N . VAL A 1 3 ? 23.500 -19.738 3.347 1.00 23.15 3 VAL A N 10
ATOM 10463 C CA . VAL A 1 3 ? 24.698 -19.089 2.828 1.00 75.31 3 VAL A CA 10
ATOM 10464 C C . VAL A 1 3 ? 25.096 -17.897 3.691 1.00 61.41 3 VAL A C 10
ATOM 10465 O O . VAL A 1 3 ? 24.243 -17.216 4.259 1.00 14.30 3 VAL A O 10
ATOM 10478 N N . LEU A 1 4 ? 26.398 -17.650 3.785 1.00 2.44 4 LEU A N 10
ATOM 10479 C CA . LEU A 1 4 ? 26.911 -16.539 4.579 1.00 42.34 4 LEU A CA 10
ATOM 10480 C C . LEU A 1 4 ? 26.225 -15.233 4.194 1.00 75.54 4 LEU A C 10
ATOM 10481 O O . LEU A 1 4 ? 26.069 -14.926 3.012 1.00 20.53 4 LEU A O 10
ATOM 10497 N N . TRP A 1 5 ? 25.819 -14.465 5.200 1.00 54.31 5 TRP A N 10
ATOM 10498 C CA . TRP A 1 5 ? 25.151 -13.189 4.966 1.00 13.01 5 TRP A CA 10
ATOM 10499 C C . TRP A 1 5 ? 25.954 -12.324 4.001 1.00 73.25 5 TRP A C 10
ATOM 10500 O O . TRP A 1 5 ? 27.179 -12.254 4.088 1.00 23.42 5 TRP A O 10
ATOM 10521 N N . ASN A 1 6 ? 25.255 -11.666 3.082 1.00 45.05 6 ASN A N 10
ATOM 10522 C CA . ASN A 1 6 ? 25.905 -10.804 2.101 1.00 51.42 6 ASN A CA 10
ATOM 10523 C C . ASN A 1 6 ? 26.205 -9.431 2.696 1.00 62.41 6 ASN A C 10
ATOM 10524 O O . ASN A 1 6 ? 25.742 -9.104 3.788 1.00 64.35 6 ASN A O 10
ATOM 10535 N N . GLN A 1 7 ? 26.982 -8.635 1.969 1.00 55.41 7 GLN A N 10
ATOM 10536 C CA . GLN A 1 7 ? 27.345 -7.299 2.425 1.00 53.02 7 GLN A CA 10
ATOM 10537 C C . GLN A 1 7 ? 26.261 -6.288 2.064 1.00 73.21 7 GLN A C 10
ATOM 10538 O O . GLN A 1 7 ? 25.973 -5.372 2.835 1.00 4.01 7 GLN A O 10
ATOM 10552 N N . GLN A 1 8 ? 25.666 -6.460 0.889 1.00 74.13 8 GLN A N 10
ATOM 10553 C CA . GLN A 1 8 ? 24.615 -5.561 0.425 1.00 51.12 8 GLN A CA 10
ATOM 10554 C C . GLN A 1 8 ? 23.799 -6.207 -0.688 1.00 73.52 8 GLN A C 10
ATOM 10555 O O . GLN A 1 8 ? 24.222 -7.195 -1.289 1.00 45.12 8 GLN A O 10
ATOM 10569 N N . TYR A 1 9 ? 22.626 -5.643 -0.959 1.00 60.22 9 TYR A N 10
ATOM 10570 C CA . TYR A 1 9 ? 21.749 -6.167 -1.998 1.00 72.40 9 TYR A CA 10
ATOM 10571 C C . TYR A 1 9 ? 21.487 -5.113 -3.070 1.00 4.12 9 TYR A C 10
ATOM 10572 O O . TYR A 1 9 ? 21.435 -5.423 -4.262 1.00 45.00 9 TYR A O 10
ATOM 10590 N N . ASP A 1 10 ? 21.322 -3.867 -2.639 1.00 72.44 10 ASP A N 10
ATOM 10591 C CA . ASP A 1 10 ? 21.067 -2.766 -3.561 1.00 53.55 10 ASP A CA 10
ATOM 10592 C C . ASP A 1 10 ? 22.373 -2.228 -4.138 1.00 44.24 10 ASP A C 10
ATOM 10593 O O . ASP A 1 10 ? 23.453 -2.494 -3.613 1.00 70.40 10 ASP A O 10
ATOM 10602 N N . LYS A 1 11 ? 22.265 -1.470 -5.225 1.00 11.11 11 LYS A N 10
ATOM 10603 C CA . LYS A 1 11 ? 23.435 -0.893 -5.874 1.00 45.20 11 LYS A CA 10
ATOM 10604 C C . LYS A 1 11 ? 24.110 0.133 -4.970 1.00 1.20 11 LYS A C 10
ATOM 10605 O O . LYS A 1 11 ? 23.562 0.522 -3.938 1.00 64.04 11 LYS A O 10
ATOM 10624 N N . THR A 1 12 ? 25.301 0.572 -5.364 1.00 13.54 12 THR A N 10
ATOM 10625 C CA . THR A 1 12 ? 26.050 1.554 -4.590 1.00 4.01 12 THR A CA 10
ATOM 10626 C C . THR A 1 12 ? 25.535 2.965 -4.848 1.00 31.01 12 THR A C 10
ATOM 10627 O O . THR A 1 12 ? 25.587 3.460 -5.973 1.00 72.23 12 THR A O 10
ATOM 10638 N N . VAL A 1 13 ? 25.038 3.609 -3.796 1.00 11.12 13 VAL A N 10
ATOM 10639 C CA . VAL A 1 13 ? 24.514 4.965 -3.908 1.00 34.51 13 VAL A CA 10
ATOM 10640 C C . VAL A 1 13 ? 25.488 5.981 -3.323 1.00 32.12 13 VAL A C 10
ATOM 10641 O O . VAL A 1 13 ? 26.241 5.672 -2.397 1.00 14.35 13 VAL A O 10
ATOM 10654 N N . CYS A 1 14 ? 25.469 7.193 -3.866 1.00 43.12 14 CYS A N 10
ATOM 10655 C CA . CYS A 1 14 ? 26.350 8.255 -3.397 1.00 42.44 14 CYS A CA 10
ATOM 10656 C C . CYS A 1 14 ? 25.881 9.615 -3.905 1.00 52.42 14 CYS A C 10
ATOM 10657 O O . CYS A 1 14 ? 24.969 9.701 -4.727 1.00 44.10 14 CYS A O 10
ATOM 10664 N N . ASN A 1 15 ? 26.510 10.676 -3.408 1.00 40.43 15 ASN A N 10
ATOM 10665 C CA . ASN A 1 15 ? 26.157 12.032 -3.812 1.00 3.45 15 ASN A CA 10
ATOM 10666 C C . ASN A 1 15 ? 27.369 12.764 -4.379 1.00 72.01 15 ASN A C 10
ATOM 10667 O O . ASN A 1 15 ? 28.508 12.347 -4.177 1.00 51.21 15 ASN A O 10
ATOM 10678 N N . GLN A 1 16 ? 27.113 13.858 -5.089 1.00 21.42 16 GLN A N 10
ATOM 10679 C CA . GLN A 1 16 ? 28.183 14.648 -5.687 1.00 63.32 16 GLN A CA 10
ATOM 10680 C C . GLN A 1 16 ? 28.555 15.825 -4.791 1.00 72.23 16 GLN A C 10
ATOM 10681 O O . GLN A 1 16 ? 27.872 16.109 -3.808 1.00 10.32 16 GLN A O 10
ATOM 10695 N N . GLU A 1 17 ? 29.643 16.506 -5.138 1.00 20.21 17 GLU A N 10
ATOM 10696 C CA . GLU A 1 17 ? 30.106 17.652 -4.363 1.00 44.34 17 GLU A CA 10
ATOM 10697 C C . GLU A 1 17 ? 28.978 18.656 -4.150 1.00 21.33 17 GLU A C 10
ATOM 10698 O O . GLU A 1 17 ? 28.248 18.993 -5.082 1.00 61.44 17 GLU A O 10
ATOM 10710 N N . GLY A 1 18 ? 28.842 19.132 -2.916 1.00 65.24 18 GLY A N 10
ATOM 10711 C CA . GLY A 1 18 ? 27.800 20.093 -2.602 1.00 22.11 18 GLY A CA 10
ATOM 10712 C C . GLY A 1 18 ? 26.736 19.516 -1.690 1.00 34.41 18 GLY A C 10
ATOM 10713 O O . GLY A 1 18 ? 26.132 20.239 -0.898 1.00 24.53 18 GLY A O 10
ATOM 10717 N N . GLU A 1 19 ? 26.504 18.212 -1.803 1.00 3.04 19 GLU A N 10
ATOM 10718 C CA . GLU A 1 19 ? 25.503 17.541 -0.983 1.00 63.11 19 GLU A CA 10
ATOM 10719 C C . GLU A 1 19 ? 26.049 17.252 0.413 1.00 4.44 19 GLU A C 10
ATOM 10720 O O . GLU A 1 19 ? 27.232 16.955 0.580 1.00 5.13 19 GLU A O 10
ATOM 10732 N N . PHE A 1 20 ? 25.177 17.341 1.413 1.00 3.42 20 PHE A N 10
ATOM 10733 C CA . PHE A 1 20 ? 25.570 17.091 2.794 1.00 2.01 20 PHE A CA 10
ATOM 10734 C C . PHE A 1 20 ? 25.682 15.593 3.065 1.00 70.14 20 PHE A C 10
ATOM 10735 O O . PHE A 1 20 ? 25.044 14.780 2.396 1.00 3.52 20 PHE A O 10
ATOM 10752 N N . CYS A 1 21 ? 26.499 15.236 4.051 1.00 34.20 21 CYS A N 10
ATOM 10753 C CA . CYS A 1 21 ? 26.697 13.837 4.412 1.00 60.11 21 CYS A CA 10
ATOM 10754 C C . CYS A 1 21 ? 25.683 13.397 5.462 1.00 34.23 21 CYS A C 10
ATOM 10755 O O . CYS A 1 21 ? 24.844 14.186 5.899 1.00 61.12 21 CYS A O 10
ATOM 10762 N N . SER A 1 22 ? 25.764 12.132 5.862 1.00 32.04 22 SER A N 10
ATOM 10763 C CA . SER A 1 22 ? 24.851 11.586 6.859 1.00 34.41 22 SER A CA 10
ATOM 10764 C C . SER A 1 22 ? 25.433 11.720 8.262 1.00 44.53 22 SER A C 10
ATOM 10765 O O . SER A 1 22 ? 26.629 11.962 8.431 1.00 64.11 22 SER A O 10
ATOM 10773 N N . LYS A 1 23 ? 24.580 11.561 9.269 1.00 12.05 23 LYS A N 10
ATOM 10774 C CA . LYS A 1 23 ? 25.009 11.662 10.659 1.00 4.40 23 LYS A CA 10
ATOM 10775 C C . LYS A 1 23 ? 25.687 10.374 11.115 1.00 32.54 23 LYS A C 10
ATOM 10776 O O . LYS A 1 23 ? 26.491 10.382 12.047 1.00 51.52 23 LYS A O 10
ATOM 10795 N N . SER A 1 24 ? 25.357 9.271 10.451 1.00 41.31 24 SER A N 10
ATOM 10796 C CA . SER A 1 24 ? 25.933 7.974 10.791 1.00 14.33 24 SER A CA 10
ATOM 10797 C C . SER A 1 24 ? 27.413 7.927 10.429 1.00 42.33 24 SER A C 10
ATOM 10798 O O . SER A 1 24 ? 28.159 7.079 10.922 1.00 50.54 24 SER A O 10
ATOM 10806 N N . GLY A 1 25 ? 27.835 8.844 9.564 1.00 63.14 25 GLY A N 10
ATOM 10807 C CA . GLY A 1 25 ? 29.226 8.890 9.151 1.00 74.40 25 GLY A CA 10
ATOM 10808 C C . GLY A 1 25 ? 29.422 8.422 7.722 1.00 10.11 25 GLY A C 10
ATOM 10809 O O . GLY A 1 25 ? 30.480 7.902 7.371 1.00 64.11 25 GLY A O 10
ATOM 10813 N N . VAL A 1 26 ? 28.397 8.605 6.895 1.00 13.21 26 VAL A N 10
ATOM 10814 C CA . VAL A 1 26 ? 28.459 8.199 5.497 1.00 5.11 26 VAL A CA 10
ATOM 10815 C C . VAL A 1 26 ? 29.545 8.967 4.749 1.00 11.32 26 VAL A C 10
ATOM 10816 O O . VAL A 1 26 ? 29.744 10.158 4.977 1.00 40.54 26 VAL A O 10
ATOM 10829 N N . ASP A 1 27 ? 30.242 8.273 3.855 1.00 44.45 27 ASP A N 10
ATOM 10830 C CA . ASP A 1 27 ? 31.306 8.891 3.071 1.00 42.14 27 ASP A CA 10
ATOM 10831 C C . ASP A 1 27 ? 30.819 9.231 1.667 1.00 54.34 27 ASP A C 10
ATOM 10832 O O . ASP A 1 27 ? 30.212 8.401 0.990 1.00 45.41 27 ASP A O 10
ATOM 10841 N N . CYS A 1 28 ? 31.089 10.458 1.233 1.00 41.42 28 CYS A N 10
ATOM 10842 C CA . CYS A 1 28 ? 30.677 10.910 -0.091 1.00 44.12 28 CYS A CA 10
ATOM 10843 C C . CYS A 1 28 ? 31.182 9.959 -1.171 1.00 63.31 28 CYS A C 10
ATOM 10844 O O . CYS A 1 28 ? 32.029 9.102 -0.914 1.00 73.15 28 CYS A O 10
ATOM 10851 N N . CYS A 1 29 ? 30.657 10.115 -2.382 1.00 1.54 29 CYS A N 10
ATOM 10852 C CA . CYS A 1 29 ? 31.051 9.271 -3.502 1.00 54.24 29 CYS A CA 10
ATOM 10853 C C . CYS A 1 29 ? 32.571 9.235 -3.647 1.00 32.20 29 CYS A C 10
ATOM 10854 O O . CYS A 1 29 ? 33.284 10.013 -3.013 1.00 2.31 29 CYS A O 10
ATOM 10861 N N . ALA A 1 30 ? 33.059 8.327 -4.484 1.00 33.34 30 ALA A N 10
ATOM 10862 C CA . ALA A 1 30 ? 34.492 8.190 -4.715 1.00 72.10 30 ALA A CA 10
ATOM 10863 C C . ALA A 1 30 ? 35.091 9.490 -5.238 1.00 21.32 30 ALA A C 10
ATOM 10864 O O . ALA A 1 30 ? 34.733 9.959 -6.318 1.00 11.13 30 ALA A O 10
ATOM 10871 N N . GLY A 1 31 ? 36.003 10.071 -4.463 1.00 34.52 31 GLY A N 10
ATOM 10872 C CA . GLY A 1 31 ? 36.635 11.314 -4.866 1.00 53.24 31 GLY A CA 10
ATOM 10873 C C . GLY A 1 31 ? 35.984 12.528 -4.233 1.00 35.21 31 GLY A C 10
ATOM 10874 O O . GLY A 1 31 ? 36.109 13.644 -4.741 1.00 13.11 31 GLY A O 10
ATOM 10878 N N . LEU A 1 32 ? 35.286 12.312 -3.125 1.00 20.14 32 LEU A N 10
ATOM 10879 C CA . LEU A 1 32 ? 34.610 13.397 -2.422 1.00 44.02 32 LEU A CA 10
ATOM 10880 C C . LEU A 1 32 ? 34.872 13.321 -0.921 1.00 44.02 32 LEU A C 10
ATOM 10881 O O . LEU A 1 32 ? 35.044 12.237 -0.366 1.00 41.20 32 LEU A O 10
ATOM 10897 N N . SER A 1 33 ? 34.899 14.480 -0.271 1.00 54.13 33 SER A N 10
ATOM 10898 C CA . SER A 1 33 ? 35.141 14.545 1.165 1.00 52.13 33 SER A CA 10
ATOM 10899 C C . SER A 1 33 ? 34.139 15.473 1.845 1.00 12.14 33 SER A C 10
ATOM 10900 O O . SER A 1 33 ? 33.719 16.479 1.272 1.00 34.42 33 SER A O 10
ATOM 10908 N N . CYS A 1 34 ? 33.756 15.126 3.068 1.00 24.42 34 CYS A N 10
ATOM 10909 C CA . CYS A 1 34 ? 32.803 15.926 3.828 1.00 21.31 34 CYS A CA 10
AT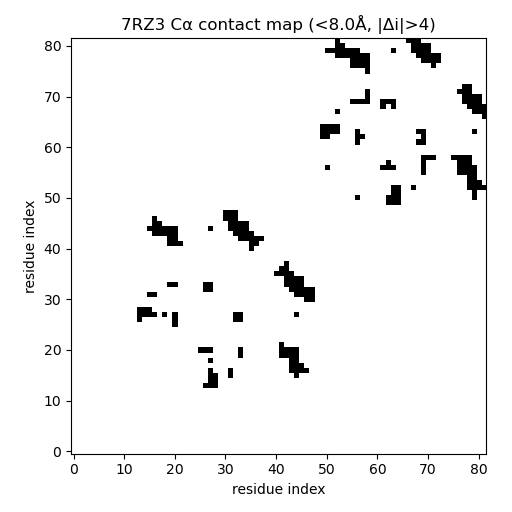OM 10910 C C . CYS A 1 34 ? 33.472 17.167 4.408 1.00 24.24 34 CYS A C 10
ATOM 10911 O O . CYS A 1 34 ? 33.535 17.341 5.625 1.00 53.22 34 CYS A O 10
ATOM 10918 N N . ARG A 1 35 ? 33.971 18.029 3.526 1.00 12.14 35 ARG A N 10
ATOM 10919 C CA . ARG A 1 35 ? 34.638 19.255 3.948 1.00 51.14 35 ARG A CA 10
ATOM 10920 C C . ARG A 1 35 ? 33.765 20.041 4.922 1.00 70.51 35 ARG A C 10
ATOM 10921 O O . ARG A 1 35 ? 32.634 20.408 4.602 1.00 50.02 35 ARG A O 10
ATOM 10942 N N . LYS A 1 36 ? 34.296 20.294 6.114 1.00 23.34 36 LYS A N 10
ATOM 10943 C CA . LYS A 1 36 ? 33.565 21.037 7.135 1.00 33.43 36 LYS A CA 10
ATOM 10944 C C . LYS A 1 36 ? 33.612 22.536 6.854 1.00 24.44 36 LYS A C 10
ATOM 10945 O O . LYS A 1 36 ? 34.683 23.106 6.645 1.00 52.51 36 LYS A O 10
ATOM 10964 N N . TYR A 1 37 ? 32.444 23.169 6.852 1.00 2.51 37 TYR A N 10
ATOM 10965 C CA . TYR A 1 37 ? 32.352 24.602 6.598 1.00 11.51 37 TYR A CA 10
ATOM 10966 C C . TYR A 1 37 ? 31.591 25.306 7.715 1.00 3.53 37 TYR A C 10
ATOM 10967 O O . TYR A 1 37 ? 31.935 26.419 8.111 1.00 71.33 37 TYR A O 10
ATOM 10985 N N . ASN A 1 38 ? 30.551 24.648 8.220 1.00 23.13 38 ASN A N 10
ATOM 10986 C CA . ASN A 1 38 ? 29.739 25.210 9.293 1.00 20.42 38 ASN A CA 10
ATOM 10987 C C . ASN A 1 38 ? 30.454 25.092 10.636 1.00 62.55 38 ASN A C 10
ATOM 10988 O O . ASN A 1 38 ? 31.536 24.510 10.727 1.00 10.00 38 ASN A O 10
ATOM 10999 N N . LEU A 1 39 ? 29.843 25.646 11.677 1.00 10.55 39 LEU A N 10
ATOM 11000 C CA . LEU A 1 39 ? 30.420 25.603 13.016 1.00 0.14 39 LEU A CA 10
ATOM 11001 C C . LEU A 1 39 ? 30.078 24.290 13.713 1.00 63.41 39 LEU A C 10
ATOM 11002 O O . LEU A 1 39 ? 30.940 23.658 14.324 1.00 21.05 39 LEU A O 10
ATOM 11018 N N . MET A 1 40 ? 28.816 23.886 13.616 1.00 32.04 40 MET A N 10
ATOM 11019 C CA . MET A 1 40 ? 28.362 22.646 14.236 1.00 70.30 40 MET A CA 10
ATOM 11020 C C . MET A 1 40 ? 28.987 21.435 13.551 1.00 10.43 40 MET A C 10
ATOM 11021 O O . MET A 1 40 ? 29.114 20.368 14.150 1.00 41.32 40 MET A O 10
ATOM 11035 N N . GLY A 1 41 ? 29.376 21.609 12.291 1.00 64.41 41 GLY A N 10
ATOM 11036 C CA . GLY A 1 41 ? 29.983 20.521 11.545 1.00 42.42 41 GLY A CA 10
ATOM 11037 C C . GLY A 1 41 ? 29.090 20.013 10.431 1.00 24.32 41 GLY A C 10
ATOM 11038 O O . GLY A 1 41 ? 29.079 18.819 10.130 1.00 74.24 41 GLY A O 10
ATOM 11042 N N . TYR A 1 42 ? 28.337 20.920 9.818 1.00 74.32 42 TYR A N 10
ATOM 11043 C CA . TYR A 1 42 ? 27.433 20.556 8.734 1.00 53.42 42 TYR A CA 10
ATOM 11044 C C . TYR A 1 42 ? 28.128 20.683 7.381 1.00 4.42 42 TYR A C 10
ATOM 11045 O O . TYR A 1 42 ? 27.573 21.244 6.436 1.00 75.10 42 TYR A O 10
ATOM 11063 N N . GLY A 1 43 ? 29.345 20.156 7.295 1.00 23.43 43 GLY A N 10
ATOM 11064 C CA . GLY A 1 43 ? 30.096 20.220 6.055 1.00 44.45 43 GLY A CA 10
ATOM 11065 C C . GLY A 1 43 ? 29.374 19.545 4.906 1.00 43.45 43 GLY A C 10
ATOM 11066 O O . GLY A 1 43 ? 28.280 19.008 5.079 1.00 11.44 43 GLY A O 10
ATOM 11070 N N . VAL A 1 44 ? 29.984 19.578 3.725 1.00 15.44 44 VAL A N 10
ATOM 11071 C CA . VAL A 1 44 ? 29.392 18.966 2.541 1.00 34.23 44 VAL A CA 10
ATOM 11072 C C . VAL A 1 44 ? 30.463 18.354 1.645 1.00 41.44 44 VAL A C 10
ATOM 11073 O O . VAL A 1 44 ? 31.649 18.655 1.782 1.00 32.15 44 VAL A O 10
ATOM 11086 N N . CYS A 1 45 ? 30.037 17.492 0.727 1.00 32.15 45 CYS A N 10
ATOM 11087 C CA . CYS A 1 45 ? 30.958 16.836 -0.192 1.00 11.11 45 CYS A CA 10
ATOM 11088 C C . CYS A 1 45 ? 31.795 17.863 -0.948 1.00 40.15 45 CYS A C 10
ATOM 11089 O O . CYS A 1 45 ? 31.330 18.965 -1.241 1.00 4.13 45 CYS A O 10
ATOM 11096 N N . ALA A 1 46 ? 33.035 17.496 -1.259 1.00 52.34 46 ALA A N 10
ATOM 11097 C CA . ALA A 1 46 ? 33.936 18.383 -1.983 1.00 1.31 46 ALA A CA 10
ATOM 11098 C C . ALA A 1 46 ? 35.038 17.595 -2.683 1.00 13.04 46 ALA A C 10
ATOM 11099 O O . ALA A 1 46 ? 35.814 16.889 -2.039 1.00 12.35 46 ALA A O 10
ATOM 11106 N N . ALA A 1 47 ? 35.100 17.720 -4.004 1.00 14.44 47 ALA A N 10
ATOM 11107 C CA . ALA A 1 47 ? 36.107 17.019 -4.791 1.00 72.33 47 ALA A CA 10
ATOM 11108 C C . ALA A 1 47 ? 37.513 17.359 -4.309 1.00 70.11 47 ALA A C 10
ATOM 11109 O O . ALA A 1 47 ? 37.946 18.508 -4.391 1.00 53.34 47 ALA A O 10
ATOM 11116 N N . GLN A 1 48 ? 38.221 16.352 -3.806 1.00 32.33 48 GLN A N 10
ATOM 11117 C CA . GLN A 1 48 ? 39.579 16.546 -3.310 1.00 64.53 48 GLN A CA 10
ATOM 11118 C C . GLN A 1 48 ? 40.446 17.245 -4.354 1.00 44.44 48 GLN A C 10
ATOM 11119 O O . GLN A 1 48 ? 40.112 17.268 -5.539 1.00 71.42 48 GLN A O 10
ATOM 11133 N N . THR A 1 49 ? 41.561 17.813 -3.904 1.00 61.23 49 THR A N 10
ATOM 11134 C CA . THR A 1 49 ? 42.475 18.512 -4.798 1.00 43.30 49 THR A CA 10
ATOM 11135 C C . THR A 1 49 ? 43.808 17.782 -4.904 1.00 64.12 49 THR A C 10
ATOM 11136 O O . THR A 1 49 ? 44.453 17.794 -5.952 1.00 53.11 49 THR A O 10
ATOM 11147 N N . CYS A 1 50 ? 44.217 17.144 -3.812 1.00 13.21 50 CYS A N 10
ATOM 11148 C CA . CYS A 1 50 ? 45.473 16.406 -3.781 1.00 2.22 50 CYS A CA 10
ATOM 11149 C C . CYS A 1 50 ? 45.437 15.230 -4.752 1.00 62.53 50 CYS A C 10
ATOM 11150 O O . CYS A 1 50 ? 44.379 14.658 -5.011 1.00 20.42 50 CYS A O 10
ATOM 11157 N N . SER A 1 51 ? 46.602 14.873 -5.284 1.00 62.22 51 SER A N 10
ATOM 11158 C CA . SER A 1 51 ? 46.704 13.766 -6.228 1.00 14.52 51 SER A CA 10
ATOM 11159 C C . SER A 1 51 ? 46.701 12.426 -5.498 1.00 13.40 51 SER A C 10
ATOM 11160 O O . SER A 1 51 ? 47.343 12.273 -4.459 1.00 3.31 51 SER A O 10
ATOM 11168 N N . GLU A 1 52 ? 45.974 11.460 -6.050 1.00 23.23 52 GLU A N 10
ATOM 11169 C CA . GLU A 1 52 ? 45.887 10.134 -5.451 1.00 24.51 52 GLU A CA 10
ATOM 11170 C C . GLU A 1 52 ? 47.199 9.372 -5.622 1.00 21.34 52 GLU A C 10
ATOM 11171 O O . GLU A 1 52 ? 48.086 9.803 -6.358 1.00 42.43 52 GLU A O 10
ATOM 11183 N N . GLU A 1 53 ? 47.311 8.237 -4.941 1.00 41.54 53 GLU A N 10
ATOM 11184 C CA . GLU A 1 53 ? 48.514 7.416 -5.017 1.00 44.05 53 GLU A CA 10
ATOM 11185 C C . GLU A 1 53 ? 48.559 6.637 -6.329 1.00 65.52 53 GLU A C 10
ATOM 11186 O O . GLU A 1 53 ? 47.579 6.004 -6.721 1.00 1.24 53 GLU A O 10
ATOM 11198 N N . GLY A 1 54 ? 49.704 6.689 -7.003 1.00 45.41 54 GLY A N 10
ATOM 11199 C CA . GLY A 1 54 ? 49.854 5.986 -8.264 1.00 43.32 54 GLY A CA 10
ATOM 11200 C C . GLY A 1 54 ? 49.662 6.896 -9.461 1.00 53.22 54 GLY A C 10
ATOM 11201 O O . GLY A 1 54 ? 50.146 6.605 -10.555 1.00 13.42 54 GLY A O 10
ATOM 11205 N N . THR A 1 55 ? 48.950 7.999 -9.255 1.00 41.11 55 THR A N 10
ATOM 11206 C CA . THR A 1 55 ? 48.691 8.952 -10.328 1.00 54.03 55 THR A CA 10
ATOM 11207 C C . THR A 1 55 ? 49.939 9.764 -10.655 1.00 33.40 55 THR A C 10
ATOM 11208 O O . THR A 1 55 ? 50.698 10.143 -9.762 1.00 11.32 55 THR A O 10
ATOM 11219 N N . PHE A 1 56 ? 50.146 10.031 -11.940 1.00 21.34 56 PHE A N 10
ATOM 11220 C CA . PHE A 1 56 ? 51.303 10.798 -12.386 1.00 52.21 56 PHE A CA 10
ATOM 11221 C C . PHE A 1 56 ? 51.309 12.189 -11.756 1.00 24.23 56 PHE A C 10
ATOM 11222 O O . PHE A 1 56 ? 50.262 12.820 -11.610 1.00 42.43 56 PHE A O 10
ATOM 11239 N N . CYS A 1 57 ? 52.494 12.658 -11.384 1.00 54.13 57 CYS A N 10
ATOM 11240 C CA . CYS A 1 57 ? 52.638 13.972 -10.768 1.00 54.10 57 CYS A CA 10
ATOM 11241 C C . CYS A 1 57 ? 53.964 14.616 -11.165 1.00 61.23 57 CYS A C 10
ATOM 11242 O O . CYS A 1 57 ? 54.795 13.992 -11.824 1.00 75.44 57 CYS A O 10
ATOM 11249 N N . SER A 1 58 ? 54.152 15.868 -10.760 1.00 74.30 58 SER A N 10
ATOM 11250 C CA . SER A 1 58 ? 55.373 16.599 -11.075 1.00 11.24 58 SER A CA 10
ATOM 11251 C C . SER A 1 58 ? 56.453 16.327 -10.031 1.00 30.51 58 SER A C 10
ATOM 11252 O O . SER A 1 58 ? 56.346 16.759 -8.883 1.00 63.10 58 SER A O 10
ATOM 11260 N N . LEU A 1 59 ? 57.493 15.609 -10.439 1.00 25.50 59 LEU A N 10
ATOM 11261 C CA . LEU A 1 59 ? 58.595 15.278 -9.542 1.00 65.54 59 LEU A CA 10
ATOM 11262 C C . LEU A 1 59 ? 59.279 16.542 -9.031 1.00 11.12 59 LEU A C 10
ATOM 11263 O O . LEU A 1 59 ? 59.806 16.568 -7.920 1.00 3.24 59 LEU A O 10
ATOM 11279 N N . SER A 1 60 ? 59.264 17.588 -9.850 1.00 22.22 60 SER A N 10
ATOM 11280 C CA . SER A 1 60 ? 59.885 18.856 -9.482 1.00 13.32 60 SER A CA 10
ATOM 11281 C C . SER A 1 60 ? 59.134 19.514 -8.328 1.00 22.13 60 SER A C 10
ATOM 11282 O O . SER A 1 60 ? 59.713 20.265 -7.543 1.00 54.41 60 SER A O 10
ATOM 11290 N N . ASP A 1 61 ? 57.841 19.225 -8.232 1.00 33.23 61 ASP A N 10
ATOM 11291 C CA . ASP A 1 61 ? 57.009 19.787 -7.174 1.00 74.32 61 ASP A CA 10
ATOM 11292 C C . ASP A 1 61 ? 55.862 18.843 -6.825 1.00 22.24 61 ASP A C 10
ATOM 11293 O O . ASP A 1 61 ? 54.842 18.810 -7.514 1.00 15.21 61 ASP A O 10
ATOM 11302 N N . SER A 1 62 ? 56.037 18.076 -5.753 1.00 32.11 62 SER A N 10
ATOM 11303 C CA . SER A 1 62 ? 55.020 17.129 -5.317 1.00 2.31 62 SER A CA 10
ATOM 11304 C C . SER A 1 62 ? 53.656 17.806 -5.211 1.00 64.24 62 SER A C 10
ATOM 11305 O O . SER A 1 62 ? 53.547 18.935 -4.733 1.00 24.22 62 SER A O 10
ATOM 11313 N N . ASP A 1 63 ? 52.619 17.107 -5.661 1.00 3.42 63 ASP A N 10
ATOM 11314 C CA . ASP A 1 63 ? 51.262 17.640 -5.617 1.00 2.35 63 ASP A CA 10
ATOM 11315 C C . ASP A 1 63 ? 50.269 16.560 -5.198 1.00 24.52 63 ASP A C 10
ATOM 11316 O O . ASP A 1 63 ? 49.121 16.549 -5.645 1.00 75.34 63 ASP A O 10
ATOM 11325 N N . CYS A 1 64 ? 50.716 15.651 -4.338 1.00 65.54 64 CYS A N 10
ATOM 11326 C CA . CYS A 1 64 ? 49.869 14.566 -3.862 1.00 35.21 64 CYS A CA 10
ATOM 11327 C C . CYS A 1 64 ? 49.319 14.877 -2.472 1.00 1.13 64 CYS A C 10
ATOM 11328 O O . CYS A 1 64 ? 49.525 15.969 -1.941 1.00 20.53 64 CYS A O 10
ATOM 11335 N N . CYS A 1 65 ? 48.617 13.909 -1.889 1.00 34.45 65 CYS A N 10
ATOM 11336 C CA . CYS A 1 65 ? 48.036 14.079 -0.563 1.00 3.01 65 CYS A CA 10
ATOM 11337 C C . CYS A 1 65 ? 49.086 13.859 0.522 1.00 52.31 65 CYS A C 10
ATOM 11338 O O . CYS A 1 65 ? 50.285 13.822 0.244 1.00 61.23 65 CYS A O 10
ATOM 11345 N N . SER A 1 66 ? 48.627 13.716 1.761 1.00 52.41 66 SER A N 10
ATOM 11346 C CA . SER A 1 66 ? 49.526 13.504 2.891 1.00 11.01 66 SER A CA 10
ATOM 11347 C C . SER A 1 66 ? 50.002 12.055 2.940 1.00 34.45 66 SER A C 10
ATOM 11348 O O . SER A 1 66 ? 49.216 11.139 3.177 1.00 33.14 66 SER A O 10
ATOM 11356 N N . GLY A 1 67 ? 51.298 11.857 2.716 1.00 61.03 67 GLY A N 10
ATOM 11357 C CA . GLY A 1 67 ? 51.858 10.518 2.739 1.00 74.44 67 GLY A CA 10
ATOM 11358 C C . GLY A 1 67 ? 52.136 9.982 1.347 1.00 74.23 67 GLY A C 10
ATOM 11359 O O . GLY A 1 67 ? 52.280 8.773 1.158 1.00 73.03 67 GLY A O 10
ATOM 11363 N N . LEU A 1 68 ? 52.211 10.882 0.372 1.00 5.43 68 LEU A N 10
ATOM 11364 C CA . LEU A 1 68 ? 52.471 10.492 -1.009 1.00 2.00 68 LEU A CA 10
ATOM 11365 C C . LEU A 1 68 ? 53.642 11.280 -1.585 1.00 72.05 68 LEU A C 10
ATOM 11366 O O . LEU A 1 68 ? 53.657 12.510 -1.544 1.00 34.21 68 LEU A O 10
ATOM 11382 N N . LYS A 1 69 ? 54.625 10.564 -2.124 1.00 25.25 69 LYS A N 10
ATOM 11383 C CA . LYS A 1 69 ? 55.799 11.197 -2.712 1.00 64.14 69 LYS A CA 10
ATOM 11384 C C . LYS A 1 69 ? 55.943 10.813 -4.182 1.00 0.14 69 LYS A C 10
ATOM 11385 O O . LYS A 1 69 ? 55.921 9.633 -4.532 1.00 40.41 69 LYS A O 10
ATOM 11404 N N . CYS A 1 70 ? 56.092 11.820 -5.039 1.00 2.14 70 CYS A N 10
ATOM 11405 C CA . CYS A 1 70 ? 56.241 11.588 -6.470 1.00 74.02 70 CYS A CA 10
ATOM 11406 C C . CYS A 1 70 ? 57.562 10.885 -6.774 1.00 13.12 70 CYS A C 10
ATOM 11407 O O . CYS A 1 70 ? 58.627 11.502 -6.742 1.00 23.43 70 CYS A O 10
ATOM 11414 N N . LYS A 1 71 ? 57.484 9.593 -7.068 1.00 45.15 71 LYS A N 10
ATOM 11415 C CA . LYS A 1 71 ? 58.670 8.804 -7.379 1.00 40.52 71 LYS A CA 10
ATOM 11416 C C . LYS A 1 71 ? 58.838 8.646 -8.886 1.00 3.25 71 LYS A C 10
ATOM 11417 O O . LYS A 1 71 ? 58.020 8.006 -9.547 1.00 40.52 71 LYS A O 10
ATOM 11436 N N . ARG A 1 72 ? 59.904 9.231 -9.423 1.00 64.31 72 ARG A N 10
ATOM 11437 C CA . ARG A 1 72 ? 60.178 9.153 -10.852 1.00 33.10 72 ARG A CA 10
ATOM 11438 C C . ARG A 1 72 ? 60.054 7.718 -11.354 1.00 14.14 72 ARG A C 10
ATOM 11439 O O . ARG A 1 72 ? 60.717 6.813 -10.846 1.00 64.23 72 ARG A O 10
ATOM 11460 N N . ARG A 1 73 ? 59.199 7.517 -12.350 1.00 63.53 73 ARG A N 10
ATOM 11461 C CA . ARG A 1 73 ? 58.985 6.191 -12.918 1.00 51.31 73 ARG A CA 10
ATOM 11462 C C . ARG A 1 73 ? 59.034 6.238 -14.443 1.00 42.45 73 ARG A C 10
ATOM 11463 O O . ARG A 1 73 ? 58.004 6.359 -15.104 1.00 73.23 73 ARG A O 10
ATOM 11484 N N . GLY A 1 74 ? 60.240 6.142 -14.995 1.00 54.12 74 GLY A N 10
ATOM 11485 C CA . GLY A 1 74 ? 60.401 6.177 -16.437 1.00 74.42 74 GLY A CA 10
ATOM 11486 C C . GLY A 1 74 ? 61.628 6.956 -16.864 1.00 32.13 74 GLY A C 10
ATOM 11487 O O . GLY A 1 74 ? 62.740 6.425 -16.864 1.00 12.34 74 GLY A O 10
ATOM 11491 N N . HIS A 1 75 ? 61.430 8.217 -17.232 1.00 33.33 75 HIS A N 10
ATOM 11492 C CA . HIS A 1 75 ? 62.531 9.070 -17.665 1.00 2.15 75 HIS A CA 10
ATOM 11493 C C . HIS A 1 75 ? 62.127 10.541 -17.623 1.00 64.01 75 HIS A C 10
ATOM 11494 O O . HIS A 1 75 ? 61.877 11.157 -18.658 1.00 5.40 75 HIS A O 10
ATOM 11508 N N . GLY A 1 76 ? 62.065 11.098 -16.417 1.00 51.24 76 GLY A N 10
ATOM 11509 C CA . GLY A 1 76 ? 61.691 12.492 -16.262 1.00 72.32 76 GLY A CA 10
ATOM 11510 C C . GLY A 1 76 ? 60.236 12.661 -15.869 1.00 3.42 76 GLY A C 10
ATOM 11511 O O . GLY A 1 76 ? 59.691 13.764 -15.943 1.00 34.42 76 GLY A O 10
ATOM 11515 N N . TYR A 1 77 ? 59.607 11.568 -15.454 1.00 11.44 77 TYR A N 10
ATOM 11516 C CA . TYR A 1 77 ? 58.206 11.601 -15.052 1.00 65.45 77 TYR A CA 10
ATOM 11517 C C . TYR A 1 77 ? 57.902 10.495 -14.046 1.00 21.42 77 TYR A C 10
ATOM 11518 O O . TYR A 1 77 ? 58.369 9.364 -14.188 1.00 3.30 77 TYR A O 10
ATOM 11536 N N . GLY A 1 78 ? 57.115 10.830 -13.028 1.00 31.14 78 GLY A N 10
ATOM 11537 C CA . GLY A 1 78 ? 56.762 9.855 -12.011 1.00 31.14 78 GLY A CA 10
ATOM 11538 C C . GLY A 1 78 ? 55.364 10.066 -11.467 1.00 41.10 78 GLY A C 10
ATOM 11539 O O . GLY A 1 78 ? 54.694 11.037 -11.820 1.00 5.04 78 GLY A O 10
ATOM 11543 N N . GLU A 1 79 ? 54.921 9.155 -10.606 1.00 33.23 79 GLU A N 10
ATOM 11544 C CA . GLU A 1 79 ? 53.591 9.245 -10.015 1.00 34.42 79 GLU A CA 10
ATOM 11545 C C . GLU A 1 79 ? 53.668 9.191 -8.492 1.00 54.51 79 GLU A C 10
ATOM 11546 O O . GLU A 1 79 ? 54.723 8.909 -7.923 1.00 50.02 79 GLU A O 10
ATOM 11558 N N . CYS A 1 80 ? 52.544 9.464 -7.838 1.00 4.35 80 CYS A N 10
ATOM 11559 C CA . CYS A 1 80 ? 52.483 9.447 -6.382 1.00 75.42 80 CYS A CA 10
ATOM 11560 C C . CYS A 1 80 ? 52.739 8.042 -5.843 1.00 2.02 80 CYS A C 10
ATOM 11561 O O . CYS A 1 80 ? 52.372 7.049 -6.470 1.00 33.01 80 CYS A O 10
ATOM 11568 N N . SER A 1 81 ? 53.371 7.970 -4.676 1.00 23.04 81 SER A N 10
ATOM 11569 C CA . SER A 1 81 ? 53.679 6.687 -4.052 1.00 14.33 81 SER A CA 10
ATOM 11570 C C . SER A 1 81 ? 53.685 6.809 -2.531 1.00 14.23 81 SER A C 10
ATOM 11571 O O . SER A 1 81 ? 54.224 7.766 -1.976 1.00 14.21 81 SER A O 10
ATOM 11579 N N . LYS A 1 82 ? 53.080 5.832 -1.865 1.00 30.40 82 LYS A N 10
ATOM 11580 C CA . LYS A 1 82 ? 53.015 5.827 -0.408 1.00 53.43 82 LYS A CA 10
ATOM 11581 C C . LYS A 1 82 ? 54.401 5.636 0.198 1.00 64.50 82 LYS A C 10
ATOM 11582 O O . LYS A 1 82 ? 54.535 5.191 1.338 1.00 4.21 82 LYS A O 10
#

Secondary structure (DSSP, 8-state):
-PPPPPS--SS-----TT-B--TT---PSTTB--B--SSS---B--B--SBPTTSEE-TTS--B-TT---EE-SSS-EE---

Sequence (82 aa):
SAVLWNQQYDKTVCNQEGEFCSKSGVDCCAGLSCRKYNLMGYGVCAAQTCSEEGTFCSLSDSDCCSGLKCKRRGHGYGECSKSAVLWNQQYDKTVCNQEGEFCSKSGVDCCAGLSCRKYNLMGYGVCAAQTCSEEGTFCSLSDSDCCSGLKCKRRGHGYGECSKSAVLWNQQYDKTVCNQEGEFCSKSGVDCCAGLSCRKYNLMGYGVCAAQTCSEEGTFCSLSDSDCCSGLKCKRRGHGYGECSKSAVLWNQQYDKTVCNQEGEFCSKSGVDCCAGLSCRKYNLMGYGVCAAQTCSEEGTFCSLSDSDCCSGLKCKRRGHGYGECSKSAVLWNQQYDKTVCNQEGEFCSKSGVDCCAGLSCRKYNLMGYGVCAAQTCSEEGTFCSLSDSDCCSGLKCKRRGHGYGECSKSAVLWNQQYDKTVCNQEGEFCSKSGVDCCAGLSCRKYNLMGYGVCAAQTCSEEGTFCSLSDSDCCSGLKCKRRGHGYGECSKSAVLWNQQYDKTVCNQEGEFCSKSGVDCCAGLSCRKYNLMGYGVCAAQTCSEEGTFCSLSDSDCCSGLKCKRRGHGYGECSKSAVLWNQQYDKTVCNQEGEFCSKSGVDCCAGLSCRKYNLMGYGVCAAQTCSEEGTFCSLSDSDCCSGLKCKRRGHGYGECSKSAVLWNQQYDKTVCNQEGEFCSKSGVDCCAGLSCRKYNLMGYGVCAAQTCSEEGTFCSLSDSDCCSGLKCKRRGHGYGECSKSAVLWNQQYDKTVCNQEGEFCSKSGVDCCAGLSCRKYNLMGYGVCAAQTCSEEGTFCSLSDSDCCSGLKCKRRGHGYGECSK

Organism: Xibalbanus tulumensis (NCBI:txid1519145)

B-factor: mean 37.41, std 23.09, range [0.12, 75.54]

Nearest PDB structures (foldseek):
  7rz3-assembly1_A  TM=8.413E-01  e=3.227E-14  Xibalbanus tulumensis
  5oll-assembly1_A  TM=8.255E-01  e=8.026E-01  Gymnema sylvestre
  2kni-assembly1_A  TM=7.616E-01  e=9.644E-01  Psalmopoeus cambridgei
  1kqi-assembly1_A  TM=6.867E-01  e=3.085E+00  Hadronyche infensa
  7rz3-assembly1_A  TM=8.163E-01  e=3.202E-14  Xibalbanus tulumensis

Solvent-accessible surface area: 7228 Å² total; per-residue (Å²): 166,101,138,148,232,138,185,101,194,78,174,146,103,65,74,149,99,38,74,133,24,74,165,97,67,89,116,12,39,108,42,25,48,37,148,145,166,82,175,143,26,102,3,33,3,20,65,104,138,44,31,121,94,27,43,128,19,49,59,111,99,69,82,19,38,118,44,23,100,20,106,149,168,60,154,54,112,0,56,1,40,156